Protein AF-0000000067925898 (afdb_homodimer)

Nearest PDB structures (foldseek):
  5m4y-assembly3_E  TM=3.014E-01  e=2.001E+00  Saccharomyces cerevisiae S288C

Radius of gyration: 37.64 Å; Cα contacts (8 Å, |Δi|>4): 1330; chains: 2; bounding box: 64×159×106 Å

Sequence (832 aa):
MLRAILAATLFAVLPASFAWAEMPDAAKSMFEAKSVAERNTALSTLEAAAAKDPASAYAAGAGEFFTALELLAGGLHRHGFESPKSFMLPLMQLPVPDNPNPQPLTYEEFRAILVAFRDRLEKSAATLGSVPKDADIGMVVDLTRAGIDLNEDGTIAPDESFAAITASLSRGGIDTGNAAPSLAFRFDRADGFWLQGYAEFLMAQADFWLAHDFRNAFDGSFHMLFPRAKLPLQDALVPLDGGMSGNMFASEWRFADFISLVHLVNWPVIEPERRQAARRHLLEMIRLSREDWKSILAETDNDREWLPGPQQKGINPLTGLEVGEEQVQAWLATLTLAEDLLEGRALLPHFRIAGKGINMKRFFDEPKPFDLVLSITGPGIAPYLESGRILSSDDFDQIQREFGGAGFLTFALWFNMLRAILAATLFAVLPASFAWAEMPDAAKSMFEAKSVAERNTALSTLEAAAAKDPASAYAAGAGEFFTALELLAGGLHRHGFESPKSFMLPLMQLPVPDNPNPQPLTYEEFRAILVAFRDRLEKSAATLGSVPKDADIGMVVDLTRAGIDLNEDGTIAPDESFAAITASLSRGGIDTGNAAPSLAFRFDRADGFWLQGYAEFLMAQADFWLAHDFRNAFDGSFHMLFPRAKLPLQDALVPLDGGMSGNMFASEWRFADFISLVHLVNWPVIEPERRQAARRHLLEMIRLSREDWKSILAETDNDREWLPGPQQKGINPLTGLEVGEEQVQAWLATLTLAEDLLEGRALLPHFRIAGKGINMKRFFDEPKPFDLVLSITGPGIAPYLESGRILSSDDFDQIQREFGGAGFLTFALWFN

Foldseek 3Di:
DPPPDPPPPPPPPPPPPPPQPDQDPLLVQLQQPFFPVSNVVSLVVLVVCLLPDLNSLLSNLVSLLQVLLQLLLQLLLQLFFDQDPPDPPVNSLFPADGDPDHAADAPVSNLVSLVSSLVSLVVSLVSLVSRDLPDRYKDKHFQQRGFHDRNPPGTCDSCRGNLNRLCSSVPVDDPCPDPQPGSIAIDTNLVSLQSSLVSLQSSLVSLVVSQWDLNVLQLQACCLGRLPNPRNCNVPQQDPVRLPPDDCCSVVSSVVSVVSNLQSLFTFGDHLVSLLSSLVSNLSSLVSLVSSLVVQVPDDDQGRHPDHEQVRDDANSSQRDDYHPLLSVLVNLVSVVSNCQLVQVEFEDAPVDPQKGFRNVCCSNVPGGDRNVCVNVPNRRVVRIDGDHYDDPVSVVVSQVSRPPVTDVSVVVSSD/DPPDDPPPPVPPPPPPPVPQDDQDPLLVQLQQPFFPVSNVVSLVVLVVCLLPDLNSLLSNLVSLLQVLVQLLLQLLLQLFFDQDPPDPPVNSLFPADGDPDHAADDPVSNLVSLVSSLVSLVVSLVSLVVRDLPDRYKDKHFQQRGFHDRNPPGTCDSCRGNLNRLCSSVPVDDPCPDPQPGSIAIDTNLVSLQSSLVSLQSSLVSLVVSQWDLNVLQLQACCLGRLPNPRNCNVPQQDPVRLPPPDPCSVVSSVVSVVSNLQSLFTFGDHLVSLLSSLVSNLSSLVSLVSSVVVQVPDDDQGRHPDHEQVRDDANSSQRDDYHPLLVVLVNLVSVVVNCQLVQVEFEDAPVDPQKGFRNVCCSNVPGGDRNVCVNVPNRRVVRIDGDHYDDPVSVVVSQVSRPPVTDVSVVVSSD

Solvent-accessible surface area (backbone atoms only — not comparable to full-atom values): 43325 Å² total; per-residue (Å²): 124,93,75,76,77,80,78,74,77,75,77,77,77,69,76,77,70,75,76,64,45,75,63,48,68,43,48,55,45,32,44,59,27,55,30,49,66,55,21,49,53,22,38,51,54,20,54,72,39,23,89,82,29,53,63,32,14,42,45,25,12,53,49,32,38,49,50,18,53,23,48,40,29,24,51,38,14,49,25,18,32,45,59,59,90,81,57,83,51,73,87,55,53,61,85,42,48,81,39,96,77,29,39,72,56,50,71,67,54,52,51,46,38,48,49,52,24,36,52,32,24,52,52,10,31,54,36,37,66,67,34,59,88,82,48,69,43,45,36,78,45,45,29,65,50,19,56,40,35,38,68,68,78,52,46,31,47,67,77,32,4,47,46,42,47,50,45,67,68,48,51,87,71,69,77,77,72,74,86,73,71,79,61,49,30,36,46,34,51,37,53,46,31,39,51,33,18,41,32,25,44,52,37,18,52,44,26,48,54,64,13,31,51,54,56,68,26,46,51,58,23,39,35,70,37,21,60,62,9,77,35,84,46,23,84,66,61,46,56,86,78,65,45,61,59,85,53,76,60,41,51,44,55,53,46,32,33,48,51,39,34,54,68,40,37,58,23,46,64,75,34,60,66,32,28,37,47,18,50,53,24,46,50,48,17,46,56,26,34,51,52,17,50,56,44,40,68,67,53,85,72,78,65,46,53,75,74,52,33,59,86,29,83,65,62,30,85,85,76,64,49,72,50,46,65,61,38,51,53,35,47,55,49,48,45,53,51,51,49,30,26,55,67,47,69,26,18,45,64,46,95,75,36,80,86,37,12,35,28,45,30,50,53,30,67,59,64,58,62,45,31,55,61,33,44,74,52,38,69,55,40,54,88,34,52,40,77,72,52,52,58,49,70,64,64,51,49,59,41,41,62,49,37,54,90,76,28,48,68,54,48,43,66,70,61,80,128,88,75,75,79,81,77,75,76,77,79,77,76,69,76,77,72,77,77,65,44,76,65,49,69,42,48,54,45,32,44,59,27,54,29,48,67,54,21,49,52,20,39,52,54,20,54,72,39,24,88,83,31,53,63,31,15,43,45,26,14,53,49,33,40,52,48,16,52,23,47,39,29,25,52,38,15,49,24,19,33,45,58,59,90,81,58,84,53,72,89,54,52,60,85,42,48,82,39,96,77,30,40,72,55,49,71,68,54,53,51,48,37,48,49,53,23,36,52,31,23,50,50,10,32,52,36,35,65,67,35,60,88,82,49,68,43,45,37,80,45,44,31,64,50,20,57,38,36,38,66,68,77,51,45,32,49,67,75,32,5,47,48,41,47,50,45,65,66,48,53,86,70,72,77,76,69,76,88,73,72,80,61,49,28,35,44,34,50,36,52,46,32,38,52,32,19,42,33,25,44,53,37,18,52,44,25,46,55,65,13,30,51,54,57,68,27,47,52,59,23,40,34,70,38,21,62,60,8,74,35,83,47,20,83,66,62,47,55,87,77,67,43,59,60,86,52,79,59,37,56,43,52,52,47,31,32,46,51,39,35,54,67,40,38,59,24,45,65,74,32,60,66,32,27,37,46,18,51,51,24,46,52,48,18,46,54,26,36,52,53,17,51,56,44,38,68,66,53,85,72,78,63,46,52,74,76,51,34,58,86,29,83,64,61,30,85,86,77,64,51,71,48,45,63,61,38,53,53,34,48,55,50,47,45,52,51,51,48,29,26,55,67,47,70,25,18,45,65,46,96,77,37,79,86,38,12,35,29,45,29,49,52,30,66,58,65,60,60,45,32,56,60,34,43,74,51,38,68,56,41,54,89,33,52,38,75,70,53,52,57,50,70,64,64,50,49,58,42,41,62,49,37,52,89,76,28,47,68,53,48,44,67,69,62,83

pLDDT: mean 85.49, std 18.61, range [20.47, 98.69]

Secondary structure (DSSP, 8-state):
---------------------PPPHHHHHHHT-SBHHHHHHHHHHHHHHTTT-HHHHHHHHHHHHHHHHHHHHHHHHHTT----SS---GGGGS-PPP-SSPPP--HHHHHHHHHHHHHHHHHHHHHHHTS-TT---EEEEETTT-B--SSSSSB--GGGBHHHHHHHHHTTS----SS----EEEEEHHHHHHHHHHHHHHHHHHHHHHTB--HHHHHHHGGGT-TTS--TTHHHHS-TTTT--SSTTHHHHHHHHHHHHHHT-EE-BS-HHHHHHHHHHHHHHHHHHHHHHHHHHH----SS-SS--TTS-S--TTT-----HHHHHHHHHHHHHHHHHHTTSSBEEETTEEEEEE-HHHHHHS---EEHHHHHHSTTTGGGEE-S-BPPHHHHHHHHHTTTTT-HHHHHHHH-/---------------------PPPHHHHHHHT-SBHHHHHHHHHHHHHHTTT-HHHHHHHHHHHHHHHHHHHHHHHHHTT----SS---GGGGS-PPP-SSPPP--HHHHHHHHHHHHHHHHHHHHHHHTS-TT---EEEEETTT-B--SSSSSB--GGGBHHHHHHHHHTTS----SS----EEEEEHHHHHHHHHHHHHHHHHHHHHHTB--HHHHHHHGGGT-TTS--TTHHHHS-TTTT-SSSTTHHHHHHHHHHHHHHT-EE-BS-HHHHHHHHHHHHHHHHHHHHHHHHHHH----SSBSS--TTS-S--TTT-----HHHHHHHHHHHHHHHHHHTTSSBEEETTEEEEEE-HHHHHHS---EEHHHHHHSTTTGGGEE-S-BPPHHHHHHHHHTTTTT-HHHHHHHH-

Organism: Mesorhizobium plurifarium (NCBI:txid69974)

Structure (mmCIF, N/CA/C/O backbone):
data_AF-0000000067925898-model_v1
#
loop_
_entity.id
_entity.type
_entity.pdbx_description
1 polymer 'EF-hand domain-containing protein'
#
loop_
_atom_site.group_PDB
_atom_site.id
_atom_site.type_symbol
_atom_site.label_atom_id
_atom_site.label_alt_id
_atom_site.label_comp_id
_atom_site.label_asym_id
_atom_site.label_entity_id
_atom_site.label_seq_id
_atom_site.pdbx_PDB_ins_code
_atom_site.Cartn_x
_atom_site.Cartn_y
_atom_site.Cartn_z
_atom_site.occupancy
_atom_site.B_iso_or_equiv
_atom_site.auth_seq_id
_atom_site.auth_comp_id
_atom_site.auth_asym_id
_atom_site.auth_atom_id
_atom_site.pdbx_PDB_model_num
ATOM 1 N N . MET A 1 1 ? -31.375 95.75 4.656 1 21.33 1 MET A N 1
ATOM 2 C CA . MET A 1 1 ? -30.438 95.875 5.77 1 21.33 1 MET A CA 1
ATOM 3 C C . MET A 1 1 ? -30.172 94.5 6.387 1 21.33 1 MET A C 1
ATOM 5 O O . MET A 1 1 ? -29.031 94.188 6.75 1 21.33 1 MET A O 1
ATOM 9 N N . LEU A 1 2 ? -31.141 93.875 7.023 1 20.47 2 LEU A N 1
ATOM 10 C CA . LEU A 1 2 ? -30.656 93 8.086 1 20.47 2 LEU A CA 1
ATOM 11 C C . LEU A 1 2 ? -29.844 91.812 7.508 1 20.47 2 LEU A C 1
ATOM 13 O O . LEU A 1 2 ? -30.359 91.062 6.715 1 20.47 2 LEU A O 1
ATOM 17 N N . ARG A 1 3 ? -28.469 92 7.629 1 26.25 3 ARG A N 1
ATOM 18 C CA . ARG A 1 3 ? -27.172 91.375 7.824 1 26.25 3 ARG A CA 1
ATOM 19 C C . ARG A 1 3 ? -27.281 90.125 8.758 1 26.25 3 ARG A C 1
ATOM 21 O O . ARG A 1 3 ? -27.047 90.25 9.961 1 26.25 3 ARG A O 1
ATOM 28 N N . ALA A 1 4 ? -28.547 89.5 8.82 1 24.59 4 ALA A N 1
ATOM 29 C CA . ALA A 1 4 ? -28.578 88.438 9.797 1 24.59 4 ALA A CA 1
ATOM 30 C C . ALA A 1 4 ? -27.391 87.5 9.602 1 24.59 4 ALA A C 1
ATOM 32 O O . ALA A 1 4 ? -27.016 87.188 8.469 1 24.59 4 ALA A O 1
ATOM 33 N N . ILE A 1 5 ? -26.484 87.438 10.586 1 27.58 5 ILE A N 1
ATOM 34 C CA . ILE A 1 5 ? -25.312 86.688 11.102 1 27.58 5 ILE A CA 1
ATOM 35 C C . ILE A 1 5 ? -25.562 85.188 11.055 1 27.58 5 ILE A C 1
ATOM 37 O O . ILE A 1 5 ? -26.453 84.688 11.727 1 27.58 5 ILE A O 1
ATOM 41 N N . LEU A 1 6 ? -25.359 84.5 9.914 1 28.39 6 LEU A N 1
ATOM 42 C CA . LEU A 1 6 ? -25.312 83.062 9.711 1 28.39 6 LEU A CA 1
ATOM 43 C C . LEU A 1 6 ? -24.312 82.438 10.672 1 28.39 6 LEU A C 1
ATOM 45 O O . LEU A 1 6 ? -23.094 82.625 10.539 1 28.39 6 LEU A O 1
ATOM 49 N N . ALA A 1 7 ? -24.562 82.5 12.055 1 30.2 7 ALA A N 1
ATOM 50 C CA . ALA A 1 7 ? -23.688 81.812 12.992 1 30.2 7 ALA A CA 1
ATOM 51 C C . ALA A 1 7 ? -23.484 80.375 12.586 1 30.2 7 ALA A C 1
ATOM 53 O O . ALA A 1 7 ? -24.438 79.625 12.5 1 30.2 7 ALA A O 1
ATOM 54 N N . ALA A 1 8 ? -22.391 80.062 11.922 1 30.92 8 ALA A N 1
ATOM 55 C CA . ALA A 1 8 ? -21.688 78.812 11.602 1 30.92 8 ALA A CA 1
ATOM 56 C C . ALA A 1 8 ? -21.422 78 12.867 1 30.92 8 ALA A C 1
ATOM 58 O O . ALA A 1 8 ? -20.594 78.375 13.695 1 30.92 8 ALA A O 1
ATOM 59 N N . THR A 1 9 ? -22.406 77.625 13.641 1 28.72 9 THR A N 1
ATOM 60 C CA . THR A 1 9 ? -22.016 76.688 14.711 1 28.72 9 THR A CA 1
ATOM 61 C C . THR A 1 9 ? -21.109 75.562 14.18 1 28.72 9 THR A C 1
ATOM 63 O O . THR A 1 9 ? -21.484 74.875 13.266 1 28.72 9 THR A O 1
ATOM 66 N N . LEU A 1 10 ? -19.797 75.75 14.148 1 27.92 10 LEU A N 1
ATOM 67 C CA . LEU A 1 10 ? -18.734 74.812 13.906 1 27.92 10 LEU A CA 1
ATOM 68 C C . LEU A 1 10 ? -18.875 73.562 14.797 1 27.92 10 LEU A C 1
ATOM 70 O O . LEU A 1 10 ? -18.75 73.688 16.016 1 27.92 10 LEU A O 1
ATOM 74 N N . PHE A 1 11 ? -19.891 72.75 14.609 1 30.53 11 PHE A N 1
ATOM 75 C CA . PHE A 1 11 ? -19.875 71.438 15.297 1 30.53 11 PHE A CA 1
ATOM 76 C C . PHE A 1 11 ? -18.5 70.812 15.164 1 30.53 11 PHE A C 1
ATOM 78 O O . PHE A 1 11 ? -18.078 70.438 14.055 1 30.53 11 PHE A O 1
ATOM 85 N N . ALA A 1 12 ? -17.469 71.125 15.977 1 33.28 12 ALA A N 1
ATOM 86 C CA . ALA A 1 12 ? -16.219 70.375 16.188 1 33.28 12 ALA A CA 1
ATOM 87 C C . ALA A 1 12 ? -16.484 68.875 16.391 1 33.28 12 ALA A C 1
ATOM 89 O O . ALA A 1 12 ? -17.016 68.5 17.438 1 33.28 12 ALA A O 1
ATOM 90 N N . VAL A 1 13 ? -16.859 68.125 15.398 1 35.19 13 VAL A N 1
ATOM 91 C CA . VAL A 1 13 ? -16.766 66.688 15.492 1 35.19 13 VAL A CA 1
ATOM 92 C C . VAL A 1 13 ? -15.391 66.312 16.047 1 35.19 13 VAL A C 1
ATOM 94 O O . VAL A 1 13 ? -14.359 66.562 15.43 1 35.19 13 VAL A O 1
ATOM 97 N N . LEU A 1 14 ? -15.211 66.438 17.359 1 32.81 14 LEU A N 1
ATOM 98 C CA . LEU A 1 14 ? -14.023 65.812 17.969 1 32.81 14 LEU A CA 1
ATOM 99 C C . LEU A 1 14 ? -13.766 64.438 17.391 1 32.81 14 LEU A C 1
ATOM 101 O O . LEU A 1 14 ? -14.672 63.594 17.344 1 32.81 14 LEU A O 1
ATOM 105 N N . PRO A 1 15 ? -12.797 64.25 16.531 1 35.62 15 PRO A N 1
ATOM 106 C CA . PRO A 1 15 ? -12.414 62.875 16.156 1 35.62 15 PRO A CA 1
ATOM 107 C C . PRO A 1 15 ? -12.234 61.969 17.375 1 35.62 15 PRO A C 1
ATOM 109 O O . PRO A 1 15 ? -11.562 62.375 18.344 1 35.62 15 PRO A O 1
ATOM 112 N N . ALA A 1 16 ? -13.219 61.281 17.844 1 39.19 16 ALA A N 1
ATOM 113 C CA . ALA A 1 16 ? -12.984 60.188 18.797 1 39.19 16 ALA A CA 1
ATOM 114 C C . ALA A 1 16 ? -11.68 59.469 18.484 1 39.19 16 ALA A C 1
ATOM 116 O O . ALA A 1 16 ? -11.594 58.75 17.484 1 39.19 16 ALA A O 1
ATOM 117 N N . SER A 1 17 ? -10.625 60.062 18.672 1 35.34 17 SER A N 1
ATOM 118 C CA . SER A 1 17 ? -9.391 59.281 18.641 1 35.34 17 SER A CA 1
ATOM 119 C C . SER A 1 17 ? -9.516 58.031 19.469 1 35.34 17 SER A C 1
ATOM 121 O O . SER A 1 17 ? -9.609 58.062 20.703 1 35.34 17 SER A O 1
ATOM 123 N N . PHE A 1 18 ? -10.273 57.031 19.062 1 38.72 18 PHE A N 1
ATOM 124 C CA . PHE A 1 18 ? -10.195 55.719 19.688 1 38.72 18 PHE A CA 1
ATOM 125 C C . PHE A 1 18 ? -8.742 55.344 20 1 38.72 18 PHE A C 1
ATOM 127 O O . PHE A 1 18 ? -7.906 55.281 19.094 1 38.72 18 PHE A O 1
ATOM 134 N N . ALA A 1 19 ? -8.203 55.781 21.078 1 42.94 19 ALA A N 1
ATOM 135 C CA . ALA A 1 19 ? -6.898 55.406 21.625 1 42.94 19 ALA A CA 1
ATOM 136 C C . ALA A 1 19 ? -6.738 53.906 21.688 1 42.94 19 ALA A C 1
ATOM 138 O O . ALA A 1 19 ? -7.438 53.219 22.453 1 42.94 19 ALA A O 1
ATOM 139 N N . TRP A 1 20 ? -6.355 53.188 20.578 1 52.53 20 TRP A N 1
ATOM 140 C CA . TRP A 1 20 ? -5.98 51.781 20.609 1 52.53 20 TRP A CA 1
ATOM 141 C C . TRP A 1 20 ? -4.891 51.531 21.641 1 52.53 20 TRP A C 1
ATOM 143 O O . TRP A 1 20 ? -4.074 52.406 21.922 1 52.53 20 TRP A O 1
ATOM 153 N N . ALA A 1 21 ? -5.16 50.594 22.562 1 61.66 21 ALA A N 1
ATOM 154 C CA . ALA A 1 21 ? -4.168 50.25 23.578 1 61.66 21 ALA A CA 1
ATOM 155 C C . ALA A 1 21 ? -2.779 50.094 22.953 1 61.66 21 ALA A C 1
ATOM 157 O O . ALA A 1 21 ? -2.621 49.469 21.891 1 61.66 21 ALA A O 1
ATOM 158 N N . GLU A 1 22 ? -1.874 50.844 23.406 1 76.19 22 GLU A N 1
ATOM 159 C CA . GLU A 1 22 ? -0.483 50.875 22.953 1 76.19 22 GLU A CA 1
ATOM 160 C C . GLU A 1 22 ? 0.188 49.5 23.125 1 76.19 22 GLU A C 1
ATOM 162 O O . GLU A 1 22 ? -0.083 48.781 24.078 1 76.19 22 GLU A O 1
ATOM 167 N N . MET A 1 23 ? 0.903 49 22.125 1 89.25 23 MET A N 1
ATOM 168 C CA . MET A 1 23 ? 1.71 47.781 22.156 1 89.25 23 MET A CA 1
ATOM 169 C C . MET A 1 23 ? 2.734 47.844 23.297 1 89.25 23 MET A C 1
ATOM 171 O O . MET A 1 23 ? 3.506 48.781 23.391 1 89.25 23 MET A O 1
ATOM 175 N N . PRO A 1 24 ? 2.666 46.844 24.156 1 92.25 24 PRO A N 1
ATOM 176 C CA . PRO A 1 24 ? 3.682 46.844 25.203 1 92.25 24 PRO A CA 1
ATOM 177 C C . PRO A 1 24 ? 5.105 46.844 24.656 1 92.25 24 PRO A C 1
ATOM 179 O O . PRO A 1 24 ? 5.371 46.219 23.625 1 92.25 24 PRO A O 1
ATOM 182 N N . ASP A 1 25 ? 5.988 47.5 25.391 1 93.94 25 ASP A N 1
ATOM 183 C CA . ASP A 1 25 ? 7.387 47.562 24.969 1 93.94 25 ASP A CA 1
ATOM 184 C C . ASP A 1 25 ? 7.984 46.156 24.812 1 93.94 25 ASP A C 1
ATOM 186 O O . ASP A 1 25 ? 8.766 45.906 23.891 1 93.94 25 ASP A O 1
ATOM 190 N N . ALA A 1 26 ? 7.641 45.281 25.688 1 95.75 26 ALA A N 1
ATOM 191 C CA . ALA A 1 26 ? 8.156 43.906 25.625 1 95.75 26 ALA A CA 1
ATOM 192 C C . ALA A 1 26 ? 7.684 43.219 24.359 1 95.75 26 ALA A C 1
ATOM 194 O O . ALA A 1 26 ? 8.391 42.375 23.812 1 95.75 26 ALA A O 1
ATOM 195 N N . ALA A 1 27 ? 6.492 43.531 23.906 1 97 27 ALA A N 1
ATOM 196 C CA . ALA A 1 27 ? 5.988 42.938 22.656 1 97 27 ALA A CA 1
ATOM 197 C C . ALA A 1 27 ? 6.809 43.406 21.453 1 97 27 ALA A C 1
ATOM 199 O O . ALA A 1 27 ? 7.148 42.625 20.578 1 97 27 ALA A O 1
ATOM 200 N N . LYS A 1 28 ? 7.02 44.688 21.453 1 95.44 28 LYS A N 1
ATOM 201 C CA . LYS A 1 28 ? 7.863 45.25 20.391 1 95.44 28 LYS A CA 1
ATOM 202 C C . LYS A 1 28 ? 9.234 44.562 20.391 1 95.44 28 LYS A C 1
ATOM 204 O O . LYS A 1 28 ? 9.742 44.188 19.328 1 95.44 28 LYS A O 1
ATOM 209 N N . SER A 1 29 ? 9.828 44.438 21.578 1 96.31 29 SER A N 1
ATOM 210 C CA . SER A 1 29 ? 11.125 43.781 21.703 1 96.31 29 SER A CA 1
ATOM 211 C C . SER A 1 29 ? 11.078 42.344 21.219 1 96.31 29 SER A C 1
ATOM 213 O O . SER A 1 29 ? 12.031 41.844 20.609 1 96.31 29 SER A O 1
ATOM 215 N N . MET A 1 30 ? 10.062 41.625 21.484 1 97.25 30 MET A N 1
ATOM 216 C CA . MET A 1 30 ? 9.93 40.25 21.109 1 97.25 30 MET A CA 1
ATOM 217 C C . MET A 1 30 ? 9.852 40.094 19.594 1 97.25 30 MET A C 1
ATOM 219 O O . MET A 1 30 ? 10.578 39.281 19 1 97.25 30 MET A O 1
ATOM 223 N N . PHE A 1 31 ? 9.031 40.906 18.922 1 95.81 31 PHE A N 1
ATOM 224 C CA . PHE A 1 31 ? 8.781 40.781 17.484 1 95.81 31 PHE A CA 1
ATOM 225 C C . PHE A 1 31 ? 9.938 41.312 16.672 1 95.81 31 PHE A C 1
ATOM 227 O O . PHE A 1 31 ? 10.102 41 15.5 1 95.81 31 PHE A O 1
ATOM 234 N N . GLU A 1 32 ? 10.75 42.156 17.281 1 94.25 32 GLU A N 1
ATOM 235 C CA . GLU A 1 32 ? 11.883 42.719 16.562 1 94.25 32 GLU A CA 1
ATOM 236 C C . GLU A 1 32 ? 13.203 42.125 17.047 1 94.25 32 GLU A C 1
ATOM 238 O O . GLU A 1 32 ? 14.281 42.625 16.703 1 94.25 32 GLU A O 1
ATOM 243 N N . ALA A 1 33 ? 13.062 41.094 17.828 1 96.38 33 ALA A N 1
ATOM 244 C CA . ALA A 1 33 ? 14.266 40.469 18.391 1 96.38 33 ALA A CA 1
ATOM 245 C C . ALA A 1 33 ? 15.156 39.906 17.281 1 96.38 33 ALA A C 1
ATOM 247 O O . ALA A 1 33 ? 14.664 39.344 16.297 1 96.38 33 ALA A O 1
ATOM 248 N N . LYS A 1 34 ? 16.438 39.969 17.5 1 96 34 LYS A N 1
ATOM 249 C CA . LYS A 1 34 ? 17.406 39.438 16.516 1 96 34 LYS A CA 1
ATOM 250 C C . LYS A 1 34 ? 18.078 38.188 17.047 1 96 34 LYS A C 1
ATOM 252 O O . LYS A 1 34 ? 18.797 37.5 16.297 1 96 34 LYS A O 1
ATOM 257 N N . SER A 1 35 ? 17.828 37.906 18.281 1 97.25 35 SER A N 1
ATOM 258 C CA . SER A 1 35 ? 18.328 36.688 18.859 1 97.25 35 SER A CA 1
ATOM 259 C C . SER A 1 35 ? 17.25 35.969 19.656 1 97.25 35 SER A C 1
ATOM 261 O O . SER A 1 35 ? 16.297 36.594 20.141 1 97.25 35 SER A O 1
ATOM 263 N N . VAL A 1 36 ? 17.469 34.656 19.781 1 97.56 36 VAL A N 1
ATOM 264 C CA . VAL A 1 36 ? 16.516 33.844 20.516 1 97.56 36 VAL A CA 1
ATOM 265 C C . VAL A 1 36 ? 16.531 34.219 22 1 97.56 36 VAL A C 1
ATOM 267 O O . VAL A 1 36 ? 15.484 34.281 22.641 1 97.56 36 VAL A O 1
ATOM 270 N N . ALA A 1 37 ? 17.688 34.562 22.516 1 97.25 37 ALA A N 1
ATOM 271 C CA . ALA A 1 37 ? 17.812 34.969 23.906 1 97.25 37 ALA A CA 1
ATOM 272 C C . ALA A 1 37 ? 17.016 36.25 24.188 1 97.25 37 ALA A C 1
ATOM 274 O O . ALA A 1 37 ? 16.297 36.344 25.188 1 97.25 37 ALA A O 1
ATOM 275 N N . GLU A 1 38 ? 17.188 37.25 23.297 1 97.25 38 GLU A N 1
ATOM 276 C CA . GLU A 1 38 ? 16.438 38.5 23.422 1 97.25 38 GLU A CA 1
ATOM 277 C C . GLU A 1 38 ? 14.93 38.25 23.328 1 97.25 38 GLU A C 1
ATOM 279 O O . GLU A 1 38 ? 14.164 38.812 24.125 1 97.25 38 GLU A O 1
ATOM 284 N N . ARG A 1 39 ? 14.523 37.5 22.344 1 97.62 39 ARG A N 1
ATOM 285 C CA . ARG A 1 39 ? 13.117 37.188 22.172 1 97.62 39 ARG A CA 1
ATOM 286 C C . ARG A 1 39 ? 12.562 36.469 23.406 1 97.62 39 ARG A C 1
ATOM 288 O O . ARG A 1 39 ? 11.484 36.812 23.891 1 97.62 39 ARG A O 1
ATOM 295 N N . ASN A 1 40 ? 13.297 35.531 23.938 1 97.5 40 ASN A N 1
ATOM 296 C CA . ASN A 1 40 ? 12.844 34.781 25.094 1 97.5 40 ASN A CA 1
ATOM 297 C C . ASN A 1 40 ? 12.711 35.625 26.344 1 97.5 40 ASN A C 1
ATOM 299 O O . ASN A 1 40 ? 11.805 35.438 27.141 1 97.5 40 ASN A O 1
ATOM 303 N N . THR A 1 41 ? 13.625 36.531 26.5 1 97.81 41 THR A N 1
ATOM 304 C CA . THR A 1 41 ? 13.547 37.438 27.625 1 97.81 41 THR A CA 1
ATOM 305 C C . THR A 1 41 ? 12.297 38.312 27.516 1 97.81 41 THR A C 1
ATOM 307 O O . THR A 1 41 ? 11.578 38.5 28.516 1 97.81 41 THR A O 1
ATOM 310 N N . ALA A 1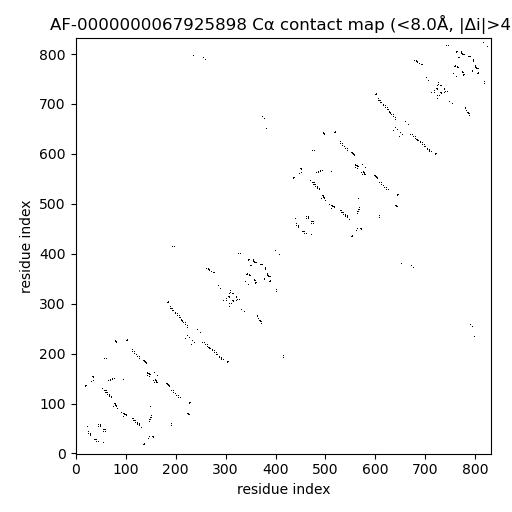 42 ? 12.094 38.844 26.344 1 98.19 42 ALA A N 1
ATOM 311 C CA . ALA A 1 42 ? 10.898 39.625 26.109 1 98.19 42 ALA A CA 1
ATOM 312 C C . ALA A 1 42 ? 9.633 38.812 26.344 1 98.19 42 ALA A C 1
ATOM 314 O O . ALA A 1 42 ? 8.672 39.312 26.938 1 98.19 42 ALA A O 1
ATOM 315 N N . LEU A 1 43 ? 9.617 37.625 25.875 1 98.12 43 LEU A N 1
ATOM 316 C CA . LEU A 1 43 ? 8.469 36.719 26.031 1 98.12 43 LEU A CA 1
ATOM 317 C C . LEU A 1 43 ? 8.203 36.438 27.516 1 98.12 43 LEU A C 1
ATOM 319 O O . LEU A 1 43 ? 7.055 36.438 27.953 1 98.12 43 LEU A O 1
ATOM 323 N N . SER A 1 44 ? 9.234 36.188 28.234 1 97.94 44 SER A N 1
ATOM 324 C CA . SER A 1 44 ? 9.094 35.938 29.672 1 97.94 44 SER A CA 1
ATOM 325 C C . SER A 1 44 ? 8.469 37.156 30.375 1 97.94 44 SER A C 1
ATOM 327 O O . SER A 1 44 ? 7.656 37 31.281 1 97.94 44 SER A O 1
ATOM 329 N N . THR A 1 45 ? 8.891 38.312 29.984 1 98 45 THR A N 1
ATOM 330 C CA . THR A 1 45 ? 8.336 39.531 30.547 1 98 45 THR A CA 1
ATOM 331 C C . THR A 1 45 ? 6.844 39.656 30.234 1 98 45 THR A C 1
ATOM 333 O O . THR A 1 45 ? 6.051 40 31.109 1 98 45 THR A O 1
ATOM 336 N N . LEU A 1 46 ? 6.527 39.312 29.016 1 98.19 46 LEU A N 1
ATOM 337 C CA . LEU A 1 46 ? 5.129 39.344 28.609 1 98.19 46 LEU A CA 1
ATOM 338 C C . LEU A 1 46 ? 4.309 38.312 29.359 1 98.19 46 LEU A C 1
ATOM 340 O O . LEU A 1 46 ? 3.189 38.594 29.797 1 98.19 46 LEU A O 1
ATOM 344 N N . GLU A 1 47 ? 4.844 37.125 29.531 1 97.62 47 GLU A N 1
ATOM 345 C CA . GLU A 1 47 ? 4.156 36.062 30.266 1 97.62 47 GLU A CA 1
ATOM 346 C C . GLU A 1 47 ? 3.889 36.469 31.703 1 97.62 47 GLU A C 1
ATOM 348 O O . GLU A 1 47 ? 2.822 36.188 32.25 1 97.62 47 GLU A O 1
ATOM 353 N N . ALA A 1 48 ? 4.797 37.188 32.281 1 97 48 ALA A N 1
ATOM 354 C CA . ALA A 1 48 ? 4.66 37.625 33.656 1 97 48 ALA A CA 1
ATOM 355 C C . ALA A 1 48 ? 3.566 38.688 33.781 1 97 48 ALA A C 1
ATOM 357 O O . ALA A 1 48 ? 2.891 38.75 34.812 1 97 48 ALA A O 1
ATOM 358 N N . ALA A 1 49 ? 3.342 39.469 32.75 1 96.94 49 ALA A N 1
ATOM 359 C CA . ALA A 1 49 ? 2.389 40.562 32.781 1 96.94 49 ALA A CA 1
ATOM 360 C C . ALA A 1 49 ? 1.021 40.125 32.25 1 96.94 49 ALA A C 1
ATOM 362 O O . ALA A 1 49 ? 0.04 40.875 32.375 1 96.94 49 ALA A O 1
ATOM 363 N N . ALA A 1 50 ? 0.958 38.938 31.75 1 95.5 50 ALA A N 1
ATOM 364 C CA . ALA A 1 50 ? -0.195 38.469 30.984 1 95.5 50 ALA A CA 1
ATOM 365 C C . ALA A 1 50 ? -1.462 38.5 31.828 1 95.5 50 ALA A C 1
ATOM 367 O O . ALA A 1 50 ? -2.539 38.844 31.344 1 95.5 50 ALA A O 1
ATOM 368 N N . ALA A 1 51 ? -1.362 38.188 33.125 1 93.56 51 ALA A N 1
ATOM 369 C CA . ALA A 1 51 ? -2.533 38.062 33.969 1 93.56 51 ALA A CA 1
ATOM 370 C C . ALA A 1 51 ? -3.188 39.438 34.188 1 93.56 51 ALA A C 1
ATOM 372 O O . ALA A 1 51 ? -4.402 39.5 34.375 1 93.56 51 ALA A O 1
ATOM 373 N N . LYS A 1 52 ? -2.471 40.531 34.062 1 94.06 52 LYS A N 1
ATOM 374 C CA . LYS A 1 52 ? -2.988 41.844 34.438 1 94.06 52 LYS A CA 1
ATOM 375 C C . LYS A 1 52 ? -3.178 42.719 33.188 1 94.06 52 LYS A C 1
ATOM 377 O O . LYS A 1 52 ? -3.812 43.781 33.25 1 94.06 52 LYS A O 1
ATOM 382 N N . ASP A 1 53 ? -2.619 42.312 32.125 1 95.62 53 ASP A N 1
ATOM 383 C CA . ASP A 1 53 ? -2.633 43.125 30.938 1 95.62 53 ASP A CA 1
ATOM 384 C C . ASP A 1 53 ? -3.027 42.312 29.703 1 95.62 53 ASP A C 1
ATOM 386 O O . ASP A 1 53 ? -2.225 41.531 29.188 1 95.62 53 ASP A O 1
ATOM 390 N N . PRO A 1 54 ? -4.168 42.531 29.172 1 96.56 54 PRO A N 1
ATOM 391 C CA . PRO A 1 54 ? -4.629 41.781 28.016 1 96.56 54 PRO A CA 1
ATOM 392 C C . PRO A 1 54 ? -3.688 41.875 26.812 1 96.56 54 PRO A C 1
ATOM 394 O O . PRO A 1 54 ? -3.52 40.906 26.062 1 96.56 54 PRO A O 1
ATOM 397 N N . ALA A 1 55 ? -3.133 43 26.562 1 96.62 55 ALA A N 1
ATOM 398 C CA . ALA A 1 55 ? -2.199 43.188 25.453 1 96.62 55 ALA A CA 1
ATOM 399 C C . ALA A 1 55 ? -0.962 42.312 25.641 1 96.62 55 ALA A C 1
ATOM 401 O O . ALA A 1 55 ? -0.455 41.719 24.672 1 96.62 55 ALA A O 1
ATOM 402 N N . SER A 1 56 ? -0.483 42.25 26.875 1 97.25 56 SER A N 1
ATOM 403 C CA . SER A 1 56 ? 0.65 41.375 27.172 1 97.25 56 SER A CA 1
ATOM 404 C C . SER A 1 56 ? 0.278 39.906 27 1 97.25 56 SER A C 1
ATOM 406 O O . SER A 1 56 ? 1.069 39.125 26.484 1 97.25 56 SER A O 1
ATOM 408 N N . ALA A 1 57 ? -0.9 39.562 27.438 1 97.94 57 ALA A N 1
ATOM 409 C CA . ALA A 1 57 ? -1.375 38.188 27.234 1 97.94 57 ALA A CA 1
ATOM 410 C C . ALA A 1 57 ? -1.46 37.844 25.766 1 97.94 57 ALA A C 1
ATOM 412 O O . ALA A 1 57 ? -1.047 36.75 25.344 1 97.94 57 ALA A O 1
ATOM 413 N N . TYR A 1 58 ? -1.999 38.75 25.016 1 98.12 58 TYR A N 1
ATOM 414 C CA . TYR A 1 58 ? -2.127 38.594 23.562 1 98.12 58 TYR A CA 1
ATOM 415 C C . TYR A 1 58 ? -0.764 38.375 22.922 1 98.12 58 TYR A C 1
ATOM 417 O O . TYR A 1 58 ? -0.574 37.406 22.172 1 98.12 58 TYR A O 1
ATOM 425 N N . ALA A 1 59 ? 0.167 39.188 23.203 1 98.06 59 ALA A N 1
ATOM 426 C CA . ALA A 1 59 ? 1.511 39.094 22.641 1 98.06 59 ALA A CA 1
ATOM 427 C C . ALA A 1 59 ? 2.215 37.812 23.125 1 98.06 59 ALA A C 1
ATOM 429 O O . ALA A 1 59 ? 2.926 37.188 22.344 1 98.06 59 ALA A O 1
ATOM 430 N N . ALA A 1 60 ? 2.053 37.5 24.375 1 98.38 60 ALA A N 1
ATOM 431 C CA . ALA A 1 60 ? 2.654 36.281 24.922 1 98.38 60 ALA A CA 1
ATOM 432 C C . ALA A 1 60 ? 2.131 35.031 24.203 1 98.38 60 ALA A C 1
ATOM 434 O O . ALA A 1 60 ? 2.904 34.156 23.844 1 98.38 60 ALA A O 1
ATOM 435 N N . GLY A 1 61 ? 0.805 35 24.047 1 98.5 61 GLY A N 1
ATOM 436 C CA . GLY A 1 61 ? 0.221 33.875 23.328 1 98.5 61 GLY A CA 1
ATOM 437 C C . GLY A 1 61 ? 0.759 33.719 21.922 1 98.5 61 GLY A C 1
ATOM 438 O O . GLY A 1 61 ? 1.053 32.594 21.484 1 98.5 61 GLY A O 1
ATOM 439 N N . ALA A 1 62 ? 0.857 34.812 21.203 1 98 62 ALA A N 1
ATOM 440 C CA . ALA A 1 62 ? 1.438 34.781 19.859 1 98 62 ALA A CA 1
ATOM 441 C C . ALA A 1 62 ? 2.887 34.312 19.891 1 98 62 ALA A C 1
ATOM 443 O O . ALA A 1 62 ? 3.299 33.469 19.078 1 98 62 ALA A O 1
ATOM 444 N N . GLY A 1 63 ? 3.623 34.844 20.812 1 97.69 63 GLY A N 1
ATOM 445 C CA . GLY A 1 63 ? 5.004 34.438 20.969 1 97.69 63 GLY A CA 1
ATOM 446 C C . GLY A 1 63 ? 5.141 32.938 21.234 1 97.69 63 GLY A C 1
ATOM 447 O O . GLY A 1 63 ? 6.023 32.281 20.688 1 97.69 63 GLY A O 1
ATOM 448 N N . GLU A 1 64 ? 4.309 32.469 22.109 1 98.44 64 GLU A N 1
ATOM 449 C CA . GLU A 1 64 ? 4.309 31.047 22.422 1 98.44 64 GLU A CA 1
ATOM 450 C C . GLU A 1 64 ? 4.012 30.203 21.188 1 98.44 64 GLU A C 1
ATOM 452 O O . GLU A 1 64 ? 4.594 29.125 21 1 98.44 64 GLU A O 1
ATOM 457 N N . PHE A 1 65 ? 3.102 30.641 20.344 1 97.81 65 PHE A N 1
ATOM 458 C CA . PHE A 1 65 ? 2.803 29.953 19.094 1 97.81 65 PHE A CA 1
ATOM 459 C C . PHE A 1 65 ? 4.043 29.859 18.203 1 97.81 65 PHE A C 1
ATOM 461 O O . PHE A 1 65 ? 4.383 28.781 17.703 1 97.81 65 PHE A O 1
ATOM 468 N N . PHE A 1 66 ? 4.684 30.922 18.016 1 96.25 66 PHE A N 1
ATOM 469 C CA . PHE A 1 66 ? 5.836 30.969 17.125 1 96.25 66 PHE A CA 1
ATOM 470 C C . PHE A 1 66 ? 7.012 30.188 17.703 1 96.25 66 PHE A C 1
ATOM 472 O O . PHE A 1 66 ? 7.797 29.594 16.969 1 96.25 66 PHE A O 1
ATOM 479 N N . THR A 1 67 ? 7.129 30.203 19.031 1 96.88 67 THR A N 1
ATOM 480 C CA . THR A 1 67 ? 8.164 29.375 19.656 1 96.88 67 THR A CA 1
ATOM 481 C C . THR A 1 67 ? 7.879 27.891 19.453 1 96.88 67 THR A C 1
ATOM 483 O O . THR A 1 67 ? 8.805 27.078 19.375 1 96.88 67 THR A O 1
ATOM 486 N N . ALA A 1 68 ? 6.613 27.547 19.406 1 97.19 68 ALA A N 1
ATOM 487 C CA . ALA A 1 68 ? 6.27 26.172 19.094 1 97.19 68 ALA A CA 1
ATOM 488 C C . ALA A 1 68 ? 6.793 25.781 17.719 1 97.19 68 ALA A C 1
ATOM 490 O O . ALA A 1 68 ? 7.387 24.703 17.547 1 97.19 68 ALA A O 1
ATOM 491 N N . LEU A 1 69 ? 6.578 26.641 16.734 1 94.56 69 LEU A N 1
ATOM 492 C CA . LEU A 1 69 ? 7.082 26.406 15.391 1 94.56 69 LEU A CA 1
ATOM 493 C C . LEU A 1 69 ? 8.602 26.312 15.391 1 94.56 69 LEU A C 1
ATOM 495 O O . LEU A 1 69 ? 9.188 25.5 14.672 1 94.56 69 LEU A O 1
ATOM 499 N N . GLU A 1 70 ? 9.172 27.125 16.141 1 96 70 GLU A N 1
ATOM 500 C CA . GLU A 1 70 ? 10.625 27.141 16.266 1 96 70 GLU A CA 1
ATOM 501 C C . GLU A 1 70 ? 11.141 25.828 16.844 1 96 70 GLU A C 1
ATOM 503 O O . GLU A 1 70 ? 12.156 25.297 16.391 1 96 70 GLU A O 1
ATOM 508 N N . LEU A 1 71 ? 10.484 25.344 17.875 1 95.94 71 LEU A N 1
ATOM 509 C CA . LEU A 1 71 ? 10.852 24.062 18.469 1 95.94 71 LEU A CA 1
ATOM 510 C C . LEU A 1 71 ? 10.781 22.953 17.438 1 95.94 71 LEU A C 1
ATOM 512 O O . LEU A 1 71 ? 11.68 22.109 17.359 1 95.94 71 LEU A O 1
ATOM 516 N N . LEU A 1 72 ? 9.766 22.969 16.672 1 94.88 72 LEU A N 1
ATOM 517 C CA . LEU A 1 72 ? 9.625 21.969 15.633 1 94.88 72 LEU A CA 1
ATOM 518 C C . LEU A 1 72 ? 10.75 22.094 14.609 1 94.88 72 LEU A C 1
ATOM 520 O O . LEU A 1 72 ? 11.422 21.094 14.297 1 94.88 72 LEU A O 1
ATOM 524 N N . ALA A 1 73 ? 10.938 23.281 14.102 1 93.38 73 ALA A N 1
ATOM 525 C CA . ALA A 1 73 ? 11.969 23.531 13.102 1 93.38 73 ALA A CA 1
ATOM 526 C C . ALA A 1 73 ? 13.344 23.156 13.625 1 93.38 73 ALA A C 1
ATOM 528 O O . ALA A 1 73 ? 14.141 22.531 12.914 1 93.38 73 ALA A O 1
ATOM 529 N N . GLY A 1 74 ? 13.602 23.578 14.805 1 94.62 74 GLY A N 1
ATOM 530 C CA . GLY A 1 74 ? 14.867 23.234 15.422 1 94.62 74 GLY A CA 1
ATOM 531 C C . GLY A 1 74 ? 15.086 21.734 15.539 1 94.62 74 GLY A C 1
ATOM 532 O O . GLY A 1 74 ? 16.172 21.234 15.234 1 94.62 74 GLY A O 1
ATOM 533 N N . GLY A 1 75 ? 14.078 21.062 16.047 1 95.5 75 GLY A N 1
ATOM 534 C CA . GLY A 1 75 ? 14.164 19.609 16.125 1 95.5 75 GLY A CA 1
ATOM 535 C C . GLY A 1 75 ? 14.406 18.938 14.789 1 95.5 75 GLY A C 1
ATOM 536 O O . GLY A 1 75 ? 15.195 18 14.695 1 95.5 75 GLY A O 1
ATOM 537 N N . LEU A 1 76 ? 13.75 19.422 13.766 1 94.06 76 LEU A N 1
ATOM 538 C CA . LEU A 1 76 ? 13.922 18.891 12.422 1 94.06 76 LEU A CA 1
ATOM 539 C C . LEU A 1 76 ? 15.312 19.188 11.875 1 94.06 76 LEU A C 1
ATOM 541 O O . LEU A 1 76 ? 15.977 18.312 11.336 1 94.06 76 LEU A O 1
ATOM 545 N N . HIS A 1 77 ? 15.727 20.391 12.055 1 94.94 77 HIS A N 1
ATOM 546 C CA . HIS A 1 77 ? 17.031 20.812 11.57 1 94.94 77 HIS A CA 1
ATOM 547 C C . HIS A 1 77 ? 18.156 20.031 12.234 1 94.94 77 HIS A C 1
ATOM 549 O O . HIS A 1 77 ? 19.094 19.594 11.562 1 94.94 77 HIS A O 1
ATOM 555 N N . ARG A 1 78 ? 18.047 19.844 13.469 1 96.81 78 ARG A N 1
ATOM 556 C CA . ARG A 1 78 ? 19.062 19.156 14.258 1 96.81 78 ARG A CA 1
ATOM 557 C C . ARG A 1 78 ? 19.375 17.781 13.688 1 96.81 78 ARG A C 1
ATOM 559 O O . ARG A 1 78 ? 20.531 17.359 13.688 1 96.81 78 ARG A O 1
ATOM 566 N N . HIS A 1 79 ? 18.359 17.203 13.125 1 96.44 79 HIS A N 1
ATOM 567 C CA . HIS A 1 79 ? 18.516 15.836 12.664 1 96.44 79 HIS A CA 1
ATOM 568 C C . HIS A 1 79 ? 18.547 15.758 11.141 1 96.44 79 HIS A C 1
ATOM 570 O O . HIS A 1 79 ? 18.484 14.672 10.57 1 96.44 79 HIS A O 1
ATOM 576 N N . GLY A 1 80 ? 18.625 16.875 10.594 1 93.44 80 GLY A N 1
ATOM 577 C CA . GLY A 1 80 ? 18.906 16.922 9.164 1 93.44 80 GLY A CA 1
ATOM 578 C C . GLY A 1 80 ? 17.672 16.672 8.312 1 93.44 80 GLY A C 1
ATOM 579 O O . GLY A 1 80 ? 17.734 15.922 7.336 1 93.44 80 GLY A O 1
ATOM 580 N N . PHE A 1 81 ? 16.641 17.266 8.672 1 90.62 81 PHE A N 1
ATOM 581 C CA . PHE A 1 81 ? 15.422 17.156 7.891 1 90.62 81 PHE A CA 1
ATOM 582 C C . PHE A 1 81 ? 15.609 17.75 6.5 1 90.62 81 PHE A C 1
ATOM 584 O O . PHE A 1 81 ? 16.125 18.859 6.355 1 90.62 81 PHE A O 1
ATOM 591 N N . GLU A 1 82 ? 15.211 16.953 5.492 1 81.25 82 GLU A N 1
ATOM 592 C CA . GLU A 1 82 ? 15.18 17.438 4.117 1 81.25 82 GLU A CA 1
ATOM 593 C C . GLU A 1 82 ? 13.75 17.5 3.586 1 81.25 82 GLU A C 1
ATOM 595 O O . GLU A 1 82 ? 13.078 16.484 3.475 1 81.25 82 GLU A O 1
ATOM 600 N N . SER A 1 83 ? 13.305 18.734 3.521 1 66.75 83 SER A N 1
ATOM 601 C CA . SER A 1 83 ? 11.922 18.922 3.082 1 66.75 83 SER A CA 1
ATOM 602 C C . SER A 1 83 ? 11.711 18.375 1.676 1 66.75 83 SER A C 1
ATOM 604 O O . SER A 1 83 ? 12.516 18.625 0.777 1 66.75 83 SER A O 1
ATOM 606 N N . PRO A 1 84 ? 10.727 17.359 1.598 1 59.75 84 PRO A N 1
ATOM 607 C CA . PRO A 1 84 ? 10.508 16.875 0.229 1 59.75 84 PRO A CA 1
ATOM 608 C C . PRO A 1 84 ? 9.93 17.953 -0.684 1 59.75 84 PRO A C 1
ATOM 610 O O . PRO A 1 84 ? 9.016 18.688 -0.289 1 59.75 84 PRO A O 1
ATOM 613 N N . LYS A 1 85 ? 10.617 18.594 -1.567 1 53.41 85 LYS A N 1
ATOM 614 C CA . LYS A 1 85 ? 10.125 19.609 -2.496 1 53.41 85 LYS A CA 1
ATOM 615 C C . LYS A 1 85 ? 8.789 19.203 -3.104 1 53.41 85 LYS A C 1
ATOM 617 O O . LYS A 1 85 ? 7.977 20.062 -3.467 1 53.41 85 LYS A O 1
ATOM 622 N N . SER A 1 86 ? 8.602 17.859 -3.146 1 46.31 86 SER A N 1
ATOM 623 C CA . SER A 1 86 ? 7.461 17.406 -3.924 1 46.31 86 SER A CA 1
ATOM 624 C C . SER A 1 86 ? 6.293 17.016 -3.02 1 46.31 86 SER A C 1
ATOM 626 O O . SER A 1 86 ? 5.191 16.734 -3.498 1 46.31 86 SER A O 1
ATOM 628 N N . PHE A 1 87 ? 6.602 16.828 -1.671 1 49.88 87 PHE A N 1
ATOM 629 C CA . PHE A 1 87 ? 5.539 16.109 -0.969 1 49.88 87 PHE A CA 1
ATOM 630 C C . PHE A 1 87 ? 4.664 17.078 -0.183 1 49.88 87 PHE A C 1
ATOM 632 O O . PHE A 1 87 ? 5.152 18.094 0.32 1 49.88 87 PHE A O 1
ATOM 639 N N . MET A 1 88 ? 3.322 17.016 -0.387 1 43.16 88 MET A N 1
ATOM 640 C CA . MET A 1 88 ? 2.17 17.781 0.088 1 43.16 88 MET A CA 1
ATOM 641 C C . MET A 1 88 ? 2.014 17.641 1.599 1 43.16 88 MET A C 1
ATOM 643 O O . MET A 1 88 ? 0.899 17.719 2.121 1 43.16 88 MET A O 1
ATOM 647 N N . LEU A 1 89 ? 2.92 17.188 2.395 1 48.34 89 LEU A N 1
ATOM 648 C CA . LEU A 1 89 ? 2.531 17.203 3.801 1 48.34 89 LEU A CA 1
ATOM 649 C C . LEU A 1 89 ? 2.664 18.609 4.387 1 48.34 89 LEU A C 1
ATOM 651 O O . LEU A 1 89 ? 3.768 19.156 4.461 1 48.34 89 LEU A O 1
ATOM 655 N N . PRO A 1 90 ? 1.567 19.234 4.516 1 48.09 90 PRO A N 1
ATOM 656 C CA . PRO A 1 90 ? 1.553 20.641 4.945 1 48.09 90 PRO A CA 1
ATOM 657 C C . PRO A 1 90 ? 2.52 20.906 6.094 1 48.09 90 PRO A C 1
ATOM 659 O O . PRO A 1 90 ? 3.217 21.922 6.094 1 48.09 90 PRO A O 1
ATOM 662 N N . LEU A 1 91 ? 2.551 20.016 7.176 1 49.5 91 LEU A N 1
ATOM 663 C CA . LEU A 1 91 ? 3.332 20.328 8.367 1 49.5 91 LEU A CA 1
ATOM 664 C C . LEU A 1 91 ? 4.824 20.328 8.055 1 49.5 91 LEU A C 1
ATOM 666 O O . LEU A 1 91 ? 5.609 20.969 8.758 1 49.5 91 LEU A O 1
ATOM 670 N N . MET A 1 92 ? 5.152 19.688 6.93 1 57.22 92 MET A N 1
ATOM 671 C CA . MET A 1 92 ? 6.578 19.531 6.66 1 57.22 92 MET A CA 1
ATOM 672 C C . MET A 1 92 ? 7.051 20.531 5.617 1 57.22 92 MET A C 1
ATOM 674 O O . MET A 1 92 ? 8.148 20.406 5.074 1 57.22 92 MET A O 1
ATOM 678 N N . GLN A 1 93 ? 6.238 21.625 5.605 1 64.06 93 GLN A N 1
ATOM 679 C CA . GLN A 1 93 ? 6.586 22.562 4.543 1 64.06 93 GLN A CA 1
ATOM 680 C C . GLN A 1 93 ? 7.484 23.688 5.062 1 64.06 93 GLN A C 1
ATOM 682 O O . GLN A 1 93 ? 7.91 24.547 4.297 1 64.06 93 GLN A O 1
ATOM 687 N N . LEU A 1 94 ? 7.816 23.609 6.402 1 73.31 94 LEU A N 1
ATOM 688 C CA . LEU A 1 94 ? 8.734 24.609 6.906 1 73.31 94 LEU A CA 1
ATOM 689 C C . LEU A 1 94 ? 10.07 24.547 6.164 1 73.31 94 LEU A C 1
ATOM 691 O O . LEU A 1 94 ? 10.617 23.469 5.953 1 73.31 94 LEU A O 1
ATOM 695 N N . PRO A 1 95 ? 10.477 25.672 5.719 1 80.56 95 PRO A N 1
ATOM 696 C CA . PRO A 1 95 ? 11.758 25.688 5.008 1 80.56 95 PRO A CA 1
ATOM 697 C C . PRO A 1 95 ? 12.961 25.578 5.945 1 80.56 95 PRO A C 1
ATOM 699 O O . PRO A 1 95 ? 13.75 26.516 6.059 1 80.56 95 PRO A O 1
ATOM 702 N N . VAL A 1 96 ? 13.102 24.438 6.484 1 85.69 96 VAL A N 1
ATOM 703 C CA . VAL A 1 96 ? 14.203 24.156 7.398 1 85.69 96 VAL A CA 1
ATOM 704 C C . VAL A 1 96 ? 15.508 24.062 6.617 1 85.69 96 VAL A C 1
ATOM 706 O O . VAL A 1 96 ? 15.609 23.328 5.633 1 85.69 96 VAL A O 1
ATOM 709 N N . PRO A 1 97 ? 16.469 24.875 7.051 1 88 97 PRO A N 1
ATOM 710 C CA . PRO A 1 97 ? 17.75 24.828 6.352 1 88 97 PRO A CA 1
ATOM 711 C C . PRO A 1 97 ? 18.453 23.484 6.508 1 88 97 PRO A C 1
ATOM 713 O O . PRO A 1 97 ? 18.266 22.797 7.512 1 88 97 PRO A O 1
ATOM 716 N N . ASP A 1 98 ? 19.359 23.219 5.57 1 87.44 98 ASP A N 1
ATOM 717 C CA . ASP A 1 98 ? 20.109 21.969 5.582 1 87.44 98 ASP A CA 1
ATOM 718 C C . ASP A 1 98 ? 21.109 21.938 6.734 1 87.44 98 ASP A C 1
ATOM 720 O O . ASP A 1 98 ? 21.656 22.984 7.117 1 87.44 98 ASP A O 1
ATOM 724 N N . ASN A 1 99 ? 21.203 20.781 7.273 1 93.12 99 ASN A N 1
ATOM 725 C CA . ASN A 1 99 ? 22.234 20.531 8.273 1 93.12 99 ASN A CA 1
ATOM 726 C C . ASN A 1 99 ? 23.266 19.547 7.762 1 93.12 99 ASN A C 1
ATOM 728 O O . ASN A 1 99 ? 22.984 18.344 7.617 1 93.12 99 ASN A O 1
ATOM 732 N N . PRO A 1 100 ? 24.453 20 7.555 1 90.19 100 PRO A N 1
ATOM 733 C CA . PRO A 1 100 ? 25.484 19.141 7 1 90.19 100 PRO A CA 1
ATOM 734 C C . PRO A 1 100 ? 25.969 18.078 7.992 1 90.19 100 PRO A C 1
ATOM 736 O O . PRO A 1 100 ? 26.562 17.078 7.594 1 90.19 100 PRO A O 1
ATOM 739 N N . ASN A 1 101 ? 25.766 18.344 9.25 1 93.62 101 ASN A N 1
ATOM 740 C CA . ASN A 1 101 ? 26.188 17.391 10.281 1 93.62 101 ASN A CA 1
ATOM 741 C C . ASN A 1 101 ? 25.047 17.062 11.234 1 93.62 101 ASN A C 1
ATOM 743 O O . ASN A 1 101 ? 25.125 17.359 12.422 1 93.62 101 ASN A O 1
ATOM 747 N N . PRO A 1 102 ? 24.109 16.344 10.758 1 96.06 102 PRO A N 1
ATOM 748 C CA . PRO A 1 102 ? 22.953 16.062 11.594 1 96.06 102 PRO A CA 1
ATOM 749 C C . PRO A 1 102 ? 23.234 15.039 12.695 1 96.06 102 PRO A C 1
ATOM 751 O O . PRO A 1 102 ? 24.109 14.188 12.523 1 96.06 102 PRO A O 1
ATOM 754 N N . GLN A 1 103 ? 22.578 15.211 13.773 1 97.75 103 GLN A N 1
ATOM 755 C CA . GLN A 1 103 ? 22.625 14.219 14.844 1 97.75 103 GLN A CA 1
ATOM 756 C C . GLN A 1 103 ? 21.734 13.023 14.516 1 97.75 103 GLN A C 1
ATOM 758 O O . GLN A 1 103 ? 20.719 13.156 13.82 1 97.75 103 GLN A O 1
ATOM 763 N N . PRO A 1 104 ? 22.156 11.836 15.008 1 98.06 104 PRO A N 1
ATOM 764 C CA . PRO A 1 104 ? 21.266 10.688 14.828 1 98.06 104 PRO A CA 1
ATOM 765 C C . PRO A 1 104 ? 19.875 10.914 15.43 1 98.06 104 PRO A C 1
ATOM 767 O O . PRO A 1 104 ? 19.734 11.695 16.375 1 98.06 104 PRO A O 1
ATOM 770 N N . LEU A 1 105 ? 18.891 10.32 14.898 1 98.38 105 LEU A N 1
ATOM 771 C CA . LEU A 1 105 ? 17.5 10.469 15.32 1 98.38 105 LEU A CA 1
ATOM 772 C C . LEU A 1 105 ? 16.891 9.109 15.672 1 98.38 105 LEU A C 1
ATOM 774 O O . LEU A 1 105 ? 16.922 8.188 14.859 1 98.38 105 LEU A O 1
ATOM 778 N N . THR A 1 106 ? 16.391 8.961 16.812 1 98.25 106 THR A N 1
ATOM 779 C CA . THR A 1 106 ? 15.641 7.77 17.188 1 98.25 106 THR A CA 1
ATOM 780 C C . THR A 1 106 ? 14.141 8.031 17.141 1 98.25 106 THR A C 1
ATOM 782 O O . THR A 1 106 ? 13.703 9.18 17.047 1 98.25 106 THR A O 1
ATOM 785 N N . TYR A 1 107 ? 13.383 6.98 17.141 1 98.19 107 TYR A N 1
ATOM 786 C CA . TYR A 1 107 ? 11.93 7.094 17.141 1 98.19 107 TYR A CA 1
ATOM 787 C C . TYR A 1 107 ? 11.445 7.898 18.344 1 98.19 107 TYR A C 1
ATOM 789 O O . TYR A 1 107 ? 10.594 8.781 18.203 1 98.19 107 TYR A O 1
ATOM 797 N N . GLU A 1 108 ? 12.008 7.664 19.5 1 98.19 108 GLU A N 1
ATOM 798 C CA . GLU A 1 108 ? 11.609 8.344 20.734 1 98.19 108 GLU A CA 1
ATOM 799 C C . GLU A 1 108 ? 11.938 9.836 20.656 1 98.19 108 GLU A C 1
ATOM 801 O O . GLU A 1 108 ? 11.164 10.664 21.156 1 98.19 108 GLU A O 1
ATOM 806 N N . GLU A 1 109 ? 13.039 10.102 20.094 1 98.31 109 GLU A N 1
ATOM 807 C CA . GLU A 1 109 ? 13.422 11.508 19.953 1 98.31 109 GLU A CA 1
ATOM 808 C C . GLU A 1 109 ? 12.477 12.25 19.016 1 98.31 109 GLU A C 1
ATOM 810 O O . GLU A 1 109 ? 12.133 13.406 19.266 1 98.31 109 GLU A O 1
ATOM 815 N N . PHE A 1 110 ? 12.125 11.602 17.969 1 97.81 110 PHE A N 1
ATOM 816 C CA . PHE A 1 110 ? 11.18 12.242 17.062 1 97.81 110 PHE A CA 1
ATOM 817 C C . PHE A 1 110 ? 9.844 12.492 17.75 1 97.81 110 PHE A C 1
ATOM 819 O O . PHE A 1 110 ? 9.258 13.57 17.609 1 97.81 110 PHE A O 1
ATOM 826 N N . ARG A 1 111 ? 9.344 11.523 18.422 1 98.12 111 ARG A N 1
ATOM 827 C CA . ARG A 1 111 ? 8.102 11.688 19.172 1 98.12 111 ARG A CA 1
ATOM 828 C C . ARG A 1 111 ? 8.219 12.836 20.172 1 98.12 111 ARG A C 1
ATOM 830 O O . ARG A 1 111 ? 7.273 13.602 20.375 1 98.12 111 ARG A O 1
ATOM 837 N N . ALA A 1 112 ? 9.383 12.961 20.797 1 98.38 112 ALA A N 1
ATOM 838 C CA . ALA A 1 112 ? 9.617 14.023 21.766 1 98.38 112 ALA A CA 1
ATOM 839 C C . ALA A 1 112 ? 9.539 15.398 21.109 1 98.38 112 ALA A C 1
ATOM 841 O O . ALA A 1 112 ? 9.07 16.359 21.734 1 98.38 112 ALA A O 1
ATOM 842 N N . ILE A 1 113 ? 10.039 15.469 19.938 1 97.5 113 ILE A N 1
ATOM 843 C CA . ILE A 1 113 ? 9.938 16.719 19.188 1 97.5 113 ILE A CA 1
ATOM 844 C C . ILE A 1 113 ? 8.469 17.094 19 1 97.5 113 ILE A C 1
ATOM 846 O O . ILE A 1 113 ? 8.07 18.234 19.219 1 97.5 113 ILE A O 1
ATOM 850 N N . LEU A 1 114 ? 7.633 16.141 18.672 1 97.31 114 LEU A N 1
ATOM 851 C CA . LEU A 1 114 ? 6.211 16.375 18.469 1 97.31 114 LEU A CA 1
ATOM 852 C C . LEU A 1 114 ? 5.52 16.75 19.766 1 97.31 114 LEU A C 1
ATOM 854 O O . LEU A 1 114 ? 4.648 17.625 19.781 1 97.31 114 LEU A O 1
ATOM 858 N N . VAL A 1 115 ? 5.898 16.109 20.797 1 98.44 115 VAL A N 1
ATOM 859 C CA . VAL A 1 115 ? 5.305 16.406 22.109 1 98.44 115 VAL A CA 1
ATOM 860 C C . VAL A 1 115 ? 5.633 17.828 22.516 1 98.44 115 VAL A C 1
ATOM 862 O O . VAL A 1 115 ? 4.758 18.562 22.969 1 98.44 115 VAL A O 1
ATOM 865 N N . ALA A 1 116 ? 6.867 18.234 22.359 1 98.44 116 ALA A N 1
ATOM 866 C CA . ALA A 1 116 ? 7.281 19.578 22.703 1 98.44 116 ALA A CA 1
ATOM 867 C C . ALA A 1 116 ? 6.523 20.625 21.891 1 98.44 116 ALA A C 1
ATOM 869 O O . ALA A 1 116 ? 6.078 21.641 22.422 1 98.44 116 ALA A O 1
ATOM 870 N N . PHE A 1 117 ? 6.426 20.344 20.672 1 97.44 117 PHE A N 1
ATOM 871 C CA . PHE A 1 117 ? 5.66 21.188 19.766 1 97.44 117 PHE A CA 1
ATOM 872 C C . PHE A 1 117 ? 4.215 21.312 20.219 1 97.44 117 PHE A C 1
ATOM 874 O O . PHE A 1 117 ? 3.701 22.422 20.391 1 97.44 117 PHE A O 1
ATOM 881 N N . ARG A 1 118 ? 3.629 20.203 20.438 1 98.31 118 ARG A N 1
ATOM 882 C CA . ARG A 1 118 ? 2.238 20.141 20.875 1 98.31 118 ARG A CA 1
ATOM 883 C C . ARG A 1 118 ? 2.039 20.875 22.203 1 98.31 118 ARG A C 1
ATOM 885 O O . ARG A 1 118 ? 1.087 21.641 22.344 1 98.31 118 ARG A O 1
ATOM 892 N N . ASP A 1 119 ? 2.865 20.703 23.172 1 98.56 119 ASP A N 1
ATOM 893 C CA . ASP A 1 119 ? 2.74 21.297 24.5 1 98.56 119 ASP A CA 1
ATOM 894 C C . ASP A 1 119 ? 2.848 22.828 24.422 1 98.56 119 ASP A C 1
ATOM 896 O O . ASP A 1 119 ? 2.123 23.531 25.109 1 98.56 119 ASP A O 1
ATOM 900 N N . ARG A 1 120 ? 3.75 23.234 23.609 1 98.5 120 ARG A N 1
ATOM 901 C CA . ARG A 1 120 ? 3.916 24.672 23.469 1 98.5 120 ARG A CA 1
ATOM 902 C C . ARG A 1 120 ? 2.709 25.312 22.781 1 98.5 120 ARG A C 1
ATOM 904 O O . ARG A 1 120 ? 2.307 26.422 23.125 1 98.5 120 ARG A O 1
ATOM 911 N N . LEU A 1 121 ? 2.146 24.641 21.828 1 98.5 121 LEU A N 1
ATOM 912 C CA . LEU A 1 121 ? 0.913 25.109 21.203 1 98.5 121 LEU A CA 1
ATOM 913 C C . LEU A 1 121 ? -0.212 25.203 22.234 1 98.5 121 LEU A C 1
ATOM 915 O O . LEU A 1 121 ? -1.007 26.141 22.203 1 98.5 121 LEU A O 1
ATOM 919 N N . GLU A 1 122 ? -0.275 24.203 23.062 1 98.69 122 GLU A N 1
ATOM 920 C CA . GLU A 1 122 ? -1.3 24.219 24.094 1 98.69 122 GLU A CA 1
ATOM 921 C C . GLU A 1 122 ? -1.156 25.438 25 1 98.69 122 GLU A C 1
ATOM 923 O O . GLU A 1 122 ? -2.152 26.062 25.375 1 98.69 122 GLU A O 1
ATOM 928 N N . LYS A 1 123 ? 0.048 25.719 25.375 1 98.5 123 LYS A N 1
ATOM 929 C CA . LYS A 1 123 ? 0.309 26.906 26.172 1 98.5 123 LYS A CA 1
ATOM 930 C C . LYS A 1 123 ? -0.144 28.172 25.453 1 98.5 123 LYS A C 1
ATOM 932 O O . LYS A 1 123 ? -0.762 29.062 26.062 1 98.5 123 LYS A O 1
ATOM 937 N N . SER A 1 124 ? 0.183 28.25 24.219 1 98.69 124 SER A N 1
ATOM 938 C CA . SER A 1 124 ? -0.218 29.391 23.391 1 98.69 124 SER A CA 1
ATOM 939 C C . SER A 1 124 ? -1.734 29.547 23.359 1 98.69 124 SER A C 1
ATOM 941 O O . SER A 1 124 ? -2.26 30.641 23.609 1 98.69 124 SER A O 1
ATOM 943 N N . ALA A 1 125 ? -2.391 28.469 23.047 1 98.62 125 ALA A N 1
ATOM 944 C CA . ALA A 1 125 ? -3.848 28.484 22.953 1 98.62 125 ALA A CA 1
ATOM 945 C C . ALA A 1 125 ? -4.477 28.938 24.266 1 98.62 125 ALA A C 1
ATOM 947 O O . ALA A 1 125 ? -5.426 29.719 24.266 1 98.62 125 ALA A O 1
ATOM 948 N N . ALA A 1 126 ? -3.977 28.422 25.344 1 98.12 126 ALA A N 1
ATOM 949 C CA . ALA A 1 126 ? -4.492 28.797 26.672 1 98.12 126 ALA A CA 1
ATOM 950 C C . ALA A 1 126 ? -4.281 30.281 26.938 1 98.12 126 ALA A C 1
ATOM 952 O O . ALA A 1 126 ? -5.18 30.953 27.453 1 98.12 126 ALA A O 1
ATOM 953 N N . THR A 1 127 ? -3.086 30.781 26.656 1 98.56 127 THR A N 1
ATOM 954 C CA . THR A 1 127 ? -2.764 32.188 26.875 1 98.56 127 THR A CA 1
ATOM 955 C C . THR A 1 127 ? -3.639 33.094 26.016 1 98.56 127 THR A C 1
ATOM 957 O O . THR A 1 127 ? -4.215 34.062 26.516 1 98.56 127 THR A O 1
ATOM 960 N N . LEU A 1 128 ? -3.762 32.75 24.781 1 98.25 128 LEU A N 1
ATOM 961 C CA . LEU A 1 128 ? -4.621 33.531 23.891 1 98.25 128 LEU A CA 1
ATOM 962 C C . LEU A 1 128 ? -6.078 33.469 24.344 1 98.25 128 LEU A C 1
ATOM 964 O O . LEU A 1 128 ? -6.816 34.438 24.25 1 98.25 128 LEU A O 1
ATOM 968 N N . GLY A 1 129 ? -6.441 32.312 24.828 1 97.31 129 GLY A N 1
ATOM 969 C CA . GLY A 1 129 ? -7.801 32.125 25.297 1 97.31 129 GLY A CA 1
ATOM 970 C C . GLY A 1 129 ? -8.117 32.938 26.547 1 97.31 129 GLY A C 1
ATOM 971 O O . GLY A 1 129 ? -9.289 33.188 26.844 1 97.31 129 GLY A O 1
ATOM 972 N N . SER A 1 130 ? -7.156 33.375 27.25 1 97.12 130 SER A N 1
ATOM 973 C CA . SER A 1 130 ? -7.352 34.125 28.484 1 97.12 130 SER A CA 1
ATOM 974 C C . SER A 1 130 ? -7.59 35.594 28.188 1 97.12 130 SER A C 1
ATOM 976 O O . SER A 1 130 ? -8.016 36.344 29.062 1 97.12 130 SER A O 1
ATOM 978 N N . VAL A 1 131 ? -7.348 36.094 26.984 1 97.44 131 VAL A N 1
ATOM 979 C CA . VAL A 1 131 ? -7.574 37.469 26.594 1 97.44 131 VAL A CA 1
ATOM 980 C C . VAL A 1 131 ? -9.07 37.75 26.5 1 97.44 131 VAL A C 1
ATOM 982 O O . VAL A 1 131 ? -9.797 37.031 25.812 1 97.44 131 VAL A O 1
ATOM 985 N N . PRO A 1 132 ? -9.523 38.75 27.156 1 96.38 132 PRO A N 1
ATOM 986 C CA . PRO A 1 132 ? -10.953 39.062 27.078 1 96.38 132 PRO A CA 1
ATOM 987 C C . PRO A 1 132 ? -11.422 39.312 25.656 1 96.38 132 PRO A C 1
ATOM 989 O O . PRO A 1 132 ? -10.695 39.906 24.859 1 96.38 132 PRO A O 1
ATOM 992 N N . LYS A 1 133 ? -12.664 38.938 25.344 1 93.38 133 LYS A N 1
ATOM 993 C CA . LYS A 1 133 ? -13.211 39.031 24 1 93.38 133 LYS A CA 1
ATOM 994 C C . LYS A 1 133 ? -13.281 40.469 23.516 1 93.38 133 LYS A C 1
ATOM 996 O O . LYS A 1 133 ? -13.086 40.75 22.328 1 93.38 133 LYS A O 1
ATOM 1001 N N . ASP A 1 134 ? -13.516 41.375 24.422 1 89.94 134 ASP A N 1
ATOM 1002 C CA . ASP A 1 134 ? -13.742 42.75 24.047 1 89.94 134 ASP A CA 1
ATOM 1003 C C . ASP A 1 134 ? -12.508 43.594 24.312 1 89.94 134 ASP A C 1
ATOM 1005 O O . ASP A 1 134 ? -12.586 44.844 24.344 1 89.94 134 ASP A O 1
ATOM 1009 N N . ALA A 1 135 ? -11.414 42.906 24.531 1 92.75 135 ALA A N 1
ATOM 1010 C CA . ALA A 1 135 ? -10.188 43.656 24.766 1 92.75 135 ALA A CA 1
ATOM 1011 C C . ALA A 1 135 ? -9.805 44.469 23.547 1 92.75 135 ALA A C 1
ATOM 1013 O O . ALA A 1 135 ? -9.938 44.031 22.406 1 92.75 135 ALA A O 1
ATOM 1014 N N . ASP A 1 136 ? -9.422 45.719 23.812 1 90.25 136 ASP A N 1
ATOM 1015 C CA . ASP A 1 136 ? -8.938 46.562 22.734 1 90.25 136 ASP A CA 1
ATOM 1016 C C . ASP A 1 136 ? -7.477 46.281 22.422 1 90.25 136 ASP A C 1
ATOM 1018 O O . ASP A 1 136 ? -6.574 46.812 23.062 1 90.25 136 ASP A O 1
ATOM 1022 N N . ILE A 1 137 ? -7.336 45.406 21.469 1 93.38 137 ILE A N 1
ATOM 1023 C CA . ILE A 1 137 ? -6.004 44.969 21.078 1 93.38 137 ILE A CA 1
ATOM 1024 C C . ILE A 1 137 ? -5.648 45.562 19.703 1 93.38 137 ILE A C 1
ATOM 1026 O O . ILE A 1 137 ? -6.488 45.594 18.812 1 93.38 137 ILE A O 1
ATOM 1030 N N . GLY A 1 138 ? -4.516 46.062 19.531 1 91.62 138 GLY A N 1
ATOM 1031 C CA . GLY A 1 138 ? -3.928 46.5 18.281 1 91.62 138 GLY A CA 1
ATOM 1032 C C . GLY A 1 138 ? -2.412 46.531 18.297 1 91.62 138 GLY A C 1
ATOM 1033 O O . GLY A 1 138 ? -1.812 47.344 18.984 1 91.62 138 GLY A O 1
ATOM 1034 N N . MET A 1 139 ? -1.848 45.594 17.578 1 93.62 139 MET A N 1
ATOM 1035 C CA . MET A 1 139 ? -0.391 45.5 17.562 1 93.62 139 MET A CA 1
ATOM 1036 C C . MET A 1 139 ? 0.13 45.5 16.125 1 93.62 139 MET A C 1
ATOM 1038 O O . MET A 1 139 ? -0.214 44.625 15.336 1 93.62 139 MET A O 1
ATOM 1042 N N . VAL A 1 140 ? 1 46.406 15.891 1 93.06 140 VAL A N 1
ATOM 1043 C CA . VAL A 1 140 ? 1.58 46.469 14.555 1 93.06 140 VAL A CA 1
ATOM 1044 C C . VAL A 1 140 ? 2.867 45.656 14.508 1 93.06 140 VAL A C 1
ATOM 1046 O O . VAL A 1 140 ? 3.791 45.906 15.289 1 93.06 140 VAL A O 1
ATOM 1049 N N . VAL A 1 141 ? 2.877 44.688 13.695 1 93.75 141 VAL A N 1
ATOM 1050 C CA . VAL A 1 141 ? 4.023 43.781 13.562 1 93.75 141 VAL A CA 1
ATOM 1051 C C . VAL A 1 141 ? 4.512 43.812 12.117 1 93.75 141 VAL A C 1
ATOM 1053 O O . VAL A 1 141 ? 3.719 43.656 11.18 1 93.75 141 VAL A O 1
ATOM 1056 N N . ASP A 1 142 ? 5.793 44.031 11.953 1 93 142 ASP A N 1
ATOM 1057 C CA . ASP A 1 142 ? 6.453 43.938 10.656 1 93 142 ASP A CA 1
ATOM 1058 C C . ASP A 1 142 ? 6.973 42.531 10.406 1 93 142 ASP A C 1
ATOM 1060 O O . ASP A 1 142 ? 7.938 42.094 11.039 1 93 142 ASP A O 1
ATOM 1064 N N . LEU A 1 143 ? 6.426 41.875 9.438 1 92.75 143 LEU A N 1
ATOM 1065 C CA . LEU A 1 143 ? 6.73 40.469 9.188 1 92.75 143 LEU A CA 1
ATOM 1066 C C . LEU A 1 143 ? 8.133 40.312 8.625 1 92.75 143 LEU A C 1
ATOM 1068 O O . LEU A 1 143 ? 8.68 39.219 8.602 1 92.75 143 LEU A O 1
ATOM 1072 N N . THR A 1 144 ? 8.75 41.312 8.156 1 91.5 144 THR A N 1
ATOM 1073 C CA . THR A 1 144 ? 10.125 41.281 7.672 1 91.5 144 THR A CA 1
ATOM 1074 C C . THR A 1 144 ? 11.109 41.281 8.836 1 91.5 144 THR A C 1
ATOM 1076 O O . THR A 1 144 ? 12.289 40.938 8.656 1 91.5 144 THR A O 1
ATOM 1079 N N . ARG A 1 145 ? 10.578 41.688 9.945 1 91.44 145 ARG A N 1
ATOM 1080 C CA . ARG A 1 145 ? 11.438 41.781 11.117 1 91.44 145 ARG A CA 1
ATOM 1081 C C . ARG A 1 145 ? 11.148 40.625 12.086 1 91.44 145 ARG A C 1
ATOM 1083 O O . ARG A 1 145 ? 12.078 40.062 12.68 1 91.44 145 ARG A O 1
ATOM 1090 N N . ALA A 1 146 ? 9.945 40.281 12.203 1 93.75 146 ALA A N 1
ATOM 1091 C CA . ALA A 1 146 ? 9.57 39.188 13.062 1 93.75 146 ALA A CA 1
ATOM 1092 C C . ALA A 1 146 ? 9.961 37.844 12.438 1 93.75 146 ALA A C 1
ATOM 1094 O O . ALA A 1 146 ? 9.836 37.656 11.219 1 93.75 146 ALA A O 1
ATOM 1095 N N . GLY A 1 147 ? 10.469 36.938 13.289 1 94.38 147 GLY A N 1
ATOM 1096 C CA . GLY A 1 147 ? 10.891 35.656 12.75 1 94.38 147 GLY A CA 1
ATOM 1097 C C . GLY A 1 147 ? 11.148 34.625 13.828 1 94.38 147 GLY A C 1
ATOM 1098 O O . GLY A 1 147 ? 10.859 34.844 15.008 1 94.38 147 GLY A O 1
ATOM 1099 N N . ILE A 1 148 ? 11.562 33.469 13.383 1 95 148 ILE A N 1
ATOM 1100 C CA . ILE A 1 148 ? 11.914 32.375 14.281 1 95 148 ILE A CA 1
ATOM 1101 C C . ILE A 1 148 ? 13.234 31.75 13.844 1 95 148 ILE A C 1
ATOM 1103 O O . ILE A 1 148 ? 13.594 31.812 12.664 1 95 148 ILE A O 1
ATOM 1107 N N . ASP A 1 149 ? 13.914 31.219 14.789 1 96.62 149 ASP A N 1
ATOM 1108 C CA . ASP A 1 149 ? 15.148 30.5 14.5 1 96.62 149 ASP A CA 1
ATOM 1109 C C . ASP A 1 149 ? 14.859 29.109 13.922 1 96.62 149 ASP A C 1
ATOM 1111 O O . ASP A 1 149 ? 14.312 28.25 14.609 1 96.62 149 ASP A O 1
ATOM 1115 N N . LEU A 1 150 ? 15.328 28.875 12.656 1 93.56 150 LEU A N 1
ATOM 1116 C CA . LEU A 1 150 ? 14.984 27.641 11.969 1 93.56 150 LEU A CA 1
ATOM 1117 C C . LEU A 1 150 ? 16.125 26.641 12.055 1 93.56 150 LEU A C 1
ATOM 1119 O O . LEU A 1 150 ? 15.945 25.453 11.75 1 93.56 150 LEU A O 1
ATOM 1123 N N . ASN A 1 151 ? 17.328 27.062 12.523 1 94.06 151 ASN A N 1
ATOM 1124 C CA . ASN A 1 151 ? 18.484 26.172 12.43 1 94.06 151 ASN A CA 1
ATOM 1125 C C . ASN A 1 151 ? 19.188 26.031 13.773 1 94.06 151 ASN A C 1
ATOM 1127 O O . ASN A 1 151 ? 20.328 25.562 13.828 1 94.06 151 ASN A O 1
ATOM 1131 N N . GLU A 1 152 ? 18.703 26.609 14.812 1 94.12 152 GLU A N 1
ATOM 1132 C CA . GLU A 1 152 ? 19.141 26.453 16.203 1 94.12 152 GLU A CA 1
ATOM 1133 C C . GLU A 1 152 ? 20.484 27.125 16.422 1 94.12 152 GLU A C 1
ATOM 1135 O O . GLU A 1 152 ? 21.297 26.672 17.234 1 94.12 152 GLU A O 1
ATOM 1140 N N . ASP A 1 153 ? 20.75 28.156 15.742 1 95.19 153 ASP A N 1
ATOM 1141 C CA . ASP A 1 153 ? 22.031 28.828 15.961 1 95.19 153 ASP A CA 1
ATOM 1142 C C . ASP A 1 153 ? 21.891 30 16.922 1 95.19 153 ASP A C 1
ATOM 1144 O O . ASP A 1 153 ? 22.875 30.703 17.203 1 95.19 153 ASP A O 1
ATOM 1148 N N . GLY A 1 154 ? 20.656 30.312 17.312 1 96.31 154 GLY A N 1
ATOM 1149 C CA . GLY A 1 154 ? 20.406 31.312 18.328 1 96.31 154 GLY A CA 1
ATOM 1150 C C . GLY A 1 154 ? 20.156 32.688 17.75 1 96.31 154 GLY A C 1
ATOM 1151 O O . GLY A 1 154 ? 19.828 33.625 18.484 1 96.31 154 GLY A O 1
ATOM 1152 N N . THR A 1 155 ? 20.234 32.781 16.5 1 96.69 155 THR A N 1
ATOM 1153 C CA . THR A 1 155 ? 19.984 34.031 15.82 1 96.69 155 THR A CA 1
ATOM 1154 C C . THR A 1 155 ? 18.703 33.969 15.008 1 96.69 155 THR A C 1
ATOM 1156 O O . THR A 1 155 ? 18.328 32.906 14.492 1 96.69 155 THR A O 1
ATOM 1159 N N . ILE A 1 156 ? 18.062 35.062 14.93 1 96.75 156 ILE A N 1
ATOM 1160 C CA . ILE A 1 156 ? 16.922 35.219 14.031 1 96.75 156 ILE A CA 1
ATOM 1161 C C . ILE A 1 156 ? 17.328 36.094 12.836 1 96.75 156 ILE A C 1
ATOM 1163 O O . ILE A 1 156 ? 17.25 37.312 12.898 1 96.75 156 ILE A O 1
ATOM 1167 N N . ALA A 1 157 ? 17.719 35.438 11.836 1 94.31 157 ALA A N 1
ATOM 1168 C CA . ALA A 1 157 ? 18.266 36.094 10.656 1 94.31 157 ALA A CA 1
ATOM 1169 C C . ALA A 1 157 ? 17.156 36.625 9.75 1 94.31 157 ALA A C 1
ATOM 1171 O O . ALA A 1 157 ? 16 36.219 9.867 1 94.31 157 ALA A O 1
ATOM 1172 N N . PRO A 1 158 ? 17.5 37.5 8.883 1 91.44 158 PRO A N 1
ATOM 1173 C CA . PRO A 1 158 ? 16.484 38.062 7.973 1 91.44 158 PRO A CA 1
ATOM 1174 C C . PRO A 1 158 ? 15.82 36.969 7.109 1 91.44 158 PRO A C 1
ATOM 1176 O O . PRO A 1 158 ? 14.641 37.094 6.781 1 91.44 158 PRO A O 1
ATOM 1179 N N . ASP A 1 159 ? 16.531 36 6.762 1 90.38 159 ASP A N 1
ATOM 1180 C CA . ASP A 1 159 ? 15.969 34.938 5.938 1 90.38 159 ASP A CA 1
ATOM 1181 C C . ASP A 1 159 ? 15.094 34 6.77 1 90.38 159 ASP A C 1
ATOM 1183 O O . ASP A 1 159 ? 14.461 33.062 6.23 1 90.38 159 ASP A O 1
ATOM 1187 N N . GLU A 1 160 ? 15.07 34.25 8.031 1 94 160 GLU A N 1
ATOM 1188 C CA . GLU A 1 160 ? 14.219 33.5 8.938 1 94 160 GLU A CA 1
ATOM 1189 C C . GLU A 1 160 ? 13.016 34.312 9.391 1 94 160 GLU A C 1
ATOM 1191 O O . GLU A 1 160 ? 12.305 33.906 10.32 1 94 160 GLU A O 1
ATOM 1196 N N . SER A 1 161 ? 12.844 35.438 8.75 1 92.44 161 SER A N 1
ATOM 1197 C CA . SER A 1 161 ? 11.664 36.25 9.023 1 92.44 161 SER A CA 1
ATOM 1198 C C . SER A 1 161 ? 10.398 35.594 8.5 1 92.44 161 SER A C 1
ATOM 1200 O O . SER A 1 161 ? 10.461 34.719 7.625 1 92.44 161 SER A O 1
ATOM 1202 N N . PHE A 1 162 ? 9.297 36 9.031 1 90.06 162 PHE A N 1
ATOM 1203 C CA . PHE A 1 162 ? 8.031 35.406 8.586 1 90.06 162 PHE A CA 1
ATOM 1204 C C . PHE A 1 162 ? 7.781 35.75 7.117 1 90.06 162 PHE A C 1
ATOM 1206 O O . PHE A 1 162 ? 7.199 34.938 6.387 1 90.06 162 PHE A O 1
ATOM 1213 N N . ALA A 1 163 ? 8.156 36.875 6.691 1 87.06 163 ALA A N 1
ATOM 1214 C CA . ALA A 1 163 ? 8.039 37.25 5.281 1 87.06 163 ALA A CA 1
ATOM 1215 C C . ALA A 1 163 ? 8.844 36.312 4.402 1 87.06 163 ALA A C 1
ATOM 1217 O O . ALA A 1 163 ? 8.367 35.844 3.359 1 87.06 163 ALA A O 1
ATOM 1218 N N . ALA A 1 164 ? 10.016 36 4.836 1 86.5 164 ALA A N 1
ATOM 1219 C CA . ALA A 1 164 ? 10.883 35.094 4.078 1 86.5 164 ALA A CA 1
ATOM 1220 C C . ALA A 1 164 ? 10.336 33.688 4.082 1 86.5 164 ALA A C 1
ATOM 1222 O O . ALA A 1 164 ? 10.375 32.969 3.061 1 86.5 164 ALA A O 1
ATOM 1223 N N . ILE A 1 165 ? 9.891 33.281 5.176 1 84.69 165 ILE A N 1
ATOM 1224 C CA . ILE A 1 165 ? 9.336 31.922 5.324 1 84.69 165 ILE A CA 1
ATOM 1225 C C . ILE A 1 165 ? 8.117 31.766 4.422 1 84.69 165 ILE A C 1
ATOM 1227 O O . ILE A 1 165 ? 8 30.781 3.693 1 84.69 165 ILE A O 1
ATOM 1231 N N . THR A 1 166 ? 7.273 32.719 4.5 1 79.94 166 THR A N 1
ATOM 1232 C CA . THR A 1 166 ? 6.066 32.656 3.682 1 79.94 166 THR A CA 1
ATOM 1233 C C . THR A 1 166 ? 6.418 32.688 2.195 1 79.94 166 THR A C 1
ATOM 1235 O O . THR A 1 166 ? 5.785 31.984 1.396 1 79.94 166 THR A O 1
ATOM 1238 N N . ALA A 1 167 ? 7.336 33.5 1.84 1 75.94 167 ALA A N 1
ATOM 1239 C CA . ALA A 1 167 ? 7.781 33.562 0.45 1 75.94 167 ALA A CA 1
ATOM 1240 C C . ALA A 1 167 ? 8.305 32.219 -0.026 1 75.94 167 ALA A C 1
ATOM 1242 O O . ALA A 1 167 ? 8.07 31.812 -1.171 1 75.94 167 ALA A O 1
ATOM 1243 N N . SER A 1 168 ? 8.914 31.562 0.819 1 74.88 168 SER A N 1
ATOM 1244 C CA . SER A 1 168 ? 9.477 30.25 0.485 1 74.88 168 SER A CA 1
ATOM 1245 C C . SER A 1 168 ? 8.375 29.203 0.326 1 74.88 168 SER A C 1
ATOM 1247 O O . SER A 1 168 ? 8.5 28.281 -0.481 1 74.88 168 SER A O 1
ATOM 1249 N N . LEU A 1 169 ? 7.434 29.375 1.069 1 70.81 169 LEU A N 1
ATOM 1250 C CA . LEU A 1 169 ? 6.336 28.406 1.016 1 70.81 169 LEU A CA 1
ATOM 1251 C C . LEU A 1 169 ? 5.453 28.656 -0.202 1 70.81 169 LEU A C 1
ATOM 1253 O O . LEU A 1 169 ? 4.84 27.734 -0.734 1 70.81 169 LEU A O 1
ATOM 1257 N N . SER A 1 170 ? 5.352 30.062 -0.629 1 60.66 170 SER A N 1
ATOM 1258 C CA . SER A 1 170 ? 4.508 30.453 -1.755 1 60.66 170 SER A CA 1
ATOM 1259 C C . SER A 1 170 ? 5.207 30.188 -3.086 1 60.66 170 SER A C 1
ATOM 1261 O O . SER A 1 170 ? 4.57 30.219 -4.141 1 60.66 170 SER A O 1
ATOM 1263 N N . ARG A 1 171 ? 6.703 30.734 -3.215 1 54.16 171 ARG A N 1
ATOM 1264 C CA . ARG A 1 171 ? 7.477 30.781 -4.449 1 54.16 171 ARG A CA 1
ATOM 1265 C C . ARG A 1 171 ? 6.883 29.859 -5.504 1 54.16 171 ARG A C 1
ATOM 1267 O O . ARG A 1 171 ? 7.379 29.781 -6.633 1 54.16 171 ARG A O 1
ATOM 1274 N N . GLY A 1 172 ? 6.238 29.094 -5.84 1 43.12 172 GLY A N 1
ATOM 1275 C CA . GLY A 1 172 ? 5.996 29.297 -7.258 1 43.12 172 GLY A CA 1
ATOM 1276 C C . GLY A 1 172 ? 5.504 30.703 -7.59 1 43.12 172 GLY A C 1
ATOM 1277 O O . GLY A 1 172 ? 5.676 31.172 -8.711 1 43.12 172 GLY A O 1
ATOM 1278 N N . GLY A 1 173 ? 4.414 31.438 -7.043 1 39.72 173 GLY A N 1
ATOM 1279 C CA . GLY A 1 173 ? 3.715 32.5 -7.719 1 39.72 173 GLY A CA 1
ATOM 1280 C C . GLY A 1 173 ? 4.078 33.875 -7.184 1 39.72 173 GLY A C 1
ATOM 1281 O O . GLY A 1 173 ? 3.508 34.906 -7.602 1 39.72 173 GLY A O 1
ATOM 1282 N N . ILE A 1 174 ? 4.586 34.062 -5.949 1 41.31 174 ILE A N 1
ATOM 1283 C CA . ILE A 1 174 ? 4.539 35.469 -5.562 1 41.31 174 ILE A CA 1
ATOM 1284 C C . ILE A 1 174 ? 5.754 36.219 -6.125 1 41.31 174 ILE A C 1
ATOM 1286 O O . ILE A 1 174 ? 6.898 35.844 -5.828 1 41.31 174 ILE A O 1
ATOM 1290 N N . ASP A 1 175 ? 5.707 36.781 -7.246 1 40.97 175 ASP A N 1
ATOM 1291 C CA . ASP A 1 175 ? 6.633 37.719 -7.879 1 40.97 175 ASP A CA 1
ATOM 1292 C C . ASP A 1 175 ? 7.043 38.812 -6.91 1 40.97 175 ASP A C 1
ATOM 1294 O O . ASP A 1 175 ? 6.215 39.656 -6.516 1 40.97 175 ASP A O 1
ATOM 1298 N N . THR A 1 176 ? 7.992 38.75 -6.094 1 41.94 176 THR A N 1
ATOM 1299 C CA . THR A 1 176 ? 8.562 39.812 -5.254 1 41.94 176 THR A CA 1
ATOM 1300 C C . THR A 1 176 ? 9.062 40.969 -6.109 1 41.94 176 THR A C 1
ATOM 1302 O O . THR A 1 176 ? 9.984 41.688 -5.715 1 41.94 176 THR A O 1
ATOM 1305 N N . GLY A 1 177 ? 8.898 41.031 -7.355 1 38.5 177 GLY A N 1
ATOM 1306 C CA . GLY A 1 177 ? 9.531 42.156 -8.055 1 38.5 177 GLY A CA 1
ATOM 1307 C C . GLY A 1 177 ? 9.359 43.469 -7.348 1 38.5 177 GLY A C 1
ATOM 1308 O O . GLY A 1 177 ? 10.336 44.094 -6.91 1 38.5 177 GLY A O 1
ATOM 1309 N N . ASN A 1 178 ? 8.422 44.375 -7.973 1 41.03 178 ASN A N 1
ATOM 1310 C CA . ASN A 1 178 ? 8.43 45.844 -7.781 1 41.03 178 ASN A CA 1
ATOM 1311 C C . ASN A 1 178 ? 8.328 46.219 -6.305 1 41.03 178 ASN A C 1
ATOM 1313 O O . ASN A 1 178 ? 8.07 45.344 -5.461 1 41.03 178 ASN A O 1
ATOM 1317 N N . ALA A 1 179 ? 7.512 47.438 -5.883 1 42.72 179 ALA A N 1
ATOM 1318 C CA . ALA A 1 179 ? 7.352 48.188 -4.641 1 42.72 179 ALA A CA 1
ATOM 1319 C C . ALA A 1 179 ? 6.871 47.281 -3.512 1 42.72 179 ALA A C 1
ATOM 1321 O O . ALA A 1 179 ? 5.746 46.781 -3.549 1 42.72 179 ALA A O 1
ATOM 1322 N N . ALA A 1 180 ? 7.582 46.531 -2.908 1 48.84 180 ALA A N 1
ATOM 1323 C CA . ALA A 1 180 ? 7.195 45.562 -1.876 1 48.84 180 ALA A CA 1
ATOM 1324 C C . ALA A 1 180 ? 6.258 46.219 -0.856 1 48.84 180 ALA A C 1
ATOM 1326 O O . ALA A 1 180 ? 6.637 47.156 -0.17 1 48.84 180 ALA A O 1
ATOM 1327 N N . PRO A 1 181 ? 4.984 46.219 -1 1 55.12 181 PRO A N 1
ATOM 1328 C CA . PRO A 1 181 ? 4.105 46.781 0.034 1 55.12 181 PRO A CA 1
ATOM 1329 C C . PRO A 1 181 ? 4.57 46.438 1.447 1 55.12 181 PRO A C 1
ATOM 1331 O O . PRO A 1 181 ? 5.312 45.469 1.639 1 55.12 181 PRO A O 1
ATOM 1334 N N . SER A 1 182 ? 4.59 47.406 2.342 1 71.94 182 SER A N 1
ATOM 1335 C CA . SER A 1 182 ? 4.871 47.25 3.766 1 71.94 182 SER A CA 1
ATOM 1336 C C . SER A 1 182 ? 4.215 46 4.32 1 71.94 182 SER A C 1
ATOM 1338 O O . SER A 1 182 ? 3.029 45.75 4.094 1 71.94 182 SER A O 1
ATOM 1340 N N . LEU A 1 183 ? 4.922 44.938 4.684 1 86.81 183 LEU A N 1
ATOM 1341 C CA . LEU A 1 183 ? 4.41 43.719 5.305 1 86.81 183 LEU A CA 1
ATOM 1342 C C . LEU A 1 183 ? 4.211 43.906 6.805 1 86.81 183 LEU A C 1
ATOM 1344 O O . LEU A 1 183 ? 4.574 43.031 7.598 1 86.81 183 LEU A O 1
ATOM 1348 N N . ALA A 1 184 ? 3.748 45.125 7.031 1 90.12 184 ALA A N 1
ATOM 1349 C CA . ALA A 1 184 ? 3.344 45.469 8.398 1 90.12 184 ALA A CA 1
ATOM 1350 C C . ALA A 1 184 ? 1.833 45.312 8.57 1 90.12 184 ALA A C 1
ATOM 1352 O O . ALA A 1 184 ? 1.062 45.906 7.809 1 90.12 184 ALA A O 1
ATOM 1353 N N . PHE A 1 185 ? 1.448 44.562 9.492 1 91.81 185 PHE A N 1
ATOM 1354 C CA . PHE A 1 185 ? 0.036 44.312 9.766 1 91.81 185 PHE A CA 1
ATOM 1355 C C . PHE A 1 185 ? -0.313 44.719 11.195 1 91.81 185 PHE A C 1
ATOM 1357 O O . PHE A 1 185 ? 0.533 44.656 12.086 1 91.81 185 PHE A O 1
ATOM 1364 N N . ARG A 1 186 ? -1.497 45.188 11.297 1 93 186 ARG A N 1
ATOM 1365 C CA . ARG A 1 186 ? -2.02 45.5 12.633 1 93 186 ARG A CA 1
ATOM 1366 C C . ARG A 1 186 ? -2.895 44.344 13.133 1 93 186 ARG A C 1
ATOM 1368 O O . ARG A 1 186 ? -4.008 44.156 12.641 1 93 186 ARG A O 1
ATOM 1375 N N . PHE A 1 187 ? -2.412 43.656 14.125 1 94.19 187 PHE A N 1
ATOM 1376 C CA . PHE A 1 187 ? -3.131 42.5 14.672 1 94.19 187 PHE A CA 1
ATOM 1377 C C . PHE A 1 187 ? -4.078 42.938 15.781 1 94.19 187 PHE A C 1
ATOM 1379 O O . PHE A 1 187 ? -3.648 43.531 16.766 1 94.19 187 PHE A O 1
ATOM 1386 N N . ASP A 1 188 ? -5.301 42.688 15.617 1 93.94 188 ASP A N 1
ATOM 1387 C CA . ASP A 1 188 ? -6.309 43.031 16.625 1 93.94 188 ASP A CA 1
ATOM 1388 C C . ASP A 1 188 ? -6.887 41.75 17.266 1 93.94 188 ASP A C 1
ATOM 1390 O O . ASP A 1 188 ? -6.324 40.688 17.125 1 93.94 188 ASP A O 1
ATOM 1394 N N . ARG A 1 189 ? -7.906 41.938 18.031 1 94.38 189 ARG A N 1
ATOM 1395 C CA . ARG A 1 189 ? -8.414 40.812 18.812 1 94.38 189 ARG A CA 1
ATOM 1396 C C . ARG A 1 189 ? -8.914 39.688 17.906 1 94.38 189 ARG A C 1
ATOM 1398 O O . ARG A 1 189 ? -8.789 38.5 18.234 1 94.38 189 ARG A O 1
ATOM 1405 N N . ALA A 1 190 ? -9.547 40 16.734 1 94.94 190 ALA A N 1
ATOM 1406 C CA . ALA A 1 190 ? -10.031 39 15.789 1 94.94 190 ALA A CA 1
ATOM 1407 C C . ALA A 1 190 ? -8.906 38.062 15.352 1 94.94 190 ALA A C 1
ATOM 1409 O O . ALA A 1 190 ? -9.086 36.844 15.297 1 94.94 190 ALA A O 1
ATOM 1410 N N . ASP A 1 191 ? -7.809 38.594 15.125 1 95.69 191 ASP A N 1
ATOM 1411 C CA . ASP A 1 191 ? -6.66 37.812 14.672 1 95.69 191 ASP A CA 1
ATOM 1412 C C . ASP A 1 191 ? -6.164 36.875 15.781 1 95.69 191 ASP A C 1
ATOM 1414 O O . ASP A 1 191 ? -5.496 35.875 15.508 1 95.69 191 ASP A O 1
ATOM 1418 N N . GLY A 1 192 ? -6.41 37.312 17.016 1 96.62 192 GLY A N 1
ATOM 1419 C CA . GLY A 1 192 ? -6.098 36.406 18.125 1 96.62 192 GLY A CA 1
ATOM 1420 C C . GLY A 1 192 ? -6.906 35.125 18.094 1 96.62 192 GLY A C 1
ATOM 1421 O O . GLY A 1 192 ? -6.375 34.062 18.375 1 96.62 192 GLY A O 1
ATOM 1422 N N . PHE A 1 193 ? -8.195 35.25 17.812 1 97.62 193 PHE A N 1
ATOM 1423 C CA . PHE A 1 193 ? -9.023 34.062 17.656 1 97.62 193 PHE A CA 1
ATOM 1424 C C . PHE A 1 193 ? -8.5 33.188 16.516 1 97.62 193 PHE A C 1
ATOM 1426 O O . PHE A 1 193 ? -8.469 31.969 16.641 1 97.62 193 PHE A O 1
ATOM 1433 N N . TRP A 1 194 ? -8.133 33.844 15.461 1 96.81 194 TRP A N 1
ATOM 1434 C CA . TRP A 1 194 ? -7.59 33.125 14.297 1 96.81 194 TRP A CA 1
ATOM 1435 C C . TRP A 1 194 ? -6.352 32.312 14.672 1 96.81 194 TRP A C 1
ATOM 1437 O O . TRP A 1 194 ? -6.258 31.141 14.367 1 96.81 194 TRP A O 1
ATOM 1447 N N . LEU A 1 195 ? -5.426 32.938 15.32 1 97.25 195 LEU A N 1
ATOM 1448 C CA . LEU A 1 195 ? -4.184 32.281 15.711 1 97.25 195 LEU A CA 1
ATOM 1449 C C . LEU A 1 195 ? -4.449 31.141 16.703 1 97.25 195 LEU A C 1
ATOM 1451 O O . LEU A 1 195 ? -3.842 30.078 16.609 1 97.25 195 LEU A O 1
ATOM 1455 N N . GLN A 1 196 ? -5.293 31.453 17.656 1 98.25 196 GLN A N 1
ATOM 1456 C CA . GLN A 1 196 ? -5.699 30.406 18.594 1 98.25 196 GLN A CA 1
ATOM 1457 C C . GLN A 1 196 ? -6.297 29.203 17.859 1 98.25 196 GLN A C 1
ATOM 1459 O O . GLN A 1 196 ? -6.02 28.062 18.203 1 98.25 196 GLN A O 1
ATOM 1464 N N . GLY A 1 197 ? -7.145 29.469 16.922 1 97.62 197 GLY A N 1
ATOM 1465 C CA . GLY A 1 197 ? -7.707 28.406 16.094 1 97.62 197 GLY A CA 1
ATOM 1466 C C . GLY A 1 197 ? -6.652 27.594 15.367 1 97.62 197 GLY A C 1
ATOM 1467 O O . GLY A 1 197 ? -6.754 26.359 15.289 1 97.62 197 GLY A O 1
ATOM 1468 N N . TYR A 1 198 ? -5.695 28.266 14.844 1 95.69 198 TYR A N 1
ATOM 1469 C CA . TYR A 1 198 ? -4.613 27.578 14.156 1 95.69 198 TYR A CA 1
ATOM 1470 C C . TYR A 1 198 ? -3.836 26.688 15.117 1 95.69 198 TYR A C 1
ATOM 1472 O O . TYR A 1 198 ? -3.391 25.594 14.75 1 95.69 198 TYR A O 1
ATOM 1480 N N . ALA A 1 199 ? -3.617 27.219 16.266 1 97.38 199 ALA A N 1
ATOM 1481 C CA . ALA A 1 199 ? -2.971 26.391 17.281 1 97.38 199 ALA A CA 1
ATOM 1482 C C . ALA A 1 199 ? -3.77 25.125 17.547 1 97.38 199 ALA A C 1
ATOM 1484 O O . ALA A 1 199 ? -3.199 24.031 17.641 1 97.38 199 ALA A O 1
ATOM 1485 N N . GLU A 1 200 ? -5.062 25.297 17.656 1 97.75 200 GLU A N 1
ATOM 1486 C CA . GLU A 1 200 ? -5.934 24.141 17.875 1 97.75 200 GLU A CA 1
ATOM 1487 C C . GLU A 1 200 ? -5.828 23.141 16.719 1 97.75 200 GLU A C 1
ATOM 1489 O O . GLU A 1 200 ? -5.77 21.938 16.953 1 97.75 200 GLU A O 1
ATOM 1494 N N . PHE A 1 201 ? -5.805 23.656 15.578 1 95.94 201 PHE A N 1
ATOM 1495 C CA . PHE A 1 201 ? -5.688 22.812 14.398 1 95.94 201 PHE A CA 1
ATOM 1496 C C . PHE A 1 201 ? -4.391 22 14.438 1 95.94 201 PHE A C 1
ATOM 1498 O O . PHE A 1 201 ? -4.395 20.797 14.203 1 95.94 201 PHE A O 1
ATOM 1505 N N . LEU A 1 202 ? -3.314 22.641 14.656 1 94.88 202 LEU A N 1
ATOM 1506 C CA . LEU A 1 202 ? -2.012 21.984 14.68 1 94.88 202 LEU A CA 1
ATOM 1507 C C . LEU A 1 202 ? -1.928 20.984 15.836 1 94.88 202 LEU A C 1
ATOM 1509 O O . LEU A 1 202 ? -1.307 19.922 15.703 1 94.88 202 LEU A O 1
ATOM 1513 N N . MET A 1 203 ? -2.537 21.359 16.938 1 97.44 203 MET A N 1
ATOM 1514 C CA . MET A 1 203 ? -2.588 20.406 18.047 1 97.44 203 MET A CA 1
ATOM 1515 C C . MET A 1 203 ? -3.354 19.141 17.656 1 97.44 203 MET A C 1
ATOM 1517 O O . MET A 1 203 ? -2.971 18.047 18.047 1 97.44 203 MET A O 1
ATOM 1521 N N . ALA A 1 204 ? -4.414 19.344 16.906 1 97.06 204 ALA A N 1
ATOM 1522 C CA . ALA A 1 204 ? -5.176 18.188 16.438 1 97.06 204 ALA A CA 1
ATOM 1523 C C . ALA A 1 204 ? -4.301 17.266 15.602 1 97.06 204 ALA A C 1
ATOM 1525 O O . ALA A 1 204 ? -4.344 16.047 15.766 1 97.06 204 ALA A O 1
ATOM 1526 N N . GLN A 1 205 ? -3.523 17.828 14.773 1 94.69 205 GLN A N 1
ATOM 1527 C CA . GLN A 1 205 ? -2.633 17.031 13.93 1 94.69 205 GLN A CA 1
ATOM 1528 C C . GLN A 1 205 ? -1.583 16.312 14.766 1 94.69 205 GLN A C 1
ATOM 1530 O O . GLN A 1 205 ? -1.35 15.109 14.578 1 94.69 205 GLN A O 1
ATOM 1535 N N . ALA A 1 206 ? -0.966 17.031 15.617 1 96.56 206 ALA A N 1
ATOM 1536 C CA . ALA A 1 206 ? 0.059 16.438 16.484 1 96.56 206 ALA A CA 1
ATOM 1537 C C . ALA A 1 206 ? -0.517 15.305 17.328 1 96.56 206 ALA A C 1
ATOM 1539 O O . ALA A 1 206 ? 0.094 14.242 17.453 1 96.56 206 ALA A O 1
ATOM 1540 N N . ASP A 1 207 ? -1.645 15.578 17.859 1 98.12 207 ASP A N 1
ATOM 1541 C CA . ASP A 1 207 ? -2.281 14.562 18.703 1 98.12 207 ASP A CA 1
ATOM 1542 C C . ASP A 1 207 ? -2.654 13.328 17.875 1 98.12 207 ASP A C 1
ATOM 1544 O O . ASP A 1 207 ? -2.611 12.203 18.391 1 98.12 207 ASP A O 1
ATOM 1548 N N . PHE A 1 208 ? -3.037 13.523 16.672 1 97.19 208 PHE A N 1
ATOM 1549 C CA . PHE A 1 208 ? -3.328 12.367 15.828 1 97.19 208 PHE A CA 1
ATOM 1550 C C . PHE A 1 208 ? -2.09 11.5 15.656 1 97.19 208 PHE A C 1
ATOM 1552 O O . PHE A 1 208 ? -2.16 10.273 15.789 1 97.19 208 PHE A O 1
ATOM 1559 N N . TRP A 1 209 ? -0.988 12.125 15.391 1 96.38 209 TRP A N 1
ATOM 1560 C CA . TRP A 1 209 ? 0.256 11.375 15.273 1 96.38 209 TRP A CA 1
ATOM 1561 C C . TRP A 1 209 ? 0.601 10.68 16.594 1 96.38 209 TRP A C 1
ATOM 1563 O O . TRP A 1 209 ? 0.861 9.469 16.609 1 96.38 209 TRP A O 1
ATOM 1573 N N . LEU A 1 210 ? 0.504 11.422 17.625 1 98.19 210 LEU A N 1
ATOM 1574 C CA . LEU A 1 210 ? 0.958 10.938 18.922 1 98.19 210 LEU A CA 1
ATOM 1575 C C . LEU A 1 210 ? 0.006 9.883 19.469 1 98.19 210 LEU A C 1
ATOM 1577 O O . LEU A 1 210 ? 0.378 9.102 20.344 1 98.19 210 LEU A O 1
ATOM 1581 N N . ALA A 1 211 ? -1.185 9.836 19 1 98.5 211 ALA A N 1
ATOM 1582 C CA . ALA A 1 211 ? -2.146 8.82 19.422 1 98.5 211 ALA A CA 1
ATOM 1583 C C . ALA A 1 211 ? -1.723 7.438 18.938 1 98.5 211 ALA A C 1
ATOM 1585 O O . ALA A 1 211 ? -2.195 6.422 19.453 1 98.5 211 ALA A O 1
ATOM 1586 N N . HIS A 1 212 ? -0.8 7.395 17.969 1 98.44 212 HIS A N 1
ATOM 1587 C CA . HIS A 1 212 ? -0.495 6.133 17.297 1 98.44 212 HIS A CA 1
ATOM 1588 C C . HIS A 1 212 ? 0.983 5.785 17.422 1 98.44 212 HIS A C 1
ATOM 1590 O O . HIS A 1 212 ? 1.81 6.656 17.703 1 98.44 212 HIS A O 1
ATOM 1596 N N . ASP A 1 213 ? 1.262 4.516 17.312 1 98.44 213 ASP A N 1
ATOM 1597 C CA . ASP A 1 213 ? 2.627 4.023 17.172 1 98.44 213 ASP A CA 1
ATOM 1598 C C . ASP A 1 213 ? 3.021 3.926 15.695 1 98.44 213 ASP A C 1
ATOM 1600 O O . ASP A 1 213 ? 2.488 3.096 14.961 1 98.44 213 ASP A O 1
ATOM 1604 N N . PHE A 1 214 ? 3.904 4.789 15.281 1 98 214 PHE A N 1
ATOM 1605 C CA . PHE A 1 214 ? 4.312 4.762 13.875 1 98 214 PHE A CA 1
ATOM 1606 C C . PHE A 1 214 ? 5.789 4.402 13.75 1 98 214 PHE A C 1
ATOM 1608 O O . PHE A 1 214 ? 6.473 4.883 12.844 1 98 214 PHE A O 1
ATOM 1615 N N . ARG A 1 215 ? 6.281 3.598 14.617 1 98.12 215 ARG A N 1
ATOM 1616 C CA . ARG A 1 215 ? 7.668 3.154 14.641 1 98.12 215 ARG A CA 1
ATOM 1617 C C . ARG A 1 215 ? 8.039 2.445 13.344 1 98.12 215 ARG A C 1
ATOM 1619 O O . ARG A 1 215 ? 9.109 2.689 12.781 1 98.12 215 ARG A O 1
ATOM 1626 N N . ASN A 1 216 ? 7.172 1.518 12.883 1 96.69 216 ASN A N 1
ATOM 1627 C CA . ASN A 1 216 ? 7.461 0.789 11.656 1 96.69 216 ASN A CA 1
ATOM 1628 C C . ASN A 1 216 ? 7.652 1.736 10.469 1 96.69 216 ASN A C 1
ATOM 1630 O O . ASN A 1 216 ? 8.547 1.533 9.648 1 96.69 216 ASN A O 1
ATOM 1634 N N . ALA A 1 217 ? 6.75 2.75 10.406 1 96.69 217 ALA A N 1
ATOM 1635 C CA . ALA A 1 217 ? 6.887 3.744 9.344 1 96.69 217 ALA A CA 1
ATOM 1636 C C . ALA A 1 217 ? 8.18 4.535 9.5 1 96.69 217 ALA A C 1
ATOM 1638 O O . ALA A 1 217 ? 8.859 4.828 8.508 1 96.69 217 ALA A O 1
ATOM 1639 N N . PHE A 1 218 ? 8.508 4.848 10.719 1 96.5 218 PHE A N 1
ATOM 1640 C CA . PHE A 1 218 ? 9.742 5.559 11.023 1 96.5 218 PHE A CA 1
ATOM 1641 C C . PHE A 1 218 ? 10.953 4.758 10.562 1 96.5 218 PHE A C 1
ATOM 1643 O O . PHE A 1 218 ? 11.781 5.254 9.797 1 96.5 218 PHE A O 1
ATOM 1650 N N . ASP A 1 219 ? 11.031 3.527 10.906 1 96.69 219 ASP A N 1
ATOM 1651 C CA . ASP A 1 219 ? 12.164 2.662 10.602 1 96.69 219 ASP A CA 1
ATOM 1652 C C . ASP A 1 219 ? 12.227 2.34 9.109 1 96.69 219 ASP A C 1
ATOM 1654 O O . ASP A 1 219 ? 13.305 2.176 8.547 1 96.69 219 ASP A O 1
ATOM 1658 N N . GLY A 1 220 ? 11.078 2.35 8.562 1 94.5 220 GLY A N 1
ATOM 1659 C CA . GLY A 1 220 ? 11.016 1.817 7.207 1 94.5 220 GLY A CA 1
ATOM 1660 C C . GLY A 1 220 ? 11.062 2.893 6.141 1 94.5 220 GLY A C 1
ATOM 1661 O O . GLY A 1 220 ? 11.32 2.604 4.969 1 94.5 220 GLY A O 1
ATOM 1662 N N . SER A 1 221 ? 10.859 4.156 6.551 1 92.81 221 SER A N 1
ATOM 1663 C CA . SER A 1 221 ? 10.68 5.098 5.453 1 92.81 221 SER A CA 1
ATOM 1664 C C . SER A 1 221 ? 11.203 6.48 5.824 1 92.81 221 SER A C 1
ATOM 1666 O O . SER A 1 221 ? 11.391 7.336 4.953 1 92.81 221 SER A O 1
ATOM 1668 N N . PHE A 1 222 ? 11.508 6.848 7.012 1 92.62 222 PHE A N 1
ATOM 1669 C CA . PHE A 1 222 ? 11.797 8.219 7.414 1 92.62 222 PHE A CA 1
ATOM 1670 C C . PHE A 1 222 ? 13.188 8.641 6.945 1 92.62 222 PHE A C 1
ATOM 1672 O O . PHE A 1 222 ? 13.523 9.82 6.961 1 92.62 222 PHE A O 1
ATOM 1679 N N . HIS A 1 223 ? 14.016 7.688 6.508 1 91.81 223 HIS A N 1
ATOM 1680 C CA . HIS A 1 223 ? 15.273 8.078 5.891 1 91.81 223 HIS A CA 1
ATOM 1681 C C . HIS A 1 223 ? 15.039 8.961 4.672 1 91.81 223 HIS A C 1
ATOM 1683 O O . HIS A 1 223 ? 15.953 9.672 4.23 1 91.81 223 HIS A O 1
ATOM 1689 N N . MET A 1 224 ? 13.82 8.914 4.145 1 87.38 224 MET A N 1
ATOM 1690 C CA . MET A 1 224 ? 13.469 9.812 3.053 1 87.38 224 MET A CA 1
ATOM 1691 C C . MET A 1 224 ? 13.5 11.266 3.516 1 87.38 224 MET A C 1
ATOM 1693 O O . MET A 1 224 ? 13.875 12.156 2.752 1 87.38 224 MET A O 1
ATOM 1697 N N . LEU A 1 225 ? 13.094 11.461 4.742 1 88.06 225 LEU A N 1
ATOM 1698 C CA . LEU A 1 225 ? 13.008 12.797 5.312 1 88.06 225 LEU A CA 1
ATOM 1699 C C . LEU A 1 225 ? 14.312 13.172 6.02 1 88.06 225 LEU A C 1
ATOM 1701 O O . LEU A 1 225 ? 14.664 14.352 6.086 1 88.06 225 LEU A O 1
ATOM 1705 N N . PHE A 1 226 ? 14.961 12.188 6.555 1 90.94 226 PHE A N 1
ATOM 1706 C CA . PHE A 1 226 ? 16.219 12.359 7.285 1 90.94 226 PHE A CA 1
ATOM 1707 C C . PHE A 1 226 ? 17.281 11.422 6.738 1 90.94 226 PHE A C 1
ATOM 1709 O O . PHE A 1 226 ? 17.688 10.469 7.41 1 90.94 226 PHE A O 1
ATOM 1716 N N . PRO A 1 227 ? 17.859 11.742 5.621 1 89.5 227 PRO A N 1
ATOM 1717 C CA . PRO A 1 227 ? 18.75 10.797 4.934 1 89.5 227 PRO A CA 1
ATOM 1718 C C . PRO A 1 227 ? 20.094 10.633 5.629 1 89.5 227 PRO A C 1
ATOM 1720 O O . PRO A 1 227 ? 20.844 9.703 5.312 1 89.5 227 PRO A O 1
ATOM 1723 N N . ARG A 1 228 ? 20.453 11.477 6.625 1 92.56 228 ARG A N 1
ATOM 1724 C CA . ARG A 1 228 ? 21.766 11.414 7.246 1 92.56 228 ARG A CA 1
ATOM 1725 C C . ARG A 1 228 ? 21.656 11.367 8.766 1 92.56 228 ARG A C 1
ATOM 1727 O O . ARG A 1 228 ? 22.578 11.781 9.477 1 92.56 228 ARG A O 1
ATOM 1734 N N . ALA A 1 229 ? 20.578 10.852 9.234 1 95.69 229 ALA A N 1
ATOM 1735 C CA . ALA A 1 229 ? 20.359 10.82 10.672 1 95.69 229 ALA A CA 1
ATOM 1736 C C . ALA A 1 229 ? 20.594 9.422 11.234 1 95.69 229 ALA A C 1
ATOM 1738 O O . ALA A 1 229 ? 20.094 9.086 12.312 1 95.69 229 ALA A O 1
ATOM 1739 N N . LYS A 1 230 ? 21.219 8.531 10.438 1 96.06 230 LYS A N 1
ATOM 1740 C CA . LYS A 1 230 ? 21.609 7.184 10.844 1 96.06 230 LYS A CA 1
ATOM 1741 C C . LYS A 1 230 ? 20.375 6.336 11.148 1 96.06 230 LYS A C 1
ATOM 1743 O O . LYS A 1 230 ? 20.344 5.613 12.148 1 96.06 230 LYS A O 1
ATOM 1748 N N . LEU A 1 231 ? 19.406 6.465 10.359 1 95.62 231 LEU A N 1
ATOM 1749 C CA . LEU A 1 231 ? 18.203 5.652 10.5 1 95.62 231 LEU A CA 1
ATOM 1750 C C . LEU A 1 231 ? 18.453 4.234 10 1 95.62 231 LEU A C 1
ATOM 1752 O O . LEU A 1 231 ? 19.406 3.986 9.258 1 95.62 231 LEU A O 1
ATOM 1756 N N . PRO A 1 232 ? 17.719 3.24 10.398 1 93.31 232 PRO A N 1
ATOM 1757 C CA . PRO A 1 232 ? 17.984 1.815 10.18 1 93.31 232 PRO A CA 1
ATOM 1758 C C . PRO A 1 232 ? 18.203 1.473 8.711 1 93.31 232 PRO A C 1
ATOM 1760 O O . PRO A 1 232 ? 19.062 0.648 8.383 1 93.31 232 PRO A O 1
ATOM 1763 N N . LEU A 1 233 ? 17.547 2.016 7.715 1 93 233 LEU A N 1
ATOM 1764 C CA . LEU A 1 233 ? 17.625 1.604 6.32 1 93 233 LEU A CA 1
ATOM 1765 C C . LEU A 1 233 ? 18.359 2.646 5.488 1 93 233 LEU A C 1
ATOM 1767 O O . LEU A 1 233 ? 18.391 2.564 4.258 1 93 233 LEU A O 1
ATOM 1771 N N . GLN A 1 234 ? 19 3.523 6.203 1 90.5 234 GLN A N 1
ATOM 1772 C CA . GLN A 1 234 ? 19.719 4.605 5.547 1 90.5 234 GLN A CA 1
ATOM 1773 C C . GLN A 1 234 ? 20.844 4.059 4.664 1 90.5 234 GLN A C 1
ATOM 1775 O O . GLN A 1 234 ? 20.922 4.402 3.482 1 90.5 234 GLN A O 1
ATOM 1780 N N . ASP A 1 235 ? 21.641 3.143 5.113 1 89.31 235 ASP A N 1
ATOM 1781 C CA . ASP A 1 235 ? 22.797 2.627 4.398 1 89.31 235 ASP A CA 1
ATOM 1782 C C . ASP A 1 235 ? 22.375 1.8 3.188 1 89.31 235 ASP A C 1
ATOM 1784 O O . ASP A 1 235 ? 23.078 1.78 2.172 1 89.31 235 ASP A O 1
ATOM 1788 N N . ALA A 1 236 ? 21.281 1.263 3.301 1 88.38 236 ALA A N 1
ATOM 1789 C CA . ALA A 1 236 ? 20.844 0.358 2.242 1 88.38 236 ALA A CA 1
ATOM 1790 C C . ALA A 1 236 ? 20.094 1.117 1.149 1 88.38 236 ALA A C 1
ATOM 1792 O O . ALA A 1 236 ? 20.172 0.766 -0.03 1 88.38 236 ALA A O 1
ATOM 1793 N N . LEU A 1 237 ? 19.375 2.174 1.542 1 88.38 237 LEU A N 1
ATOM 1794 C CA . LEU A 1 237 ? 18.391 2.67 0.589 1 88.38 237 LEU A CA 1
ATOM 1795 C C . LEU A 1 237 ? 18.688 4.113 0.197 1 88.38 237 LEU A C 1
ATOM 1797 O O . LEU A 1 237 ? 18.141 4.625 -0.78 1 88.38 237 LEU A O 1
ATOM 1801 N N . VAL A 1 238 ? 19.438 4.789 0.962 1 84.44 238 VAL A N 1
ATOM 1802 C CA . VAL A 1 238 ? 19.797 6.16 0.61 1 84.44 238 VAL A CA 1
ATOM 1803 C C . VAL A 1 238 ? 21.062 6.172 -0.232 1 84.44 238 VAL A C 1
ATOM 1805 O O . VAL A 1 238 ? 22.109 5.684 0.205 1 84.44 238 VAL A O 1
ATOM 1808 N N . PRO A 1 239 ? 20.891 6.637 -1.406 1 77.44 239 PRO A N 1
ATOM 1809 C CA . PRO A 1 239 ? 22.094 6.676 -2.24 1 77.44 239 PRO A CA 1
ATOM 1810 C C . PRO A 1 239 ? 23.188 7.57 -1.66 1 77.44 239 PRO A C 1
ATOM 1812 O O . PRO A 1 239 ? 22.891 8.555 -0.983 1 77.44 239 PRO A O 1
ATOM 1815 N N . LEU A 1 240 ? 24.422 7.195 -1.875 1 66.12 240 LEU A N 1
ATOM 1816 C CA . LEU A 1 240 ? 25.578 7.914 -1.351 1 66.12 240 LEU A CA 1
ATOM 1817 C C . LEU A 1 240 ? 25.656 9.312 -1.94 1 66.12 240 LEU A C 1
ATOM 1819 O O . LEU A 1 240 ? 26.094 10.25 -1.264 1 66.12 240 LEU A O 1
ATOM 1823 N N . ASP A 1 241 ? 25.453 9.398 -3.279 1 59.88 241 ASP A N 1
ATOM 1824 C CA . ASP A 1 241 ? 25.594 10.711 -3.904 1 59.88 241 ASP A CA 1
ATOM 1825 C C . ASP A 1 241 ? 24.391 11.602 -3.613 1 59.88 241 ASP A C 1
ATOM 1827 O O . ASP A 1 241 ? 24.297 12.719 -4.121 1 59.88 241 ASP A O 1
ATOM 1831 N N . GLY A 1 242 ? 23.75 11.477 -2.469 1 55.75 242 GLY A N 1
ATOM 1832 C CA . GLY A 1 242 ? 22.641 12.281 -1.999 1 55.75 242 GLY A CA 1
ATOM 1833 C C . GLY A 1 242 ? 21.453 12.281 -2.953 1 55.75 242 GLY A C 1
ATOM 1834 O O . GLY A 1 242 ? 20.516 13.055 -2.783 1 55.75 242 GLY A O 1
ATOM 1835 N N . GLY A 1 243 ? 21.469 11.273 -3.832 1 52.03 243 GLY A N 1
ATOM 1836 C CA . GLY A 1 243 ? 20.344 11.141 -4.738 1 52.03 243 GLY A CA 1
ATOM 1837 C C . GLY A 1 243 ? 20.109 12.375 -5.586 1 52.03 243 GLY A C 1
ATOM 1838 O O . GLY A 1 243 ? 19 12.578 -6.109 1 52.03 243 GLY A O 1
ATOM 1839 N N . MET A 1 244 ? 20.875 13.5 -5.273 1 43.75 244 MET A N 1
ATOM 1840 C CA . MET A 1 244 ? 20.719 14.805 -5.914 1 43.75 244 MET A CA 1
ATOM 1841 C C . MET A 1 244 ? 20.906 14.695 -7.422 1 43.75 244 MET A C 1
ATOM 1843 O O . MET A 1 244 ? 20.938 15.703 -8.125 1 43.75 244 MET A O 1
ATOM 1847 N N . SER A 1 245 ? 21.484 13.672 -7.879 1 40.25 245 SER A N 1
ATOM 1848 C CA . SER A 1 245 ? 21.625 13.867 -9.32 1 40.25 245 SER A CA 1
ATOM 1849 C C . SER A 1 245 ? 20.281 14.125 -9.984 1 40.25 245 SER A C 1
ATOM 1851 O O . SER A 1 245 ? 19.25 13.688 -9.484 1 40.25 245 SER A O 1
ATOM 1853 N N . GLY A 1 246 ? 20.125 15.18 -10.727 1 39.97 246 GLY A N 1
ATOM 1854 C CA . GLY A 1 246 ? 19.094 15.875 -11.477 1 39.97 246 GLY A CA 1
ATOM 1855 C C . GLY A 1 246 ? 17.938 14.969 -11.898 1 39.97 246 GLY A C 1
ATOM 1856 O O . GLY A 1 246 ? 16.969 15.43 -12.508 1 39.97 246 GLY A O 1
ATOM 1857 N N . ASN A 1 247 ? 18.312 13.719 -12.523 1 37 247 ASN A N 1
ATOM 1858 C CA . ASN A 1 247 ? 17.375 13.078 -13.445 1 37 247 ASN A CA 1
ATOM 1859 C C . ASN A 1 247 ? 16.172 12.492 -12.703 1 37 247 ASN A C 1
ATOM 1861 O O . ASN A 1 247 ? 16.25 12.242 -11.492 1 37 247 ASN A O 1
ATOM 1865 N N . MET A 1 248 ? 15.141 12.352 -13.359 1 40.16 248 MET A N 1
ATOM 1866 C CA . MET A 1 248 ? 13.82 11.805 -13.07 1 40.16 248 MET A CA 1
ATOM 1867 C C . MET A 1 248 ? 13.922 10.602 -12.133 1 40.16 248 MET A C 1
ATOM 1869 O O . MET A 1 248 ? 12.945 10.242 -11.477 1 40.16 248 MET A O 1
ATOM 1873 N N . PHE A 1 249 ? 15.078 9.906 -12.188 1 39.97 249 PHE A N 1
ATOM 1874 C CA . PHE A 1 249 ? 15.32 8.625 -11.531 1 39.97 249 PHE A CA 1
ATOM 1875 C C . PHE A 1 249 ? 15.773 8.836 -10.094 1 39.97 249 PHE A C 1
ATOM 1877 O O . PHE A 1 249 ? 15.742 7.902 -9.289 1 39.97 249 PHE A O 1
ATOM 1884 N N . ALA A 1 250 ? 16.719 9.75 -9.703 1 47.69 250 ALA A N 1
ATOM 1885 C CA . ALA A 1 250 ? 16.906 10.258 -8.344 1 47.69 250 ALA A CA 1
ATOM 1886 C C . ALA A 1 250 ? 15.562 10.469 -7.652 1 47.69 250 ALA A C 1
ATOM 1888 O O . ALA A 1 250 ? 15.438 10.234 -6.449 1 47.69 250 ALA A O 1
ATOM 1889 N N . SER A 1 251 ? 14.508 10.938 -8.516 1 54.88 251 SER A N 1
ATOM 1890 C CA . SER A 1 251 ? 13.078 11.094 -8.289 1 54.88 251 SER A CA 1
ATOM 1891 C C . SER A 1 251 ? 12.414 9.742 -8 1 54.88 251 SER A C 1
ATOM 1893 O O . SER A 1 251 ? 11.492 9.664 -7.195 1 54.88 251 SER A O 1
ATOM 1895 N N . GLU A 1 252 ? 13.148 8.609 -8.508 1 59.53 252 GLU A N 1
ATOM 1896 C CA . GLU A 1 252 ? 12.5 7.309 -8.383 1 59.53 252 GLU A CA 1
ATOM 1897 C C . GLU A 1 252 ? 12.625 6.762 -6.961 1 59.53 252 GLU A C 1
ATOM 1899 O O . GLU A 1 252 ? 11.68 6.188 -6.422 1 59.53 252 GLU A O 1
ATOM 1904 N N . TRP A 1 253 ? 13.812 7.086 -6.352 1 65.81 253 TRP A N 1
ATOM 1905 C CA . TRP A 1 253 ? 13.992 6.523 -5.016 1 65.81 253 TRP A CA 1
ATOM 1906 C C . TRP A 1 253 ? 13.07 7.203 -4.012 1 65.81 253 TRP A C 1
ATOM 1908 O O . TRP A 1 253 ? 12.492 6.539 -3.143 1 65.81 253 TRP A O 1
ATOM 1918 N N . ARG A 1 254 ? 12.945 8.453 -4.316 1 73.69 254 ARG A N 1
ATOM 1919 C CA . ARG A 1 254 ? 12.07 9.164 -3.391 1 73.69 254 ARG A CA 1
ATOM 1920 C C . ARG A 1 254 ? 10.617 8.75 -3.578 1 73.69 254 ARG A C 1
ATOM 1922 O O . ARG A 1 254 ? 9.852 8.703 -2.613 1 73.69 254 ARG A O 1
ATOM 1929 N N . PHE A 1 255 ? 10.477 8.383 -4.77 1 82.44 255 PHE A N 1
ATOM 1930 C CA . PHE A 1 255 ? 9.117 7.922 -5.031 1 82.44 255 PHE A CA 1
ATOM 1931 C C . PHE A 1 255 ? 8.867 6.578 -4.359 1 82.44 255 PHE A C 1
ATOM 1933 O O . PHE A 1 255 ? 7.805 6.363 -3.771 1 82.44 255 PHE A O 1
ATOM 1940 N N . ALA A 1 256 ? 9.852 5.688 -4.391 1 87.56 256 ALA A N 1
ATOM 1941 C CA . ALA A 1 256 ? 9.727 4.391 -3.729 1 87.56 256 ALA A CA 1
ATOM 1942 C C . ALA A 1 256 ? 9.602 4.555 -2.217 1 87.56 256 ALA A C 1
ATOM 1944 O O . ALA A 1 256 ? 8.836 3.838 -1.571 1 87.56 256 ALA A O 1
ATOM 1945 N N . ASP A 1 257 ? 10.359 5.441 -1.711 1 87.75 257 ASP A N 1
ATOM 1946 C CA . ASP A 1 257 ? 10.266 5.707 -0.279 1 87.75 257 ASP A CA 1
ATOM 1947 C C . ASP A 1 257 ? 8.883 6.238 0.088 1 87.75 257 ASP A C 1
ATOM 1949 O O . ASP A 1 257 ? 8.336 5.895 1.14 1 87.75 257 ASP A O 1
ATOM 1953 N N . PHE A 1 258 ? 8.422 7.074 -0.813 1 87.94 258 PHE A N 1
ATOM 1954 C CA . PHE A 1 258 ? 7.078 7.602 -0.578 1 87.94 258 PHE A CA 1
ATOM 1955 C C . PHE A 1 258 ? 6.047 6.48 -0.581 1 87.94 258 PHE A C 1
ATOM 1957 O O . PHE A 1 258 ? 5.152 6.453 0.266 1 87.94 258 PHE A O 1
ATOM 1964 N N . ILE A 1 259 ? 6.125 5.621 -1.464 1 91.44 259 ILE A N 1
ATOM 1965 C CA . ILE A 1 259 ? 5.223 4.477 -1.516 1 91.44 259 ILE A CA 1
ATOM 1966 C C . ILE A 1 259 ? 5.34 3.67 -0.225 1 91.44 259 ILE A C 1
ATOM 1968 O O . ILE A 1 259 ? 4.332 3.254 0.349 1 91.44 259 ILE A O 1
ATOM 1972 N N . SER A 1 260 ? 6.551 3.453 0.214 1 93.88 260 SER A N 1
ATOM 1973 C CA . SER A 1 260 ? 6.758 2.742 1.471 1 93.88 260 SER A CA 1
ATOM 1974 C C . SER A 1 260 ? 6.07 3.457 2.631 1 93.88 260 SER A C 1
ATOM 1976 O O . SER A 1 260 ? 5.43 2.818 3.467 1 93.88 260 SER A O 1
ATOM 1978 N N . LEU A 1 261 ? 6.242 4.773 2.609 1 92.31 261 LEU A N 1
ATOM 1979 C CA . LEU A 1 261 ? 5.637 5.547 3.688 1 92.31 261 LEU A CA 1
ATOM 1980 C C . LEU A 1 261 ? 4.121 5.363 3.705 1 92.31 261 LEU A C 1
ATOM 1982 O O . LEU A 1 261 ? 3.547 5.035 4.746 1 92.31 261 LEU A O 1
ATOM 1986 N N . VAL A 1 262 ? 3.492 5.566 2.607 1 92.81 262 VAL A N 1
ATOM 1987 C CA . VAL A 1 262 ? 2.043 5.434 2.504 1 92.81 262 VAL A CA 1
ATOM 1988 C C . VAL A 1 262 ? 1.623 4.023 2.918 1 92.81 262 VAL A C 1
ATOM 1990 O O . VAL A 1 262 ? 0.666 3.854 3.676 1 92.81 262 VAL A O 1
ATOM 1993 N N . HIS A 1 263 ? 2.352 3.064 2.496 1 96 263 HIS A N 1
ATOM 1994 C CA . HIS A 1 263 ? 2.082 1.659 2.779 1 96 263 HIS A CA 1
ATOM 1995 C C . HIS A 1 263 ? 2.223 1.362 4.27 1 96 263 HIS A C 1
ATOM 1997 O O . HIS A 1 263 ? 1.506 0.515 4.809 1 96 263 HIS A O 1
ATOM 2003 N N . LEU A 1 264 ? 3.088 2.012 4.898 1 96.81 264 LEU A N 1
ATOM 2004 C CA . LEU A 1 264 ? 3.426 1.707 6.285 1 96.81 264 LEU A CA 1
ATOM 2005 C C . LEU A 1 264 ? 2.559 2.514 7.246 1 96.81 264 LEU A C 1
ATOM 2007 O O . LEU A 1 264 ? 2.699 2.395 8.469 1 96.81 264 LEU A O 1
ATOM 2011 N N . VAL A 1 265 ? 1.64 3.328 6.641 1 95.75 265 VAL A N 1
ATOM 2012 C CA . VAL A 1 265 ? 0.665 3.971 7.516 1 95.75 265 VAL A CA 1
ATOM 2013 C C . VAL A 1 265 ? -0.372 2.947 7.973 1 95.75 265 VAL A C 1
ATOM 2015 O O . VAL A 1 265 ? -1.48 2.893 7.434 1 95.75 265 VAL A O 1
ATOM 2018 N N . ASN A 1 266 ? -0.125 2.164 8.703 1 96.56 266 ASN A N 1
ATOM 2019 C CA . ASN A 1 266 ? -0.887 1.18 9.461 1 96.56 266 ASN A CA 1
ATOM 2020 C C . ASN A 1 266 ? -0.514 1.202 10.938 1 96.56 266 ASN A C 1
ATOM 2022 O O . ASN A 1 266 ? 0.23 0.339 11.414 1 96.56 266 ASN A O 1
ATOM 2026 N N . TRP A 1 267 ? -1.096 2.139 11.602 1 97.81 267 TRP A N 1
ATOM 2027 C CA . TRP A 1 267 ? -0.6 2.543 12.914 1 97.81 267 TRP A CA 1
ATOM 2028 C C . TRP A 1 267 ? -1.538 2.074 14.023 1 97.81 267 TRP A C 1
ATOM 2030 O O . TRP A 1 267 ? -2.705 2.473 14.062 1 97.81 267 TRP A O 1
ATOM 2040 N N . PRO A 1 268 ? -1.042 1.248 14.914 1 98 268 PRO A N 1
ATOM 2041 C CA . PRO A 1 268 ? -1.844 0.895 16.094 1 98 268 PRO A CA 1
ATOM 2042 C C . PRO A 1 268 ? -2.082 2.08 17.016 1 98 268 PRO A C 1
ATOM 2044 O O . PRO A 1 268 ? -1.246 2.986 17.094 1 98 268 PRO A O 1
ATOM 2047 N N . VAL A 1 269 ? -3.18 2.072 17.719 1 98.31 269 VAL A N 1
ATOM 2048 C CA . VAL A 1 269 ? -3.51 3.117 18.688 1 98.31 269 VAL A CA 1
ATOM 2049 C C . VAL A 1 269 ? -2.814 2.832 20.016 1 98.31 269 VAL A C 1
ATOM 2051 O O . VAL A 1 269 ? -2.934 1.733 20.562 1 98.31 269 VAL A O 1
ATOM 2054 N N . ILE A 1 270 ? -2.088 3.775 20.516 1 98.25 270 ILE A N 1
ATOM 2055 C CA . ILE A 1 270 ? -1.393 3.553 21.781 1 98.25 270 ILE A CA 1
ATOM 2056 C C . ILE A 1 270 ? -1.88 4.555 22.828 1 98.25 270 ILE A C 1
ATOM 2058 O O . ILE A 1 270 ? -1.821 4.289 24.031 1 98.25 270 ILE A O 1
ATOM 2062 N N . GLU A 1 271 ? -2.393 5.727 22.406 1 98.31 271 GLU A N 1
ATOM 2063 C CA . GLU A 1 271 ? -2.99 6.734 23.266 1 98.31 271 GLU A CA 1
ATOM 2064 C C . GLU A 1 271 ? -4.344 7.199 22.734 1 98.31 271 GLU A C 1
ATOM 2066 O O . GLU A 1 271 ? -4.461 8.312 22.219 1 98.31 271 GLU A O 1
ATOM 2071 N N . PRO A 1 272 ? -5.375 6.398 22.969 1 98.06 272 PRO A N 1
ATOM 2072 C CA . PRO A 1 272 ? -6.688 6.688 22.391 1 98.06 272 PRO A CA 1
ATOM 2073 C C . PRO A 1 272 ? -7.242 8.039 22.828 1 98.06 272 PRO A C 1
ATOM 2075 O O . PRO A 1 272 ? -7.984 8.68 22.062 1 98.06 272 PRO A O 1
ATOM 2078 N N . GLU A 1 273 ? -6.906 8.531 23.984 1 98.31 273 GLU A N 1
ATOM 2079 C CA . GLU A 1 273 ? -7.406 9.812 24.469 1 98.31 273 GLU A CA 1
ATOM 2080 C C . GLU A 1 273 ? -6.961 10.961 23.578 1 98.31 273 GLU A C 1
ATOM 2082 O O . GLU A 1 273 ? -7.676 11.961 23.422 1 98.31 273 GLU A O 1
ATOM 2087 N N . ARG A 1 274 ? -5.816 10.797 22.984 1 98.44 274 ARG A N 1
ATOM 2088 C CA . ARG A 1 274 ? -5.312 11.836 22.094 1 98.44 274 ARG A CA 1
ATOM 2089 C C . ARG A 1 274 ? -6.156 11.93 20.828 1 98.44 274 ARG A C 1
ATOM 2091 O O . ARG A 1 274 ? -6.305 13.008 20.25 1 98.44 274 ARG A O 1
ATOM 2098 N N . ARG A 1 275 ? -6.656 10.805 20.406 1 97.75 275 ARG A N 1
ATOM 2099 C CA . ARG A 1 275 ? -7.559 10.836 19.25 1 97.75 275 ARG A CA 1
ATOM 2100 C C . ARG A 1 275 ? -8.828 11.609 19.578 1 97.75 275 ARG A C 1
ATOM 2102 O O . ARG A 1 275 ? -9.312 12.398 18.766 1 97.75 275 ARG A O 1
ATOM 2109 N N . GLN A 1 276 ? -9.352 11.406 20.719 1 98.25 276 GLN A N 1
ATOM 2110 C CA . GLN A 1 276 ? -10.523 12.148 21.172 1 98.25 276 GLN A CA 1
ATOM 2111 C C . GLN A 1 276 ? -10.219 13.641 21.297 1 98.25 276 GLN A C 1
ATOM 2113 O O . GLN A 1 276 ? -11.031 14.477 20.906 1 98.25 276 GLN A O 1
ATOM 2118 N N . ALA A 1 277 ? -9.039 13.891 21.844 1 98.56 277 ALA A N 1
ATOM 2119 C CA . ALA A 1 277 ? -8.617 15.281 21.984 1 98.56 277 ALA A CA 1
ATOM 2120 C C . ALA A 1 277 ? -8.5 15.969 20.625 1 98.56 277 ALA A C 1
ATOM 2122 O O . ALA A 1 277 ? -8.82 17.156 20.5 1 98.56 277 ALA A O 1
ATOM 2123 N N . ALA A 1 278 ? -8 15.211 19.656 1 98.44 278 ALA A N 1
ATOM 2124 C CA . ALA A 1 278 ? -7.879 15.773 18.312 1 98.44 278 ALA A CA 1
ATOM 2125 C C . ALA A 1 278 ? -9.227 16.266 17.812 1 98.44 278 ALA A C 1
ATOM 2127 O O . ALA A 1 278 ? -9.328 17.375 17.266 1 98.44 278 ALA A O 1
ATOM 2128 N N . ARG A 1 279 ? -10.258 15.484 18 1 98.5 279 ARG A N 1
ATOM 2129 C CA . ARG A 1 279 ? -11.594 15.906 17.594 1 98.5 279 ARG A CA 1
ATOM 2130 C C . ARG A 1 279 ? -12.016 17.172 18.328 1 98.5 279 ARG A C 1
ATOM 2132 O O . ARG A 1 279 ? -12.539 18.109 17.719 1 98.5 279 ARG A O 1
ATOM 2139 N N . ARG A 1 280 ? -11.789 17.219 19.609 1 98.56 280 ARG A N 1
ATOM 2140 C CA . ARG A 1 280 ? -12.164 18.391 20.422 1 98.56 280 ARG A CA 1
ATOM 2141 C C . ARG A 1 280 ? -11.414 19.625 19.953 1 98.56 280 ARG A C 1
ATOM 2143 O O . ARG A 1 280 ? -11.984 20.719 19.922 1 98.56 280 ARG A O 1
ATOM 2150 N N . HIS A 1 281 ? -10.164 19.406 19.609 1 98.5 281 HIS A N 1
ATOM 2151 C CA . HIS A 1 281 ? -9.383 20.531 19.094 1 98.5 281 HIS A CA 1
ATOM 2152 C C . HIS A 1 281 ? -9.977 21.047 17.797 1 98.5 281 HIS A C 1
ATOM 2154 O O . HIS A 1 281 ? -10.055 22.266 17.578 1 98.5 281 HIS A O 1
ATOM 2160 N N . LEU A 1 282 ? -10.375 20.156 16.969 1 98.31 282 LEU A N 1
ATOM 2161 C CA . LEU A 1 282 ? -10.969 20.578 15.703 1 98.31 282 LEU A CA 1
ATOM 2162 C C . LEU A 1 282 ? -12.281 21.328 15.938 1 98.31 282 LEU A C 1
ATOM 2164 O O . LEU A 1 282 ? -12.562 22.328 15.266 1 98.31 282 LEU A O 1
ATOM 2168 N N . LEU A 1 283 ? -13.07 20.875 16.875 1 98.62 283 LEU A N 1
ATOM 2169 C CA . LEU A 1 283 ? -14.312 21.547 17.219 1 98.62 283 LEU A CA 1
ATOM 2170 C C . LEU A 1 283 ? -14.047 22.938 17.797 1 98.62 283 LEU A C 1
ATOM 2172 O O . LEU A 1 283 ? -14.758 23.891 17.484 1 98.62 283 LEU A O 1
ATOM 2176 N N . GLU A 1 284 ? -13.031 22.953 18.609 1 98.44 284 GLU A N 1
ATOM 2177 C CA . GLU A 1 284 ? -12.656 24.25 19.172 1 98.44 284 GLU A CA 1
ATOM 2178 C C . GLU A 1 284 ? -12.18 25.219 18.078 1 98.44 284 GLU A C 1
ATOM 2180 O O . GLU A 1 284 ? -12.477 26.406 18.125 1 98.44 284 GLU A O 1
ATOM 2185 N N . MET A 1 285 ? -11.43 24.703 17.141 1 98 285 MET A N 1
ATOM 2186 C CA . MET A 1 285 ? -11.008 25.516 16 1 98 285 MET A CA 1
ATOM 2187 C C . MET A 1 285 ? -12.211 26.094 15.273 1 98 285 MET A C 1
ATOM 2189 O O . MET A 1 285 ? -12.211 27.266 14.898 1 98 285 MET A O 1
ATOM 2193 N N . ILE A 1 286 ? -13.219 25.312 15.078 1 97.88 286 ILE A N 1
ATOM 2194 C CA . ILE A 1 286 ? -14.43 25.734 14.398 1 97.88 286 ILE A CA 1
ATOM 2195 C C . ILE A 1 286 ? -15.094 26.875 15.188 1 97.88 286 ILE A C 1
ATOM 2197 O O . ILE A 1 286 ? -15.469 27.891 14.617 1 97.88 286 ILE A O 1
ATOM 2201 N N . ARG A 1 287 ? -15.281 26.672 16.484 1 98.12 287 ARG A N 1
ATOM 2202 C CA . ARG A 1 287 ? -15.867 27.703 17.344 1 98.12 287 ARG A CA 1
ATOM 2203 C C . ARG A 1 287 ? -15.086 29.016 17.234 1 98.12 287 ARG A C 1
ATOM 2205 O O . ARG A 1 287 ? -15.672 30.078 17.094 1 98.12 287 ARG A O 1
ATOM 2212 N N . LEU A 1 288 ? -13.797 28.891 17.281 1 98 288 LEU A N 1
ATOM 2213 C CA . LEU A 1 288 ? -12.922 30.062 17.25 1 98 288 LEU A CA 1
ATOM 2214 C C . LEU A 1 288 ? -12.984 30.734 15.883 1 98 288 LEU A C 1
ATOM 2216 O O . LEU A 1 288 ? -12.922 31.969 15.797 1 98 288 LEU A O 1
ATOM 2220 N N . SER A 1 289 ? -13.055 29.953 14.859 1 97.12 289 SER A N 1
ATOM 2221 C CA . SER A 1 289 ? -13.195 30.531 13.523 1 97.12 289 SER A CA 1
ATOM 2222 C C . SER A 1 289 ? -14.469 31.359 13.406 1 97.12 289 SER A C 1
ATOM 2224 O O . SER A 1 289 ? -14.461 32.438 12.797 1 97.12 289 SER A O 1
ATOM 2226 N N . ARG A 1 290 ? -15.539 30.906 13.984 1 97.06 290 ARG A N 1
ATOM 2227 C CA . ARG A 1 290 ? -16.781 31.656 13.984 1 97.06 290 ARG A CA 1
ATOM 2228 C C . ARG A 1 290 ? -16.641 32.969 14.766 1 97.06 290 ARG A C 1
ATOM 2230 O O . ARG A 1 290 ? -17.109 34 14.32 1 97.06 290 ARG A O 1
ATOM 2237 N N . GLU A 1 291 ? -16.016 32.844 15.891 1 96.38 291 GLU A N 1
ATOM 2238 C CA . GLU A 1 291 ? -15.797 34.031 16.703 1 96.38 291 GLU A CA 1
ATOM 2239 C C . GLU A 1 291 ? -14.922 35.062 15.953 1 96.38 291 GLU A C 1
ATOM 2241 O O . GLU A 1 291 ? -15.141 36.25 16.047 1 96.38 291 GLU A O 1
ATOM 2246 N N . ASP A 1 292 ? -13.961 34.531 15.297 1 96.06 292 ASP A N 1
ATOM 2247 C CA . ASP A 1 292 ? -13.07 35.375 14.5 1 96.06 292 ASP A CA 1
ATOM 2248 C C . ASP A 1 292 ? -13.844 36.156 13.445 1 96.06 292 ASP A C 1
ATOM 2250 O O . ASP A 1 292 ? -13.727 37.375 13.367 1 96.06 292 ASP A O 1
ATOM 2254 N N . TRP A 1 293 ? -14.617 35.531 12.727 1 94.94 293 TRP A N 1
ATOM 2255 C CA . TRP A 1 293 ? -15.336 36.156 11.633 1 94.94 293 TRP A CA 1
ATOM 2256 C C . TRP A 1 293 ? -16.422 37.094 12.172 1 94.94 293 TRP A C 1
ATOM 2258 O O . TRP A 1 293 ? -16.703 38.125 11.578 1 94.94 293 TRP A O 1
ATOM 2268 N N . LYS A 1 294 ? -17.094 36.719 13.289 1 94.81 294 LYS A N 1
ATOM 2269 C CA . LYS A 1 294 ? -18 37.656 13.945 1 94.81 294 LYS A CA 1
ATOM 2270 C C . LYS A 1 294 ? -17.297 38.938 14.297 1 94.81 294 LYS A C 1
ATOM 2272 O O . LYS A 1 294 ? -17.844 40.031 14.078 1 94.81 294 LYS A O 1
ATOM 2277 N N . SER A 1 295 ? -16.109 38.844 14.781 1 94.31 295 SER A N 1
ATOM 2278 C CA . SER A 1 295 ? -15.32 40 15.172 1 94.31 295 SER A CA 1
ATOM 2279 C C . SER A 1 295 ? -14.898 40.812 13.953 1 94.31 295 SER A C 1
ATOM 2281 O O . SER A 1 295 ? -14.953 42.031 13.969 1 94.31 295 SER A O 1
ATOM 2283 N N . ILE A 1 296 ? -14.461 40.125 12.891 1 93.25 296 ILE A N 1
ATOM 2284 C CA . ILE A 1 296 ? -14.023 40.812 11.672 1 93.25 296 ILE A CA 1
ATOM 2285 C C . ILE A 1 296 ? -15.18 41.594 11.07 1 93.25 296 ILE A C 1
ATOM 2287 O O . ILE A 1 296 ? -15.016 42.75 10.672 1 93.25 296 ILE A O 1
ATOM 2291 N N . LEU A 1 297 ? -16.297 41 11.078 1 92.75 297 LEU A N 1
ATOM 2292 C CA . LEU A 1 297 ? -17.469 41.625 10.453 1 92.75 297 LEU A CA 1
ATOM 2293 C C . LEU A 1 297 ? -17.938 42.812 11.266 1 92.75 297 LEU A C 1
ATOM 2295 O O . LEU A 1 297 ? -18.625 43.719 10.734 1 92.75 297 LEU A O 1
ATOM 2299 N N . ALA A 1 298 ? -17.578 42.844 12.516 1 90.94 298 ALA A N 1
ATOM 2300 C CA . ALA A 1 298 ? -18 43.938 13.391 1 90.94 298 ALA A CA 1
ATOM 2301 C C . ALA A 1 298 ? -17.031 45.125 13.297 1 90.94 298 ALA A C 1
ATOM 2303 O O . ALA A 1 298 ? -17.328 46.219 13.781 1 90.94 298 ALA A O 1
ATOM 2304 N N . GLU A 1 299 ? -15.867 44.812 12.68 1 88.62 299 GLU A N 1
ATOM 2305 C CA . GLU A 1 299 ? -14.867 45.875 12.602 1 88.62 299 GLU A CA 1
ATOM 2306 C C . GLU A 1 299 ? -15.32 47 11.68 1 88.62 299 GLU A C 1
ATOM 2308 O O . GLU A 1 299 ? -15.953 46.75 10.648 1 88.62 299 GLU A O 1
ATOM 2313 N N . THR A 1 300 ? -14.914 48.219 12.047 1 85 300 THR A N 1
ATOM 2314 C CA . THR A 1 300 ? -15.312 49.375 11.266 1 85 300 THR A CA 1
ATOM 2315 C C . THR A 1 300 ? -14.094 50.062 10.672 1 85 300 THR A C 1
ATOM 2317 O O . THR A 1 300 ? -14.227 51 9.883 1 85 300 THR A O 1
ATOM 2320 N N . ASP A 1 301 ? -12.992 49.688 11 1 82.94 301 ASP A N 1
ATOM 2321 C CA . ASP A 1 301 ? -11.766 50.281 10.492 1 82.94 301 ASP A CA 1
ATOM 2322 C C . ASP A 1 301 ? -11.156 49.438 9.383 1 82.94 301 ASP A C 1
ATOM 2324 O O . ASP A 1 301 ? -11.641 48.344 9.07 1 82.94 301 ASP A O 1
ATOM 2328 N N . ASN A 1 302 ? -10.203 49.969 8.625 1 86.5 302 ASN A N 1
ATOM 2329 C CA . ASN A 1 302 ? -9.414 49.312 7.594 1 86.5 302 ASN A CA 1
ATOM 2330 C C . ASN A 1 302 ? -7.934 49.656 7.715 1 86.5 302 ASN A C 1
ATOM 2332 O O . ASN A 1 302 ? -7.352 50.25 6.816 1 86.5 302 ASN A O 1
ATOM 2336 N N . ASP A 1 303 ? -7.359 49.188 8.797 1 86.88 303 ASP A N 1
ATOM 2337 C CA . ASP A 1 303 ? -5.973 49.531 9.094 1 86.88 303 ASP A CA 1
ATOM 2338 C C . ASP A 1 303 ? -5.074 48.281 9.016 1 86.88 303 ASP A C 1
ATOM 2340 O O . ASP A 1 303 ? -4.98 47.531 9.977 1 86.88 303 ASP A O 1
ATOM 2344 N N . ARG A 1 304 ? -4.332 48 7.938 1 89 304 ARG A N 1
ATOM 2345 C CA . ARG A 1 304 ? -3.348 46.938 7.738 1 89 304 ARG A CA 1
ATOM 2346 C C . ARG A 1 304 ? -3.887 45.594 8.219 1 89 304 ARG A C 1
ATOM 2348 O O . ARG A 1 304 ? -3.246 44.938 9.023 1 89 304 ARG A O 1
ATOM 2355 N N . GLU A 1 305 ? -4.984 45.281 7.715 1 89.81 305 GLU A N 1
ATOM 2356 C CA . GLU A 1 305 ? -5.695 44.062 8.164 1 89.81 305 GLU A CA 1
ATOM 2357 C C . GLU A 1 305 ? -4.93 42.812 7.797 1 89.81 305 GLU A C 1
ATOM 2359 O O . GLU A 1 305 ? -4.441 42.688 6.672 1 89.81 305 GLU A O 1
ATOM 2364 N N . TRP A 1 306 ? -4.789 41.969 8.789 1 89.38 306 TRP A N 1
ATOM 2365 C CA . TRP A 1 306 ? -4.266 40.625 8.531 1 89.38 306 TRP A CA 1
ATOM 2366 C C . TRP A 1 306 ? -5.273 39.781 7.75 1 89.38 306 TRP A C 1
ATOM 2368 O O . TRP A 1 306 ? -4.945 39.219 6.699 1 89.38 306 TRP A O 1
ATOM 2378 N N . LEU A 1 307 ? -6.445 39.625 8.289 1 89.25 307 LEU A N 1
ATOM 2379 C CA . LEU A 1 307 ? -7.582 39.031 7.605 1 89.25 307 LEU A CA 1
ATOM 2380 C C . LEU A 1 307 ? -8.672 40.062 7.336 1 89.25 307 LEU A C 1
ATOM 2382 O O . LEU A 1 307 ? -9.547 40.281 8.172 1 89.25 307 LEU A O 1
ATOM 2386 N N . PRO A 1 308 ? -8.617 40.562 6.121 1 88.62 308 PRO A N 1
ATOM 2387 C CA . PRO A 1 308 ? -9.602 41.594 5.832 1 88.62 308 PRO A CA 1
ATOM 2388 C C . PRO A 1 308 ? -11.008 41.062 5.641 1 88.62 308 PRO A C 1
ATOM 2390 O O . PRO A 1 308 ? -11.188 39.969 5.059 1 88.62 308 PRO A O 1
ATOM 2393 N N . GLY A 1 309 ? -11.969 41.781 6.16 1 87.38 309 GLY A N 1
ATOM 2394 C CA . GLY A 1 309 ? -13.359 41.469 5.898 1 87.38 309 GLY A CA 1
ATOM 2395 C C . GLY A 1 309 ? -13.859 42 4.578 1 87.38 309 GLY A C 1
ATOM 2396 O O . GLY A 1 309 ? -13.125 42.688 3.865 1 87.38 309 GLY A O 1
ATOM 2397 N N . PRO A 1 310 ? -15.109 41.656 4.324 1 88.56 310 PRO A N 1
ATOM 2398 C CA . PRO A 1 310 ? -15.703 42.125 3.062 1 88.56 310 PRO A CA 1
ATOM 2399 C C . PRO A 1 310 ? -15.766 43.656 2.951 1 88.56 310 PRO A C 1
ATOM 2401 O O . PRO A 1 310 ? -15.719 44.188 1.845 1 88.56 310 PRO A O 1
ATOM 2404 N N . GLN A 1 311 ? -15.828 44.344 3.975 1 86.56 311 GLN A N 1
ATOM 2405 C CA . GLN A 1 311 ? -15.977 45.781 3.949 1 86.56 311 GLN A CA 1
ATOM 2406 C C . GLN A 1 311 ? -14.617 46.469 3.949 1 86.56 311 GLN A C 1
ATOM 2408 O O . GLN A 1 311 ? -14.539 47.688 3.814 1 86.56 311 GLN A O 1
ATOM 2413 N N . GLN A 1 312 ? -13.672 45.688 4.207 1 85.56 312 GLN A N 1
ATOM 2414 C CA . GLN A 1 312 ? -12.312 46.219 4.227 1 85.56 312 GLN A CA 1
ATOM 2415 C C . GLN A 1 312 ? -11.617 46 2.889 1 85.56 312 GLN A C 1
ATOM 2417 O O . GLN A 1 312 ? -11.102 44.906 2.623 1 85.56 312 GLN A O 1
ATOM 2422 N N . LYS A 1 313 ? -11.719 46.969 2.076 1 74.56 313 LYS A N 1
ATOM 2423 C CA . LYS A 1 313 ? -11.242 46.844 0.704 1 74.56 313 LYS A CA 1
ATOM 2424 C C . LYS A 1 313 ? -9.719 46.75 0.659 1 74.56 313 LYS A C 1
ATOM 2426 O O . LYS A 1 313 ? -9.023 47.375 1.459 1 74.56 313 LYS A O 1
ATOM 2431 N N . GLY A 1 314 ? -9.211 45.812 -0.077 1 72.81 314 GLY A N 1
ATOM 2432 C CA . GLY A 1 314 ? -7.785 45.656 -0.294 1 72.81 314 GLY A CA 1
ATOM 2433 C C . GLY A 1 314 ? -7.344 44.188 -0.305 1 72.81 314 GLY A C 1
ATOM 2434 O O . GLY A 1 314 ? -7.93 43.375 0.387 1 72.81 314 GLY A O 1
ATOM 2435 N N . ILE A 1 315 ? -6.426 43.906 -1.161 1 72.06 315 ILE A N 1
ATOM 2436 C CA . ILE A 1 315 ? -5.852 42.562 -1.282 1 72.06 315 ILE A CA 1
ATOM 2437 C C . ILE A 1 315 ? -4.793 42.375 -0.201 1 72.06 315 ILE A C 1
ATOM 2439 O O . ILE A 1 315 ? -4.035 43.281 0.116 1 72.06 315 ILE A O 1
ATOM 2443 N N . ASN A 1 316 ? -4.965 41.281 0.461 1 76.56 316 ASN A N 1
ATOM 2444 C CA . ASN A 1 316 ? -3.895 40.969 1.397 1 76.56 316 ASN A CA 1
ATOM 2445 C C . ASN A 1 316 ? -2.547 40.875 0.69 1 76.56 316 ASN A C 1
ATOM 2447 O O . ASN A 1 316 ? -2.393 40.062 -0.234 1 76.56 316 ASN A O 1
ATOM 2451 N N . PRO A 1 317 ? -1.701 41.594 1.05 1 75.25 317 PRO A N 1
ATOM 2452 C CA . PRO A 1 317 ? -0.433 41.656 0.319 1 75.25 317 PRO A CA 1
ATOM 2453 C C . PRO A 1 317 ? 0.337 40.344 0.397 1 75.25 317 PRO A C 1
ATOM 2455 O O . PRO A 1 317 ? 1.196 40.062 -0.447 1 75.25 317 PRO A O 1
ATOM 2458 N N . LEU A 1 318 ? 0.055 39.594 1.354 1 73.81 318 LEU A N 1
ATOM 2459 C CA . LEU A 1 318 ? 0.779 38.344 1.533 1 73.81 318 LEU A CA 1
ATOM 2460 C C . LEU A 1 318 ? 0.147 37.219 0.708 1 73.81 318 LEU A C 1
ATOM 2462 O O . LEU A 1 318 ? 0.854 36.438 0.079 1 73.81 318 LEU A O 1
ATOM 2466 N N . THR A 1 319 ? -1.135 37.156 0.678 1 72.62 319 THR A N 1
ATOM 2467 C CA . THR A 1 319 ? -1.813 36.031 0.04 1 72.62 319 THR A CA 1
ATOM 2468 C C . THR A 1 319 ? -2.367 36.438 -1.323 1 72.62 319 THR A C 1
ATOM 2470 O O . THR A 1 319 ? -2.607 35.594 -2.18 1 72.62 319 THR A O 1
ATOM 2473 N N . GLY A 1 320 ? -2.623 37.688 -1.49 1 73.5 320 GLY A N 1
ATOM 2474 C CA . GLY A 1 320 ? -3.254 38.188 -2.705 1 73.5 320 GLY A CA 1
ATOM 2475 C C . GLY A 1 320 ? -4.73 37.844 -2.787 1 73.5 320 GLY A C 1
ATOM 2476 O O . GLY A 1 320 ? -5.324 37.906 -3.865 1 73.5 320 GLY A O 1
ATOM 2477 N N . LEU A 1 321 ? -5.281 37.531 -1.67 1 77 321 LEU A N 1
ATOM 2478 C CA . LEU A 1 321 ? -6.672 37.094 -1.667 1 77 321 LEU A CA 1
ATOM 2479 C C . LEU A 1 321 ? -7.602 38.219 -1.241 1 77 321 LEU A C 1
ATOM 2481 O O . LEU A 1 321 ? -7.246 39.031 -0.378 1 77 321 LEU A O 1
ATOM 2485 N N . GLU A 1 322 ? -8.672 38.25 -1.97 1 79.81 322 GLU A N 1
ATOM 2486 C CA . GLU A 1 322 ? -9.758 39.125 -1.571 1 79.81 322 GLU A CA 1
ATOM 2487 C C . GLU A 1 322 ? -10.93 38.344 -0.987 1 79.81 322 GLU A C 1
ATOM 2489 O O . GLU A 1 322 ? -11.281 37.281 -1.487 1 79.81 322 GLU A O 1
ATOM 2494 N N . VAL A 1 323 ? -11.484 38.938 0.061 1 85.38 323 VAL A N 1
ATOM 2495 C CA . VAL A 1 323 ? -12.562 38.219 0.741 1 85.38 323 VAL A CA 1
ATOM 2496 C C . VAL A 1 323 ? -13.875 39 0.565 1 85.38 323 VAL A C 1
ATOM 2498 O O . VAL A 1 323 ? -13.984 40.156 0.983 1 85.38 323 VAL A O 1
ATOM 2501 N N . GLY A 1 324 ? -14.766 38.375 -0.123 1 86.88 324 GLY A N 1
ATOM 2502 C CA . GLY A 1 324 ? -16.094 38.938 -0.266 1 86.88 324 GLY A CA 1
ATOM 2503 C C . GLY A 1 324 ? -17.125 38.312 0.669 1 86.88 324 GLY A C 1
ATOM 2504 O O . GLY A 1 324 ? -16.781 37.406 1.448 1 86.88 324 GLY A O 1
ATOM 2505 N N . GLU A 1 325 ? -18.297 38.906 0.633 1 89.25 325 GLU A N 1
ATOM 2506 C CA . GLU A 1 325 ? -19.375 38.438 1.488 1 89.25 325 GLU A CA 1
ATOM 2507 C C . GLU A 1 325 ? -19.719 36.969 1.168 1 89.25 325 GLU A C 1
ATOM 2509 O O . GLU A 1 325 ? -20.016 36.188 2.068 1 89.25 325 GLU A O 1
ATOM 2514 N N . GLU A 1 326 ? -19.641 36.656 -0.048 1 88 326 GLU A N 1
ATOM 2515 C CA . GLU A 1 326 ? -19.984 35.281 -0.479 1 88 326 GLU A CA 1
ATOM 2516 C C . GLU A 1 326 ? -18.984 34.281 0.077 1 88 326 GLU A C 1
ATOM 2518 O O . GLU A 1 326 ? -19.375 33.156 0.464 1 88 326 GLU A O 1
ATOM 2523 N N . GLN A 1 327 ? -17.75 34.594 0.076 1 88.56 327 GLN A N 1
ATOM 2524 C CA . GLN A 1 327 ? -16.719 33.719 0.612 1 88.56 327 GLN A CA 1
ATOM 2525 C C . GLN A 1 327 ? -16.906 33.5 2.113 1 88.56 327 GLN A C 1
ATOM 2527 O O . GLN A 1 327 ? -16.719 32.406 2.619 1 88.56 327 GLN A O 1
ATOM 2532 N N . VAL A 1 328 ? -17.25 34.594 2.789 1 91 328 VAL A N 1
ATOM 2533 C CA . VAL A 1 328 ? -17.438 34.5 4.234 1 91 328 VAL A CA 1
ATOM 2534 C C . VAL A 1 328 ? -18.625 33.625 4.543 1 91 328 VAL A C 1
ATOM 2536 O O . VAL A 1 328 ? -18.562 32.75 5.43 1 91 328 VAL A O 1
ATOM 2539 N N . GLN A 1 329 ? -19.703 33.812 3.799 1 91 329 GLN A N 1
ATOM 2540 C CA . GLN A 1 329 ? -20.891 32.969 4.008 1 91 329 GLN A CA 1
ATOM 2541 C C . GLN A 1 329 ? -20.609 31.516 3.707 1 91 329 GLN A C 1
ATOM 2543 O O . GLN A 1 329 ? -21.047 30.625 4.438 1 91 329 GLN A O 1
ATOM 2548 N N . ALA A 1 330 ? -19.938 31.312 2.641 1 89.62 330 ALA A N 1
ATOM 2549 C CA . ALA A 1 330 ? -19.562 29.953 2.271 1 89.62 330 ALA A CA 1
ATOM 2550 C C . ALA A 1 330 ? -18.672 29.312 3.332 1 89.62 330 ALA A C 1
ATOM 2552 O O . ALA A 1 330 ? -18.797 28.125 3.631 1 89.62 330 ALA A O 1
ATOM 2553 N N . TRP A 1 331 ? -17.781 30.109 3.84 1 92.12 331 TRP A N 1
ATOM 2554 C CA . TRP A 1 331 ? -16.891 29.609 4.883 1 92.12 331 TRP A CA 1
ATOM 2555 C C . TRP A 1 331 ? -17.688 29.234 6.133 1 92.12 331 TRP A C 1
ATOM 2557 O O . TRP A 1 331 ? -17.469 28.156 6.703 1 92.12 331 TRP A O 1
ATOM 2567 N N . LEU A 1 332 ? -18.578 30.094 6.547 1 94.06 332 LEU A N 1
ATOM 2568 C CA . LEU A 1 332 ? -19.391 29.812 7.727 1 94.06 332 LEU A CA 1
ATOM 2569 C C . LEU A 1 332 ? -20.234 28.562 7.516 1 94.06 332 LEU A C 1
ATOM 2571 O O . LEU A 1 332 ? -20.422 27.781 8.445 1 94.06 332 LEU A O 1
ATOM 2575 N N . ALA A 1 333 ? -20.688 28.359 6.285 1 92.25 333 ALA A N 1
ATOM 2576 C CA . ALA A 1 333 ? -21.438 27.156 5.961 1 92.25 333 ALA A CA 1
ATOM 2577 C C . ALA A 1 333 ? -20.547 25.922 6.062 1 92.25 333 ALA A C 1
ATOM 2579 O O . ALA A 1 333 ? -20.984 24.859 6.539 1 92.25 333 ALA A O 1
ATOM 2580 N N . THR A 1 334 ? -19.375 26.047 5.594 1 92.25 334 THR A N 1
ATOM 2581 C CA . THR A 1 334 ? -18.406 24.969 5.684 1 92.25 334 THR A CA 1
ATOM 2582 C C . THR A 1 334 ? -18.156 24.578 7.141 1 92.25 334 THR A C 1
ATOM 2584 O O . THR A 1 334 ? -18.047 23.406 7.469 1 92.25 334 THR A O 1
ATOM 2587 N N . LEU A 1 335 ? -18 25.578 7.965 1 95.25 335 LEU A N 1
ATOM 2588 C CA . LEU A 1 335 ? -17.781 25.328 9.383 1 95.25 335 LEU A CA 1
ATOM 2589 C C . LEU A 1 335 ? -18.938 24.547 9.984 1 95.25 335 LEU A C 1
ATOM 2591 O O . LEU A 1 335 ? -18.734 23.656 10.805 1 95.25 335 LEU A O 1
ATOM 2595 N N . THR A 1 336 ? -20.109 24.922 9.594 1 95.19 336 THR A N 1
ATOM 2596 C CA . THR A 1 336 ? -21.297 24.234 10.102 1 95.19 336 THR A CA 1
ATOM 2597 C C . THR A 1 336 ? -21.297 22.766 9.656 1 95.19 336 THR A C 1
ATOM 2599 O O . THR A 1 336 ? -21.578 21.875 10.453 1 95.19 336 THR A O 1
ATOM 2602 N N . LEU A 1 337 ? -20.969 22.547 8.445 1 93.06 337 LEU A N 1
ATOM 2603 C CA . LEU A 1 337 ? -20.891 21.188 7.926 1 93.06 337 LEU A CA 1
ATOM 2604 C C . LEU A 1 337 ? -19.812 20.391 8.641 1 93.06 337 LEU A C 1
ATOM 2606 O O . LEU A 1 337 ? -20.031 19.234 8.992 1 93.06 337 LEU A O 1
ATOM 2610 N N . ALA A 1 338 ? -18.672 20.984 8.797 1 94.75 338 ALA A N 1
ATOM 2611 C CA . ALA A 1 338 ? -17.562 20.328 9.492 1 94.75 338 ALA A CA 1
ATOM 2612 C C . ALA A 1 338 ? -17.953 19.969 10.914 1 94.75 338 ALA A C 1
ATOM 2614 O O . ALA A 1 338 ? -17.625 18.875 11.398 1 94.75 338 ALA A O 1
ATOM 2615 N N . GLU A 1 339 ? -18.625 20.859 11.562 1 97.62 339 GLU A N 1
ATOM 2616 C CA . GLU A 1 339 ? -19.094 20.594 12.914 1 97.62 339 GLU A CA 1
ATOM 2617 C C . GLU A 1 339 ? -20.078 19.422 12.93 1 97.62 339 GLU A C 1
ATOM 2619 O O . GLU A 1 339 ? -20.016 18.562 13.797 1 97.62 339 GLU A O 1
ATOM 2624 N N . ASP A 1 340 ? -21 19.438 11.984 1 97.19 340 ASP A N 1
ATOM 2625 C CA . ASP A 1 340 ? -21.969 18.344 11.891 1 97.19 340 ASP A CA 1
ATOM 2626 C C . ASP A 1 340 ? -21.266 17 11.688 1 97.19 340 ASP A C 1
ATOM 2628 O O . ASP A 1 340 ? -21.672 15.992 12.266 1 97.19 340 ASP A O 1
ATOM 2632 N N . LEU A 1 341 ? -20.266 17 10.914 1 96.75 341 LEU A N 1
ATOM 2633 C CA . LEU A 1 341 ? -19.5 15.789 10.672 1 96.75 341 LEU A CA 1
ATOM 2634 C C . LEU A 1 341 ? -18.797 15.32 11.945 1 96.75 341 LEU A C 1
ATOM 2636 O O . LEU A 1 341 ? -18.906 14.156 12.328 1 96.75 341 LEU A O 1
ATOM 2640 N N . LEU A 1 342 ? -18.141 16.25 12.609 1 98.38 342 LEU A N 1
ATOM 2641 C CA . LEU A 1 342 ? -17.312 15.914 13.773 1 98.38 342 LEU A CA 1
ATOM 2642 C C . LEU A 1 342 ? -18.188 15.531 14.961 1 98.38 342 LEU A C 1
ATOM 2644 O O . LEU A 1 342 ? -17.719 14.891 15.898 1 98.38 342 LEU A O 1
ATOM 2648 N N . GLU A 1 343 ? -19.453 15.977 14.922 1 98.25 343 GLU A N 1
ATOM 2649 C CA . GLU A 1 343 ? -20.375 15.648 16 1 98.25 343 GLU A CA 1
ATOM 2650 C C . GLU A 1 343 ? -21.25 14.453 15.648 1 98.25 343 GLU A C 1
ATOM 2652 O O . GLU A 1 343 ? -22.094 14.023 16.438 1 98.25 343 GLU A O 1
ATOM 2657 N N . GLY A 1 344 ? -21.094 13.922 14.438 1 97.56 344 GLY A N 1
ATOM 2658 C CA . GLY A 1 344 ? -21.812 12.727 14.031 1 97.56 344 GLY A CA 1
ATOM 2659 C C . GLY A 1 344 ? -23.234 13.008 13.57 1 97.56 344 GLY A C 1
ATOM 2660 O O . GLY A 1 344 ? -24.031 12.086 13.414 1 97.56 344 GLY A O 1
ATOM 2661 N N . ARG A 1 345 ? -23.609 14.32 13.414 1 98 345 ARG A N 1
ATOM 2662 C CA . ARG A 1 345 ? -24.938 14.688 12.938 1 98 345 ARG A CA 1
ATOM 2663 C C . ARG A 1 345 ? -25.062 14.453 11.438 1 98 345 ARG A C 1
ATOM 2665 O O . ARG A 1 345 ? -26.172 14.305 10.922 1 98 345 ARG A O 1
ATOM 2672 N N . ALA A 1 346 ? -24.016 14.484 10.727 1 96.88 346 ALA A N 1
ATOM 2673 C CA . ALA A 1 346 ? -23.922 14.125 9.312 1 96.88 346 ALA A CA 1
ATOM 2674 C C . ALA A 1 346 ? -22.797 13.133 9.078 1 96.88 346 ALA A C 1
ATOM 2676 O O . ALA A 1 346 ? -21.875 13.031 9.891 1 96.88 346 ALA A O 1
ATOM 2677 N N . LEU A 1 347 ? -22.938 12.367 8.008 1 97.5 347 LEU A N 1
ATOM 2678 C CA . LEU A 1 347 ? -21.969 11.328 7.699 1 97.5 347 LEU A CA 1
ATOM 2679 C C . LEU A 1 347 ? -21.172 11.68 6.445 1 97.5 347 LEU A C 1
ATOM 2681 O O . LEU A 1 347 ? -21.703 12.305 5.523 1 97.5 347 LEU A O 1
ATOM 2685 N N . LEU A 1 348 ? -19.922 11.344 6.484 1 95.69 348 LEU A N 1
ATOM 2686 C CA . LEU A 1 348 ? -19.062 11.555 5.328 1 95.69 348 LEU A CA 1
ATOM 2687 C C . LEU A 1 348 ? -19.281 10.477 4.277 1 95.69 348 LEU A C 1
ATOM 2689 O O . LEU A 1 348 ? -19.25 9.281 4.586 1 95.69 348 LEU A O 1
ATOM 2693 N N . PRO A 1 349 ? -19.453 10.883 3.047 1 93.62 349 PRO A N 1
ATOM 2694 C CA . PRO A 1 349 ? -19.656 9.875 2.002 1 93.62 349 PRO A CA 1
ATOM 2695 C C . PRO A 1 349 ? -18.359 9.156 1.621 1 93.62 349 PRO A C 1
ATOM 2697 O O . PRO A 1 349 ? -17.281 9.695 1.821 1 93.62 349 PRO A O 1
ATOM 2700 N N . HIS A 1 350 ? -18.484 7.949 1.191 1 90.19 350 HIS A N 1
ATOM 2701 C CA . HIS A 1 350 ? -17.406 7.164 0.601 1 90.19 350 HIS A CA 1
ATOM 2702 C C . HIS A 1 350 ? -17.734 6.754 -0.83 1 90.19 350 HIS A C 1
ATOM 2704 O O . HIS A 1 350 ? -18.875 6.387 -1.123 1 90.19 350 HIS A O 1
ATOM 2710 N N . PHE A 1 351 ? -16.828 6.738 -1.718 1 84.94 351 PHE A N 1
ATOM 2711 C CA . PHE A 1 351 ? -17.094 6.562 -3.139 1 84.94 351 PHE A CA 1
ATOM 2712 C C . PHE A 1 351 ? -17.562 5.141 -3.43 1 84.94 351 PHE A C 1
ATOM 2714 O O . PHE A 1 351 ? -18.281 4.898 -4.402 1 84.94 351 PHE A O 1
ATOM 2721 N N . ARG A 1 352 ? -17.188 4.211 -2.574 1 85.19 352 ARG A N 1
ATOM 2722 C CA . ARG A 1 352 ? -17.5 2.809 -2.84 1 85.19 352 ARG A CA 1
ATOM 2723 C C . ARG A 1 352 ? -18.797 2.393 -2.156 1 85.19 352 ARG A C 1
ATOM 2725 O O . ARG A 1 352 ? -19.328 1.312 -2.422 1 85.19 352 ARG A O 1
ATOM 2732 N N . ILE A 1 353 ? -19.188 3.143 -1.214 1 86.12 353 ILE A N 1
ATOM 2733 C CA . ILE A 1 353 ? -20.266 2.707 -0.341 1 86.12 353 ILE A CA 1
ATOM 2734 C C . ILE A 1 353 ? -21.5 3.559 -0.595 1 86.12 353 ILE A C 1
ATOM 2736 O O . ILE A 1 353 ? -21.469 4.785 -0.459 1 86.12 353 ILE A O 1
ATOM 2740 N N . ALA A 1 354 ? -22.484 2.867 -0.954 1 82.69 354 ALA A N 1
ATOM 2741 C CA . ALA A 1 354 ? -23.766 3.539 -1.167 1 82.69 354 ALA A CA 1
ATOM 2742 C C . ALA A 1 354 ? -24.703 3.32 0.015 1 82.69 354 ALA A C 1
ATOM 2744 O O . ALA A 1 354 ? -24.75 2.227 0.582 1 82.69 354 ALA A O 1
ATOM 2745 N N . GLY A 1 355 ? -25.391 4.34 0.4 1 87.62 355 GLY A N 1
ATOM 2746 C CA . GLY A 1 355 ? -26.453 4.219 1.39 1 87.62 355 GLY A CA 1
ATOM 2747 C C . GLY A 1 355 ? -25.953 4.383 2.814 1 87.62 355 GLY A C 1
ATOM 2748 O O . GLY A 1 355 ? -26.766 4.52 3.742 1 87.62 355 GLY A O 1
ATOM 2749 N N . LYS A 1 356 ? -24.688 4.297 2.957 1 93.62 356 LYS A N 1
ATOM 2750 C CA . LYS A 1 356 ? -24.094 4.531 4.27 1 93.62 356 LYS A CA 1
ATOM 2751 C C . LYS A 1 356 ? -22.953 5.539 4.188 1 93.62 356 LYS A C 1
ATOM 2753 O O . LYS A 1 356 ? -22.391 5.758 3.111 1 93.62 356 LYS A O 1
ATOM 2758 N N . GLY A 1 357 ? -22.703 6.211 5.328 1 95.94 357 GLY A N 1
ATOM 2759 C CA . GLY A 1 357 ? -21.594 7.145 5.406 1 95.94 357 GLY A CA 1
ATOM 2760 C C . GLY A 1 357 ? -20.734 6.934 6.633 1 95.94 357 GLY A C 1
ATOM 2761 O O . GLY A 1 357 ? -21.062 6.137 7.512 1 95.94 357 GLY A O 1
ATOM 2762 N N . ILE A 1 358 ? -19.594 7.523 6.695 1 97.62 358 ILE A N 1
ATOM 2763 C CA . ILE A 1 358 ? -18.609 7.379 7.77 1 97.62 358 ILE A CA 1
ATOM 2764 C C . ILE A 1 358 ? -18.969 8.32 8.922 1 97.62 358 ILE A C 1
ATOM 2766 O O . ILE A 1 358 ? -19.078 9.531 8.727 1 97.62 358 ILE A O 1
ATOM 2770 N N . ASN A 1 359 ? -19.141 7.816 10.039 1 98.44 359 ASN A N 1
ATOM 2771 C CA . ASN A 1 359 ? -19.312 8.617 11.242 1 98.44 359 ASN A CA 1
ATOM 2772 C C . ASN A 1 359 ? -17.984 9.102 11.797 1 98.44 359 ASN A C 1
ATOM 2774 O O . ASN A 1 359 ? -17.281 8.352 12.469 1 98.44 359 ASN A O 1
ATOM 2778 N N . MET A 1 360 ? -17.719 10.367 11.594 1 97.94 360 MET A N 1
ATOM 2779 C CA . MET A 1 360 ? -16.422 10.922 11.953 1 97.94 360 MET A CA 1
ATOM 2780 C C . MET A 1 360 ? -16.281 11.039 13.469 1 97.94 360 MET A C 1
ATOM 2782 O O . MET A 1 360 ? -15.164 10.984 14 1 97.94 360 MET A O 1
ATOM 2786 N N . LYS A 1 361 ? -17.312 11.289 14.164 1 98.5 361 LYS A N 1
ATOM 2787 C CA . LYS A 1 361 ? -17.234 11.305 15.617 1 98.5 361 LYS A CA 1
ATOM 2788 C C . LYS A 1 361 ? -16.734 9.977 16.172 1 98.5 361 LYS A C 1
ATOM 2790 O O . LYS A 1 361 ? -15.82 9.945 17 1 98.5 361 LYS A O 1
ATOM 2795 N N . ARG A 1 362 ? -17.312 8.875 15.641 1 98.25 362 ARG A N 1
ATOM 2796 C CA . ARG A 1 362 ? -16.891 7.543 16.078 1 98.25 362 ARG A CA 1
ATOM 2797 C C . ARG A 1 362 ? -15.453 7.254 15.641 1 98.25 362 ARG A C 1
ATOM 2799 O O . ARG A 1 362 ? -14.695 6.625 16.391 1 98.25 362 ARG A O 1
ATOM 2806 N N . PHE A 1 363 ? -15.156 7.715 14.484 1 98.06 363 PHE A N 1
ATOM 2807 C CA . PHE A 1 363 ? -13.797 7.543 13.977 1 98.06 363 PHE A CA 1
ATOM 2808 C C . PHE A 1 363 ? -12.781 8.094 14.969 1 98.06 363 PHE A C 1
ATOM 2810 O O . PHE A 1 363 ? -11.719 7.492 15.18 1 98.06 363 PHE A O 1
ATOM 2817 N N . PHE A 1 364 ? -13.039 9.211 15.602 1 98.5 364 PHE A N 1
ATOM 2818 C CA . PHE A 1 364 ? -12.117 9.82 16.547 1 98.5 364 PHE A CA 1
ATOM 2819 C C . PHE A 1 364 ? -12.305 9.234 17.938 1 98.5 364 PHE A C 1
ATOM 2821 O O . PHE A 1 364 ? -11.328 8.984 18.656 1 98.5 364 PHE A O 1
ATOM 2828 N N . ASP A 1 365 ? -13.5 8.883 18.328 1 98.19 365 ASP A N 1
ATOM 2829 C CA . ASP A 1 365 ? -13.812 8.547 19.719 1 98.19 365 ASP A CA 1
ATOM 2830 C C . ASP A 1 365 ? -13.648 7.047 19.969 1 98.19 365 ASP A C 1
ATOM 2832 O O . ASP A 1 365 ? -13.508 6.617 21.109 1 98.19 365 ASP A O 1
ATOM 2836 N N . GLU A 1 366 ? -13.773 6.242 18.891 1 97.88 366 GLU A N 1
ATOM 2837 C CA . GLU A 1 366 ? -13.547 4.801 18.953 1 97.88 366 GLU A CA 1
ATOM 2838 C C . GLU A 1 366 ? -12.375 4.383 18.078 1 97.88 366 GLU A C 1
ATOM 2840 O O . GLU A 1 366 ? -12.555 3.629 17.109 1 97.88 366 GLU A O 1
ATOM 2845 N N . PRO A 1 367 ? -11.234 4.84 18.562 1 96.44 367 PRO A N 1
ATOM 2846 C CA . PRO A 1 367 ? -10.102 4.68 17.641 1 96.44 367 PRO A CA 1
ATOM 2847 C C . PRO A 1 367 ? -9.711 3.217 17.438 1 96.44 367 PRO A C 1
ATOM 2849 O O . PRO A 1 367 ? -9.68 2.441 18.391 1 96.44 367 PRO A O 1
ATOM 2852 N N . LYS A 1 368 ? -9.562 2.824 16.234 1 96.25 368 LYS A N 1
ATOM 2853 C CA . LYS A 1 368 ? -8.953 1.585 15.766 1 96.25 368 LYS A CA 1
ATOM 2854 C C . LYS A 1 368 ? -7.637 1.86 15.047 1 96.25 368 LYS A C 1
ATOM 2856 O O . LYS A 1 368 ? -7.309 3.014 14.758 1 96.25 368 LYS A O 1
ATOM 2861 N N . PRO A 1 369 ? -6.887 0.764 14.859 1 96.75 369 PRO A N 1
ATOM 2862 C CA . PRO A 1 369 ? -5.672 1.025 14.086 1 96.75 369 PRO A CA 1
ATOM 2863 C C . PRO A 1 369 ? -5.941 1.801 12.805 1 96.75 369 PRO A C 1
ATOM 2865 O O . PRO A 1 369 ? -6.949 1.557 12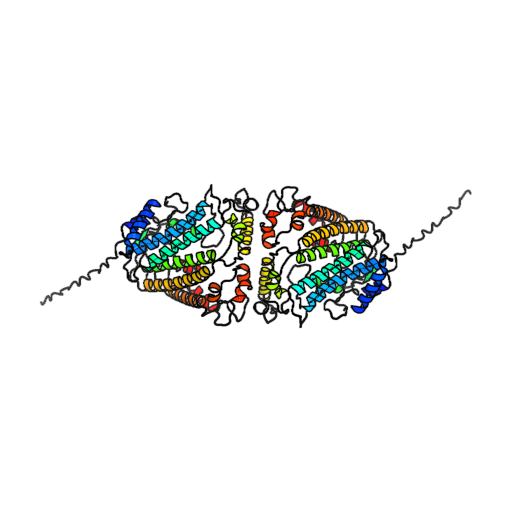.133 1 96.75 369 PRO A O 1
ATOM 2868 N N . PHE A 1 370 ? -5.156 2.768 12.594 1 97.44 370 PHE A N 1
ATOM 2869 C CA . PHE A 1 370 ? -5.355 3.619 11.43 1 97.44 370 PHE A CA 1
ATOM 2870 C C . PHE A 1 370 ? -4.52 3.129 10.25 1 97.44 370 PHE A C 1
ATOM 2872 O O . PHE A 1 370 ? -3.291 3.117 10.312 1 97.44 370 PHE A O 1
ATOM 2879 N N . ASP A 1 371 ? -5.145 2.768 9.211 1 97.5 371 ASP A N 1
ATOM 2880 C CA . ASP A 1 371 ? -4.527 2.379 7.945 1 97.5 371 ASP A CA 1
ATOM 2881 C C . ASP A 1 371 ? -4.988 3.289 6.809 1 97.5 371 ASP A C 1
ATOM 2883 O O . ASP A 1 371 ? -6.16 3.26 6.418 1 97.5 371 ASP A O 1
ATOM 2887 N N . LEU A 1 372 ? -4.051 4.059 6.32 1 96.44 372 LEU A N 1
ATOM 2888 C CA . LEU A 1 372 ? -4.418 5.066 5.332 1 96.44 372 LEU A CA 1
ATOM 2889 C C . LEU A 1 372 ? -4.961 4.414 4.066 1 96.44 372 LEU A C 1
ATOM 2891 O O . LEU A 1 372 ? -6.016 4.805 3.564 1 96.44 372 LEU A O 1
ATOM 2895 N N . VAL A 1 373 ? -4.281 3.449 3.533 1 95.88 373 VAL A N 1
ATOM 2896 C CA . VAL A 1 373 ? -4.664 2.789 2.289 1 95.88 373 VAL A CA 1
ATOM 2897 C C . VAL A 1 373 ? -6.02 2.109 2.461 1 95.88 373 VAL A C 1
ATOM 2899 O O . VAL A 1 373 ? -6.914 2.279 1.633 1 95.88 373 VAL A O 1
ATOM 2902 N N . LEU A 1 374 ? -6.191 1.397 3.516 1 96.94 374 LEU A N 1
ATOM 2903 C CA . LEU A 1 374 ? -7.438 0.675 3.738 1 96.94 374 LEU A CA 1
ATOM 2904 C C . LEU A 1 374 ? -8.578 1.64 4.051 1 96.94 374 LEU A C 1
ATOM 2906 O O . LEU A 1 374 ? -9.75 1.318 3.83 1 96.94 374 LEU A O 1
ATOM 2910 N N . SER A 1 375 ? -8.242 2.826 4.629 1 95.88 375 SER A N 1
ATOM 2911 C CA . SER A 1 375 ? -9.273 3.84 4.828 1 95.88 375 SER A CA 1
ATOM 2912 C C . SER A 1 375 ? -9.789 4.375 3.498 1 95.88 375 SER A C 1
ATOM 2914 O O . SER A 1 375 ? -10.977 4.664 3.355 1 95.88 375 SER A O 1
ATOM 2916 N N . ILE A 1 376 ? -8.922 4.492 2.582 1 93.81 376 ILE A N 1
ATOM 2917 C CA . ILE A 1 376 ? -9.273 5.016 1.268 1 93.81 376 ILE A CA 1
ATOM 2918 C C . ILE A 1 376 ? -10.039 3.953 0.478 1 93.81 376 ILE A C 1
ATOM 2920 O O . ILE A 1 376 ? -11.039 4.258 -0.176 1 93.81 376 ILE A O 1
ATOM 2924 N N . THR A 1 377 ? -9.625 2.699 0.671 1 93.44 377 THR A N 1
ATOM 2925 C CA . THR A 1 377 ? -10.188 1.651 -0.178 1 93.44 377 THR A CA 1
ATOM 2926 C C . THR A 1 377 ? -11.422 1.034 0.467 1 93.44 377 THR A C 1
ATOM 2928 O O . THR A 1 377 ? -12.148 0.273 -0.176 1 93.44 377 THR A O 1
ATOM 2931 N N . GLY A 1 378 ? -11.633 1.289 1.782 1 92.88 378 GLY A N 1
ATOM 2932 C CA . GLY A 1 378 ? -12.914 0.887 2.332 1 92.88 378 GLY A CA 1
ATOM 2933 C C . GLY A 1 378 ? -12.789 0.076 3.607 1 92.88 378 GLY A C 1
ATOM 2934 O O . GLY A 1 378 ? -13.406 0.406 4.621 1 92.88 378 GLY A O 1
ATOM 2935 N N . PRO A 1 379 ? -11.961 -0.957 3.664 1 94.62 379 PRO A N 1
ATOM 2936 C CA . PRO A 1 379 ? -11.883 -1.85 4.824 1 94.62 379 PRO A CA 1
ATOM 2937 C C . PRO A 1 379 ? -11.602 -1.104 6.125 1 94.62 379 PRO A C 1
ATOM 2939 O O . PRO A 1 379 ? -12.156 -1.454 7.172 1 94.62 379 PRO A O 1
ATOM 2942 N N . GLY A 1 380 ? -10.828 -0.068 6.086 1 95.62 380 GLY A N 1
ATOM 2943 C CA . GLY A 1 380 ? -10.414 0.637 7.285 1 95.62 380 GLY A CA 1
ATOM 2944 C C . GLY A 1 380 ? -11.508 1.509 7.875 1 95.62 380 GLY A C 1
ATOM 2945 O O . GLY A 1 380 ? -11.43 1.917 9.039 1 95.62 380 GLY A O 1
ATOM 2946 N N . ILE A 1 381 ? -12.547 1.818 7.098 1 95.88 381 ILE A N 1
ATOM 2947 C CA . ILE A 1 381 ? -13.594 2.709 7.586 1 95.88 381 ILE A CA 1
ATOM 2948 C C . ILE A 1 381 ? -14.875 1.917 7.816 1 95.88 381 ILE A C 1
ATOM 2950 O O . ILE A 1 381 ? -15.859 2.453 8.328 1 95.88 381 ILE A O 1
ATOM 2954 N N . ALA A 1 382 ? -14.875 0.658 7.484 1 94.38 382 ALA A N 1
ATOM 2955 C CA . ALA A 1 382 ? -16.047 -0.199 7.566 1 94.38 382 ALA A CA 1
ATOM 2956 C C . ALA A 1 382 ? -16.672 -0.149 8.961 1 94.38 382 ALA A C 1
ATOM 2958 O O . ALA A 1 382 ? -17.891 -0.074 9.102 1 94.38 382 ALA A O 1
ATOM 2959 N N . PRO A 1 383 ? -15.867 -0.128 10.016 1 95.19 383 PRO A N 1
ATOM 2960 C CA . PRO A 1 383 ? -16.453 -0.139 11.352 1 95.19 383 PRO A CA 1
ATOM 2961 C C . PRO A 1 383 ? -17.234 1.138 11.672 1 95.19 383 PRO A C 1
ATOM 2963 O O . PRO A 1 383 ? -18.016 1.168 12.625 1 95.19 383 PRO A O 1
ATOM 2966 N N . TYR A 1 384 ? -17.062 2.176 10.922 1 97.5 384 TYR A N 1
ATOM 2967 C CA . TYR A 1 384 ? -17.641 3.473 11.258 1 97.5 384 TYR A CA 1
ATOM 2968 C C . TYR A 1 384 ? -18.797 3.809 10.32 1 97.5 384 TYR A C 1
ATOM 2970 O O . TYR A 1 384 ? -19.344 4.91 10.375 1 97.5 384 TYR A O 1
ATOM 2978 N N . LEU A 1 385 ? -19.141 2.902 9.461 1 96.69 385 LEU A N 1
ATOM 2979 C CA . LEU A 1 385 ? -20.234 3.131 8.516 1 96.69 385 LEU A CA 1
ATOM 2980 C C . LEU A 1 385 ? -21.578 3.064 9.219 1 96.69 385 LEU A C 1
ATOM 2982 O O . LEU A 1 385 ? -21.844 2.139 9.992 1 96.69 385 LEU A O 1
ATOM 2986 N N . GLU A 1 386 ? -22.391 4.023 8.953 1 96.94 386 GLU A N 1
ATOM 2987 C CA . GLU A 1 386 ? -23.719 4.109 9.531 1 96.94 386 GLU A CA 1
ATOM 2988 C C . GLU A 1 386 ? -24.719 4.688 8.531 1 96.94 386 GLU A C 1
ATOM 2990 O O . GLU A 1 386 ? -24.328 5.312 7.543 1 96.94 386 GLU A O 1
ATOM 2995 N N . SER A 1 387 ? -25.984 4.383 8.828 1 95.75 387 SER A N 1
ATOM 2996 C CA . SER A 1 387 ? -27.047 5.039 8.086 1 95.75 387 SER A CA 1
ATOM 2997 C C . SER A 1 387 ? -27.406 6.387 8.703 1 95.75 387 SER A C 1
ATOM 2999 O O . SER A 1 387 ? -27.312 6.559 9.922 1 95.75 387 SER A O 1
ATOM 3001 N N . GLY A 1 388 ? -27.734 7.301 7.844 1 96 388 GLY A N 1
ATOM 3002 C CA . GLY A 1 388 ? -28.094 8.641 8.281 1 96 388 GLY A CA 1
ATOM 3003 C C . GLY A 1 388 ? -27.969 9.68 7.18 1 96 388 GLY A C 1
ATOM 3004 O O . GLY A 1 388 ? -28.047 9.344 5.996 1 96 388 GLY A O 1
ATOM 3005 N N . ARG A 1 389 ? -27.891 10.922 7.672 1 95.69 389 ARG A N 1
ATOM 3006 C CA . ARG A 1 389 ? -27.703 12 6.707 1 95.69 389 ARG A CA 1
ATOM 3007 C C . ARG A 1 389 ? -26.297 11.984 6.133 1 95.69 389 ARG A C 1
ATOM 3009 O O . ARG A 1 389 ? -25.328 12.305 6.828 1 95.69 389 ARG A O 1
ATOM 3016 N N . ILE A 1 390 ? -26.219 11.648 4.898 1 95 390 ILE A N 1
ATOM 3017 C CA . ILE A 1 390 ? -24.922 11.609 4.219 1 95 390 ILE A CA 1
ATOM 3018 C C . ILE A 1 390 ? -24.719 12.898 3.428 1 95 390 ILE A C 1
ATOM 3020 O O . ILE A 1 390 ? -25.594 13.312 2.662 1 95 390 ILE A O 1
ATOM 3024 N N . LEU A 1 391 ? -23.609 13.477 3.629 1 91.88 391 LEU A N 1
ATOM 3025 C CA . LEU A 1 391 ? -23.328 14.688 2.869 1 91.88 391 LEU A CA 1
ATOM 3026 C C . LEU A 1 391 ? -23.234 14.383 1.377 1 91.88 391 LEU A C 1
ATOM 3028 O O . LEU A 1 391 ? -22.703 13.344 0.984 1 91.88 391 LEU A O 1
ATOM 3032 N N . SER A 1 392 ? -23.719 15.211 0.607 1 84.12 392 SER A N 1
ATOM 3033 C CA . SER A 1 392 ? -23.719 15.008 -0.838 1 84.12 392 SER A CA 1
ATOM 3034 C C . SER A 1 392 ? -22.625 15.828 -1.512 1 84.12 392 SER A C 1
ATOM 3036 O O . SER A 1 392 ? -22.062 16.734 -0.905 1 84.12 392 SER A O 1
ATOM 3038 N N . SER A 1 393 ? -22.297 15.359 -2.721 1 77.25 393 SER A N 1
ATOM 3039 C CA . SER A 1 393 ? -21.344 16.125 -3.523 1 77.25 393 SER A CA 1
ATOM 3040 C C . SER A 1 393 ? -21.859 17.547 -3.768 1 77.25 393 SER A C 1
ATOM 3042 O O . SER A 1 393 ? -21.062 18.484 -3.869 1 77.25 393 SER A O 1
ATOM 3044 N N . ASP A 1 394 ? -23.078 17.625 -3.816 1 76.69 394 ASP A N 1
ATOM 3045 C CA . ASP A 1 394 ? -23.688 18.922 -4.062 1 76.69 394 ASP A CA 1
ATOM 3046 C C . ASP A 1 394 ? -23.422 19.891 -2.908 1 76.69 394 ASP A C 1
ATOM 3048 O O . ASP A 1 394 ? -23.188 21.078 -3.125 1 76.69 394 ASP A O 1
ATOM 3052 N N . ASP A 1 395 ? -23.438 19.375 -1.771 1 76.75 395 ASP A N 1
ATOM 3053 C CA . ASP A 1 395 ? -23.125 20.203 -0.601 1 76.75 395 ASP A CA 1
ATOM 3054 C C . ASP A 1 395 ? -21.719 20.797 -0.699 1 76.75 395 ASP A C 1
ATOM 3056 O O . ASP A 1 395 ? -21.531 21.984 -0.403 1 76.75 395 ASP A O 1
ATOM 3060 N N . PHE A 1 396 ? -20.859 20.016 -1.181 1 76.12 396 PHE A N 1
ATOM 3061 C CA . PHE A 1 396 ? -19.453 20.438 -1.258 1 76.12 396 PHE A CA 1
ATOM 3062 C C . PHE A 1 396 ? -19.219 21.312 -2.482 1 76.12 396 PHE A C 1
ATOM 3064 O O . PHE A 1 396 ? -18.453 22.266 -2.426 1 76.12 396 PHE A O 1
ATOM 3071 N N . ASP A 1 397 ? -19.859 20.953 -3.494 1 77 397 ASP A N 1
ATOM 3072 C CA . ASP A 1 397 ? -19.703 21.703 -4.738 1 77 397 ASP A CA 1
ATOM 3073 C C . ASP A 1 397 ? -20.172 23.141 -4.578 1 77 397 ASP A C 1
ATOM 3075 O O . ASP A 1 397 ? -19.547 24.078 -5.09 1 77 397 ASP A O 1
ATOM 3079 N N . GLN A 1 398 ? -21.172 23.312 -3.924 1 74 398 GLN A N 1
ATOM 3080 C CA . GLN A 1 398 ? -21.719 24.656 -3.709 1 74 398 GLN A CA 1
ATOM 3081 C C . GLN A 1 398 ? -20.75 25.516 -2.922 1 74 398 GLN A C 1
ATOM 3083 O O . GLN A 1 398 ? -20.531 26.688 -3.264 1 74 398 GLN A O 1
ATOM 3088 N N . ILE A 1 399 ? -20.125 24.891 -2.014 1 75.31 399 ILE A N 1
ATOM 3089 C CA . ILE A 1 399 ? -19.188 25.609 -1.171 1 75.31 399 ILE A CA 1
ATOM 3090 C C . ILE A 1 399 ? -17.922 25.938 -1.97 1 75.31 399 ILE A C 1
ATOM 3092 O O . ILE A 1 399 ? -17.438 27.062 -1.937 1 75.31 399 ILE A O 1
ATOM 3096 N N . GLN A 1 400 ? -17.516 25.062 -2.734 1 78 400 GLN A N 1
ATOM 3097 C CA . GLN A 1 400 ? -16.266 25.219 -3.482 1 78 400 GLN A CA 1
ATOM 3098 C C . GLN A 1 400 ? -16.406 26.297 -4.562 1 78 400 GLN A C 1
ATOM 3100 O O . GLN A 1 400 ? -15.453 27.016 -4.844 1 78 400 GLN A O 1
ATOM 3105 N N . ARG A 1 401 ? -17.531 26.422 -5.113 1 76.94 401 ARG A N 1
ATOM 3106 C CA . ARG A 1 401 ? -17.766 27.375 -6.195 1 76.94 401 ARG A CA 1
ATOM 3107 C C . ARG A 1 401 ? -17.625 28.812 -5.703 1 76.94 401 ARG A C 1
ATOM 3109 O O . ARG A 1 401 ? -17.219 29.688 -6.465 1 76.94 401 ARG A O 1
ATOM 3116 N N . GLU A 1 402 ? -17.875 28.891 -4.402 1 76.62 402 GLU A N 1
ATOM 3117 C CA . GLU A 1 402 ? -17.859 30.25 -3.854 1 76.62 402 GLU A CA 1
ATOM 3118 C C . GLU A 1 402 ? -16.422 30.734 -3.641 1 76.62 402 GLU A C 1
ATOM 3120 O O . GLU A 1 402 ? -16.203 31.938 -3.432 1 76.62 402 GLU A O 1
ATOM 3125 N N . PHE A 1 403 ? -15.461 29.906 -3.691 1 77.75 403 PHE A N 1
ATOM 3126 C CA . PHE A 1 403 ? -14.086 30.297 -3.387 1 77.75 403 PHE A CA 1
ATOM 3127 C C . PHE A 1 403 ? -13.32 30.625 -4.664 1 77.75 403 PHE A C 1
ATOM 3129 O O . PHE A 1 403 ? -12.148 31.016 -4.609 1 77.75 403 PHE A O 1
ATOM 3136 N N . GLY A 1 404 ? -13.977 30.672 -5.684 1 67.44 404 GLY A N 1
ATOM 3137 C CA . GLY A 1 404 ? -13.43 31.141 -6.949 1 67.44 404 GLY A CA 1
ATOM 3138 C C . GLY A 1 404 ? -12.148 30.438 -7.352 1 67.44 404 GLY A C 1
ATOM 3139 O O . GLY A 1 404 ? -11.992 29.234 -7.109 1 67.44 404 GLY A O 1
ATOM 3140 N N . GLY A 1 405 ? -11.258 31.25 -7.93 1 61.31 405 GLY A N 1
ATOM 3141 C CA . GLY A 1 405 ? -10.055 30.766 -8.594 1 61.31 405 GLY A CA 1
ATOM 3142 C C . GLY A 1 405 ? -9 30.266 -7.625 1 61.31 405 GLY A C 1
ATOM 3143 O O . GLY A 1 405 ? -8.258 29.328 -7.934 1 61.31 405 GLY A O 1
ATOM 3144 N N . ALA A 1 406 ? -8.922 30.891 -6.422 1 67.94 406 ALA A N 1
ATOM 3145 C CA . ALA A 1 406 ? -7.895 30.469 -5.473 1 67.94 406 ALA A CA 1
ATOM 3146 C C . ALA A 1 406 ? -8.219 29.094 -4.898 1 67.94 406 ALA A C 1
ATOM 3148 O O . ALA A 1 406 ? -7.32 28.359 -4.465 1 67.94 406 ALA A O 1
ATOM 3149 N N . GLY A 1 407 ? -9.453 28.906 -4.887 1 72.06 407 GLY A N 1
ATOM 3150 C CA . GLY A 1 407 ? -9.891 27.578 -4.488 1 72.06 407 GLY A CA 1
ATOM 3151 C C . GLY A 1 407 ? -10.141 27.453 -2.996 1 72.06 407 GLY A C 1
ATOM 3152 O O . GLY A 1 407 ? -9.602 28.234 -2.205 1 72.06 407 GLY A O 1
ATOM 3153 N N . PHE A 1 408 ? -10.812 26.531 -2.604 1 75.12 408 PHE A N 1
ATOM 3154 C CA . PHE A 1 408 ? -11.281 26.297 -1.244 1 75.12 408 PHE A CA 1
ATOM 3155 C C . PHE A 1 408 ? -10.117 26 -0.311 1 75.12 408 PHE A C 1
ATOM 3157 O O . PHE A 1 408 ? -10.062 26.516 0.806 1 75.12 408 PHE A O 1
ATOM 3164 N N . LEU A 1 409 ? -9.211 25.188 -0.721 1 72 409 LEU A N 1
ATOM 3165 C CA . LEU A 1 409 ? -8.125 24.734 0.141 1 72 409 LEU A CA 1
ATOM 3166 C C . LEU A 1 409 ? -7.238 25.906 0.564 1 72 409 LEU A C 1
ATOM 3168 O O . LEU A 1 409 ? -6.785 25.953 1.709 1 72 409 LEU A O 1
ATOM 3172 N N . THR A 1 410 ? -7.066 26.75 -0.3 1 72.75 410 THR A N 1
ATOM 3173 C CA . THR A 1 410 ? -6.258 27.922 0.012 1 72.75 410 THR A CA 1
ATOM 3174 C C . THR A 1 410 ? -6.93 28.781 1.086 1 72.75 410 THR A C 1
ATOM 3176 O O . THR A 1 410 ? -6.285 29.188 2.049 1 72.75 410 THR A O 1
ATOM 3179 N N . PHE A 1 411 ? -8.148 28.938 0.915 1 74.31 411 PHE A N 1
ATOM 3180 C CA . PHE A 1 411 ? -8.898 29.719 1.887 1 74.31 411 PHE A CA 1
ATOM 3181 C C . PHE A 1 411 ? -8.977 29 3.225 1 74.31 411 PHE A C 1
ATOM 3183 O O . PHE A 1 411 ? -8.898 29.625 4.281 1 74.31 411 PHE A O 1
ATOM 3190 N N . ALA A 1 412 ? -9.094 27.734 3.107 1 77.25 412 ALA A N 1
ATOM 3191 C CA . ALA A 1 412 ? -9.18 26.938 4.336 1 77.25 412 ALA A CA 1
ATOM 3192 C C . ALA A 1 412 ? -7.895 27.047 5.148 1 77.25 412 ALA A C 1
ATOM 3194 O O . ALA A 1 412 ? -7.938 27.188 6.371 1 77.25 412 ALA A O 1
ATOM 3195 N N . LEU A 1 413 ? -6.867 27.078 4.5 1 75.44 413 LEU A N 1
ATOM 3196 C CA . LEU A 1 413 ? -5.582 27.203 5.172 1 75.44 413 LEU A CA 1
ATOM 3197 C C . LEU A 1 413 ? -5.402 28.594 5.742 1 75.44 413 LEU A C 1
ATOM 3199 O O . LEU A 1 413 ? -4.828 28.766 6.824 1 75.44 413 LEU A O 1
ATOM 3203 N N . TRP A 1 414 ? -5.961 29.5 5.004 1 77.31 414 TRP A N 1
ATOM 3204 C CA . TRP A 1 414 ? -5.816 30.875 5.434 1 77.31 414 TRP A CA 1
ATOM 3205 C C . TRP A 1 414 ? -6.789 31.203 6.566 1 77.31 414 TRP A C 1
ATOM 3207 O O . TRP A 1 414 ? -6.418 31.859 7.543 1 77.31 414 TRP A O 1
ATOM 3217 N N . PHE A 1 415 ? -8.008 30.75 6.473 1 78.5 415 PHE A N 1
ATOM 3218 C CA . PHE A 1 415 ? -9.062 31.094 7.422 1 78.5 415 PHE A CA 1
ATOM 3219 C C . PHE A 1 415 ? -8.992 30.203 8.656 1 78.5 415 PHE A C 1
ATOM 3221 O O . PHE A 1 415 ? -9.492 30.562 9.719 1 78.5 415 PHE A O 1
ATOM 3228 N N . ASN A 1 416 ? -8.266 29.219 8.508 1 74.5 416 ASN A N 1
ATOM 3229 C CA . ASN A 1 416 ? -8.156 28.172 9.516 1 74.5 416 ASN A CA 1
ATOM 3230 C C . ASN A 1 416 ? -9.32 27.188 9.406 1 74.5 416 ASN A C 1
ATOM 3232 O O . ASN A 1 416 ? -10.398 27.422 9.953 1 74.5 416 ASN A O 1
ATOM 3236 N N . MET B 1 1 ? 33.406 -62.438 -71.75 1 22.38 1 MET B N 1
ATOM 3237 C CA . MET B 1 1 ? 32.375 -63.375 -71.25 1 22.38 1 MET B CA 1
ATOM 3238 C C . MET B 1 1 ? 32.25 -63.219 -69.688 1 22.38 1 MET B C 1
ATOM 3240 O O . MET B 1 1 ? 31.375 -63.812 -69.125 1 22.38 1 MET B O 1
ATOM 3244 N N . LEU B 1 2 ? 33.312 -62.812 -69 1 21.22 2 LEU B N 1
ATOM 3245 C CA . LEU B 1 2 ? 33.281 -62.844 -67.562 1 21.22 2 LEU B CA 1
ATOM 3246 C C . LEU B 1 2 ? 32.25 -61.844 -67 1 21.22 2 LEU B C 1
ATOM 3248 O O . LEU B 1 2 ? 32.562 -60.688 -66.812 1 21.22 2 LEU B O 1
ATOM 3252 N N . ARG B 1 3 ? 31.109 -61.594 -67.875 1 29.89 3 ARG B N 1
ATOM 3253 C CA . ARG B 1 3 ? 29.938 -60.75 -67.688 1 29.89 3 ARG B CA 1
ATOM 3254 C C . ARG B 1 3 ? 29.281 -61.062 -66.312 1 29.89 3 ARG B C 1
ATOM 3256 O O . ARG B 1 3 ? 28.531 -62.031 -66.25 1 29.89 3 ARG B O 1
ATOM 3263 N N . ALA B 1 4 ? 30.188 -61 -65.125 1 26.03 4 ALA B N 1
ATOM 3264 C CA . ALA B 1 4 ? 29.781 -61.312 -63.781 1 26.03 4 ALA B CA 1
ATOM 3265 C C . ALA B 1 4 ? 28.469 -60.656 -63.406 1 26.03 4 ALA B C 1
ATOM 3267 O O . ALA B 1 4 ? 28.172 -59.562 -63.906 1 26.03 4 ALA B O 1
ATOM 3268 N N . ILE B 1 5 ? 27.469 -61.406 -62.906 1 27.39 5 ILE B N 1
ATOM 3269 C CA . ILE B 1 5 ? 26.156 -61.469 -62.25 1 27.39 5 ILE B CA 1
ATOM 3270 C C . ILE B 1 5 ? 26.125 -60.562 -61.031 1 27.39 5 ILE B C 1
ATOM 3272 O O . ILE B 1 5 ? 26.859 -60.781 -60.062 1 27.39 5 ILE B O 1
ATOM 3276 N N . LEU B 1 6 ? 26 -59.219 -61.188 1 28.56 6 LEU B N 1
ATOM 3277 C CA . LEU B 1 6 ? 25.766 -58.25 -60.125 1 28.56 6 LEU B CA 1
ATOM 3278 C C . LEU B 1 6 ? 24.594 -58.656 -59.25 1 28.56 6 LEU B C 1
ATOM 3280 O O . LEU B 1 6 ? 23.453 -58.688 -59.688 1 28.56 6 LEU B O 1
ATOM 3284 N N . ALA B 1 7 ? 24.719 -59.75 -58.406 1 29.92 7 ALA B N 1
ATOM 3285 C CA . ALA B 1 7 ? 23.719 -60.188 -57.438 1 29.92 7 ALA B CA 1
ATOM 3286 C C . ALA B 1 7 ? 23.266 -59 -56.562 1 29.92 7 ALA B C 1
ATOM 3288 O O . ALA B 1 7 ? 24.094 -58.312 -55.938 1 29.92 7 ALA B O 1
ATOM 3289 N N . ALA B 1 8 ? 22.062 -58.469 -56.75 1 31.44 8 ALA B N 1
ATOM 3290 C CA . ALA B 1 8 ? 21.125 -57.562 -56.094 1 31.44 8 ALA B CA 1
ATOM 3291 C C . ALA B 1 8 ? 20.875 -58 -54.656 1 31.44 8 ALA B C 1
ATOM 3293 O O . ALA B 1 8 ? 20.156 -58.969 -54.406 1 31.44 8 ALA B O 1
ATOM 3294 N N . THR B 1 9 ? 21.859 -58.25 -53.812 1 29.39 9 THR B N 1
ATOM 3295 C CA . THR B 1 9 ? 21.422 -58.531 -52.438 1 29.39 9 THR B CA 1
ATOM 3296 C C . THR B 1 9 ? 20.438 -57.469 -51.938 1 29.39 9 THR B C 1
ATOM 3298 O O . THR B 1 9 ? 20.766 -56.281 -51.938 1 29.39 9 THR B O 1
ATOM 3301 N N . LEU B 1 10 ? 19.141 -57.562 -52.219 1 28.42 10 LEU B N 1
ATOM 3302 C CA . LEU B 1 10 ? 18.031 -56.812 -51.656 1 28.42 10 LEU B CA 1
ATOM 3303 C C . LEU B 1 10 ? 18.109 -56.781 -50.125 1 28.42 10 LEU B C 1
ATOM 3305 O O . LEU B 1 10 ? 17.984 -57.812 -49.469 1 28.42 10 LEU B O 1
ATOM 3309 N N . PHE B 1 11 ? 19.047 -56.062 -49.531 1 31.06 11 PHE B N 1
ATOM 3310 C CA . PHE B 1 11 ? 19 -55.781 -48.094 1 31.06 11 PHE B CA 1
ATOM 3311 C C . PHE B 1 11 ? 17.609 -55.344 -47.688 1 31.06 11 PHE B C 1
ATOM 3313 O O . PHE B 1 11 ? 17.141 -54.25 -48.094 1 31.06 11 PHE B O 1
ATOM 3320 N N . ALA B 1 12 ? 16.594 -56.188 -47.438 1 34.69 12 ALA B N 1
ATOM 3321 C CA . ALA B 1 12 ? 15.336 -55.969 -46.719 1 34.69 12 ALA B CA 1
ATOM 3322 C C . ALA B 1 12 ? 15.578 -55.219 -45.438 1 34.69 12 ALA B C 1
ATOM 3324 O O . ALA B 1 12 ? 16.109 -55.781 -44.469 1 34.69 12 ALA B O 1
ATOM 3325 N N . VAL B 1 13 ? 15.844 -53.938 -45.438 1 36.12 13 VAL B N 1
ATOM 3326 C CA . VAL B 1 13 ? 15.75 -53.125 -44.25 1 36.12 13 VAL B CA 1
ATOM 3327 C C . VAL B 1 13 ? 14.414 -53.375 -43.531 1 36.12 13 VAL B C 1
ATOM 3329 O O . VAL B 1 13 ? 13.352 -53.094 -44.094 1 36.12 13 VAL B O 1
ATOM 3332 N N . LEU B 1 14 ? 14.281 -54.469 -42.812 1 33.47 14 LEU B N 1
ATOM 3333 C CA . LEU B 1 14 ? 13.133 -54.625 -41.938 1 33.47 14 LEU B CA 1
ATOM 3334 C C . LEU B 1 14 ? 12.867 -53.344 -41.156 1 33.47 14 LEU B C 1
ATOM 3336 O O . LEU B 1 14 ? 13.789 -52.781 -40.562 1 33.47 14 LEU B O 1
ATOM 3340 N N . PRO B 1 15 ? 11.844 -52.594 -41.5 1 35.97 15 PRO B N 1
ATOM 3341 C CA . PRO B 1 15 ? 11.477 -51.469 -40.625 1 35.97 15 PRO B CA 1
ATOM 3342 C C . PRO B 1 15 ? 11.398 -51.875 -39.156 1 35.97 15 PRO B C 1
ATOM 3344 O O . PRO B 1 15 ? 10.781 -52.906 -38.812 1 35.97 15 PRO B O 1
ATOM 3347 N N . ALA B 1 16 ? 12.422 -51.75 -38.344 1 39.34 16 ALA B N 1
ATOM 3348 C CA . ALA B 1 16 ? 12.281 -51.844 -36.906 1 39.34 16 ALA B CA 1
ATOM 3349 C C . ALA B 1 16 ? 10.984 -51.188 -36.438 1 39.34 16 ALA B C 1
ATOM 3351 O O . ALA B 1 16 ? 10.836 -49.969 -36.469 1 39.34 16 ALA B O 1
ATOM 3352 N N . SER B 1 17 ? 9.906 -51.75 -36.719 1 35.59 17 SER B N 1
ATOM 3353 C CA . SER B 1 17 ? 8.703 -51.312 -36.031 1 35.59 17 SER B CA 1
ATOM 3354 C C . SER B 1 17 ? 8.945 -51.156 -34.531 1 35.59 17 SER B C 1
ATOM 3356 O O . SER B 1 17 ? 9.148 -52.156 -33.812 1 35.59 17 SER B O 1
ATOM 3358 N N . PHE B 1 18 ? 9.688 -50.188 -34.062 1 39.31 18 PHE B N 1
ATOM 3359 C CA . PHE B 1 18 ? 9.727 -49.844 -32.656 1 39.31 18 PHE B CA 1
ATOM 3360 C C . PHE B 1 18 ? 8.328 -49.938 -32.031 1 39.31 18 PHE B C 1
ATOM 3362 O O . PHE B 1 18 ? 7.414 -49.219 -32.438 1 39.31 18 PHE B O 1
ATOM 3369 N N . ALA B 1 19 ? 7.867 -51.062 -31.656 1 43.78 19 ALA B N 1
ATOM 3370 C CA . ALA B 1 19 ? 6.637 -51.344 -30.906 1 43.78 19 ALA B CA 1
ATOM 3371 C C . ALA B 1 19 ? 6.566 -50.469 -29.656 1 43.78 19 ALA B C 1
ATOM 3373 O O . ALA B 1 19 ? 7.367 -50.625 -28.734 1 43.78 19 ALA B O 1
ATOM 3374 N N . TRP B 1 20 ? 6.094 -49.156 -29.734 1 52.75 20 TRP B N 1
ATOM 3375 C CA . TRP B 1 20 ? 5.801 -48.344 -28.578 1 52.75 20 TRP B CA 1
ATOM 3376 C C . TRP B 1 20 ? 4.84 -49.031 -27.625 1 52.75 20 TRP B C 1
ATOM 3378 O O . TRP B 1 20 ? 4.016 -49.844 -28.047 1 52.75 20 TRP B O 1
ATOM 3388 N N . ALA B 1 21 ? 5.25 -49.125 -26.344 1 62 21 ALA B N 1
ATOM 3389 C CA . ALA B 1 21 ? 4.391 -49.75 -25.344 1 62 21 ALA B CA 1
ATOM 3390 C C . ALA B 1 21 ? 2.953 -49.281 -25.469 1 62 21 ALA B C 1
ATOM 3392 O O . ALA B 1 21 ? 2.715 -48.062 -25.609 1 62 21 ALA B O 1
ATOM 3393 N N . GLU B 1 22 ? 2.061 -50.125 -25.656 1 76.38 22 GLU B N 1
ATOM 3394 C CA . GLU B 1 22 ? 0.629 -49.875 -25.812 1 76.38 22 GLU B CA 1
ATOM 3395 C C . GLU B 1 22 ? 0.055 -49.188 -24.578 1 76.38 22 GLU B C 1
ATOM 3397 O O . GLU B 1 22 ? 0.468 -49.469 -23.453 1 76.38 22 GLU B O 1
ATOM 3402 N N . MET B 1 23 ? -0.739 -48.125 -24.703 1 89.44 23 MET B N 1
ATOM 3403 C CA . MET B 1 23 ? -1.471 -47.406 -23.641 1 89.44 23 MET B CA 1
ATOM 3404 C C . MET B 1 23 ? -2.371 -48.406 -22.891 1 89.44 23 MET B C 1
ATOM 3406 O O . MET B 1 23 ? -3.184 -49.094 -23.484 1 89.44 23 MET B O 1
ATOM 3410 N N . PRO B 1 24 ? -2.168 -48.469 -21.594 1 92.31 24 PRO B N 1
ATOM 3411 C CA . PRO B 1 24 ? -3.061 -49.312 -20.828 1 92.31 24 PRO B CA 1
ATOM 3412 C C . PRO B 1 24 ? -4.535 -48.969 -21.016 1 92.31 24 PRO B C 1
ATOM 3414 O O . PRO B 1 24 ? -4.875 -47.781 -21.141 1 92.31 24 PRO B O 1
ATOM 3417 N N . ASP B 1 25 ? -5.371 -50 -20.984 1 93.88 25 ASP B N 1
ATOM 3418 C CA . ASP B 1 25 ? -6.809 -49.781 -21.141 1 93.88 25 ASP B CA 1
ATOM 3419 C C . ASP B 1 25 ? -7.344 -48.812 -20.094 1 93.88 25 ASP B C 1
ATOM 3421 O O . ASP B 1 25 ? -8.203 -47.969 -20.391 1 93.88 25 ASP B O 1
ATOM 3425 N N . ALA B 1 26 ? -6.855 -48.938 -18.891 1 95.75 26 ALA B N 1
ATOM 3426 C CA . ALA B 1 26 ? -7.301 -48.062 -17.812 1 95.75 26 ALA B CA 1
ATOM 3427 C C . ALA B 1 26 ? -6.93 -46.594 -18.094 1 95.75 26 ALA B C 1
ATOM 3429 O O . ALA B 1 26 ? -7.648 -45.688 -17.703 1 95.75 26 ALA B O 1
ATOM 3430 N N . ALA B 1 27 ? -5.812 -46.375 -18.75 1 97 27 ALA B N 1
ATOM 3431 C CA . ALA B 1 27 ? -5.414 -45.031 -19.109 1 97 27 ALA B CA 1
ATOM 3432 C C . ALA B 1 27 ? -6.375 -44.406 -20.141 1 97 27 ALA B C 1
ATOM 3434 O O . ALA B 1 27 ? -6.777 -43.25 -20.016 1 97 27 ALA B O 1
ATOM 3435 N N . LYS B 1 28 ? -6.656 -45.219 -21.109 1 95.44 28 LYS B N 1
ATOM 3436 C CA . LYS B 1 28 ? -7.637 -44.781 -22.094 1 95.44 28 LYS B CA 1
ATOM 3437 C C . LYS B 1 28 ? -8.961 -44.438 -21.438 1 95.44 28 LYS B C 1
ATOM 3439 O O . LYS B 1 28 ? -9.555 -43.375 -21.734 1 95.44 28 LYS B O 1
ATOM 3444 N N . SER B 1 29 ? -9.422 -45.281 -20.531 1 96.25 29 SER B N 1
ATOM 3445 C CA . SER B 1 29 ? -10.664 -45.062 -19.797 1 96.25 29 SER B CA 1
ATOM 3446 C C . SER B 1 29 ? -10.586 -43.781 -18.969 1 96.25 29 SER B C 1
ATOM 3448 O O . SER B 1 29 ? -11.57 -43.031 -18.875 1 96.25 29 SER B O 1
ATOM 3450 N N . MET B 1 30 ? -9.523 -43.5 -18.375 1 97.19 30 MET B N 1
ATOM 3451 C CA . MET B 1 30 ? -9.352 -42.312 -17.531 1 97.19 30 MET B CA 1
ATOM 3452 C C . MET B 1 30 ? -9.43 -41.031 -18.359 1 97.19 30 MET B C 1
ATOM 3454 O O . MET B 1 30 ? -10.188 -40.125 -18.016 1 97.19 30 MET B O 1
ATOM 3458 N N . PHE B 1 31 ? -8.719 -41 -19.516 1 95.81 31 PHE B N 1
ATOM 3459 C CA . PHE B 1 31 ? -8.617 -39.75 -20.297 1 95.81 31 PHE B CA 1
ATOM 3460 C C . PHE B 1 31 ? -9.883 -39.531 -21.109 1 95.81 31 PHE B C 1
ATOM 3462 O O . PHE B 1 31 ? -10.148 -38.406 -21.547 1 95.81 31 PHE B O 1
ATOM 3469 N N . GLU B 1 32 ? -10.664 -40.562 -21.281 1 94.19 32 GLU B N 1
ATOM 3470 C CA . GLU B 1 32 ? -11.898 -40.438 -22.062 1 94.19 32 GLU B CA 1
ATOM 3471 C C . GLU B 1 32 ? -13.125 -40.5 -21.156 1 94.19 32 GLU B C 1
ATOM 3473 O O . GLU B 1 32 ? -14.258 -40.594 -21.625 1 94.19 32 GLU B O 1
ATOM 3478 N N . ALA B 1 33 ? -12.859 -40.438 -19.875 1 96.31 33 ALA B N 1
ATOM 3479 C CA . ALA B 1 33 ? -13.961 -40.562 -18.922 1 96.31 33 ALA B CA 1
ATOM 3480 C C . ALA B 1 33 ? -14.93 -39.406 -19.062 1 96.31 33 ALA B C 1
ATOM 3482 O O . ALA B 1 33 ? -14.516 -38.25 -19.281 1 96.31 33 ALA B O 1
ATOM 3483 N N . LYS B 1 34 ? -16.172 -39.656 -18.859 1 95.94 34 LYS B N 1
ATOM 3484 C CA . LYS B 1 34 ? -17.203 -38.625 -18.938 1 95.94 34 LYS B CA 1
ATOM 3485 C C . LYS B 1 34 ? -17.75 -38.281 -17.562 1 95.94 34 LYS B C 1
ATOM 3487 O O . LYS B 1 34 ? -18.5 -37.312 -17.406 1 95.94 34 LYS B O 1
ATOM 3492 N N . SER B 1 35 ? -17.359 -39.062 -16.609 1 97.19 35 SER B N 1
ATOM 3493 C CA . SER B 1 35 ? -17.75 -38.781 -15.227 1 97.19 35 SER B CA 1
ATOM 3494 C C . SER B 1 35 ? -16.547 -38.906 -14.289 1 97.19 35 SER B C 1
ATOM 3496 O O . SER B 1 35 ? -15.586 -39.594 -14.586 1 97.19 35 SER B O 1
ATOM 3498 N N . VAL B 1 36 ? -16.672 -38.188 -13.188 1 97.5 36 VAL B N 1
ATOM 3499 C CA . VAL B 1 36 ? -15.617 -38.219 -12.18 1 97.5 36 VAL B CA 1
ATOM 3500 C C . VAL B 1 36 ? -15.5 -39.625 -11.586 1 97.5 36 VAL B C 1
ATOM 3502 O O . VAL B 1 36 ? -14.391 -40.094 -11.352 1 97.5 36 VAL B O 1
ATOM 3505 N N . ALA B 1 37 ? -16.609 -40.281 -11.398 1 97.12 37 ALA B N 1
ATOM 3506 C CA . ALA B 1 37 ? -16.609 -41.656 -10.844 1 97.12 37 ALA B CA 1
ATOM 3507 C C . ALA B 1 37 ? -15.852 -42.625 -11.758 1 97.12 37 ALA B C 1
ATOM 3509 O O . ALA B 1 37 ? -15.031 -43.406 -11.289 1 97.12 37 ALA B O 1
ATOM 3510 N N . GLU B 1 38 ? -16.172 -42.531 -13.078 1 97.12 38 GLU B N 1
ATOM 3511 C CA . GLU B 1 38 ? -15.477 -43.375 -14.062 1 97.12 38 GLU B CA 1
ATOM 3512 C C . GLU B 1 38 ? -13.984 -43.094 -14.086 1 97.12 38 GLU B C 1
ATOM 3514 O O . GLU B 1 38 ? -13.164 -44 -14.086 1 97.12 38 GLU B O 1
ATOM 3519 N N . ARG B 1 39 ? -13.641 -41.844 -14.156 1 97.56 39 ARG B N 1
ATOM 3520 C CA . ARG B 1 39 ? -12.25 -41.406 -14.148 1 97.56 39 ARG B CA 1
ATOM 3521 C C . ARG B 1 39 ? -11.531 -41.906 -12.898 1 97.56 39 ARG B C 1
ATOM 3523 O O . ARG B 1 39 ? -10.422 -42.438 -12.984 1 97.56 39 ARG B O 1
ATOM 3530 N N . ASN B 1 40 ? -12.148 -41.781 -11.758 1 97.38 40 ASN B N 1
ATOM 3531 C CA . ASN B 1 40 ? -11.539 -42.188 -10.492 1 97.38 40 ASN B CA 1
ATOM 3532 C C . ASN B 1 40 ? -11.32 -43.688 -10.422 1 97.38 40 ASN B C 1
ATOM 3534 O O . ASN B 1 40 ? -10.32 -44.156 -9.875 1 97.38 40 ASN B O 1
ATOM 3538 N N . THR B 1 41 ? -12.258 -44.406 -10.914 1 97.75 41 THR B N 1
ATOM 3539 C CA . THR B 1 41 ? -12.102 -45.875 -10.953 1 97.75 41 THR B CA 1
ATOM 3540 C C . THR B 1 41 ? -10.914 -46.25 -11.828 1 97.75 41 THR B C 1
ATOM 3542 O O . THR B 1 41 ? -10.109 -47.094 -11.438 1 97.75 41 THR B O 1
ATOM 3545 N N . ALA B 1 42 ? -10.875 -45.656 -12.984 1 98.12 42 ALA B N 1
ATOM 3546 C CA . ALA B 1 42 ? -9.758 -45.906 -13.883 1 98.12 42 ALA B CA 1
ATOM 3547 C C . ALA B 1 42 ? -8.43 -45.5 -13.234 1 98.12 42 ALA B C 1
ATOM 3549 O O . ALA B 1 42 ? -7.438 -46.25 -13.344 1 98.12 42 ALA B O 1
ATOM 3550 N N . LEU B 1 43 ? -8.398 -44.406 -12.578 1 98.12 43 LEU B N 1
ATOM 3551 C CA . LEU B 1 43 ? -7.191 -43.906 -11.914 1 98.12 43 LEU B CA 1
ATOM 3552 C C . LEU B 1 43 ? -6.758 -44.875 -10.805 1 98.12 43 LEU B C 1
ATOM 3554 O O . LEU B 1 43 ? -5.57 -45.188 -10.68 1 98.12 43 LEU B O 1
ATOM 3558 N N . SER B 1 44 ? -7.695 -45.344 -10.055 1 97.88 44 SER B N 1
ATOM 3559 C CA . SER B 1 44 ? -7.391 -46.312 -9 1 97.88 44 SER B CA 1
ATOM 3560 C C . SER B 1 44 ? -6.762 -47.562 -9.57 1 97.88 44 SER B C 1
ATOM 3562 O O . SER B 1 44 ? -5.844 -48.125 -8.977 1 97.88 44 SER B O 1
ATOM 3564 N N . THR B 1 45 ? -7.277 -48 -10.68 1 98 45 THR B N 1
ATOM 3565 C CA . THR B 1 45 ? -6.73 -49.188 -11.352 1 98 45 THR B CA 1
ATOM 3566 C C . THR B 1 45 ? -5.285 -48.938 -11.781 1 98 45 THR B C 1
ATOM 3568 O O . THR B 1 45 ? -4.422 -49.781 -11.602 1 98 45 THR B O 1
ATOM 3571 N N . LEU B 1 46 ? -5.078 -47.75 -12.312 1 98.19 46 LEU B N 1
ATOM 3572 C CA . LEU B 1 46 ? -3.736 -47.375 -12.742 1 98.19 46 LEU B CA 1
ATOM 3573 C C . LEU B 1 46 ? -2.787 -47.281 -11.555 1 98.19 46 LEU B C 1
ATOM 3575 O O . LEU B 1 46 ? -1.645 -47.75 -11.625 1 98.19 46 LEU B O 1
ATOM 3579 N N . GLU B 1 47 ? -3.23 -46.719 -10.469 1 97.56 47 GLU B N 1
ATOM 3580 C CA . GLU B 1 47 ? -2.418 -46.594 -9.266 1 97.56 47 GLU B CA 1
ATOM 3581 C C . GLU B 1 47 ? -2.02 -47.969 -8.719 1 97.56 47 GLU B C 1
ATOM 3583 O O . GLU B 1 47 ? -0.885 -48.156 -8.273 1 97.56 47 GLU B O 1
ATOM 3588 N N . ALA B 1 48 ? -2.91 -48.875 -8.82 1 96.94 48 ALA B N 1
ATOM 3589 C CA . ALA B 1 48 ? -2.65 -50.219 -8.336 1 96.94 48 ALA B CA 1
ATOM 3590 C C . ALA B 1 48 ? -1.606 -50.938 -9.195 1 96.94 48 ALA B C 1
ATOM 3592 O O . ALA B 1 48 ? -0.834 -51.75 -8.695 1 96.94 48 ALA B O 1
ATOM 3593 N N . ALA B 1 49 ? -1.535 -50.594 -10.469 1 96.88 49 ALA B N 1
ATOM 3594 C CA . ALA B 1 49 ? -0.644 -51.25 -11.414 1 96.88 49 ALA B CA 1
ATOM 3595 C C . ALA B 1 49 ? 0.683 -50.5 -11.539 1 96.88 49 ALA B C 1
ATOM 3597 O O . ALA B 1 49 ? 1.627 -51 -12.156 1 96.88 49 ALA B O 1
ATOM 3598 N N . ALA B 1 50 ? 0.754 -49.375 -10.93 1 95.5 50 ALA B N 1
ATOM 3599 C CA . ALA B 1 50 ? 1.841 -48.438 -11.164 1 95.5 50 ALA B CA 1
ATOM 3600 C C . ALA B 1 50 ? 3.189 -49.031 -10.789 1 95.5 50 ALA B C 1
ATOM 3602 O O . ALA B 1 50 ? 4.188 -48.812 -11.484 1 95.5 50 ALA B O 1
ATOM 3603 N N . ALA B 1 51 ? 3.242 -49.844 -9.75 1 93.5 51 ALA B N 1
ATOM 3604 C CA . ALA B 1 51 ? 4.504 -50.406 -9.25 1 93.5 51 ALA B CA 1
ATOM 3605 C C . ALA B 1 51 ? 5.102 -51.375 -10.258 1 93.5 51 ALA B C 1
ATOM 3607 O O . ALA B 1 51 ? 6.324 -51.531 -10.328 1 93.5 51 ALA B O 1
ATOM 3608 N N . LYS B 1 52 ? 4.328 -52 -11.125 1 94 52 LYS B N 1
ATOM 3609 C CA . LYS B 1 52 ? 4.809 -53.062 -11.984 1 94 52 LYS B CA 1
ATOM 3610 C C . LYS B 1 52 ? 4.82 -52.625 -13.453 1 94 52 LYS B C 1
ATOM 3612 O O . LYS B 1 52 ? 5.395 -53.312 -14.297 1 94 52 LYS B O 1
ATOM 3617 N N . ASP B 1 53 ? 4.164 -51.594 -13.727 1 95.69 53 ASP B N 1
ATOM 3618 C CA . ASP B 1 53 ? 4.004 -51.156 -15.117 1 95.69 53 ASP B CA 1
ATOM 3619 C C . ASP B 1 53 ? 4.305 -49.688 -15.281 1 95.69 53 ASP B C 1
ATOM 3621 O O . ASP B 1 53 ? 3.494 -48.844 -14.906 1 95.69 53 ASP B O 1
ATOM 3625 N N . PRO B 1 54 ? 5.383 -49.344 -15.898 1 96.62 54 PRO B N 1
ATOM 3626 C CA . PRO B 1 54 ? 5.758 -47.938 -16.062 1 96.62 54 PRO B CA 1
ATOM 3627 C C . PRO B 1 54 ? 4.688 -47.125 -16.781 1 96.62 54 PRO B C 1
ATOM 3629 O O . PRO B 1 54 ? 4.492 -45.938 -16.469 1 96.62 54 PRO B O 1
ATOM 3632 N N . ALA B 1 55 ? 4.051 -47.656 -17.75 1 96.62 55 ALA B N 1
ATOM 3633 C CA . ALA B 1 55 ? 2.994 -46.938 -18.469 1 96.62 55 ALA B CA 1
ATOM 3634 C C . ALA B 1 55 ? 1.831 -46.594 -17.547 1 96.62 55 ALA B C 1
ATOM 3636 O O . ALA B 1 55 ? 1.266 -45.5 -17.625 1 96.62 55 ALA B O 1
ATOM 3637 N N . SER B 1 56 ? 1.497 -47.562 -16.672 1 97.31 56 SER B N 1
ATOM 3638 C CA . SER B 1 56 ? 0.449 -47.312 -15.695 1 97.31 56 SER B CA 1
ATOM 3639 C C . SER B 1 56 ? 0.878 -46.25 -14.695 1 97.31 56 SER B C 1
ATOM 3641 O O . SER B 1 56 ? 0.081 -45.375 -14.32 1 97.31 56 SER B O 1
ATOM 3643 N N . ALA B 1 57 ? 2.111 -46.281 -14.281 1 97.94 57 ALA B N 1
ATOM 3644 C CA . ALA B 1 57 ? 2.635 -45.281 -13.375 1 97.94 57 ALA B CA 1
ATOM 3645 C C . ALA B 1 57 ? 2.578 -43.875 -14.023 1 97.94 57 ALA B C 1
ATOM 3647 O O . ALA B 1 57 ? 2.176 -42.906 -13.383 1 97.94 57 ALA B O 1
ATOM 3648 N N . TYR B 1 58 ? 2.982 -43.844 -15.266 1 98.12 58 TYR B N 1
ATOM 3649 C CA . TYR B 1 58 ? 2.963 -42.594 -16.031 1 98.12 58 TYR B CA 1
ATOM 3650 C C . TYR B 1 58 ? 1.552 -42.031 -16.109 1 98.12 58 TYR B C 1
ATOM 3652 O O . TYR B 1 58 ? 1.332 -40.844 -15.789 1 98.12 58 TYR B O 1
ATOM 3660 N N . ALA B 1 59 ? 0.615 -42.812 -16.469 1 98.06 59 ALA B N 1
ATOM 3661 C CA . ALA B 1 59 ? -0.776 -42.375 -16.594 1 98.06 59 ALA B CA 1
ATOM 3662 C C . ALA B 1 59 ? -1.356 -42 -15.234 1 98.06 59 ALA B C 1
ATOM 3664 O O . ALA B 1 59 ? -2.105 -41.031 -15.125 1 98.06 59 ALA B O 1
ATOM 3665 N N . ALA B 1 60 ? -1.042 -42.781 -14.219 1 98.38 60 ALA B N 1
ATOM 3666 C CA . ALA B 1 60 ? -1.516 -42.469 -12.875 1 98.38 60 ALA B CA 1
ATOM 3667 C C . ALA B 1 60 ? -1.008 -41.125 -12.406 1 98.38 60 ALA B C 1
ATOM 3669 O O . ALA B 1 60 ? -1.77 -40.312 -11.859 1 98.38 60 ALA B O 1
ATOM 3670 N N . GLY B 1 61 ? 0.298 -40.906 -12.594 1 98.44 61 GLY B N 1
ATOM 3671 C CA . GLY B 1 61 ? 0.862 -39.594 -12.227 1 98.44 61 GLY B CA 1
ATOM 3672 C C . GLY B 1 61 ? 0.182 -38.438 -12.922 1 98.44 61 GLY B C 1
ATOM 3673 O O . GLY B 1 61 ? -0.099 -37.406 -12.289 1 98.44 61 GLY B O 1
ATOM 3674 N N . ALA B 1 62 ? -0.053 -38.562 -14.211 1 98 62 ALA B N 1
ATOM 3675 C CA . ALA B 1 62 ? -0.771 -37.5 -14.953 1 98 62 ALA B CA 1
ATOM 3676 C C . ALA B 1 62 ? -2.182 -37.312 -14.406 1 98 62 ALA B C 1
ATOM 3678 O O . ALA B 1 62 ? -2.635 -36.188 -14.219 1 98 62 ALA B O 1
ATOM 3679 N N . GLY B 1 63 ? -2.852 -38.438 -14.188 1 97.69 63 GLY B N 1
ATOM 3680 C CA . GLY B 1 63 ? -4.184 -38.344 -13.609 1 97.69 63 GLY B CA 1
ATOM 3681 C C . GLY B 1 63 ? -4.215 -37.656 -12.266 1 97.69 63 GLY B C 1
ATOM 3682 O O . GLY B 1 63 ? -5.117 -36.875 -11.992 1 97.69 63 GLY B O 1
ATOM 3683 N N . GLU B 1 64 ? -3.266 -38 -11.461 1 98.44 64 GLU B N 1
ATOM 3684 C CA . GLU B 1 64 ? -3.156 -37.344 -10.148 1 98.44 64 GLU B CA 1
ATOM 3685 C C . GLU B 1 64 ? -2.947 -35.844 -10.281 1 98.44 64 GLU B C 1
ATOM 3687 O O . GLU B 1 64 ? -3.494 -35.062 -9.5 1 98.44 64 GLU B O 1
ATOM 3692 N N . PHE B 1 65 ? -2.162 -35.406 -11.234 1 97.75 65 PHE B N 1
ATOM 3693 C CA . PHE B 1 65 ? -1.961 -33.969 -11.5 1 97.75 65 PHE B CA 1
ATOM 3694 C C . PHE B 1 65 ? -3.283 -33.312 -11.836 1 97.75 65 PHE B C 1
ATOM 3696 O O . PHE B 1 65 ? -3.619 -32.281 -11.258 1 97.75 65 PHE B O 1
ATOM 3703 N N . PHE B 1 66 ? -3.988 -33.844 -12.711 1 96.19 66 PHE B N 1
ATOM 3704 C CA . PHE B 1 66 ? -5.23 -33.219 -13.172 1 96.19 66 PHE B CA 1
ATOM 3705 C C . PHE B 1 66 ? -6.293 -33.281 -12.086 1 96.19 66 PHE B C 1
ATOM 3707 O O . PHE B 1 66 ? -7.121 -32.375 -11.977 1 96.19 66 PHE B O 1
ATOM 3714 N N . THR B 1 67 ? -6.258 -34.312 -11.258 1 96.81 67 THR B N 1
ATOM 3715 C CA . THR B 1 67 ? -7.176 -34.344 -10.125 1 96.81 67 THR B CA 1
ATOM 3716 C C . THR B 1 67 ? -6.836 -33.25 -9.117 1 96.81 67 THR B C 1
ATOM 3718 O O . THR B 1 67 ? -7.719 -32.719 -8.438 1 96.81 67 THR B O 1
ATOM 3721 N N . ALA B 1 68 ? -5.566 -32.938 -9.023 1 97.19 68 ALA B N 1
ATOM 3722 C CA . ALA B 1 68 ? -5.184 -31.797 -8.18 1 97.19 68 ALA B CA 1
ATOM 3723 C C . ALA B 1 68 ? -5.832 -30.5 -8.672 1 97.19 68 ALA B C 1
ATOM 3725 O O . ALA B 1 68 ? -6.379 -29.734 -7.875 1 97.19 68 ALA B O 1
ATOM 3726 N N . LEU B 1 69 ? -5.773 -30.281 -9.969 1 94.5 69 LEU B N 1
ATOM 3727 C CA . LEU B 1 69 ? -6.406 -29.109 -10.547 1 94.5 69 LEU B CA 1
ATOM 3728 C C . LEU B 1 69 ? -7.914 -29.125 -10.32 1 94.5 69 LEU B C 1
ATOM 3730 O O . LEU B 1 69 ? -8.523 -28.094 -10.062 1 94.5 69 LEU B O 1
ATOM 3734 N N . GLU B 1 70 ? -8.438 -30.25 -10.422 1 95.94 70 GLU B N 1
ATOM 3735 C CA . GLU B 1 70 ? -9.867 -30.422 -10.203 1 95.94 70 GLU B CA 1
ATOM 3736 C C . GLU B 1 70 ? -10.25 -30.094 -8.766 1 95.94 70 GLU B C 1
ATOM 3738 O O . GLU B 1 70 ? -11.273 -29.453 -8.523 1 95.94 70 GLU B O 1
ATOM 3743 N N . LEU B 1 71 ? -9.461 -30.562 -7.836 1 95.94 71 LEU B N 1
ATOM 3744 C CA . LEU B 1 71 ? -9.688 -30.25 -6.43 1 95.94 71 LEU B CA 1
ATOM 3745 C C . LEU B 1 71 ? -9.672 -28.734 -6.203 1 95.94 71 LEU B C 1
ATOM 3747 O O . LEU B 1 71 ? -10.523 -28.203 -5.492 1 95.94 71 LEU B O 1
ATOM 3751 N N . LEU B 1 72 ? -8.742 -28.109 -6.793 1 94.88 72 LEU B N 1
ATOM 3752 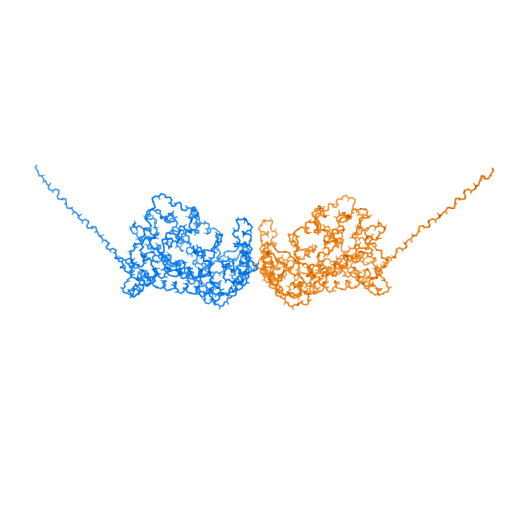C CA . LEU B 1 72 ? -8.656 -26.656 -6.672 1 94.88 72 LEU B CA 1
ATOM 3753 C C . LEU B 1 72 ? -9.891 -25.984 -7.277 1 94.88 72 LEU B C 1
ATOM 3755 O O . LEU B 1 72 ? -10.539 -25.172 -6.625 1 94.88 72 LEU B O 1
ATOM 3759 N N . ALA B 1 73 ? -10.188 -26.344 -8.5 1 93.31 73 ALA B N 1
ATOM 3760 C CA . ALA B 1 73 ? -11.336 -25.781 -9.203 1 93.31 73 ALA B CA 1
ATOM 3761 C C . ALA B 1 73 ? -12.625 -26.016 -8.43 1 93.31 73 ALA B C 1
ATOM 3763 O O . ALA B 1 73 ? -13.461 -25.125 -8.297 1 93.31 73 ALA B O 1
ATOM 3764 N N . GLY B 1 74 ? -12.773 -27.219 -8.008 1 94.56 74 GLY B N 1
ATOM 3765 C CA . GLY B 1 74 ? -13.953 -27.547 -7.223 1 94.56 74 GLY B CA 1
ATOM 3766 C C . GLY B 1 74 ? -14.078 -26.719 -5.957 1 94.56 74 GLY B C 1
ATOM 3767 O O . GLY B 1 74 ? -15.156 -26.219 -5.641 1 94.56 74 GLY B O 1
ATOM 3768 N N . GLY B 1 75 ? -12.984 -26.641 -5.23 1 95.5 75 GLY B N 1
ATOM 3769 C CA . GLY B 1 75 ? -12.977 -25.797 -4.039 1 95.5 75 GLY B CA 1
ATOM 3770 C C . GLY B 1 75 ? -13.328 -24.359 -4.32 1 95.5 75 GLY B C 1
ATOM 3771 O O . GLY B 1 75 ? -14.078 -23.734 -3.562 1 95.5 75 GLY B O 1
ATOM 3772 N N . LEU B 1 76 ? -12.812 -23.828 -5.402 1 94.06 76 LEU B N 1
ATOM 3773 C CA . LEU B 1 76 ? -13.094 -22.453 -5.789 1 94.06 76 LEU B CA 1
ATOM 3774 C C . LEU B 1 76 ? -14.547 -22.297 -6.215 1 94.06 76 LEU B C 1
ATOM 3776 O O . LEU B 1 76 ? -15.227 -21.344 -5.793 1 94.06 76 LEU B O 1
ATOM 3780 N N . HIS B 1 77 ? -15.008 -23.188 -6.992 1 94.94 77 HIS B N 1
ATOM 3781 C CA . HIS B 1 77 ? -16.375 -23.141 -7.484 1 94.94 77 HIS B CA 1
ATOM 3782 C C . HIS B 1 77 ? -17.375 -23.234 -6.336 1 94.94 77 HIS B C 1
ATOM 3784 O O . HIS B 1 77 ? -18.359 -22.484 -6.312 1 94.94 77 HIS B O 1
ATOM 3790 N N . ARG B 1 78 ? -17.141 -24.078 -5.441 1 96.81 78 ARG B N 1
ATOM 3791 C CA . ARG B 1 78 ? -18.031 -24.328 -4.312 1 96.81 78 ARG B CA 1
ATOM 3792 C C . ARG B 1 78 ? -18.328 -23.031 -3.564 1 96.81 78 ARG B C 1
ATOM 3794 O O . ARG B 1 78 ? -19.453 -22.812 -3.105 1 96.81 78 ARG B O 1
ATOM 3801 N N . HIS B 1 79 ? -17.344 -22.172 -3.568 1 96.44 79 HIS B N 1
ATOM 3802 C CA . HIS B 1 79 ? -17.5 -20.969 -2.76 1 96.44 79 HIS B CA 1
ATOM 3803 C C . HIS B 1 79 ? -17.672 -19.734 -3.637 1 96.44 79 HIS B C 1
ATOM 3805 O O . HIS B 1 79 ? -17.609 -18.609 -3.146 1 96.44 79 HIS B O 1
ATOM 3811 N N . GLY B 1 80 ? -17.875 -20 -4.84 1 93.5 80 GLY B N 1
ATOM 3812 C CA . GLY B 1 80 ? -18.297 -18.938 -5.734 1 93.5 80 GLY B CA 1
ATOM 3813 C C . GLY B 1 80 ? -17.156 -18.062 -6.191 1 93.5 80 GLY B C 1
ATOM 3814 O O . GLY B 1 80 ? -17.281 -16.828 -6.195 1 93.5 80 GLY B O 1
ATOM 3815 N N . PHE B 1 81 ? -16.125 -18.656 -6.547 1 90.56 81 PHE B N 1
ATOM 3816 C CA . PHE B 1 81 ? -14.984 -17.922 -7.07 1 90.56 81 PHE B CA 1
ATOM 3817 C C . PHE B 1 81 ? -15.344 -17.203 -8.367 1 90.56 81 PHE B C 1
ATOM 3819 O O . PHE B 1 81 ? -15.938 -17.812 -9.266 1 90.56 81 PHE B O 1
ATOM 3826 N N . GLU B 1 82 ? -15.023 -15.898 -8.398 1 81.25 82 GLU B N 1
ATOM 3827 C CA . GLU B 1 82 ? -15.156 -15.125 -9.625 1 81.25 82 GLU B CA 1
ATOM 3828 C C . GLU B 1 82 ? -13.797 -14.672 -10.156 1 81.25 82 GLU B C 1
ATOM 3830 O O . GLU B 1 82 ? -13.094 -13.914 -9.5 1 81.25 82 GLU B O 1
ATOM 3835 N N . SER B 1 83 ? -13.406 -15.383 -11.203 1 66.31 83 SER B N 1
ATOM 3836 C CA . SER B 1 83 ? -12.102 -15.078 -11.766 1 66.31 83 SER B CA 1
ATOM 3837 C C . SER B 1 83 ? -12.016 -13.625 -12.219 1 66.31 83 SER B C 1
ATOM 3839 O O . SER B 1 83 ? -12.938 -13.117 -12.867 1 66.31 83 SER B O 1
ATOM 3841 N N . PRO B 1 84 ? -11.008 -12.875 -11.586 1 59.44 84 PRO B N 1
ATOM 3842 C CA . PRO B 1 84 ? -10.922 -11.492 -12.062 1 59.44 84 PRO B CA 1
ATOM 3843 C C . PRO B 1 84 ? -10.555 -11.398 -13.547 1 59.44 84 PRO B C 1
ATOM 3845 O O . PRO B 1 84 ? -9.664 -12.109 -14.008 1 59.44 84 PRO B O 1
ATOM 3848 N N . LYS B 1 85 ? -11.414 -11.141 -14.5 1 53.84 85 LYS B N 1
ATOM 3849 C CA . LYS B 1 85 ? -11.125 -10.984 -15.922 1 53.84 85 LYS B CA 1
ATOM 3850 C C . LYS B 1 85 ? -9.867 -10.148 -16.141 1 53.84 85 LYS B C 1
ATOM 3852 O O . LYS B 1 85 ? -9.18 -10.297 -17.141 1 53.84 85 LYS B O 1
ATOM 3857 N N . SER B 1 86 ? -9.586 -9.312 -15.102 1 46.38 86 SER B N 1
ATOM 3858 C CA . SER B 1 86 ? -8.531 -8.336 -15.344 1 46.38 86 SER B CA 1
ATOM 3859 C C . SER B 1 86 ? -7.238 -8.734 -14.633 1 46.38 86 SER B C 1
ATOM 3861 O O . SER B 1 86 ? -6.199 -8.102 -14.828 1 46.38 86 SER B O 1
ATOM 3863 N N . PHE B 1 87 ? -7.371 -9.711 -13.656 1 49.81 87 PHE B N 1
ATOM 3864 C CA . PHE B 1 87 ? -6.211 -9.742 -12.781 1 49.81 87 PHE B CA 1
ATOM 3865 C C . PHE B 1 87 ? -5.254 -10.859 -13.18 1 49.81 87 PHE B C 1
ATOM 3867 O O . PHE B 1 87 ? -5.684 -11.906 -13.672 1 49.81 87 PHE B O 1
ATOM 3874 N N . MET B 1 88 ? -3.924 -10.547 -13.328 1 43.47 88 MET B N 1
ATOM 3875 C CA . MET B 1 88 ? -2.713 -11.234 -13.758 1 43.47 88 MET B CA 1
ATOM 3876 C C . MET B 1 88 ? -2.377 -12.383 -12.805 1 43.47 88 MET B C 1
ATOM 3878 O O . MET B 1 88 ? -1.221 -12.805 -12.719 1 43.47 88 MET B O 1
ATOM 3882 N N . LEU B 1 89 ? -3.172 -12.828 -11.867 1 48.78 89 LEU B N 1
ATOM 3883 C CA . LEU B 1 89 ? -2.627 -13.93 -11.086 1 48.78 89 LEU B CA 1
ATOM 3884 C C . LEU B 1 89 ? -2.801 -15.258 -11.812 1 48.78 89 LEU B C 1
ATOM 3886 O O . LEU B 1 89 ? -3.926 -15.711 -12.023 1 48.78 89 LEU B O 1
ATOM 3890 N N . PRO B 1 90 ? -1.762 -15.695 -12.367 1 48.16 90 PRO B N 1
ATOM 3891 C CA . PRO B 1 90 ? -1.8 -16.891 -13.211 1 48.16 90 PRO B CA 1
ATOM 3892 C C . PRO B 1 90 ? -2.615 -18.016 -12.594 1 48.16 90 PRO B C 1
ATOM 3894 O O . PRO B 1 90 ? -3.387 -18.688 -13.297 1 48.16 90 PRO B O 1
ATOM 3897 N N . LEU B 1 91 ? -2.428 -18.328 -11.242 1 50.16 91 LEU B N 1
ATOM 3898 C CA . LEU B 1 91 ? -3.07 -19.5 -10.656 1 50.16 91 LEU B CA 1
ATOM 3899 C C . LEU B 1 91 ? -4.586 -19.344 -10.648 1 50.16 91 LEU B C 1
ATOM 3901 O O . LEU B 1 91 ? -5.316 -20.328 -10.609 1 50.16 91 LEU B O 1
ATOM 3905 N N . MET B 1 92 ? -5.012 -18.094 -10.789 1 57.53 92 MET B N 1
ATOM 3906 C CA . MET B 1 92 ? -6.445 -17.859 -10.641 1 57.53 92 MET B CA 1
ATOM 3907 C C . MET B 1 92 ? -7.117 -17.703 -12 1 57.53 92 MET B C 1
ATOM 3909 O O . MET B 1 92 ? -8.266 -17.266 -12.078 1 57.53 92 MET B O 1
ATOM 3913 N N . GLN B 1 93 ? -6.395 -18.328 -12.977 1 64.19 93 GLN B N 1
ATOM 3914 C CA . GLN B 1 93 ? -6.938 -18.094 -14.312 1 64.19 93 GLN B CA 1
ATOM 3915 C C . GLN B 1 93 ? -7.809 -19.266 -14.758 1 64.19 93 GLN B C 1
ATOM 3917 O O . GLN B 1 93 ? -8.367 -19.25 -15.859 1 64.19 93 GLN B O 1
ATOM 3922 N N . LEU B 1 94 ? -7.965 -20.281 -13.828 1 72.81 94 LEU B N 1
ATOM 3923 C CA . LEU B 1 94 ? -8.867 -21.359 -14.195 1 72.81 94 LEU B CA 1
ATOM 3924 C C . LEU B 1 94 ? -10.273 -20.844 -14.469 1 72.81 94 LEU B C 1
ATOM 3926 O O . LEU B 1 94 ? -10.797 -20.031 -13.703 1 72.81 94 LEU B O 1
ATOM 3930 N N . PRO B 1 95 ? -10.773 -21.234 -15.578 1 80.75 95 PRO B N 1
ATOM 3931 C CA . PRO B 1 95 ? -12.125 -20.766 -15.906 1 80.75 95 PRO B CA 1
ATOM 3932 C C . PRO B 1 95 ? -13.203 -21.5 -15.102 1 80.75 95 PRO B C 1
ATOM 3934 O O . PRO B 1 95 ? -14.016 -22.219 -15.68 1 80.75 95 PRO B O 1
ATOM 3937 N N . VAL B 1 96 ? -13.219 -21.219 -13.867 1 86 96 VAL B N 1
ATOM 3938 C CA . VAL B 1 96 ? -14.203 -21.812 -12.961 1 86 96 VAL B CA 1
ATOM 3939 C C . VAL B 1 96 ? -15.578 -21.219 -13.234 1 86 96 VAL B C 1
ATOM 3941 O O . VAL B 1 96 ? -15.742 -20 -13.25 1 86 96 VAL B O 1
ATOM 3944 N N . PRO B 1 97 ? -16.531 -22.109 -13.5 1 88.06 97 PRO B N 1
ATOM 3945 C CA . PRO B 1 97 ? -17.875 -21.594 -13.75 1 88.06 97 PRO B CA 1
ATOM 3946 C C . PRO B 1 97 ? -18.484 -20.922 -12.523 1 88.06 97 PRO B C 1
ATOM 3948 O O . PRO B 1 97 ? -18.141 -21.266 -11.391 1 88.06 97 PRO B O 1
ATOM 3951 N N . ASP B 1 98 ? -19.469 -20.078 -12.797 1 87.5 98 ASP B N 1
ATOM 3952 C CA . ASP B 1 98 ? -20.156 -19.344 -11.734 1 87.5 98 ASP B CA 1
ATOM 3953 C C . ASP B 1 98 ? -21.016 -20.281 -10.891 1 87.5 98 ASP B C 1
ATOM 3955 O O . ASP B 1 98 ? -21.578 -21.25 -11.406 1 87.5 98 ASP B O 1
ATOM 3959 N N . ASN B 1 99 ? -20.984 -19.984 -9.656 1 93.12 99 ASN B N 1
ATOM 3960 C CA . ASN B 1 99 ? -21.891 -20.656 -8.727 1 93.12 99 ASN B CA 1
ATOM 3961 C C . ASN B 1 99 ? -22.922 -19.688 -8.156 1 93.12 99 ASN B C 1
ATOM 3963 O O . ASN B 1 99 ? -22.594 -18.812 -7.348 1 93.12 99 ASN B O 1
ATOM 3967 N N . PRO B 1 100 ? -24.141 -19.859 -8.523 1 90.25 100 PRO B N 1
ATOM 3968 C CA . PRO B 1 100 ? -25.188 -18.938 -8.078 1 90.25 100 PRO B CA 1
ATOM 3969 C C . PRO B 1 100 ? -25.5 -19.078 -6.59 1 90.25 100 PRO B C 1
ATOM 3971 O O . PRO B 1 100 ? -26.094 -18.188 -5.984 1 90.25 100 PRO B O 1
ATOM 3974 N N . ASN B 1 101 ? -25.172 -20.234 -6.035 1 93.69 101 ASN B N 1
ATOM 3975 C CA . ASN B 1 101 ? -25.438 -20.469 -4.617 1 93.69 101 ASN B CA 1
ATOM 3976 C C . ASN B 1 101 ? -24.188 -20.953 -3.893 1 93.69 101 ASN B C 1
ATOM 3978 O O . ASN B 1 101 ? -24.141 -22.078 -3.393 1 93.69 101 ASN B O 1
ATOM 3982 N N . PRO B 1 102 ? -23.266 -20.094 -3.736 1 96.06 102 PRO B N 1
ATOM 3983 C CA . PRO B 1 102 ? -22 -20.5 -3.125 1 96.06 102 PRO B CA 1
ATOM 3984 C C . PRO B 1 102 ? -22.125 -20.75 -1.622 1 96.06 102 PRO B C 1
ATOM 3986 O O . PRO B 1 102 ? -22.953 -20.125 -0.959 1 96.06 102 PRO B O 1
ATOM 3989 N N . GLN B 1 103 ? -21.359 -21.672 -1.158 1 97.75 103 GLN B N 1
ATOM 3990 C CA . GLN B 1 103 ? -21.234 -21.891 0.279 1 97.75 103 GLN B CA 1
ATOM 3991 C C . GLN B 1 103 ? -20.344 -20.844 0.917 1 97.75 103 GLN B C 1
ATOM 3993 O O . GLN B 1 103 ? -19.422 -20.328 0.275 1 97.75 103 GLN B O 1
ATOM 3998 N N . PRO B 1 104 ? -20.641 -20.516 2.191 1 98.12 104 PRO B N 1
ATOM 3999 C CA . PRO B 1 104 ? -19.703 -19.609 2.881 1 98.12 104 PRO B CA 1
ATOM 4000 C C . PRO B 1 104 ? -18.281 -20.141 2.926 1 98.12 104 PRO B C 1
ATOM 4002 O O . PRO B 1 104 ? -18.078 -21.359 2.883 1 98.12 104 PRO B O 1
ATOM 4005 N N . LEU B 1 105 ? -17.312 -19.312 2.945 1 98.38 105 LEU B N 1
ATOM 4006 C CA . LEU B 1 105 ? -15.898 -19.656 2.947 1 98.38 105 LEU B CA 1
ATOM 4007 C C . LEU B 1 105 ? -15.188 -19.047 4.152 1 98.38 105 LEU B C 1
ATOM 4009 O O . LEU B 1 105 ? -15.266 -17.844 4.383 1 98.38 105 LEU B O 1
ATOM 4013 N N . THR B 1 106 ? -14.57 -19.828 4.93 1 98.25 106 THR B N 1
ATOM 4014 C CA . THR B 1 106 ? -13.727 -19.359 6.016 1 98.25 106 THR B CA 1
ATOM 4015 C C . THR B 1 106 ? -12.258 -19.391 5.621 1 98.25 106 THR B C 1
ATOM 4017 O O . THR B 1 106 ? -11.898 -20.016 4.621 1 98.25 106 THR B O 1
ATOM 4020 N N . TYR B 1 107 ? -11.453 -18.703 6.363 1 98.19 107 TYR B N 1
ATOM 4021 C CA . TYR B 1 107 ? -10.008 -18.703 6.121 1 98.19 107 TYR B CA 1
ATOM 4022 C C . TYR B 1 107 ? -9.445 -20.109 6.18 1 98.19 107 TYR B C 1
ATOM 4024 O O . TYR B 1 107 ? -8.656 -20.516 5.316 1 98.19 107 TYR B O 1
ATOM 4032 N N . GLU B 1 108 ? -9.867 -20.906 7.137 1 98.25 108 GLU B N 1
ATOM 4033 C CA . GLU B 1 108 ? -9.383 -22.266 7.32 1 98.25 108 GLU B CA 1
ATOM 4034 C C . GLU B 1 108 ? -9.781 -23.156 6.152 1 98.25 108 GLU B C 1
ATOM 4036 O O . GLU B 1 108 ? -9.008 -24.016 5.719 1 98.25 108 GLU B O 1
ATOM 4041 N N . GLU B 1 109 ? -10.953 -22.938 5.715 1 98.31 109 GLU B N 1
ATOM 4042 C CA . GLU B 1 109 ? -11.43 -23.719 4.574 1 98.31 109 GLU B CA 1
ATOM 4043 C C . GLU B 1 109 ? -10.617 -23.406 3.318 1 98.31 109 GLU B C 1
ATOM 4045 O O . GLU B 1 109 ? -10.305 -24.297 2.533 1 98.31 109 GLU B O 1
ATOM 4050 N N . PHE B 1 110 ? -10.344 -22.156 3.129 1 97.81 110 PHE B N 1
ATOM 4051 C CA . PHE B 1 110 ? -9.539 -21.797 1.968 1 97.81 110 PHE B CA 1
ATOM 4052 C C . PHE B 1 110 ? -8.156 -22.438 2.055 1 97.81 110 PHE B C 1
ATOM 4054 O O . PHE B 1 110 ? -7.648 -22.969 1.068 1 97.81 110 PHE B O 1
ATOM 4061 N N . ARG B 1 111 ? -7.535 -22.328 3.178 1 98.12 111 ARG B N 1
ATOM 4062 C CA . ARG B 1 111 ? -6.238 -22.953 3.385 1 98.12 111 ARG B CA 1
ATOM 4063 C C . ARG B 1 111 ? -6.309 -24.453 3.119 1 98.12 111 ARG B C 1
ATOM 4065 O O . ARG B 1 111 ? -5.391 -25.031 2.539 1 98.12 111 ARG B O 1
ATOM 4072 N N . ALA B 1 112 ? -7.402 -25.078 3.516 1 98.44 112 ALA B N 1
ATOM 4073 C CA . ALA B 1 112 ? -7.582 -26.516 3.311 1 98.44 112 ALA B CA 1
ATOM 4074 C C . ALA B 1 112 ? -7.645 -26.859 1.823 1 98.44 112 ALA B C 1
ATOM 4076 O O . ALA B 1 112 ? -7.164 -27.906 1.4 1 98.44 112 ALA B O 1
ATOM 4077 N N . ILE B 1 113 ? -8.273 -26 1.091 1 97.56 113 ILE B N 1
ATOM 4078 C CA . ILE B 1 113 ? -8.312 -26.188 -0.355 1 97.56 113 ILE B CA 1
ATOM 4079 C C . ILE B 1 113 ? -6.891 -26.188 -0.911 1 97.56 113 ILE B C 1
ATOM 4081 O O . ILE B 1 113 ? -6.535 -27.062 -1.712 1 97.56 113 ILE B O 1
ATOM 4085 N N . LEU B 1 114 ? -6.055 -25.312 -0.456 1 97.31 114 LEU B N 1
ATOM 4086 C CA . LEU B 1 114 ? -4.676 -25.219 -0.924 1 97.31 114 LEU B CA 1
ATOM 4087 C C . LEU B 1 114 ? -3.873 -26.438 -0.493 1 97.31 114 LEU B C 1
ATOM 4089 O O . LEU B 1 114 ? -3.051 -26.953 -1.259 1 97.31 114 LEU B O 1
ATOM 4093 N N . VAL B 1 115 ? -4.102 -26.875 0.692 1 98.44 115 VAL B N 1
ATOM 4094 C CA . VAL B 1 115 ? -3.393 -28.031 1.203 1 98.44 115 VAL B CA 1
ATOM 4095 C C . VAL B 1 115 ? -3.754 -29.266 0.371 1 98.44 115 VAL B C 1
ATOM 4097 O O . VAL B 1 115 ? -2.875 -30.047 -0.018 1 98.44 115 VAL B O 1
ATOM 4100 N N . ALA B 1 116 ? -5.012 -29.453 0.096 1 98.44 116 ALA B N 1
ATOM 4101 C CA . ALA B 1 116 ? -5.457 -30.594 -0.702 1 98.44 116 ALA B CA 1
ATOM 4102 C C . ALA B 1 116 ? -4.848 -30.547 -2.1 1 98.44 116 ALA B C 1
ATOM 4104 O O . ALA B 1 116 ? -4.402 -31.578 -2.619 1 98.44 116 ALA B O 1
ATOM 4105 N N . PHE B 1 117 ? -4.871 -29.422 -2.643 1 97.38 117 PHE B N 1
ATOM 4106 C CA . PHE B 1 117 ? -4.254 -29.203 -3.945 1 97.38 117 PHE B CA 1
ATOM 4107 C C . PHE B 1 117 ? -2.773 -29.562 -3.908 1 97.38 117 PHE B C 1
ATOM 4109 O O . PHE B 1 117 ? -2.303 -30.359 -4.727 1 97.38 117 PHE B O 1
ATOM 4116 N N . ARG B 1 118 ? -2.109 -29.016 -2.973 1 98.31 118 ARG B N 1
ATOM 4117 C CA . ARG B 1 118 ? -0.679 -29.25 -2.791 1 98.31 118 ARG B CA 1
ATOM 4118 C C . ARG B 1 118 ? -0.379 -30.719 -2.576 1 98.31 118 ARG B C 1
ATOM 4120 O O . ARG B 1 118 ? 0.542 -31.266 -3.186 1 98.31 118 ARG B O 1
ATOM 4127 N N . ASP B 1 119 ? -1.097 -31.422 -1.751 1 98.56 119 ASP B N 1
ATOM 4128 C CA . ASP B 1 119 ? -0.861 -32.812 -1.422 1 98.56 119 ASP B CA 1
ATOM 4129 C C . ASP B 1 119 ? -1.057 -33.719 -2.645 1 98.56 119 ASP B C 1
ATOM 4131 O O . ASP B 1 119 ? -0.298 -34.656 -2.855 1 98.56 119 ASP B O 1
ATOM 4135 N N . ARG B 1 120 ? -2.051 -33.375 -3.371 1 98.56 120 ARG B N 1
ATOM 4136 C CA . ARG B 1 120 ? -2.305 -34.188 -4.562 1 98.56 120 ARG B CA 1
ATOM 4137 C C . ARG B 1 120 ? -1.212 -33.969 -5.605 1 98.56 120 ARG B C 1
ATOM 4139 O O . ARG B 1 120 ? -0.836 -34.906 -6.312 1 98.56 120 ARG B O 1
ATOM 4146 N N . LEU B 1 121 ? -0.718 -32.781 -5.738 1 98.5 121 LEU B N 1
ATOM 4147 C CA . LEU B 1 121 ? 0.416 -32.531 -6.617 1 98.5 121 LEU B CA 1
ATOM 4148 C C . LEU B 1 121 ? 1.636 -33.344 -6.18 1 98.5 121 LEU B C 1
ATOM 4150 O O . LEU B 1 121 ? 2.371 -33.844 -7.023 1 98.5 121 LEU B O 1
ATOM 4154 N N . GLU B 1 122 ? 1.836 -33.344 -4.902 1 98.69 122 GLU B N 1
ATOM 4155 C CA . GLU B 1 122 ? 2.963 -34.125 -4.375 1 98.69 122 GLU B CA 1
ATOM 4156 C C . GLU B 1 122 ? 2.854 -35.594 -4.754 1 98.69 122 GLU B C 1
ATOM 4158 O O . GLU B 1 122 ? 3.844 -36.219 -5.137 1 98.69 122 GLU B O 1
ATOM 4163 N N . LYS B 1 123 ? 1.679 -36.125 -4.629 1 98.5 123 LYS B N 1
ATOM 4164 C CA . LYS B 1 123 ? 1.444 -37.5 -5.035 1 98.5 123 LYS B CA 1
ATOM 4165 C C . LYS B 1 123 ? 1.747 -37.719 -6.52 1 98.5 123 LYS B C 1
ATOM 4167 O O . LYS B 1 123 ? 2.391 -38.688 -6.902 1 98.5 123 LYS B O 1
ATOM 4172 N N . SER B 1 124 ? 1.286 -36.812 -7.305 1 98.69 124 SER B N 1
ATOM 4173 C CA . SER B 1 124 ? 1.535 -36.844 -8.742 1 98.69 124 SER B CA 1
ATOM 4174 C C . SER B 1 124 ? 3.029 -36.844 -9.047 1 98.69 124 SER B C 1
ATOM 4176 O O . SER B 1 124 ? 3.521 -37.688 -9.797 1 98.69 124 SER B O 1
ATOM 4178 N N . ALA B 1 125 ? 3.709 -35.875 -8.477 1 98.62 125 ALA B N 1
ATOM 4179 C CA . ALA B 1 125 ? 5.145 -35.75 -8.703 1 98.62 125 ALA B CA 1
ATOM 4180 C C . ALA B 1 125 ? 5.887 -37.031 -8.312 1 98.62 125 ALA B C 1
ATOM 4182 O O . ALA B 1 125 ? 6.785 -37.469 -9.023 1 98.62 125 ALA B O 1
ATOM 4183 N N . ALA B 1 126 ? 5.527 -37.594 -7.191 1 98.12 126 ALA B N 1
ATOM 4184 C CA . ALA B 1 126 ? 6.16 -38.812 -6.719 1 98.12 126 ALA B CA 1
ATOM 4185 C C . ALA B 1 126 ? 5.902 -39.969 -7.688 1 98.12 126 ALA B C 1
ATOM 4187 O O . ALA B 1 126 ? 6.812 -40.719 -8 1 98.12 126 ALA B O 1
ATOM 4188 N N . THR B 1 127 ? 4.66 -40.094 -8.133 1 98.56 127 THR B N 1
ATOM 4189 C CA . THR B 1 127 ? 4.289 -41.188 -9.047 1 98.56 127 THR B CA 1
ATOM 4190 C C . THR B 1 127 ? 5.016 -41.031 -10.383 1 98.56 127 THR B C 1
ATOM 4192 O O . THR B 1 127 ? 5.598 -42 -10.891 1 98.56 127 THR B O 1
ATOM 4195 N N . LEU B 1 128 ? 5.027 -39.844 -10.898 1 98.25 128 LEU B N 1
ATOM 4196 C CA . LEU B 1 128 ? 5.746 -39.594 -12.141 1 98.25 128 LEU B CA 1
ATOM 4197 C C . LEU B 1 128 ? 7.242 -39.844 -11.961 1 98.25 128 LEU B C 1
ATOM 4199 O O . LEU B 1 128 ? 7.91 -40.312 -12.875 1 98.25 128 LEU B O 1
ATOM 4203 N N . GLY B 1 129 ? 7.723 -39.469 -10.828 1 97.31 129 GLY B N 1
ATOM 4204 C CA . GLY B 1 129 ? 9.133 -39.656 -10.516 1 97.31 129 GLY B CA 1
ATOM 4205 C C . GLY B 1 129 ? 9.539 -41.125 -10.43 1 97.31 129 GLY B C 1
ATOM 4206 O O . GLY B 1 129 ? 10.719 -41.438 -10.578 1 97.31 129 GLY B O 1
ATOM 4207 N N . SER B 1 130 ? 8.641 -42 -10.219 1 97.12 130 SER B N 1
ATOM 4208 C CA . SER B 1 130 ? 8.922 -43.406 -10.078 1 97.12 130 SER B CA 1
ATOM 4209 C C . SER B 1 130 ? 9.047 -44.094 -11.438 1 97.12 130 SER B C 1
ATOM 4211 O O . SER B 1 130 ? 9.523 -45.219 -11.531 1 97.12 130 SER B O 1
ATOM 4213 N N . VAL B 1 131 ? 8.641 -43.438 -12.539 1 97.5 131 VAL B N 1
ATOM 4214 C CA . VAL B 1 131 ? 8.75 -44 -13.883 1 97.5 131 VAL B CA 1
ATOM 4215 C C . VAL B 1 131 ? 10.211 -44.031 -14.32 1 97.5 131 VAL B C 1
ATOM 4217 O O . VAL B 1 131 ? 10.898 -43 -14.258 1 97.5 131 VAL B O 1
ATOM 4220 N N . PRO B 1 132 ? 10.688 -45.156 -14.742 1 96.38 132 PRO B N 1
ATOM 4221 C CA . PRO B 1 132 ? 12.078 -45.188 -15.188 1 96.38 132 PRO B CA 1
ATOM 4222 C C . PRO B 1 132 ? 12.383 -44.219 -16.312 1 96.38 132 PRO B C 1
ATOM 4224 O O . PRO B 1 132 ? 11.531 -44 -17.188 1 96.38 132 PRO B O 1
ATOM 4227 N N . LYS B 1 133 ? 13.594 -43.688 -16.359 1 93.38 133 LYS B N 1
ATOM 4228 C CA . LYS B 1 133 ? 13.992 -42.656 -17.312 1 93.38 133 LYS B CA 1
ATOM 4229 C C . LYS B 1 133 ? 13.938 -43.188 -18.75 1 93.38 133 LYS B C 1
ATOM 4231 O O . LYS B 1 133 ? 13.594 -42.438 -19.672 1 93.38 133 LYS B O 1
ATOM 4236 N N . ASP B 1 134 ? 14.219 -44.438 -18.906 1 90 134 ASP B N 1
ATOM 4237 C CA . ASP B 1 134 ? 14.328 -45 -20.25 1 90 134 ASP B CA 1
ATOM 4238 C C . ASP B 1 134 ? 13.078 -45.781 -20.609 1 90 134 ASP B C 1
ATOM 4240 O O . ASP B 1 134 ? 13.094 -46.594 -21.562 1 90 134 ASP B O 1
ATOM 4244 N N . ALA B 1 135 ? 12.047 -45.594 -19.828 1 92.81 135 ALA B N 1
ATOM 4245 C CA . ALA B 1 135 ? 10.82 -46.312 -20.125 1 92.81 135 ALA B CA 1
ATOM 4246 C C . ALA B 1 135 ? 10.258 -45.906 -21.484 1 92.81 135 ALA B C 1
ATOM 4248 O O . ALA B 1 135 ? 10.297 -44.719 -21.844 1 92.81 135 ALA B O 1
ATOM 4249 N N . ASP B 1 136 ? 9.836 -46.875 -22.234 1 90.44 136 ASP B N 1
ATOM 4250 C CA . ASP B 1 136 ? 9.203 -46.594 -23.516 1 90.44 136 ASP B CA 1
ATOM 4251 C C . ASP B 1 136 ? 7.73 -46.25 -23.344 1 90.44 136 ASP B C 1
ATOM 4253 O O . ASP B 1 136 ? 6.875 -47.125 -23.25 1 90.44 136 ASP B O 1
ATOM 4257 N N . ILE B 1 137 ? 7.539 -44.969 -23.219 1 93.44 137 ILE B N 1
ATOM 4258 C CA . ILE B 1 137 ? 6.199 -44.438 -22.984 1 93.44 137 ILE B CA 1
ATOM 4259 C C . ILE B 1 137 ? 5.672 -43.781 -24.234 1 93.44 137 ILE B C 1
ATOM 4261 O O . ILE B 1 137 ? 6.406 -43.031 -24.922 1 93.44 137 ILE B O 1
ATOM 4265 N N . GLY B 1 138 ? 4.504 -43.969 -24.609 1 91.81 138 GLY B N 1
ATOM 4266 C CA . GLY B 1 138 ? 3.766 -43.312 -25.672 1 91.81 138 GLY B CA 1
ATOM 4267 C C . GLY B 1 138 ? 2.262 -43.438 -25.5 1 91.81 138 GLY B C 1
ATOM 4268 O O . GLY B 1 138 ? 1.691 -44.5 -25.672 1 91.81 138 GLY B O 1
ATOM 4269 N N . MET B 1 139 ? 1.674 -42.312 -25.156 1 93.69 139 MET B N 1
ATOM 4270 C CA . MET B 1 139 ? 0.23 -42.312 -24.938 1 93.69 139 MET B CA 1
ATOM 4271 C C . MET B 1 139 ? -0.44 -41.219 -25.766 1 93.69 139 MET B C 1
ATOM 4273 O O . MET B 1 139 ? -0.145 -40.031 -25.594 1 93.69 139 MET B O 1
ATOM 4277 N N . VAL B 1 140 ? -1.362 -41.656 -26.547 1 93.12 140 VAL B N 1
ATOM 4278 C CA . VAL B 1 140 ? -2.084 -40.688 -27.359 1 93.12 140 VAL B CA 1
ATOM 4279 C C . VAL B 1 140 ? -3.324 -40.188 -26.609 1 93.12 140 VAL B C 1
ATOM 4281 O O . VAL B 1 140 ? -4.172 -41 -26.219 1 93.12 140 VAL B O 1
ATOM 4284 N N . VAL B 1 141 ? -3.373 -38.938 -26.344 1 93.75 141 VAL B N 1
ATOM 4285 C CA . VAL B 1 141 ? -4.477 -38.344 -25.609 1 93.75 141 VAL B CA 1
ATOM 4286 C C . VAL B 1 141 ? -5.113 -37.25 -26.453 1 93.75 141 VAL B C 1
ATOM 4288 O O . VAL B 1 141 ? -4.414 -36.375 -27 1 93.75 141 VAL B O 1
ATOM 4291 N N . ASP B 1 142 ? -6.414 -37.344 -26.594 1 93 142 ASP B N 1
ATOM 4292 C CA . ASP B 1 142 ? -7.199 -36.281 -27.234 1 93 142 ASP B CA 1
ATOM 4293 C C . ASP B 1 142 ? -7.66 -35.25 -26.234 1 93 142 ASP B C 1
ATOM 4295 O O . ASP B 1 142 ? -8.516 -35.531 -25.391 1 93 142 ASP B O 1
ATOM 4299 N N . LEU B 1 143 ? -7.199 -34.031 -26.375 1 92.75 143 LEU B N 1
ATOM 4300 C CA . LEU B 1 143 ? -7.449 -33 -25.391 1 92.75 143 LEU B CA 1
ATOM 4301 C C . LEU B 1 143 ? -8.898 -32.531 -25.469 1 92.75 143 LEU B C 1
ATOM 4303 O O . LEU B 1 143 ? -9.375 -31.844 -24.562 1 92.75 143 LEU B O 1
ATOM 4307 N N . THR B 1 144 ? -9.609 -32.812 -26.469 1 91.44 144 THR B N 1
ATOM 4308 C CA . THR B 1 144 ? -11.023 -32.469 -26.578 1 91.44 144 THR B CA 1
ATOM 4309 C C . THR B 1 144 ? -11.883 -33.438 -25.766 1 91.44 144 THR B C 1
ATOM 4311 O O . THR B 1 144 ? -13.055 -33.156 -25.5 1 91.44 144 THR B O 1
ATOM 4314 N N . ARG B 1 145 ? -11.258 -34.531 -25.469 1 91.12 145 ARG B N 1
ATOM 4315 C CA . ARG B 1 145 ? -11.992 -35.531 -24.719 1 91.12 145 ARG B CA 1
ATOM 4316 C C . ARG B 1 145 ? -11.547 -35.562 -23.25 1 91.12 145 ARG B C 1
ATOM 4318 O O . ARG B 1 145 ? -12.375 -35.719 -22.344 1 91.12 145 ARG B O 1
ATOM 4325 N N . ALA B 1 146 ? -10.32 -35.406 -23.047 1 93.62 146 ALA B N 1
ATOM 4326 C CA . ALA B 1 146 ? -9.797 -35.375 -21.688 1 93.62 146 ALA B CA 1
ATOM 4327 C C . ALA B 1 146 ? -10.172 -34.062 -20.984 1 93.62 146 ALA B C 1
ATOM 4329 O O . ALA B 1 146 ? -10.172 -33 -21.609 1 93.62 146 ALA B O 1
ATOM 4330 N N . GLY B 1 147 ? -10.547 -34.188 -19.719 1 94.25 147 GLY B N 1
ATOM 4331 C CA . GLY B 1 147 ? -10.945 -33 -19 1 94.25 147 GLY B CA 1
ATOM 4332 C C . GLY B 1 147 ? -11.031 -33.188 -17.5 1 94.25 147 GLY B C 1
ATOM 4333 O O . GLY B 1 147 ? -10.633 -34.25 -16.984 1 94.25 147 GLY B O 1
ATOM 4334 N N . ILE B 1 148 ? -11.438 -32.156 -16.828 1 94.88 148 ILE B N 1
ATOM 4335 C CA . ILE B 1 148 ? -11.633 -32.188 -15.383 1 94.88 148 ILE B CA 1
ATOM 4336 C C . ILE B 1 148 ? -12.961 -31.516 -15.023 1 94.88 148 ILE B C 1
ATOM 4338 O O . ILE B 1 148 ? -13.445 -30.656 -15.75 1 94.88 148 ILE B O 1
ATOM 4342 N N . ASP B 1 149 ? -13.5 -31.969 -13.953 1 96.56 149 ASP B N 1
ATOM 4343 C CA . ASP B 1 149 ? -14.719 -31.359 -13.43 1 96.56 149 ASP B CA 1
ATOM 4344 C C . ASP B 1 149 ? -14.422 -30.031 -12.742 1 96.56 149 ASP B C 1
ATOM 4346 O O . ASP B 1 149 ? -13.758 -30 -11.703 1 96.56 149 ASP B O 1
ATOM 4350 N N . LEU B 1 150 ? -15.016 -28.922 -13.289 1 93.5 150 LEU B N 1
ATOM 4351 C CA . LEU B 1 150 ? -14.68 -27.594 -12.789 1 93.5 150 LEU B CA 1
ATOM 4352 C C . LEU B 1 150 ? -15.758 -27.094 -11.82 1 93.5 150 LEU B C 1
ATOM 4354 O O . LEU B 1 150 ? -15.539 -26.109 -11.109 1 93.5 150 LEU B O 1
ATOM 4358 N N . ASN B 1 151 ? -16.922 -27.781 -11.742 1 93.94 151 ASN B N 1
ATOM 4359 C CA . ASN B 1 151 ? -18.031 -27.203 -10.984 1 93.94 151 ASN B CA 1
ATOM 4360 C C . ASN B 1 151 ? -18.578 -28.203 -9.969 1 93.94 151 ASN B C 1
ATOM 4362 O O . ASN B 1 151 ? -19.672 -28.016 -9.438 1 93.94 151 ASN B O 1
ATOM 4366 N N . GLU B 1 152 ? -18.016 -29.359 -9.828 1 94 152 GLU B N 1
ATOM 4367 C CA . GLU B 1 152 ? -18.297 -30.375 -8.812 1 94 152 GLU B CA 1
ATOM 4368 C C . GLU B 1 152 ? -19.641 -31.031 -9.047 1 94 152 GLU B C 1
ATOM 4370 O O . GLU B 1 152 ? -20.328 -31.422 -8.094 1 94 152 GLU B O 1
ATOM 4375 N N . ASP B 1 153 ? -20.031 -31.156 -10.25 1 95.06 153 ASP B N 1
ATOM 4376 C CA . ASP B 1 153 ? -21.328 -31.797 -10.492 1 95.06 153 ASP B CA 1
ATOM 4377 C C . ASP B 1 153 ? -21.141 -33.281 -10.82 1 95.06 153 ASP B C 1
ATOM 4379 O O . ASP B 1 153 ? -22.125 -33.969 -11.094 1 95.06 153 ASP B O 1
ATOM 4383 N N . GLY B 1 154 ? -19.875 -33.719 -10.953 1 96.19 154 GLY B N 1
ATOM 4384 C CA . GLY B 1 154 ? -19.578 -35.125 -11.148 1 96.19 154 GLY B CA 1
ATOM 4385 C C . GLY B 1 154 ? -19.453 -35.531 -12.602 1 96.19 154 GLY B C 1
ATOM 4386 O O . GLY B 1 154 ? -19.109 -36.656 -12.922 1 96.19 154 GLY B O 1
ATOM 4387 N N . THR B 1 155 ? -19.672 -34.594 -13.422 1 96.69 155 THR B N 1
ATOM 4388 C CA . THR B 1 155 ? -19.578 -34.844 -14.859 1 96.69 155 THR B CA 1
ATOM 4389 C C . THR B 1 155 ? -18.375 -34.094 -15.453 1 96.69 155 THR B C 1
ATOM 4391 O O . THR B 1 155 ? -18.016 -33.031 -14.977 1 96.69 155 THR B O 1
ATOM 4394 N N . ILE B 1 156 ? -17.812 -34.688 -16.422 1 96.62 156 ILE B N 1
ATOM 4395 C CA . ILE B 1 156 ? -16.797 -34.031 -17.219 1 96.62 156 ILE B CA 1
ATOM 4396 C C . ILE B 1 156 ? -17.375 -33.656 -18.578 1 96.62 156 ILE B C 1
ATOM 4398 O O . ILE B 1 156 ? -17.359 -34.438 -19.516 1 96.62 156 ILE B O 1
ATOM 4402 N N . ALA B 1 157 ? -17.812 -32.469 -18.656 1 94.25 157 ALA B N 1
ATOM 4403 C CA . ALA B 1 157 ? -18.531 -32 -19.828 1 94.25 157 ALA B CA 1
ATOM 4404 C C . ALA B 1 157 ? -17.547 -31.547 -20.922 1 94.25 157 ALA B C 1
ATOM 4406 O O . ALA B 1 157 ? -16.359 -31.344 -20.656 1 94.25 157 ALA B O 1
ATOM 4407 N N . PRO B 1 158 ? -18.016 -31.438 -22.109 1 91.31 158 PRO B N 1
ATOM 4408 C CA . PRO B 1 158 ? -17.141 -31.016 -23.219 1 91.31 158 PRO B CA 1
ATOM 4409 C C . PRO B 1 158 ? -16.516 -29.641 -22.984 1 91.31 158 PRO B C 1
ATOM 4411 O O . PRO B 1 158 ? -15.383 -29.406 -23.391 1 91.31 158 PRO B O 1
ATOM 4414 N N . ASP B 1 159 ? -17.203 -28.797 -22.328 1 90.25 159 ASP B N 1
ATOM 4415 C CA . ASP B 1 159 ? -16.656 -27.453 -22.078 1 90.25 159 ASP B CA 1
ATOM 4416 C C . ASP B 1 159 ? -15.656 -27.484 -20.922 1 90.25 159 ASP B C 1
ATOM 4418 O O . ASP B 1 159 ? -15.039 -26.469 -20.609 1 90.25 159 ASP B O 1
ATOM 4422 N N . GLU B 1 160 ? -15.516 -28.641 -20.359 1 93.94 160 GLU B N 1
ATOM 4423 C CA . GLU B 1 160 ? -14.531 -28.812 -19.297 1 93.94 160 GLU B CA 1
ATOM 4424 C C . GLU B 1 160 ? -13.336 -29.625 -19.781 1 93.94 160 GLU B C 1
ATOM 4426 O O . GLU B 1 160 ? -12.508 -30.062 -18.984 1 93.94 160 GLU B O 1
ATOM 4431 N N . SER B 1 161 ? -13.297 -29.828 -21.094 1 92.25 161 SER B N 1
ATOM 4432 C CA . SER B 1 161 ? -12.141 -30.484 -21.688 1 92.25 161 SER B CA 1
ATOM 4433 C C . SER B 1 161 ? -10.898 -29.594 -21.625 1 92.25 161 SER B C 1
ATOM 4435 O O . SER B 1 161 ? -11.008 -28.375 -21.469 1 92.25 161 SER B O 1
ATOM 4437 N N . PHE B 1 162 ? -9.766 -30.203 -21.719 1 89.94 162 PHE B N 1
ATOM 4438 C CA . PHE B 1 162 ? -8.531 -29.422 -21.688 1 89.94 162 PHE B CA 1
ATOM 4439 C C . PHE B 1 162 ? -8.461 -28.469 -22.859 1 89.94 162 PHE B C 1
ATOM 4441 O O . PHE B 1 162 ? -7.914 -27.375 -22.75 1 89.94 162 PHE B O 1
ATOM 4448 N N . ALA B 1 163 ? -8.938 -28.875 -23.969 1 86.94 163 ALA B N 1
ATOM 4449 C CA . ALA B 1 163 ? -8.984 -27.984 -25.141 1 86.94 163 ALA B CA 1
ATOM 4450 C C . ALA B 1 163 ? -9.836 -26.75 -24.844 1 86.94 163 ALA B C 1
ATOM 4452 O O . ALA B 1 163 ? -9.438 -25.625 -25.172 1 86.94 163 ALA B O 1
ATOM 4453 N N . ALA B 1 164 ? -10.93 -26.953 -24.219 1 86.38 164 ALA B N 1
ATOM 4454 C CA . ALA B 1 164 ? -11.82 -25.844 -23.891 1 86.38 164 ALA B CA 1
ATOM 4455 C C . ALA B 1 164 ? -11.203 -24.938 -22.828 1 86.38 164 ALA B C 1
ATOM 4457 O O . ALA B 1 164 ? -11.312 -23.719 -22.906 1 86.38 164 ALA B O 1
ATOM 4458 N N . ILE B 1 165 ? -10.617 -25.531 -21.891 1 84.56 165 ILE B N 1
ATOM 4459 C CA . ILE B 1 165 ? -9.984 -24.781 -20.797 1 84.56 165 ILE B CA 1
ATOM 4460 C C . ILE B 1 165 ? -8.859 -23.922 -21.359 1 84.56 165 ILE B C 1
ATOM 4462 O O . ILE B 1 165 ? -8.766 -22.719 -21.047 1 84.56 165 ILE B O 1
ATOM 4466 N N . THR B 1 166 ? -8.055 -24.516 -22.141 1 79.94 166 THR B N 1
ATOM 4467 C CA . THR B 1 166 ? -6.938 -23.781 -22.734 1 79.94 166 THR B CA 1
ATOM 4468 C C . THR B 1 166 ? -7.441 -22.656 -23.625 1 79.94 166 THR B C 1
ATOM 4470 O O . THR B 1 166 ? -6.859 -21.562 -23.641 1 79.94 166 THR B O 1
ATOM 4473 N N . ALA B 1 167 ? -8.43 -22.922 -24.375 1 76 167 ALA B N 1
ATOM 4474 C CA . ALA B 1 167 ? -9.023 -21.906 -25.234 1 76 167 ALA B CA 1
ATOM 4475 C C . ALA B 1 167 ? -9.516 -20.719 -24.406 1 76 167 ALA B C 1
ATOM 4477 O O . ALA B 1 167 ? -9.375 -19.562 -24.828 1 76 167 ALA B O 1
ATOM 4478 N N . SER B 1 168 ? -10.023 -21 -23.312 1 75.19 168 SER B N 1
ATOM 4479 C CA . SER B 1 168 ? -10.539 -19.969 -22.438 1 75.19 168 SER B CA 1
ATOM 4480 C C . SER B 1 168 ? -9.406 -19.141 -21.828 1 75.19 168 SER B C 1
ATOM 4482 O O . SER B 1 168 ? -9.562 -17.938 -21.594 1 75.19 168 SER B O 1
ATOM 4484 N N . LEU B 1 169 ? -8.406 -19.781 -21.609 1 70.94 169 LEU B N 1
ATOM 4485 C CA . LEU B 1 169 ? -7.266 -19.094 -21.016 1 70.94 169 LEU B CA 1
ATOM 4486 C C . LEU B 1 169 ? -6.527 -18.266 -22.062 1 70.94 169 LEU B C 1
ATOM 4488 O O . LEU B 1 169 ? -5.918 -17.234 -21.734 1 70.94 169 LEU B O 1
ATOM 4492 N N . SER B 1 170 ? -6.598 -18.797 -23.406 1 61.41 170 SER B N 1
ATOM 4493 C CA . SER B 1 170 ? -5.891 -18.141 -24.5 1 61.41 170 SER B CA 1
ATOM 4494 C C . SER B 1 170 ? -6.707 -16.984 -25.047 1 61.41 170 SER B C 1
ATOM 4496 O O . SER B 1 170 ? -6.191 -16.172 -25.828 1 61.41 170 SER B O 1
ATOM 4498 N N . ARG B 1 171 ? -8.195 -17.125 -25.188 1 54.88 171 ARG B N 1
ATOM 4499 C CA . ARG B 1 171 ? -9.148 -16.297 -25.906 1 54.88 171 ARG B CA 1
ATOM 4500 C C . ARG B 1 171 ? -8.555 -14.914 -26.219 1 54.88 171 ARG B C 1
ATOM 4502 O O . ARG B 1 171 ? -9.219 -14.062 -26.812 1 54.88 171 ARG B O 1
ATOM 4509 N N . GLY B 1 172 ? -7.844 -14.172 -25.969 1 43.16 172 GLY B N 1
ATOM 4510 C CA . GLY B 1 172 ? -7.812 -13.227 -27.078 1 43.16 172 GLY B CA 1
ATOM 4511 C C . GLY B 1 172 ? -7.441 -13.867 -28.391 1 43.16 172 GLY B C 1
ATOM 4512 O O . GLY B 1 172 ? -7.77 -13.336 -29.469 1 43.16 172 GLY B O 1
ATOM 4513 N N . GLY B 1 173 ? -6.363 -14.68 -28.719 1 40.19 173 GLY B N 1
ATOM 4514 C CA . GLY B 1 173 ? -5.801 -14.82 -30.062 1 40.19 173 GLY B CA 1
ATOM 4515 C C . GLY B 1 173 ? -6.219 -16.109 -30.75 1 40.19 173 GLY B C 1
ATOM 4516 O O . GLY B 1 173 ? -5.766 -16.391 -31.859 1 40.19 173 GLY B O 1
ATOM 4517 N N . ILE B 1 174 ? -6.574 -17.234 -30.047 1 40.81 174 ILE B N 1
ATOM 4518 C CA . ILE B 1 174 ? -6.594 -18.422 -30.906 1 40.81 174 ILE B CA 1
ATOM 4519 C C . ILE B 1 174 ? -7.914 -18.484 -31.672 1 40.81 174 ILE B C 1
ATOM 4521 O O . ILE B 1 174 ? -8.984 -18.531 -31.062 1 40.81 174 ILE B O 1
ATOM 4525 N N . ASP B 1 175 ? -8.039 -17.906 -32.781 1 41.06 175 ASP B N 1
ATOM 4526 C CA . ASP B 1 175 ? -9.102 -18.047 -33.781 1 41.06 175 ASP B CA 1
ATOM 4527 C C . ASP B 1 175 ? -9.469 -19.5 -34 1 41.06 175 ASP B C 1
ATOM 4529 O O . ASP B 1 175 ? -8.664 -20.281 -34.5 1 41.06 175 ASP B O 1
ATOM 4533 N N . THR B 1 176 ? -10.281 -20.172 -33.312 1 42.09 176 THR B N 1
ATOM 4534 C CA . THR B 1 176 ? -10.82 -21.5 -33.562 1 42.09 176 THR B CA 1
ATOM 4535 C C . THR B 1 176 ? -11.523 -21.562 -34.906 1 42.09 176 THR B C 1
ATOM 4537 O O . THR B 1 176 ? -12.469 -22.328 -35.094 1 42.09 176 THR B O 1
ATOM 4540 N N . GLY B 1 177 ? -11.477 -20.609 -35.75 1 38.53 177 GLY B N 1
ATOM 4541 C CA . GLY B 1 177 ? -12.242 -20.781 -36.969 1 38.53 177 GLY B CA 1
ATOM 4542 C C . GLY B 1 177 ? -12.109 -22.156 -37.594 1 38.53 177 GLY B C 1
ATOM 4543 O O . GLY B 1 177 ? -13.055 -22.953 -37.562 1 38.53 177 GLY B O 1
ATOM 4544 N N . ASN B 1 178 ? -11.383 -22.203 -38.844 1 41.09 178 ASN B N 1
ATOM 4545 C CA . ASN B 1 178 ? -11.492 -23.266 -39.844 1 41.09 178 ASN B CA 1
ATOM 4546 C C . ASN B 1 178 ? -11.203 -24.641 -39.219 1 41.09 178 ASN B C 1
ATOM 4548 O O . ASN B 1 178 ? -10.867 -24.75 -38.031 1 41.09 178 ASN B O 1
ATOM 4552 N N . ALA B 1 179 ? -10.375 -25.656 -40.062 1 42.31 179 ALA B N 1
ATOM 4553 C CA . ALA B 1 179 ? -10.078 -27.078 -39.875 1 42.31 179 ALA B CA 1
ATOM 4554 C C . ALA B 1 179 ? -9.422 -27.359 -38.531 1 42.31 179 ALA B C 1
ATOM 4556 O O . ALA B 1 179 ? -8.297 -26.922 -38.281 1 42.31 179 ALA B O 1
ATOM 4557 N N . ALA B 1 180 ? -10.047 -27.391 -37.5 1 48.91 180 ALA B N 1
ATOM 4558 C CA . ALA B 1 180 ? -9.508 -27.578 -36.156 1 48.91 180 ALA B CA 1
ATOM 4559 C C . ALA B 1 180 ? -8.484 -28.719 -36.125 1 48.91 180 ALA B C 1
ATOM 4561 O O . ALA B 1 180 ? -8.82 -29.875 -36.375 1 48.91 180 ALA B O 1
ATOM 4562 N N . PRO B 1 181 ? -7.215 -28.547 -36.344 1 55.09 181 PRO B N 1
ATOM 4563 C CA . PRO B 1 181 ? -6.254 -29.641 -36.25 1 55.09 181 PRO B CA 1
ATOM 4564 C C . PRO B 1 181 ? -6.531 -30.547 -35.031 1 55.09 181 PRO B C 1
ATOM 4566 O O . PRO B 1 181 ? -7.191 -30.125 -34.094 1 55.09 181 PRO B O 1
ATOM 4569 N N . SER B 1 182 ? -6.5 -31.875 -35.25 1 71.75 182 SER B N 1
ATOM 4570 C CA . SER B 1 182 ? -6.602 -32.906 -34.219 1 71.75 182 SER B CA 1
ATOM 4571 C C . SER B 1 182 ? -5.809 -32.5 -32.969 1 71.75 182 SER B C 1
ATOM 4573 O O . SER B 1 182 ? -4.652 -32.094 -33.062 1 71.75 182 SER B O 1
ATOM 4575 N N . LEU B 1 183 ? -6.402 -32.188 -31.844 1 86.88 183 LEU B N 1
ATOM 4576 C CA . LEU B 1 183 ? -5.734 -31.875 -30.578 1 86.88 183 LEU B CA 1
ATOM 4577 C C . LEU B 1 183 ? -5.387 -33.156 -29.828 1 86.88 183 LEU B C 1
ATOM 4579 O O . LEU B 1 183 ? -5.605 -33.25 -28.609 1 86.88 183 LEU B O 1
ATOM 4583 N N . ALA B 1 184 ? -4.969 -34.062 -30.688 1 90.31 184 ALA B N 1
ATOM 4584 C CA . ALA B 1 184 ? -4.441 -35.312 -30.156 1 90.31 184 ALA B CA 1
ATOM 4585 C C . ALA B 1 184 ? -2.914 -35.281 -30.109 1 90.31 184 ALA B C 1
ATOM 4587 O O . ALA B 1 184 ? -2.26 -35.031 -31.109 1 90.31 184 ALA B O 1
ATOM 4588 N N . PHE B 1 185 ? -2.398 -35.531 -28.969 1 91.94 185 PHE B N 1
ATOM 4589 C CA . PHE B 1 185 ? -0.954 -35.5 -28.766 1 91.94 185 PHE B CA 1
ATOM 4590 C C . PHE B 1 185 ? -0.476 -36.875 -28.25 1 91.94 185 PHE B C 1
ATOM 4592 O O . PHE B 1 185 ? -1.215 -37.562 -27.547 1 91.94 185 PHE B O 1
ATOM 4599 N N . ARG B 1 186 ? 0.688 -37.188 -28.688 1 93.12 186 ARG B N 1
ATOM 4600 C CA . ARG B 1 186 ? 1.334 -38.375 -28.141 1 93.12 186 ARG B CA 1
ATOM 4601 C C . ARG B 1 186 ? 2.312 -38 -27.031 1 93.12 186 ARG B C 1
ATOM 4603 O O . ARG B 1 186 ? 3.375 -37.438 -27.297 1 93.12 186 ARG B O 1
ATOM 4610 N N . PHE B 1 187 ? 1.973 -38.375 -25.828 1 94.25 187 PHE B N 1
ATOM 4611 C CA . PHE B 1 187 ? 2.803 -38.062 -24.672 1 94.25 187 PHE B CA 1
ATOM 4612 C C . PHE B 1 187 ? 3.836 -39.156 -24.422 1 94.25 187 PHE B C 1
ATOM 4614 O O . PHE B 1 187 ? 3.482 -40.312 -24.25 1 94.25 187 PHE B O 1
ATOM 4621 N N . ASP B 1 188 ? 5.051 -38.812 -24.453 1 94 188 ASP B N 1
ATOM 4622 C CA . ASP B 1 188 ? 6.145 -39.75 -24.203 1 94 188 ASP B CA 1
ATOM 4623 C C . ASP B 1 188 ? 6.855 -39.406 -22.891 1 94 188 ASP B C 1
ATOM 4625 O O . ASP B 1 188 ? 6.348 -38.656 -22.078 1 94 188 ASP B O 1
ATOM 4629 N N . ARG B 1 189 ? 7.934 -40.062 -22.672 1 94.5 189 ARG B N 1
ATOM 4630 C CA . ARG B 1 189 ? 8.586 -39.969 -21.359 1 94.5 189 ARG B CA 1
ATOM 4631 C C . ARG B 1 189 ? 9.047 -38.531 -21.109 1 94.5 189 ARG B C 1
ATOM 4633 O O . ARG B 1 189 ? 9.023 -38.062 -19.969 1 94.5 189 ARG B O 1
ATOM 4640 N N . ALA B 1 190 ? 9.523 -37.781 -22.141 1 95.06 190 ALA B N 1
ATOM 4641 C CA . ALA B 1 190 ? 9.961 -36.375 -21.984 1 95.06 190 ALA B CA 1
ATOM 4642 C C . ALA B 1 190 ? 8.844 -35.531 -21.406 1 95.06 190 ALA B C 1
ATOM 4644 O O . ALA B 1 190 ? 9.086 -34.719 -20.5 1 95.06 190 ALA B O 1
ATOM 4645 N N . ASP B 1 191 ? 7.703 -35.75 -21.844 1 95.75 191 ASP B N 1
ATOM 4646 C CA . ASP B 1 191 ? 6.559 -34.969 -21.375 1 95.75 191 ASP B CA 1
ATOM 4647 C C . ASP B 1 191 ? 6.234 -35.281 -19.922 1 95.75 191 ASP B C 1
ATOM 4649 O O . ASP B 1 191 ? 5.598 -34.469 -19.234 1 95.75 191 ASP B O 1
ATOM 4653 N N . GLY B 1 192 ? 6.582 -36.469 -19.516 1 96.62 192 GLY B N 1
ATOM 4654 C CA . GLY B 1 192 ? 6.438 -36.812 -18.109 1 96.62 192 GLY B CA 1
ATOM 4655 C C . GLY B 1 192 ? 7.305 -35.938 -17.203 1 96.62 192 GLY B C 1
ATOM 4656 O O . GLY B 1 192 ? 6.863 -35.531 -16.141 1 96.62 192 GLY B O 1
ATOM 4657 N N . PHE B 1 193 ? 8.555 -35.719 -17.625 1 97.69 193 PHE B N 1
ATOM 4658 C CA . PHE B 1 193 ? 9.422 -34.844 -16.875 1 97.69 193 PHE B CA 1
ATOM 4659 C C . PHE B 1 193 ? 8.836 -33.438 -16.828 1 97.69 193 PHE B C 1
ATOM 4661 O O . PHE B 1 193 ? 8.875 -32.75 -15.797 1 97.69 193 PHE B O 1
ATOM 4668 N N . TRP B 1 194 ? 8.312 -33 -17.953 1 96.88 194 TRP B N 1
ATOM 4669 C CA . TRP B 1 194 ? 7.691 -31.703 -18.062 1 96.88 194 TRP B CA 1
ATOM 4670 C C . TRP B 1 194 ? 6.543 -31.547 -17.062 1 96.88 194 TRP B C 1
ATOM 4672 O O . TRP B 1 194 ? 6.484 -30.578 -16.312 1 96.88 194 TRP B O 1
ATOM 4682 N N . LEU B 1 195 ? 5.652 -32.469 -17.031 1 97.25 195 LEU B N 1
ATOM 4683 C CA . LEU B 1 195 ? 4.496 -32.438 -16.141 1 97.25 195 LEU B CA 1
ATOM 4684 C C . LEU B 1 195 ? 4.926 -32.5 -14.688 1 97.25 195 LEU B C 1
ATOM 4686 O O . LEU B 1 195 ? 4.371 -31.781 -13.836 1 97.25 195 LEU B O 1
ATOM 4690 N N . GLN B 1 196 ? 5.855 -33.375 -14.43 1 98.25 196 GLN B N 1
ATOM 4691 C CA . GLN B 1 196 ? 6.414 -33.438 -13.078 1 98.25 196 GLN B CA 1
ATOM 4692 C C . GLN B 1 196 ? 6.996 -32.094 -12.656 1 98.25 196 GLN B C 1
ATOM 4694 O O . GLN B 1 196 ? 6.812 -31.672 -11.523 1 98.25 196 GLN B O 1
ATOM 4699 N N . GLY B 1 197 ? 7.727 -31.484 -13.531 1 97.62 197 GLY B N 1
ATOM 4700 C CA . GLY B 1 197 ? 8.25 -30.156 -13.266 1 97.62 197 GLY B CA 1
ATOM 4701 C C . GLY B 1 197 ? 7.172 -29.125 -12.969 1 97.62 197 GLY B C 1
ATOM 4702 O O . GLY B 1 197 ? 7.328 -28.297 -12.07 1 97.62 197 GLY B O 1
ATOM 4703 N N . TYR B 1 198 ? 6.121 -29.188 -13.711 1 95.69 198 TYR B N 1
ATOM 4704 C CA . TYR B 1 198 ? 5.008 -28.281 -13.477 1 95.69 198 TYR B CA 1
ATOM 4705 C C . TYR B 1 198 ? 4.391 -28.516 -12.102 1 95.69 198 TYR B C 1
ATOM 4707 O O . TYR B 1 198 ? 3.977 -27.562 -11.43 1 95.69 198 TYR B O 1
ATOM 4715 N N . ALA B 1 199 ? 4.27 -29.75 -11.797 1 97.38 199 ALA B N 1
ATOM 4716 C CA . ALA B 1 199 ? 3.779 -30.078 -10.453 1 97.38 199 ALA B CA 1
ATOM 4717 C C . ALA B 1 199 ? 4.668 -29.453 -9.383 1 97.38 199 ALA B C 1
ATOM 4719 O O . ALA B 1 199 ? 4.168 -28.859 -8.422 1 97.38 199 ALA B O 1
ATOM 4720 N N . GLU B 1 200 ? 5.957 -29.562 -9.602 1 97.75 200 GLU B N 1
ATOM 4721 C CA . GLU B 1 200 ? 6.91 -28.984 -8.664 1 97.75 200 GLU B CA 1
ATOM 4722 C C . GLU B 1 200 ? 6.734 -27.469 -8.578 1 97.75 200 GLU B C 1
ATOM 4724 O O . GLU B 1 200 ? 6.754 -26.891 -7.484 1 97.75 200 GLU B O 1
ATOM 4729 N N . PHE B 1 201 ? 6.566 -26.891 -9.688 1 96 201 PHE B N 1
ATOM 4730 C CA . PHE B 1 201 ? 6.367 -25.438 -9.734 1 96 201 PHE B CA 1
ATOM 4731 C C . PHE B 1 201 ? 5.125 -25.047 -8.945 1 96 201 PHE B C 1
ATOM 4733 O O . PHE B 1 201 ? 5.172 -24.109 -8.141 1 96 201 PHE B O 1
ATOM 4740 N N . LEU B 1 202 ? 4.047 -25.656 -9.172 1 94.94 202 LEU B N 1
ATOM 4741 C CA . LEU B 1 202 ? 2.791 -25.328 -8.5 1 94.94 202 LEU B CA 1
ATOM 4742 C C . LEU B 1 202 ? 2.883 -25.625 -7.008 1 94.94 202 LEU B C 1
ATOM 4744 O O . LEU B 1 202 ? 2.305 -24.891 -6.195 1 94.94 202 LEU B O 1
ATOM 4748 N N . MET B 1 203 ? 3.584 -26.688 -6.672 1 97.44 203 MET B N 1
ATOM 4749 C CA . MET B 1 203 ? 3.803 -26.969 -5.258 1 97.44 203 MET B CA 1
ATOM 4750 C C . MET B 1 203 ? 4.586 -25.844 -4.598 1 97.44 203 MET B C 1
ATOM 4752 O O . MET B 1 203 ? 4.305 -25.469 -3.455 1 97.44 203 MET B O 1
ATOM 4756 N N . ALA B 1 204 ? 5.555 -25.312 -5.32 1 97.19 204 ALA B N 1
ATOM 4757 C CA . ALA B 1 204 ? 6.316 -24.188 -4.793 1 97.19 204 ALA B CA 1
ATOM 4758 C C . ALA B 1 204 ? 5.41 -23 -4.492 1 97.19 204 ALA B C 1
ATOM 4760 O O . ALA B 1 204 ? 5.531 -22.359 -3.445 1 97.19 204 ALA B O 1
ATOM 4761 N N . GLN B 1 205 ? 4.512 -22.75 -5.363 1 94.75 205 GLN B N 1
ATOM 4762 C CA . GLN B 1 205 ? 3.58 -21.641 -5.168 1 94.75 205 GLN B CA 1
ATOM 4763 C C . GLN B 1 205 ? 2.662 -21.906 -3.977 1 94.75 205 GLN B C 1
ATOM 4765 O O . GLN B 1 205 ? 2.471 -21.016 -3.135 1 94.75 205 GLN B O 1
ATOM 4770 N N . ALA B 1 206 ? 2.104 -23.047 -3.943 1 96.62 206 ALA B N 1
ATOM 4771 C CA . ALA B 1 206 ? 1.206 -23.406 -2.846 1 96.62 206 ALA B CA 1
ATOM 4772 C C . ALA B 1 206 ? 1.927 -23.328 -1.503 1 96.62 206 ALA B C 1
ATOM 4774 O O . ALA B 1 206 ? 1.388 -22.797 -0.53 1 96.62 206 ALA B O 1
ATOM 4775 N N . ASP B 1 207 ? 3.09 -23.859 -1.503 1 98.12 207 ASP B N 1
ATOM 4776 C CA . ASP B 1 207 ? 3.863 -23.844 -0.265 1 98.12 207 ASP B CA 1
ATOM 4777 C C . ASP B 1 207 ? 4.211 -22.422 0.156 1 98.12 207 ASP B C 1
ATOM 4779 O O . ASP B 1 207 ? 4.281 -22.125 1.351 1 98.12 207 ASP B O 1
ATOM 4783 N N . PHE B 1 208 ? 4.457 -21.578 -0.781 1 97.25 208 PHE B N 1
ATOM 4784 C CA . PHE B 1 208 ? 4.715 -20.188 -0.43 1 97.25 208 PHE B CA 1
ATOM 4785 C C . PHE B 1 208 ? 3.514 -19.578 0.277 1 97.25 208 PHE B C 1
ATOM 4787 O O . PHE B 1 208 ? 3.664 -18.906 1.307 1 97.25 208 PHE B O 1
ATOM 4794 N N . TRP B 1 209 ? 2.361 -19.812 -0.247 1 96.5 209 TRP B N 1
ATOM 4795 C CA . TRP B 1 209 ? 1.15 -19.312 0.399 1 96.5 209 TRP B CA 1
ATOM 4796 C C . TRP B 1 209 ? 0.983 -19.922 1.786 1 96.5 209 TRP B C 1
ATOM 4798 O O . TRP B 1 209 ? 0.786 -19.203 2.768 1 96.5 209 TRP B O 1
ATOM 4808 N N . LEU B 1 210 ? 1.15 -21.188 1.831 1 98.19 210 LEU B N 1
ATOM 4809 C CA . LEU B 1 210 ? 0.864 -21.922 3.057 1 98.19 210 LEU B CA 1
ATOM 4810 C C . LEU B 1 210 ? 1.922 -21.641 4.121 1 98.19 210 LEU B C 1
ATOM 4812 O O . LEU B 1 210 ? 1.686 -21.859 5.309 1 98.19 210 LEU B O 1
ATOM 4816 N N . ALA B 1 211 ? 3.064 -21.188 3.732 1 98.56 211 ALA B N 1
ATOM 4817 C CA . ALA B 1 211 ? 4.117 -20.844 4.68 1 98.56 211 ALA B CA 1
ATOM 4818 C C . ALA B 1 211 ? 3.721 -19.625 5.512 1 98.56 211 ALA B C 1
ATOM 4820 O O . ALA B 1 211 ? 4.301 -19.375 6.57 1 98.56 211 ALA B O 1
ATOM 4821 N N . HIS B 1 212 ? 2.699 -18.891 5.047 1 98.44 212 HIS B N 1
ATOM 4822 C CA . HIS B 1 212 ? 2.393 -17.594 5.656 1 98.44 212 HIS B CA 1
ATOM 4823 C C . HIS B 1 212 ? 0.956 -17.562 6.168 1 98.44 212 HIS B C 1
ATOM 4825 O O . HIS B 1 212 ? 0.121 -18.359 5.75 1 98.44 212 HIS B O 1
ATOM 4831 N N . ASP B 1 213 ? 0.733 -16.703 7.113 1 98.5 213 ASP B N 1
ATOM 4832 C CA . ASP B 1 213 ? -0.612 -16.344 7.559 1 98.5 213 ASP B CA 1
ATOM 4833 C C . ASP B 1 213 ? -1.155 -15.156 6.77 1 98.5 213 ASP B C 1
ATOM 4835 O O . ASP B 1 213 ? -0.667 -14.031 6.918 1 98.5 213 ASP B O 1
ATOM 4839 N N . PHE B 1 214 ? -2.113 -15.414 5.918 1 98 214 PHE B N 1
ATOM 4840 C CA . PHE B 1 214 ? -2.66 -14.32 5.121 1 98 214 PHE B CA 1
ATOM 4841 C C . PHE B 1 214 ? -4.121 -14.07 5.477 1 98 214 PHE B C 1
ATOM 4843 O O . PHE B 1 214 ? -4.918 -13.688 4.617 1 98 214 PHE B O 1
ATOM 4850 N N . ARG B 1 215 ? -4.477 -14.281 6.695 1 98.12 215 ARG B N 1
ATOM 4851 C CA . ARG B 1 215 ? -5.832 -14.094 7.203 1 98.12 215 ARG B CA 1
ATOM 4852 C C . ARG B 1 215 ? -6.293 -12.648 6.996 1 98.12 215 ARG B C 1
ATOM 4854 O O . ARG B 1 215 ? -7.426 -12.414 6.574 1 98.12 215 ARG B O 1
ATOM 4861 N N . ASN B 1 216 ? -5.434 -11.672 7.332 1 96.75 216 ASN B N 1
ATOM 4862 C CA . ASN B 1 216 ? -5.805 -10.273 7.176 1 96.75 216 ASN B CA 1
ATOM 4863 C C . ASN B 1 216 ? -6.176 -9.945 5.734 1 96.75 216 ASN B C 1
ATOM 4865 O O . ASN B 1 216 ? -7.141 -9.227 5.484 1 96.75 216 ASN B O 1
ATOM 4869 N N . ALA B 1 217 ? -5.34 -10.477 4.809 1 96.69 217 ALA B N 1
ATOM 4870 C CA . ALA B 1 217 ? -5.645 -10.273 3.395 1 96.69 217 ALA B CA 1
ATOM 4871 C C . ALA B 1 217 ? -6.957 -10.945 3.012 1 96.69 217 ALA B C 1
ATOM 4873 O O . ALA B 1 217 ? -7.75 -10.391 2.25 1 96.69 217 ALA B O 1
ATOM 4874 N N . PHE B 1 218 ? -7.168 -12.109 3.559 1 96.5 218 PHE B N 1
ATOM 4875 C CA . PHE B 1 218 ? -8.398 -12.852 3.324 1 96.5 218 PHE B CA 1
ATOM 4876 C C . PHE B 1 218 ? -9.609 -12.055 3.799 1 96.5 218 PHE B C 1
ATOM 4878 O O . PHE B 1 218 ? -10.539 -11.805 3.025 1 96.5 218 PHE B O 1
ATOM 4885 N N . ASP B 1 219 ? -9.586 -11.578 4.977 1 96.75 219 ASP B N 1
ATOM 4886 C CA . ASP B 1 219 ? -10.703 -10.852 5.586 1 96.75 219 ASP B CA 1
ATOM 4887 C C . ASP B 1 219 ? -10.898 -9.492 4.926 1 96.75 219 ASP B C 1
ATOM 4889 O O . ASP B 1 219 ? -12.023 -9.008 4.82 1 96.75 219 ASP B O 1
ATOM 4893 N N . GLY B 1 220 ? -9.828 -9.008 4.453 1 94.62 220 GLY B N 1
ATOM 4894 C CA . GLY B 1 220 ? -9.891 -7.621 4.027 1 94.62 220 GLY B CA 1
ATOM 4895 C C . GLY B 1 220 ? -10.102 -7.461 2.535 1 94.62 220 GLY B C 1
ATOM 4896 O O . GLY B 1 220 ? -10.461 -6.379 2.068 1 94.62 220 GLY B O 1
ATOM 4897 N N . SER B 1 221 ? -9.914 -8.555 1.779 1 92.81 221 SER B N 1
ATOM 4898 C CA . SER B 1 221 ? -9.906 -8.273 0.347 1 92.81 221 SER B CA 1
ATOM 4899 C C . SER B 1 221 ? -10.453 -9.453 -0.45 1 92.81 221 SER B C 1
ATOM 4901 O O . SER B 1 221 ? -10.781 -9.312 -1.631 1 92.81 221 SER B O 1
ATOM 4903 N N . PHE B 1 222 ? -10.656 -10.617 0.024 1 92.62 222 PHE B N 1
ATOM 4904 C CA . PHE B 1 222 ? -10.977 -11.797 -0.769 1 92.62 222 PHE B CA 1
ATOM 4905 C C . PHE B 1 222 ? -12.422 -11.766 -1.242 1 92.62 222 PHE B C 1
ATOM 4907 O O . PHE B 1 222 ? -12.812 -12.531 -2.123 1 92.62 222 PHE B O 1
ATOM 4914 N N . HIS B 1 223 ? -13.234 -10.875 -0.675 1 91.69 223 HIS B N 1
ATOM 4915 C CA . HIS B 1 223 ? -14.578 -10.703 -1.229 1 91.69 223 HIS B CA 1
ATOM 4916 C C . HIS B 1 223 ? -14.516 -10.289 -2.693 1 91.69 223 HIS B C 1
ATOM 4918 O O . HIS B 1 223 ? -15.5 -10.43 -3.424 1 91.69 223 HIS B O 1
ATOM 4924 N N . MET B 1 224 ? -13.352 -9.781 -3.111 1 87.31 224 MET B N 1
ATOM 4925 C CA . MET B 1 224 ? -13.164 -9.477 -4.527 1 87.31 224 MET B CA 1
ATOM 4926 C C . MET B 1 224 ? -13.219 -10.742 -5.371 1 87.31 224 MET B C 1
ATOM 4928 O O . MET B 1 224 ? -13.719 -10.719 -6.5 1 87.31 224 MET B O 1
ATOM 4932 N N . LEU B 1 225 ? -12.703 -11.797 -4.812 1 88 225 LEU B N 1
ATOM 4933 C CA . LEU B 1 225 ? -12.633 -13.07 -5.516 1 88 225 LEU B CA 1
ATOM 4934 C C . LEU B 1 225 ? -13.867 -13.922 -5.238 1 88 225 LEU B C 1
ATOM 4936 O O . LEU B 1 225 ? -14.289 -14.711 -6.082 1 88 225 LEU B O 1
ATOM 4940 N N . PHE B 1 226 ? -14.414 -13.758 -4.062 1 90.88 226 PHE B N 1
ATOM 4941 C CA . PHE B 1 226 ? -15.586 -14.492 -3.613 1 90.88 226 PHE B CA 1
ATOM 4942 C C . PHE B 1 226 ? -16.656 -13.539 -3.105 1 90.88 226 PHE B C 1
ATOM 4944 O O . PHE B 1 226 ? -16.938 -13.484 -1.904 1 90.88 226 PHE B O 1
ATOM 4951 N N . PRO B 1 227 ? -17.375 -12.898 -3.979 1 89.56 227 PRO B N 1
ATOM 4952 C CA . PRO B 1 227 ? -18.266 -11.82 -3.572 1 89.56 227 PRO B CA 1
ATOM 4953 C C . PRO B 1 227 ? -19.531 -12.328 -2.871 1 89.56 227 PRO B C 1
ATOM 4955 O O . PRO B 1 227 ? -20.266 -11.539 -2.268 1 89.56 227 PRO B O 1
ATOM 4958 N N . ARG B 1 228 ? -19.797 -13.656 -2.869 1 92.5 228 ARG B N 1
ATOM 4959 C CA . ARG B 1 228 ? -21.047 -14.164 -2.303 1 92.5 228 ARG B CA 1
ATOM 4960 C C . ARG B 1 228 ? -20.781 -15.312 -1.338 1 92.5 228 ARG B C 1
ATOM 4962 O O . ARG B 1 228 ? -21.641 -16.172 -1.128 1 92.5 228 ARG B O 1
ATOM 4969 N N . ALA B 1 229 ? -19.641 -15.312 -0.77 1 95.69 229 ALA B N 1
ATOM 4970 C CA . ALA B 1 229 ? -19.25 -16.406 0.117 1 95.69 229 ALA B CA 1
ATOM 4971 C C . ALA B 1 229 ? -19.359 -15.984 1.581 1 95.69 229 ALA B C 1
ATOM 4973 O O . ALA B 1 229 ? -18.719 -16.594 2.451 1 95.69 229 ALA B O 1
ATOM 4974 N N . LYS B 1 230 ? -20.016 -14.852 1.848 1 96.19 230 LYS B N 1
ATOM 4975 C CA . LYS B 1 230 ? -20.281 -14.344 3.193 1 96.19 230 LYS B CA 1
ATOM 4976 C C . LYS B 1 230 ? -18.969 -14 3.91 1 96.19 230 LYS B C 1
ATOM 4978 O O . LYS B 1 230 ? -18.797 -14.328 5.082 1 96.19 230 LYS B O 1
ATOM 4983 N N . LEU B 1 231 ? -18.109 -13.406 3.219 1 95.75 231 LEU B N 1
ATOM 4984 C CA . LEU B 1 231 ? -16.859 -12.953 3.809 1 95.75 231 LEU B CA 1
ATOM 4985 C C . LEU B 1 231 ? -17.078 -11.695 4.641 1 95.75 231 LEU B C 1
ATOM 4987 O O . LEU B 1 231 ? -18.109 -11.016 4.492 1 95.75 231 LEU B O 1
ATOM 4991 N N . PRO B 1 232 ? -16.266 -11.352 5.578 1 93.62 232 PRO B N 1
ATOM 4992 C CA . PRO B 1 232 ? -16.469 -10.32 6.598 1 93.62 232 PRO B CA 1
ATOM 4993 C C . PRO B 1 232 ? -16.828 -8.961 5.996 1 93.62 232 PRO B C 1
ATOM 4995 O O . PRO B 1 232 ? -17.672 -8.25 6.543 1 93.62 232 PRO B O 1
ATOM 4998 N N . LEU B 1 233 ? -16.312 -8.492 4.898 1 93.06 233 LEU B N 1
ATOM 4999 C CA . LEU B 1 233 ? -16.531 -7.145 4.383 1 93.06 233 LEU B CA 1
ATOM 5000 C C . LEU B 1 233 ? -17.422 -7.172 3.139 1 93.06 233 LEU B C 1
ATOM 5002 O O . LEU B 1 233 ? -17.562 -6.156 2.457 1 93.06 233 LEU B O 1
ATOM 5006 N N . GLN B 1 234 ? -18 -8.312 2.936 1 90.5 234 GLN B N 1
ATOM 5007 C CA . GLN B 1 234 ? -18.844 -8.508 1.763 1 90.5 234 GLN B CA 1
ATOM 5008 C C . GLN B 1 234 ? -20.031 -7.539 1.766 1 90.5 234 GLN B C 1
ATOM 5010 O O . GLN B 1 234 ? -20.25 -6.828 0.784 1 90.5 234 GLN B O 1
ATOM 5015 N N . ASP B 1 235 ? -20.719 -7.363 2.846 1 89.31 235 ASP B N 1
ATOM 5016 C CA . ASP B 1 235 ? -21.922 -6.547 2.938 1 89.31 235 ASP B CA 1
ATOM 5017 C C . ASP B 1 235 ? -21.594 -5.062 2.797 1 89.31 235 ASP B C 1
ATOM 5019 O O . ASP B 1 235 ? -22.406 -4.289 2.277 1 89.31 235 ASP B O 1
ATOM 5023 N N . ALA B 1 236 ? -20.453 -4.77 3.164 1 88.38 236 ALA B N 1
ATOM 5024 C CA . ALA B 1 236 ? -20.078 -3.359 3.174 1 88.38 236 ALA B CA 1
ATOM 5025 C C . ALA B 1 236 ? -19.5 -2.936 1.831 1 88.38 236 ALA B C 1
ATOM 5027 O O . ALA B 1 236 ? -19.688 -1.798 1.395 1 88.38 236 ALA B O 1
ATOM 5028 N N . LEU B 1 237 ? -18.812 -3.859 1.171 1 88.44 237 LEU B N 1
ATOM 5029 C CA . LEU B 1 237 ? -17.953 -3.371 0.094 1 88.44 237 LEU B CA 1
ATOM 5030 C C . LEU B 1 237 ? -18.375 -3.973 -1.244 1 88.44 237 LEU B C 1
ATOM 5032 O O . LEU B 1 237 ? -17.969 -3.488 -2.303 1 88.44 237 LEU B O 1
ATOM 5036 N N . VAL B 1 238 ? -19.078 -5.031 -1.229 1 84.62 238 VAL B N 1
ATOM 5037 C CA . VAL B 1 238 ? -19.531 -5.621 -2.482 1 84.62 238 VAL B CA 1
ATOM 5038 C C . VAL B 1 238 ? -20.875 -5.035 -2.873 1 84.62 238 VAL B C 1
ATOM 5040 O O . VAL B 1 238 ? -21.844 -5.129 -2.113 1 84.62 238 VAL B O 1
ATOM 5043 N N . PRO B 1 239 ? -20.844 -4.387 -3.984 1 78.06 239 PRO B N 1
ATOM 5044 C CA . PRO B 1 239 ? -22.125 -3.814 -4.398 1 78.06 239 PRO B CA 1
ATOM 5045 C C . PRO B 1 239 ? -23.203 -4.875 -4.625 1 78.06 239 PRO B C 1
ATOM 5047 O O . PRO B 1 239 ? -22.891 -6 -5.023 1 78.06 239 PRO B O 1
ATOM 5050 N N . LEU B 1 240 ? -24.406 -4.527 -4.324 1 66.38 240 LEU B N 1
ATOM 5051 C CA . LEU B 1 240 ? -25.547 -5.438 -4.43 1 66.38 240 LEU B CA 1
ATOM 5052 C C . LEU B 1 240 ? -25.766 -5.863 -5.875 1 66.38 240 LEU B C 1
ATOM 5054 O O . LEU B 1 240 ? -26.188 -6.992 -6.137 1 66.38 240 LEU B O 1
ATOM 5058 N N . ASP B 1 241 ? -25.672 -4.879 -6.82 1 60.53 241 ASP B N 1
ATOM 5059 C CA . ASP B 1 241 ? -25.938 -5.219 -8.211 1 60.53 241 ASP B CA 1
ATOM 5060 C C . ASP B 1 241 ? -24.75 -5.957 -8.836 1 60.53 241 ASP B C 1
ATOM 5062 O O . ASP B 1 241 ? -24.766 -6.266 -10.031 1 60.53 241 ASP B O 1
ATOM 5066 N N . GLY B 1 242 ? -23.953 -6.695 -8.109 1 56.44 242 GLY B N 1
ATOM 5067 C CA . GLY B 1 242 ? -22.828 -7.516 -8.547 1 56.44 242 GLY B CA 1
ATOM 5068 C C . GLY B 1 242 ? -21.75 -6.723 -9.266 1 56.44 242 GLY B C 1
ATOM 5069 O O . GLY B 1 242 ? -20.859 -7.297 -9.891 1 56.44 242 GLY B O 1
ATOM 5070 N N . GLY B 1 243 ? -21.812 -5.418 -9.023 1 53 243 GLY B N 1
ATOM 5071 C CA . GLY B 1 243 ? -20.797 -4.57 -9.625 1 53 243 GLY B CA 1
ATOM 5072 C C . GLY B 1 243 ? -20.812 -4.605 -11.141 1 53 243 GLY B C 1
ATOM 5073 O O . GLY B 1 243 ? -19.828 -4.238 -11.789 1 53 243 GLY B O 1
ATOM 5074 N N . MET B 1 244 ? -21.625 -5.555 -11.758 1 44.12 244 MET B N 1
ATOM 5075 C CA . MET B 1 244 ? -21.719 -5.773 -13.203 1 44.12 244 MET B C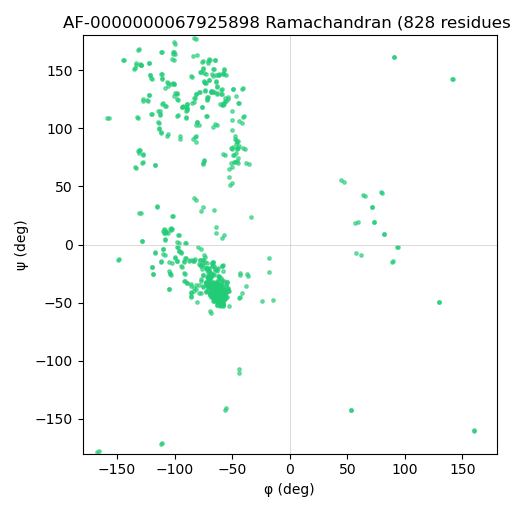A 1
ATOM 5076 C C . MET B 1 244 ? -22.141 -4.5 -13.914 1 44.12 244 MET B C 1
ATOM 5078 O O . MET B 1 244 ? -22.344 -4.504 -15.133 1 44.12 244 MET B O 1
ATOM 5082 N N . SER B 1 245 ? -22.75 -3.633 -13.258 1 40.53 245 SER B N 1
ATOM 5083 C CA . SER B 1 245 ? -23.172 -2.578 -14.172 1 40.53 245 SER B CA 1
ATOM 5084 C C . SER B 1 245 ? -21.984 -1.984 -14.914 1 40.53 245 SER B C 1
ATOM 5086 O O . SER B 1 245 ? -20.859 -1.963 -14.391 1 40.53 245 SER B O 1
ATOM 5088 N N . GLY B 1 246 ? -21.906 -2.002 -16.25 1 40.44 246 GLY B N 1
ATOM 5089 C CA . GLY B 1 246 ? -21.078 -1.636 -17.375 1 40.44 246 GLY B CA 1
ATOM 5090 C C . GLY B 1 246 ? -19.969 -0.668 -17.016 1 40.44 246 GLY B C 1
ATOM 5091 O O . GLY B 1 246 ? -19.141 -0.308 -17.859 1 40.44 246 GLY B O 1
ATOM 5092 N N . ASN B 1 247 ? -20.328 0.477 -16.234 1 37.31 247 ASN B N 1
ATOM 5093 C CA . ASN B 1 247 ? -19.516 1.693 -16.297 1 37.31 247 ASN B CA 1
ATOM 5094 C C . ASN B 1 247 ? -18.172 1.512 -15.609 1 37.31 247 ASN B C 1
ATOM 5096 O O . ASN B 1 247 ? -18 0.601 -14.797 1 37.31 247 ASN B O 1
ATOM 5100 N N . MET B 1 248 ? -17.234 2.291 -15.938 1 40.81 248 MET B N 1
ATOM 5101 C CA . MET B 1 248 ? -15.852 2.508 -15.516 1 40.81 248 MET B CA 1
ATOM 5102 C C . MET B 1 248 ? -15.703 2.324 -14.016 1 40.81 248 MET B C 1
ATOM 5104 O O . MET B 1 248 ? -14.602 2.123 -13.508 1 40.81 248 MET B O 1
ATOM 5108 N N . PHE B 1 249 ? -16.812 2.523 -13.266 1 40.78 249 PHE B N 1
ATOM 5109 C CA . PHE B 1 249 ? -16.859 2.58 -11.812 1 40.78 249 PHE B CA 1
ATOM 5110 C C . PHE B 1 249 ? -17 1.184 -11.219 1 40.78 249 PHE B C 1
ATOM 5112 O O . PHE B 1 249 ? -16.734 0.976 -10.031 1 40.78 249 PHE B O 1
ATOM 5119 N N . ALA B 1 250 ? -17.875 0.218 -11.711 1 49.59 250 ALA B N 1
ATOM 5120 C CA . ALA B 1 250 ? -17.859 -1.205 -11.375 1 49.59 250 ALA B CA 1
ATOM 5121 C C . ALA B 1 250 ? -16.422 -1.729 -11.32 1 49.59 250 ALA B C 1
ATOM 5123 O O . ALA B 1 250 ? -16.094 -2.545 -10.453 1 49.59 250 ALA B O 1
ATOM 5124 N N . SER B 1 251 ? -15.609 -1.238 -12.367 1 55.25 251 SER B N 1
ATOM 5125 C CA . SER B 1 251 ? -14.172 -1.431 -12.508 1 55.25 251 SER B CA 1
ATOM 5126 C C . SER B 1 251 ? -13.414 -0.795 -11.344 1 55.25 251 SER B C 1
ATOM 5128 O O . SER B 1 251 ? -12.398 -1.332 -10.891 1 55.25 251 SER B O 1
ATOM 5130 N N . GLU B 1 252 ? -14.156 0.22 -10.641 1 60.59 252 GLU B N 1
ATOM 5131 C CA . GLU B 1 252 ? -13.414 0.978 -9.633 1 60.59 252 GLU B CA 1
ATOM 5132 C C . GLU B 1 252 ? -13.328 0.213 -8.32 1 60.59 252 GLU B C 1
ATOM 5134 O O . GLU B 1 252 ? -12.289 0.215 -7.656 1 60.59 252 GLU B O 1
ATOM 5139 N N . TRP B 1 253 ? -14.477 -0.547 -8.047 1 65.44 253 TRP B N 1
ATOM 5140 C CA . TRP B 1 253 ? -14.422 -1.216 -6.754 1 65.44 253 TRP B CA 1
ATOM 5141 C C . TRP B 1 253 ? -13.43 -2.371 -6.777 1 65.44 253 TRP B C 1
ATOM 5143 O O . TRP B 1 253 ? -12.711 -2.598 -5.801 1 65.44 253 TRP B O 1
ATOM 5153 N N . ARG B 1 254 ? -13.398 -2.932 -7.969 1 73.88 254 ARG B N 1
ATOM 5154 C CA . ARG B 1 254 ? -12.461 -4.047 -8.055 1 73.88 254 ARG B CA 1
ATOM 5155 C C . ARG B 1 254 ? -11.016 -3.551 -8.023 1 73.88 254 ARG B C 1
ATOM 5157 O O . ARG B 1 254 ? -10.133 -4.223 -7.484 1 73.88 254 ARG B O 1
ATOM 5164 N N . PHE B 1 255 ? -10.992 -2.391 -8.516 1 82.75 255 PHE B N 1
ATOM 5165 C CA . PHE B 1 255 ? -9.648 -1.816 -8.484 1 82.75 255 PHE B CA 1
ATOM 5166 C C . PHE B 1 255 ? -9.242 -1.481 -7.051 1 82.75 255 PHE B C 1
ATOM 5168 O O . PHE B 1 255 ? -8.117 -1.75 -6.645 1 82.75 255 PHE B O 1
ATOM 5175 N N . ALA B 1 256 ? -10.18 -0.939 -6.254 1 87.56 256 ALA B N 1
ATOM 5176 C CA . ALA B 1 256 ? -9.906 -0.633 -4.852 1 87.56 256 ALA B CA 1
ATOM 5177 C C . ALA B 1 256 ? -9.617 -1.904 -4.059 1 87.56 256 ALA B C 1
ATOM 5179 O O . ALA B 1 256 ? -8.742 -1.916 -3.191 1 87.56 256 ALA B O 1
ATOM 5180 N N . ASP B 1 257 ? -10.359 -2.895 -4.348 1 87.88 257 ASP B N 1
ATOM 5181 C CA . ASP B 1 257 ? -10.125 -4.168 -3.674 1 87.88 257 ASP B CA 1
ATOM 5182 C C . ASP B 1 257 ? -8.742 -4.719 -4.02 1 87.88 257 ASP B C 1
ATOM 5184 O O . ASP B 1 257 ? -8.07 -5.305 -3.168 1 87.88 257 ASP B O 1
ATOM 5188 N N . PHE B 1 258 ? -8.438 -4.52 -5.289 1 88 258 PHE B N 1
ATOM 5189 C CA . PHE B 1 258 ? -7.109 -4.961 -5.707 1 88 258 PHE B CA 1
ATOM 5190 C C . PHE B 1 258 ? -6.023 -4.207 -4.949 1 88 258 PHE B C 1
ATOM 5192 O O . PHE B 1 258 ? -5.043 -4.809 -4.5 1 88 258 PHE B O 1
ATOM 5199 N N . ILE B 1 259 ? -6.141 -2.979 -4.812 1 91.38 259 ILE B N 1
ATOM 5200 C CA . ILE B 1 259 ? -5.191 -2.18 -4.051 1 91.38 259 ILE B CA 1
ATOM 5201 C C . ILE B 1 259 ? -5.129 -2.688 -2.611 1 91.38 259 ILE B C 1
ATOM 5203 O O . ILE B 1 259 ? -4.043 -2.826 -2.041 1 91.38 259 ILE B O 1
ATOM 5207 N N . SER B 1 260 ? -6.277 -2.959 -2.039 1 93.88 260 SER B N 1
ATOM 5208 C CA . SER B 1 260 ? -6.312 -3.508 -0.687 1 93.88 260 SER B CA 1
ATOM 5209 C C . SER B 1 260 ? -5.543 -4.824 -0.604 1 93.88 260 SER B C 1
ATOM 5211 O O . SER B 1 260 ? -4.785 -5.047 0.34 1 93.88 260 SER B O 1
ATOM 5213 N N . LEU B 1 261 ? -5.777 -5.637 -1.623 1 92.31 261 LEU B N 1
ATOM 5214 C CA . LEU B 1 261 ? -5.102 -6.93 -1.63 1 92.31 261 LEU B CA 1
ATOM 5215 C C . LEU B 1 261 ? -3.586 -6.75 -1.639 1 92.31 261 LEU B C 1
ATOM 5217 O O . LEU B 1 261 ? -2.883 -7.324 -0.804 1 92.31 261 LEU B O 1
ATOM 5221 N N . VAL B 1 262 ? -3.088 -5.988 -2.549 1 92.88 262 VAL B N 1
ATOM 5222 C CA . VAL B 1 262 ? -1.654 -5.75 -2.666 1 92.88 262 VAL B CA 1
ATOM 5223 C C . VAL B 1 262 ? -1.118 -5.172 -1.357 1 92.88 262 VAL B C 1
ATOM 5225 O O . VAL B 1 262 ? -0.075 -5.605 -0.862 1 92.88 262 VAL B O 1
ATOM 5228 N N . HIS B 1 263 ? -1.838 -4.281 -0.784 1 96 263 HIS B N 1
ATOM 5229 C CA . HIS B 1 263 ? -1.468 -3.613 0.458 1 96 263 HIS B CA 1
ATOM 5230 C C . HIS B 1 263 ? -1.435 -4.598 1.624 1 96 263 HIS B C 1
ATOM 5232 O O . HIS B 1 263 ? -0.623 -4.449 2.541 1 96 263 HIS B O 1
ATOM 5238 N N . LEU B 1 264 ? -2.266 -5.539 1.604 1 96.94 264 LEU B N 1
ATOM 5239 C CA . LEU B 1 264 ? -2.438 -6.449 2.732 1 96.94 264 LEU B CA 1
ATOM 5240 C C . LEU B 1 264 ? -1.518 -7.656 2.602 1 96.94 264 LEU B C 1
ATOM 5242 O O . LEU B 1 264 ? -1.521 -8.539 3.461 1 96.94 264 LEU B O 1
ATOM 5246 N N . VAL B 1 265 ? -0.706 -7.645 1.5 1 95.81 265 VAL B N 1
ATOM 5247 C CA . VAL B 1 265 ? 0.321 -8.68 1.432 1 95.81 265 VAL B CA 1
ATOM 5248 C C . VAL B 1 265 ? 1.453 -8.352 2.4 1 95.81 265 VAL B C 1
ATOM 5250 O O . VAL B 1 265 ? 2.502 -7.844 1.992 1 95.81 265 VAL B O 1
ATOM 5253 N N . ASN B 1 266 ? 1.321 -8.438 3.488 1 96.56 266 ASN B N 1
ATOM 5254 C CA . ASN B 1 266 ? 2.211 -8.383 4.645 1 96.56 266 ASN B CA 1
ATOM 5255 C C . ASN B 1 266 ? 1.994 -9.57 5.574 1 96.56 266 ASN B C 1
ATOM 5257 O O . ASN B 1 266 ? 1.353 -9.438 6.617 1 96.56 266 ASN B O 1
ATOM 5261 N N . TRP B 1 267 ? 2.592 -10.633 5.191 1 97.81 267 TRP B N 1
ATOM 5262 C CA . TRP B 1 267 ? 2.217 -11.93 5.738 1 97.81 267 TRP B CA 1
ATOM 5263 C C . TRP B 1 267 ? 3.291 -12.453 6.684 1 97.81 267 TRP B C 1
ATOM 5265 O O . TRP B 1 267 ? 4.434 -12.672 6.277 1 97.81 267 TRP B O 1
ATOM 5275 N N . PRO B 1 268 ? 2.939 -12.664 7.934 1 98 268 PRO B N 1
ATOM 5276 C CA . PRO B 1 268 ? 3.881 -13.328 8.844 1 98 268 PRO B CA 1
ATOM 5277 C C . PRO B 1 268 ? 4.152 -14.781 8.469 1 98 268 PRO B C 1
ATOM 5279 O O . PRO B 1 268 ? 3.283 -15.445 7.898 1 98 268 PRO B O 1
ATOM 5282 N N . VAL B 1 269 ? 5.324 -15.273 8.781 1 98.31 269 VAL B N 1
ATOM 5283 C CA . VAL B 1 269 ? 5.699 -16.656 8.523 1 98.31 269 VAL B CA 1
ATOM 5284 C C . VAL B 1 269 ? 5.168 -17.547 9.641 1 98.31 269 VAL B C 1
ATOM 5286 O O . VAL B 1 269 ? 5.398 -17.281 10.82 1 98.31 269 VAL B O 1
ATOM 5289 N N . ILE B 1 270 ? 4.449 -18.562 9.297 1 98.25 270 ILE B N 1
ATOM 5290 C CA . ILE B 1 270 ? 3.902 -19.453 10.32 1 98.25 270 ILE B CA 1
ATOM 5291 C C . ILE B 1 270 ? 4.445 -20.859 10.133 1 98.25 270 ILE B C 1
ATOM 5293 O O . ILE B 1 270 ? 4.535 -21.641 11.086 1 98.25 270 ILE B O 1
ATOM 5297 N N . GLU B 1 271 ? 4.852 -21.234 8.898 1 98.31 271 GLU B N 1
ATOM 5298 C CA . GLU B 1 271 ? 5.488 -22.516 8.586 1 98.31 271 GLU B CA 1
ATOM 5299 C C . GLU B 1 271 ? 6.746 -22.312 7.746 1 98.31 271 GLU B C 1
ATOM 5301 O O . GLU B 1 271 ? 6.754 -22.609 6.547 1 98.31 271 GLU B O 1
ATOM 5306 N N . PRO B 1 272 ? 7.844 -21.953 8.406 1 98.06 272 PRO B N 1
ATOM 5307 C CA . PRO B 1 272 ? 9.062 -21.594 7.676 1 98.06 272 PRO B CA 1
ATOM 5308 C C . PRO B 1 272 ? 9.594 -22.75 6.824 1 98.06 272 PRO B C 1
ATOM 5310 O O . PRO B 1 272 ? 10.219 -22.531 5.785 1 98.06 272 PRO B O 1
ATOM 5313 N N . GLU B 1 273 ? 9.352 -23.984 7.191 1 98.31 273 GLU B N 1
ATOM 5314 C CA . GLU B 1 273 ? 9.828 -25.141 6.441 1 98.31 273 GLU B CA 1
ATOM 5315 C C . GLU B 1 273 ? 9.234 -25.172 5.039 1 98.31 273 GLU B C 1
ATOM 5317 O O . GLU B 1 273 ? 9.867 -25.641 4.098 1 98.31 273 GLU B O 1
ATOM 5322 N N . ARG B 1 274 ? 8.039 -24.672 4.93 1 98.44 274 ARG B N 1
ATOM 5323 C CA . ARG B 1 274 ? 7.391 -24.641 3.623 1 98.44 274 ARG B CA 1
ATOM 5324 C C . ARG B 1 274 ? 8.086 -23.672 2.684 1 98.44 274 ARG B C 1
ATOM 5326 O O . ARG B 1 274 ? 8.117 -23.875 1.469 1 98.44 274 ARG B O 1
ATOM 5333 N N . ARG B 1 275 ? 8.594 -22.609 3.24 1 97.81 275 ARG B N 1
ATOM 5334 C CA . ARG B 1 275 ? 9.367 -21.688 2.408 1 97.81 275 ARG B CA 1
ATOM 5335 C C . ARG B 1 275 ? 10.625 -22.359 1.872 1 97.81 275 ARG B C 1
ATOM 5337 O O . ARG B 1 275 ? 10.977 -22.203 0.701 1 97.81 275 ARG B O 1
ATOM 5344 N N . GLN B 1 276 ? 11.273 -23.109 2.68 1 98.31 276 GLN B N 1
ATOM 5345 C CA . GLN B 1 276 ? 12.445 -23.859 2.25 1 98.31 276 GLN B CA 1
ATOM 5346 C C . GLN B 1 276 ? 12.078 -24.891 1.194 1 98.31 276 GLN B C 1
ATOM 5348 O O . GLN B 1 276 ? 12.797 -25.062 0.204 1 98.31 276 GLN B O 1
ATOM 5353 N N . ALA B 1 277 ? 10.961 -25.531 1.46 1 98.56 277 ALA B N 1
ATOM 5354 C CA . ALA B 1 277 ? 10.484 -26.531 0.514 1 98.56 277 ALA B CA 1
ATOM 5355 C C . ALA B 1 277 ? 10.188 -25.906 -0.846 1 98.56 277 ALA B C 1
ATOM 5357 O O . ALA B 1 277 ? 10.43 -26.531 -1.886 1 98.56 277 ALA B O 1
ATOM 5358 N N . ALA B 1 278 ? 9.617 -24.703 -0.795 1 98.44 278 ALA B N 1
ATOM 5359 C CA . ALA B 1 278 ? 9.328 -24.016 -2.049 1 98.44 278 ALA B CA 1
ATOM 5360 C C . ALA B 1 278 ? 10.586 -23.859 -2.896 1 98.44 278 ALA B C 1
ATOM 5362 O O . ALA B 1 278 ? 10.562 -24.109 -4.102 1 98.44 278 ALA B O 1
ATOM 5363 N N . ARG B 1 279 ? 11.68 -23.469 -2.27 1 98.56 279 ARG B N 1
ATOM 5364 C CA . ARG B 1 279 ? 12.938 -23.359 -2.994 1 98.56 279 ARG B CA 1
ATOM 5365 C C . ARG B 1 279 ? 13.367 -24.703 -3.578 1 98.56 279 ARG B C 1
ATOM 5367 O O . ARG B 1 279 ? 13.773 -24.781 -4.738 1 98.56 279 ARG B O 1
ATOM 5374 N N . ARG B 1 280 ? 13.266 -25.734 -2.799 1 98.56 280 ARG B N 1
ATOM 5375 C CA . ARG B 1 280 ? 13.664 -27.062 -3.252 1 98.56 280 ARG B CA 1
ATOM 5376 C C . ARG B 1 280 ? 12.805 -27.516 -4.43 1 98.56 280 ARG B C 1
ATOM 5378 O O . ARG B 1 280 ? 13.312 -28.141 -5.367 1 98.56 280 ARG B O 1
ATOM 5385 N N . HIS B 1 281 ? 11.531 -27.172 -4.336 1 98.5 281 HIS B N 1
ATOM 5386 C CA . HIS B 1 281 ? 10.648 -27.516 -5.445 1 98.5 281 HIS B CA 1
ATOM 5387 C C . HIS B 1 281 ? 11.07 -26.781 -6.723 1 98.5 281 HIS B C 1
ATOM 5389 O O . HIS B 1 281 ? 11.062 -27.375 -7.805 1 98.5 281 HIS B O 1
ATOM 5395 N N . LEU B 1 282 ? 11.422 -25.562 -6.578 1 98.31 282 LEU B N 1
ATOM 5396 C CA . LEU B 1 282 ? 11.859 -24.812 -7.75 1 98.31 282 LEU B CA 1
ATOM 5397 C C . LEU B 1 282 ? 13.148 -25.391 -8.328 1 98.31 282 LEU B C 1
ATOM 5399 O O . LEU B 1 282 ? 13.305 -25.469 -9.547 1 98.31 282 LEU B O 1
ATOM 5403 N N . LEU B 1 283 ? 14.055 -25.797 -7.484 1 98.69 283 LEU B N 1
ATOM 5404 C CA . LEU B 1 283 ? 15.297 -26.422 -7.934 1 98.69 283 LEU B CA 1
ATOM 5405 C C . LEU B 1 283 ? 15.016 -27.75 -8.625 1 98.69 283 LEU B C 1
ATOM 5407 O O . LEU B 1 283 ? 15.633 -28.062 -9.641 1 98.69 283 LEU B O 1
ATOM 5411 N N . GLU B 1 284 ? 14.094 -28.453 -8.031 1 98.44 284 GLU B N 1
ATOM 5412 C CA . GLU B 1 284 ? 13.711 -29.719 -8.656 1 98.44 284 GLU B CA 1
ATOM 5413 C C . GLU B 1 284 ? 13.07 -29.484 -10.023 1 98.44 284 GLU B C 1
ATOM 5415 O O . GLU B 1 284 ? 13.32 -30.25 -10.969 1 98.44 284 GLU B O 1
ATOM 5420 N N . MET B 1 285 ? 12.258 -28.484 -10.125 1 98 285 MET B N 1
ATOM 5421 C CA . MET B 1 285 ? 11.672 -28.125 -11.414 1 98 285 MET B CA 1
ATOM 5422 C C . MET B 1 285 ? 12.766 -27.844 -12.445 1 98 285 MET B C 1
ATOM 5424 O O . MET B 1 285 ? 12.656 -28.297 -13.594 1 98 285 MET B O 1
ATOM 5428 N N . ILE B 1 286 ? 13.781 -27.156 -12.062 1 97.94 286 ILE B N 1
ATOM 5429 C CA . ILE B 1 286 ? 14.891 -26.828 -12.953 1 97.94 286 ILE B CA 1
ATOM 5430 C C . ILE B 1 286 ? 15.57 -28.109 -13.414 1 97.94 286 ILE B C 1
ATOM 5432 O O . ILE B 1 286 ? 15.828 -28.281 -14.609 1 97.94 286 ILE B O 1
ATOM 5436 N N . ARG B 1 287 ? 15.914 -29 -12.492 1 98.12 287 ARG B N 1
ATOM 5437 C CA . ARG B 1 287 ? 16.531 -30.281 -12.836 1 98.12 287 ARG B CA 1
ATOM 5438 C C . ARG B 1 287 ? 15.664 -31.047 -13.836 1 98.12 287 ARG B C 1
ATOM 5440 O O . ARG B 1 287 ? 16.172 -31.578 -14.828 1 98.12 287 ARG B O 1
ATOM 5447 N N . LEU B 1 288 ? 14.391 -31.078 -13.57 1 98.06 288 LEU B N 1
ATOM 5448 C CA . LEU B 1 288 ? 13.461 -31.812 -14.414 1 98.06 288 LEU B CA 1
ATOM 5449 C C . LEU B 1 288 ? 13.344 -31.172 -15.789 1 98.06 288 LEU B C 1
ATOM 5451 O O . LEU B 1 288 ? 13.211 -31.875 -16.797 1 98.06 288 LEU B O 1
ATOM 5455 N N . SER B 1 289 ? 13.352 -29.875 -15.828 1 97.19 289 SER B N 1
ATOM 5456 C CA . SER B 1 289 ? 13.32 -29.188 -17.109 1 97.19 289 SER B CA 1
ATOM 5457 C C . SER B 1 289 ? 14.523 -29.547 -17.969 1 97.19 289 SER B C 1
ATOM 5459 O O . SER B 1 289 ? 14.398 -29.75 -19.172 1 97.19 289 SER B O 1
ATOM 5461 N N . ARG B 1 290 ? 15.672 -29.656 -17.359 1 97.12 290 ARG B N 1
ATOM 5462 C CA . ARG B 1 290 ? 16.875 -30.062 -18.078 1 97.12 290 ARG B CA 1
ATOM 5463 C C . ARG B 1 290 ? 16.734 -31.484 -18.594 1 97.12 290 ARG B C 1
ATOM 5465 O O . ARG B 1 290 ? 17.094 -31.781 -19.75 1 97.12 290 ARG B O 1
ATOM 5472 N N . GLU B 1 291 ? 16.25 -32.344 -17.75 1 96.5 291 GLU B N 1
ATOM 5473 C CA . GLU B 1 291 ? 16.047 -33.719 -18.172 1 96.5 291 GLU B CA 1
ATOM 5474 C C . GLU B 1 291 ? 15.047 -33.812 -19.312 1 96.5 291 GLU B C 1
ATOM 5476 O O . GLU B 1 291 ? 15.211 -34.625 -20.219 1 96.5 291 GLU B O 1
ATOM 5481 N N . ASP B 1 292 ? 14.055 -33.031 -19.234 1 96.12 292 ASP B N 1
ATOM 5482 C CA . ASP B 1 292 ? 13.031 -32.969 -20.281 1 96.12 292 ASP B CA 1
ATOM 5483 C C . ASP B 1 292 ? 13.656 -32.594 -21.625 1 96.12 292 ASP B C 1
ATOM 5485 O O . ASP B 1 292 ? 13.469 -33.312 -22.609 1 96.12 292 ASP B O 1
ATOM 5489 N N . TRP B 1 293 ? 14.383 -31.594 -21.641 1 95 293 TRP B N 1
ATOM 5490 C CA . TRP B 1 293 ? 14.945 -31.125 -22.906 1 95 293 TRP B CA 1
ATOM 5491 C C . TRP B 1 293 ? 16.031 -32.062 -23.406 1 95 293 TRP B C 1
ATOM 5493 O O . TRP B 1 293 ? 16.188 -32.219 -24.625 1 95 293 TRP B O 1
ATOM 5503 N N . LYS B 1 294 ? 16.828 -32.656 -22.5 1 94.81 294 LYS B N 1
ATOM 5504 C CA . LYS B 1 294 ? 17.766 -33.688 -22.922 1 94.81 294 LYS B CA 1
ATOM 5505 C C . LYS B 1 294 ? 17.031 -34.812 -23.641 1 94.81 294 LYS B C 1
ATOM 5507 O O . LYS B 1 294 ? 17.484 -35.312 -24.688 1 94.81 294 LYS B O 1
ATOM 5512 N N . SER B 1 295 ? 15.914 -35.188 -23.125 1 94.38 295 SER B N 1
ATOM 5513 C CA . SER B 1 295 ? 15.102 -36.281 -23.703 1 94.38 295 SER B CA 1
ATOM 5514 C C . SER B 1 295 ? 14.508 -35.844 -25.047 1 94.38 295 SER B C 1
ATOM 5516 O O . SER B 1 295 ? 14.508 -36.625 -26.016 1 94.38 295 SER B O 1
ATOM 5518 N N . ILE B 1 296 ? 14 -34.625 -25.125 1 93.31 296 ILE B N 1
ATOM 5519 C CA . ILE B 1 296 ? 13.398 -34.094 -26.359 1 93.31 296 ILE B CA 1
ATOM 5520 C C . ILE B 1 296 ? 14.445 -34.062 -27.469 1 93.31 296 ILE B C 1
ATOM 5522 O O . ILE B 1 296 ? 14.172 -34.469 -28.594 1 93.31 296 ILE B O 1
ATOM 5526 N N . LEU B 1 297 ? 15.594 -33.625 -27.125 1 92.88 297 LEU B N 1
ATOM 5527 C CA . LEU B 1 297 ? 16.656 -33.469 -28.125 1 92.88 297 LEU B CA 1
ATOM 5528 C C . LEU B 1 297 ? 17.156 -34.844 -28.609 1 92.88 297 LEU B C 1
ATOM 5530 O O . LEU B 1 297 ? 17.734 -34.938 -29.703 1 92.88 297 LEU B O 1
ATOM 5534 N N . ALA B 1 298 ? 16.906 -35.844 -27.828 1 91.12 298 ALA B N 1
ATOM 5535 C CA . ALA B 1 298 ? 17.359 -37.188 -28.188 1 91.12 298 ALA B CA 1
ATOM 5536 C C . ALA B 1 298 ? 16.328 -37.906 -29.062 1 91.12 298 ALA B C 1
ATOM 5538 O O . ALA B 1 298 ? 16.609 -38.938 -29.656 1 91.12 298 ALA B O 1
ATOM 5539 N N . GLU B 1 299 ? 15.117 -37.312 -29.078 1 88.75 299 GLU B N 1
ATOM 5540 C CA . GLU B 1 299 ? 14.055 -37.938 -29.844 1 88.75 299 GLU B CA 1
ATOM 5541 C C . GLU B 1 299 ? 14.352 -37.906 -31.344 1 88.75 299 GLU B C 1
ATOM 5543 O O . GLU B 1 299 ? 14.883 -36.906 -31.844 1 88.75 299 GLU B O 1
ATOM 5548 N N . THR B 1 300 ? 13.93 -38.969 -32 1 85.25 300 THR B N 1
ATOM 5549 C CA . THR B 1 300 ? 14.188 -39.062 -33.438 1 85.25 300 THR B CA 1
ATOM 5550 C C . THR B 1 300 ? 12.883 -39.094 -34.219 1 85.25 300 THR B C 1
ATOM 5552 O O . THR B 1 300 ? 12.891 -39.062 -35.469 1 85.25 300 THR B O 1
ATOM 5555 N N . ASP B 1 301 ? 11.844 -39.156 -33.594 1 83.06 301 ASP B N 1
ATOM 5556 C CA . ASP B 1 301 ? 10.547 -39.219 -34.25 1 83.06 301 ASP B CA 1
ATOM 5557 C C . ASP B 1 301 ? 9.859 -37.844 -34.219 1 83.06 301 ASP B C 1
ATOM 5559 O O . ASP B 1 301 ? 10.359 -36.906 -33.594 1 83.06 301 ASP B O 1
ATOM 5563 N N . ASN B 1 302 ? 8.812 -37.625 -35 1 87 302 ASN B N 1
ATOM 5564 C CA . ASN B 1 302 ? 7.953 -36.469 -35.031 1 87 302 ASN B CA 1
ATOM 5565 C C . ASN B 1 302 ? 6.477 -36.844 -35.062 1 87 302 ASN B C 1
ATOM 5567 O O . ASN B 1 302 ? 5.781 -36.594 -36.031 1 87 302 ASN B O 1
ATOM 5571 N N . ASP B 1 303 ? 6.035 -37.438 -33.969 1 87.12 303 ASP B N 1
ATOM 5572 C CA . ASP B 1 303 ? 4.676 -37.938 -33.906 1 87.12 303 ASP B CA 1
ATOM 5573 C C . ASP B 1 303 ? 3.838 -37.156 -32.875 1 87.12 303 ASP B C 1
ATOM 5575 O O . ASP B 1 303 ? 3.91 -37.438 -31.688 1 87.12 303 ASP B O 1
ATOM 5579 N N . ARG B 1 304 ? 3 -36.188 -33.25 1 89.19 304 ARG B N 1
ATOM 5580 C CA . ARG B 1 304 ? 2.059 -35.406 -32.438 1 89.19 304 ARG B CA 1
ATOM 5581 C C . ARG B 1 304 ? 2.717 -34.938 -31.141 1 89.19 304 ARG B C 1
ATOM 5583 O O . ARG B 1 304 ? 2.211 -35.188 -30.047 1 89.19 304 ARG B O 1
ATOM 5590 N N . GLU B 1 305 ? 3.771 -34.281 -31.328 1 90.06 305 GLU B N 1
ATOM 5591 C CA . GLU B 1 305 ? 4.59 -33.844 -30.188 1 90.06 305 GLU B CA 1
ATOM 5592 C C . GLU B 1 305 ? 3.859 -32.812 -29.344 1 90.06 305 GLU B C 1
ATOM 5594 O O . GLU B 1 305 ? 3.264 -31.875 -29.875 1 90.06 305 GLU B O 1
ATOM 5599 N N . TRP B 1 306 ? 3.863 -33.062 -28.047 1 89.5 306 TRP B N 1
ATOM 5600 C CA . TRP B 1 306 ? 3.387 -32.062 -27.094 1 89.5 306 TRP B CA 1
ATOM 5601 C C . TRP B 1 306 ? 4.344 -30.859 -27.047 1 89.5 306 TRP B C 1
ATOM 5603 O O . TRP B 1 306 ? 3.934 -29.719 -27.234 1 89.5 306 TRP B O 1
ATOM 5613 N N . LEU B 1 307 ? 5.574 -31.125 -26.719 1 89.31 307 LEU B N 1
ATOM 5614 C CA . LEU B 1 307 ? 6.656 -30.156 -26.781 1 89.31 307 LEU B CA 1
ATOM 5615 C C . LEU B 1 307 ? 7.66 -30.516 -27.875 1 89.31 307 LEU B C 1
ATOM 5617 O O . LEU B 1 307 ? 8.617 -31.266 -27.625 1 89.31 307 LEU B O 1
ATOM 5621 N N . PRO B 1 308 ? 7.453 -29.891 -29 1 88.81 308 PRO B N 1
ATOM 5622 C CA . PRO B 1 308 ? 8.344 -30.266 -30.109 1 88.81 308 PRO B CA 1
ATOM 5623 C C . PRO B 1 308 ? 9.75 -29.703 -29.953 1 88.81 308 PRO B C 1
ATOM 5625 O O . PRO B 1 308 ? 9.914 -28.578 -29.484 1 88.81 308 PRO B O 1
ATOM 5628 N N . GLY B 1 309 ? 10.719 -30.5 -30.312 1 87.62 309 GLY B N 1
ATOM 5629 C CA . GLY B 1 309 ? 12.094 -30.031 -30.375 1 87.62 309 GLY B CA 1
ATOM 5630 C C . GLY B 1 309 ? 12.422 -29.312 -31.672 1 87.62 309 GLY B C 1
ATOM 5631 O O . GLY B 1 309 ? 11.586 -29.219 -32.562 1 87.62 309 GLY B O 1
ATOM 5632 N N . PRO B 1 310 ? 13.656 -28.844 -31.688 1 88.75 310 PRO B N 1
ATOM 5633 C CA . PRO B 1 310 ? 14.086 -28.109 -32.875 1 88.75 310 PRO B CA 1
ATOM 5634 C C . PRO B 1 310 ? 14.055 -28.969 -34.125 1 88.75 310 PRO B C 1
ATOM 5636 O O . PRO B 1 310 ? 13.867 -28.438 -35.25 1 88.75 310 PRO B O 1
ATOM 5639 N N . GLN B 1 311 ? 14.195 -30.203 -34.062 1 86.75 311 GLN B N 1
ATOM 5640 C CA . GLN B 1 311 ? 14.266 -31.078 -35.219 1 86.75 311 GLN B CA 1
ATOM 5641 C C . GLN B 1 311 ? 12.875 -31.578 -35.625 1 86.75 311 GLN B C 1
ATOM 5643 O O . GLN B 1 311 ? 12.719 -32.25 -36.625 1 86.75 311 GLN B O 1
ATOM 5648 N N . GLN B 1 312 ? 12 -31.328 -34.75 1 86.25 312 GLN B N 1
ATOM 5649 C CA . GLN B 1 312 ? 10.625 -31.734 -35 1 86.25 312 GLN B CA 1
ATOM 5650 C C . GLN B 1 312 ? 9.805 -30.594 -35.594 1 86.25 312 GLN B C 1
ATOM 5652 O O . GLN B 1 312 ? 9.266 -29.781 -34.844 1 86.25 312 GLN B O 1
ATOM 5657 N N . LYS B 1 313 ? 9.781 -30.531 -36.844 1 75.81 313 LYS B N 1
ATOM 5658 C CA . LYS B 1 313 ? 9.164 -29.406 -37.531 1 75.81 313 LYS B CA 1
ATOM 5659 C C . LYS B 1 313 ? 7.652 -29.391 -37.312 1 75.81 313 LYS B C 1
ATOM 5661 O O . LYS B 1 313 ? 7.016 -30.453 -37.25 1 75.81 313 LYS B O 1
ATOM 5666 N N . GLY B 1 314 ? 7.117 -28.281 -36.969 1 73.56 314 GLY B N 1
ATOM 5667 C CA . GLY B 1 314 ? 5.688 -28.094 -36.812 1 73.56 314 GLY B CA 1
ATOM 5668 C C . GLY B 1 314 ? 5.328 -27.203 -35.656 1 73.56 314 GLY B C 1
ATOM 5669 O O . GLY B 1 314 ? 6.039 -27.172 -34.656 1 73.56 314 GLY B O 1
ATOM 5670 N N . ILE B 1 315 ? 4.324 -26.422 -35.875 1 72.38 315 ILE B N 1
ATOM 5671 C CA . ILE B 1 315 ? 3.814 -25.531 -34.812 1 72.38 315 ILE B CA 1
ATOM 5672 C C . ILE B 1 315 ? 2.891 -26.297 -33.875 1 72.38 315 ILE B C 1
ATOM 5674 O O . ILE B 1 315 ? 2.117 -27.156 -34.344 1 72.38 315 ILE B O 1
ATOM 5678 N N . ASN B 1 316 ? 3.184 -26.141 -32.656 1 76.88 316 ASN B N 1
ATOM 5679 C CA . ASN B 1 316 ? 2.234 -26.734 -31.719 1 76.88 316 ASN B CA 1
ATOM 5680 C C . ASN B 1 316 ? 0.829 -26.172 -31.906 1 76.88 316 ASN B C 1
ATOM 5682 O O . ASN B 1 316 ? 0.622 -24.969 -31.844 1 76.88 316 ASN B O 1
ATOM 5686 N N . PRO B 1 317 ? -0.019 -26.953 -32.188 1 75.81 317 PRO B N 1
ATOM 5687 C CA . PRO B 1 317 ? -1.356 -26.469 -32.531 1 75.81 317 PRO B CA 1
ATOM 5688 C C . PRO B 1 317 ? -2.043 -25.75 -31.359 1 75.81 317 PRO B C 1
ATOM 5690 O O . PRO B 1 317 ? -2.977 -24.969 -31.578 1 75.81 317 PRO B O 1
ATOM 5693 N N . LEU B 1 318 ? -1.614 -26.016 -30.234 1 74 318 LEU B N 1
ATOM 5694 C CA . LEU B 1 318 ? -2.246 -25.422 -29.062 1 74 318 LEU B CA 1
ATOM 5695 C C . LEU B 1 318 ? -1.648 -24.047 -28.766 1 74 318 LEU B C 1
ATOM 5697 O O . LEU B 1 318 ? -2.377 -23.094 -28.453 1 74 318 LEU B O 1
ATOM 5701 N N . THR B 1 319 ? -0.377 -23.922 -28.875 1 72.69 319 THR B N 1
ATOM 5702 C CA . THR B 1 319 ? 0.287 -22.688 -28.453 1 72.69 319 THR B CA 1
ATOM 5703 C C . THR B 1 319 ? 0.669 -21.844 -29.672 1 72.69 319 THR B C 1
ATOM 5705 O O . THR B 1 319 ? 0.854 -20.625 -29.562 1 72.69 319 THR B O 1
ATOM 5708 N N . GLY B 1 320 ? 0.834 -22.469 -30.781 1 73.75 320 GLY B N 1
ATOM 5709 C CA . GLY B 1 320 ? 1.302 -21.797 -31.984 1 73.75 320 GLY B CA 1
ATOM 5710 C C . GLY B 1 320 ? 2.777 -21.438 -31.938 1 73.75 320 GLY B C 1
ATOM 5711 O O . GLY B 1 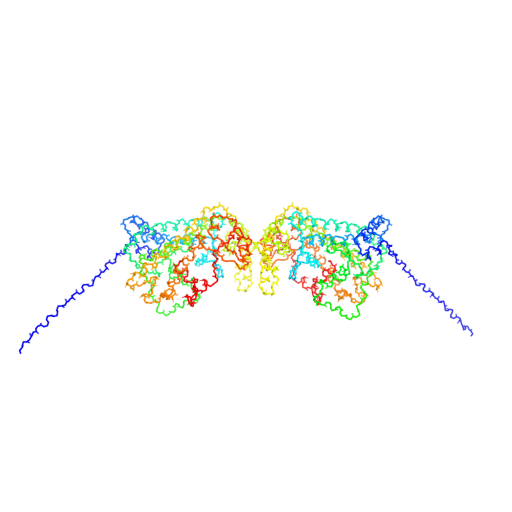320 ? 3.246 -20.594 -32.688 1 73.75 320 GLY B O 1
ATOM 5712 N N . LEU B 1 321 ? 3.465 -22.094 -31.062 1 77 321 LEU B N 1
ATOM 5713 C CA . LEU B 1 321 ? 4.867 -21.75 -30.875 1 77 321 LEU B CA 1
ATOM 5714 C C . LEU B 1 321 ? 5.777 -22.734 -31.594 1 77 321 LEU B C 1
ATOM 5716 O O . LEU B 1 321 ? 5.48 -23.938 -31.656 1 77 321 LEU B O 1
ATOM 5720 N N . GLU B 1 322 ? 6.758 -22.125 -32.188 1 79.81 322 GLU B N 1
ATOM 5721 C CA . GLU B 1 322 ? 7.832 -22.922 -32.75 1 79.81 322 GLU B CA 1
ATOM 5722 C C . GLU B 1 322 ? 9.102 -22.828 -31.891 1 79.81 322 GLU B C 1
ATOM 5724 O O . GLU B 1 322 ? 9.445 -21.75 -31.406 1 79.81 322 GLU B O 1
ATOM 5729 N N . VAL B 1 323 ? 9.727 -23.984 -31.75 1 85.38 323 VAL B N 1
ATOM 5730 C CA . VAL B 1 323 ? 10.914 -24.016 -30.90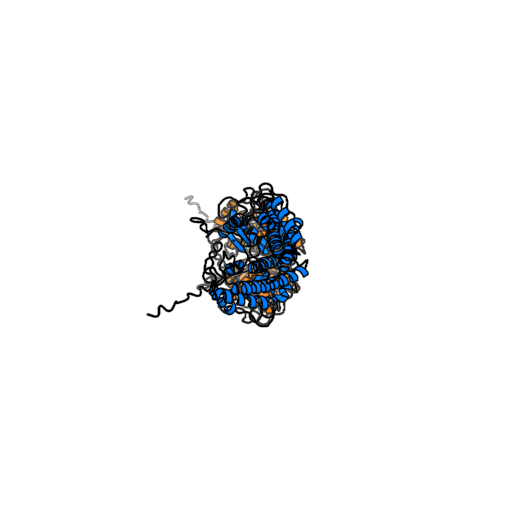6 1 85.38 323 VAL B CA 1
ATOM 5731 C C . VAL B 1 323 ? 12.156 -24.297 -31.75 1 85.38 323 VAL B C 1
ATOM 5733 O O . VAL B 1 323 ? 12.242 -25.328 -32.406 1 85.38 323 VAL B O 1
ATOM 5736 N N . GLY B 1 324 ? 13.008 -23.328 -31.797 1 87 324 GLY B N 1
ATOM 5737 C CA . GLY B 1 324 ? 14.289 -23.5 -32.469 1 87 324 GLY B CA 1
ATOM 5738 C C . GLY B 1 324 ? 15.43 -23.781 -31.516 1 87 324 GLY B C 1
ATOM 5739 O O . GLY B 1 324 ? 15.234 -23.844 -30.297 1 87 324 GLY B O 1
ATOM 5740 N N . GLU B 1 325 ? 16.578 -24.094 -32.125 1 89.25 325 GLU B N 1
ATOM 5741 C CA . GLU B 1 325 ? 17.75 -24.391 -31.344 1 89.25 325 GLU B CA 1
ATOM 5742 C C . GLU B 1 325 ? 18.141 -23.234 -30.438 1 89.25 325 GLU B C 1
ATOM 5744 O O . GLU B 1 325 ? 18.562 -23.422 -29.312 1 89.25 325 GLU B O 1
ATOM 5749 N N . GLU B 1 326 ? 17.953 -22.078 -30.922 1 88.12 326 GLU B N 1
ATOM 5750 C CA . GLU B 1 326 ? 18.312 -20.875 -30.172 1 88.12 326 GLU B CA 1
ATOM 5751 C C . GLU B 1 326 ? 17.438 -20.734 -28.922 1 88.12 326 GLU B C 1
ATOM 5753 O O . GLU B 1 326 ? 17.922 -20.328 -27.859 1 88.12 326 GLU B O 1
ATOM 5758 N N . GLN B 1 327 ? 16.188 -21 -29.047 1 88.5 327 GLN B N 1
ATOM 5759 C CA . GLN B 1 327 ? 15.273 -20.922 -27.922 1 88.5 327 GLN B CA 1
ATOM 5760 C C . GLN B 1 327 ? 15.625 -21.953 -26.844 1 88.5 327 GLN B C 1
ATOM 5762 O O . GLN B 1 327 ? 15.555 -21.656 -25.656 1 88.5 327 GLN B O 1
ATOM 5767 N N . VAL B 1 328 ? 15.977 -23.141 -27.328 1 91.06 328 VAL B N 1
ATOM 5768 C CA . VAL B 1 328 ? 16.328 -24.203 -26.391 1 91.06 328 VAL B CA 1
ATOM 5769 C C . VAL B 1 328 ? 17.594 -23.812 -25.625 1 91.06 328 VAL B C 1
ATOM 5771 O O . VAL B 1 328 ? 17.656 -23.969 -24.406 1 91.06 328 VAL B O 1
ATOM 5774 N N . GLN B 1 329 ? 18.578 -23.297 -26.344 1 91.06 329 GLN B N 1
ATOM 5775 C CA . GLN B 1 329 ? 19.828 -22.891 -25.703 1 91.06 329 GLN B CA 1
ATOM 5776 C C . GLN B 1 329 ? 19.594 -21.766 -24.719 1 91.06 329 GLN B C 1
ATOM 5778 O O . GLN B 1 329 ? 20.156 -21.766 -23.609 1 91.06 329 GLN B O 1
ATOM 5783 N N . ALA B 1 330 ? 18.797 -20.828 -25.125 1 89.75 330 ALA B N 1
ATOM 5784 C CA . ALA B 1 330 ? 18.469 -19.719 -24.25 1 89.75 330 ALA B CA 1
ATOM 5785 C C . ALA B 1 330 ? 17.734 -20.203 -23 1 89.75 330 ALA B C 1
ATOM 5787 O O . ALA B 1 330 ? 17.953 -19.688 -21.906 1 89.75 330 ALA B O 1
ATOM 5788 N N . TRP B 1 331 ? 16.859 -21.141 -23.219 1 92.19 331 TRP B N 1
ATOM 5789 C CA . TRP B 1 331 ? 16.125 -21.688 -22.094 1 92.19 331 TRP B CA 1
ATOM 5790 C C . TRP B 1 331 ? 17.062 -22.375 -21.109 1 92.19 331 TRP B C 1
ATOM 5792 O O . TRP B 1 331 ? 16.969 -22.156 -19.906 1 92.19 331 TRP B O 1
ATOM 5802 N N . LEU B 1 332 ? 17.938 -23.203 -21.625 1 94.06 332 LEU B N 1
ATOM 5803 C CA . LEU B 1 332 ? 18.891 -23.906 -20.766 1 94.06 332 LEU B CA 1
ATOM 5804 C C . LEU B 1 332 ? 19.781 -22.922 -20.016 1 94.06 332 LEU B C 1
ATOM 5806 O O . LEU B 1 332 ? 20.094 -23.141 -18.844 1 94.06 332 LEU B O 1
ATOM 5810 N N . ALA B 1 333 ? 20.109 -21.812 -20.672 1 92.38 333 ALA B N 1
ATOM 5811 C CA . ALA B 1 333 ? 20.875 -20.75 -20 1 92.38 333 ALA B CA 1
ATOM 5812 C C . ALA B 1 333 ? 20.062 -20.109 -18.875 1 92.38 333 ALA B C 1
ATOM 5814 O O . ALA B 1 333 ? 20.609 -19.812 -17.812 1 92.38 333 ALA B O 1
ATOM 5815 N N . THR B 1 334 ? 18.844 -19.891 -19.141 1 92.31 334 THR B N 1
ATOM 5816 C CA . THR B 1 334 ? 17.938 -19.344 -18.141 1 92.31 334 THR B CA 1
ATOM 5817 C C . THR B 1 334 ? 17.875 -20.25 -16.922 1 92.31 334 THR B C 1
ATOM 5819 O O . THR B 1 334 ? 17.875 -19.781 -15.781 1 92.31 334 THR B O 1
ATOM 5822 N N . LEU B 1 335 ? 17.766 -21.516 -17.172 1 95.38 335 LEU B N 1
ATOM 5823 C CA . LEU B 1 335 ? 17.719 -22.469 -16.078 1 95.38 335 LEU B CA 1
ATOM 5824 C C . LEU B 1 335 ? 18.969 -22.406 -15.219 1 95.38 335 LEU B C 1
ATOM 5826 O O . LEU B 1 335 ? 18.906 -22.5 -13.992 1 95.38 335 LEU B O 1
ATOM 5830 N N . THR B 1 336 ? 20.078 -22.266 -15.875 1 95.31 336 THR B N 1
ATOM 5831 C CA . THR B 1 336 ? 21.344 -22.172 -15.156 1 95.31 336 THR B CA 1
ATOM 5832 C C . THR B 1 336 ? 21.375 -20.922 -14.289 1 95.31 336 THR B C 1
ATOM 5834 O O . THR B 1 336 ? 21.781 -20.969 -13.125 1 95.31 336 THR B O 1
ATOM 5837 N N . LEU B 1 337 ? 20.922 -19.859 -14.828 1 93.25 337 LEU B N 1
ATOM 5838 C CA . LEU B 1 337 ? 20.859 -18.609 -14.078 1 93.25 337 LEU B CA 1
ATOM 5839 C C . LEU B 1 337 ? 19.906 -18.734 -12.891 1 93.25 337 LEU B C 1
ATOM 5841 O O . LEU B 1 337 ? 20.234 -18.281 -11.789 1 93.25 337 LEU B O 1
ATOM 5845 N N . ALA B 1 338 ? 18.75 -19.281 -13.141 1 94.88 338 ALA B N 1
ATOM 5846 C CA . ALA B 1 338 ? 17.766 -19.469 -12.078 1 94.88 338 ALA B CA 1
ATOM 5847 C C . ALA B 1 338 ? 18.328 -20.344 -10.953 1 94.88 338 ALA B C 1
ATOM 5849 O O . ALA B 1 338 ? 18.109 -20.062 -9.773 1 94.88 338 ALA B O 1
ATOM 5850 N N . GLU B 1 339 ? 19.031 -21.359 -11.344 1 97.69 339 GLU B N 1
ATOM 5851 C CA . GLU B 1 339 ? 19.656 -22.234 -10.352 1 97.69 339 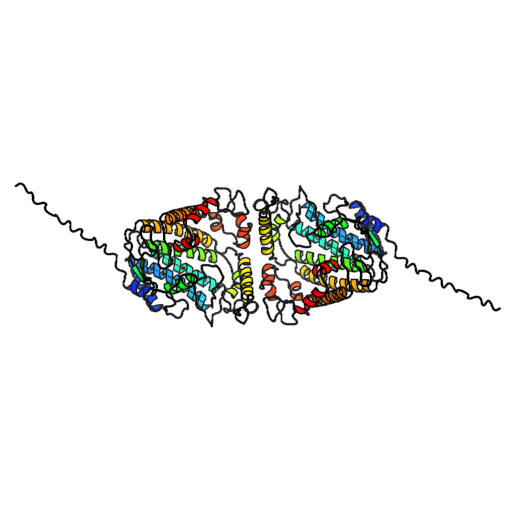GLU B CA 1
ATOM 5852 C C . GLU B 1 339 ? 20.703 -21.469 -9.539 1 97.69 339 GLU B C 1
ATOM 5854 O O . GLU B 1 339 ? 20.766 -21.594 -8.312 1 97.69 339 GLU B O 1
ATOM 5859 N N . ASP B 1 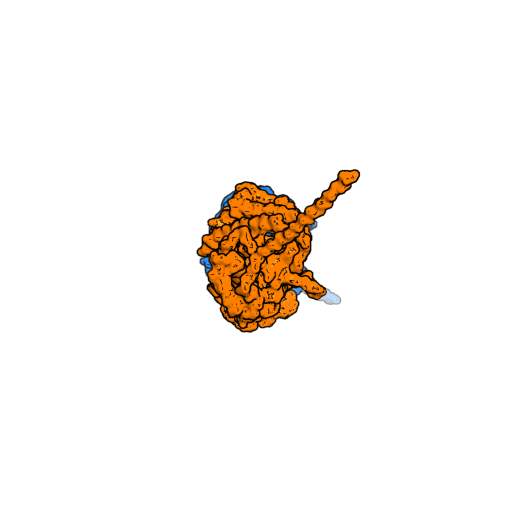340 ? 21.5 -20.688 -10.227 1 97.25 340 ASP B N 1
ATOM 5860 C CA . ASP B 1 340 ? 22.516 -19.875 -9.539 1 97.25 340 ASP B CA 1
ATOM 5861 C C . ASP B 1 340 ? 21.859 -18.922 -8.539 1 97.25 340 ASP B C 1
ATOM 5863 O O . ASP B 1 340 ? 22.375 -18.734 -7.434 1 97.25 340 ASP B O 1
ATOM 5867 N N . LEU B 1 341 ? 20.781 -18.375 -8.906 1 96.88 341 LEU B N 1
ATOM 5868 C CA . LEU B 1 341 ? 20.062 -17.469 -8.023 1 96.88 341 LEU B CA 1
ATOM 5869 C C . LEU B 1 341 ? 19.516 -18.203 -6.801 1 96.88 341 LEU B C 1
ATOM 5871 O O . LEU B 1 341 ? 19.734 -17.781 -5.664 1 96.88 341 LEU B O 1
ATOM 5875 N N . LEU B 1 342 ? 18.891 -19.344 -7.039 1 98.44 342 LEU B N 1
ATOM 5876 C CA . LEU B 1 342 ? 18.219 -20.078 -5.977 1 98.44 342 LEU B CA 1
ATOM 5877 C C . LEU B 1 342 ? 19.234 -20.734 -5.039 1 98.44 342 LEU B C 1
ATOM 5879 O O . LEU B 1 342 ? 18.906 -21.078 -3.904 1 98.44 342 LEU B O 1
ATOM 5883 N N . GLU B 1 343 ? 20.469 -20.906 -5.551 1 98.31 343 GLU B N 1
ATOM 5884 C CA . GLU B 1 343 ? 21.516 -21.5 -4.727 1 98.31 343 GLU B CA 1
ATOM 5885 C C . GLU B 1 343 ? 22.406 -20.438 -4.102 1 98.31 343 GLU B C 1
ATOM 5887 O O . GLU B 1 343 ? 23.344 -20.75 -3.357 1 98.31 343 GLU B O 1
ATOM 5892 N N . GLY B 1 344 ? 22.141 -19.172 -4.422 1 97.56 344 GLY B N 1
ATOM 5893 C CA . GLY B 1 344 ? 22.875 -18.062 -3.809 1 97.56 344 GLY B CA 1
ATOM 5894 C C . GLY B 1 344 ? 24.219 -17.812 -4.465 1 97.56 344 GLY B C 1
ATOM 5895 O O . GLY B 1 344 ? 25.047 -17.078 -3.926 1 97.56 344 GLY B O 1
ATOM 5896 N N . ARG B 1 345 ? 24.516 -18.469 -5.629 1 98.06 345 ARG B N 1
ATOM 5897 C CA . ARG B 1 345 ? 25.766 -18.266 -6.352 1 98.06 345 ARG B CA 1
ATOM 5898 C C . ARG B 1 345 ? 25.75 -16.938 -7.105 1 98.06 345 ARG B C 1
ATOM 5900 O O . ARG B 1 345 ? 26.797 -16.375 -7.426 1 98.06 345 ARG B O 1
ATOM 5907 N N . ALA B 1 346 ? 24.625 -16.453 -7.461 1 96.94 346 ALA B N 1
ATOM 5908 C CA . ALA B 1 346 ? 24.391 -15.141 -8.039 1 96.94 346 ALA B CA 1
ATOM 5909 C C . ALA B 1 346 ? 23.281 -14.398 -7.289 1 96.94 346 ALA B C 1
ATOM 5911 O O . ALA B 1 346 ? 22.469 -15.016 -6.609 1 96.94 346 ALA B O 1
ATOM 5912 N N . LEU B 1 347 ? 23.359 -13.062 -7.363 1 97.56 347 LEU B N 1
ATOM 5913 C CA . LEU B 1 347 ? 22.406 -12.234 -6.641 1 97.56 347 LEU B CA 1
ATOM 5914 C C . LEU B 1 347 ? 21.469 -11.516 -7.605 1 97.56 347 LEU B C 1
ATOM 5916 O O . LEU B 1 347 ? 21.875 -11.156 -8.719 1 97.56 347 LEU B O 1
ATOM 5920 N N . LEU B 1 348 ? 20.266 -11.406 -7.18 1 95.75 348 LEU B N 1
ATOM 5921 C CA . LEU B 1 348 ? 19.266 -10.68 -7.957 1 95.75 348 LEU B CA 1
ATOM 5922 C C . LEU B 1 348 ? 19.438 -9.172 -7.793 1 95.75 348 LEU B C 1
ATOM 5924 O O . LEU B 1 348 ? 19.5 -8.672 -6.668 1 95.75 348 LEU B O 1
ATOM 5928 N N . PRO B 1 349 ? 19.453 -8.453 -8.883 1 93.69 349 PRO B N 1
ATOM 5929 C CA . PRO B 1 349 ? 19.594 -6.996 -8.766 1 93.69 349 PRO B CA 1
ATOM 5930 C C . PRO B 1 349 ? 18.297 -6.32 -8.297 1 93.69 349 PRO B C 1
ATOM 5932 O O . PRO B 1 349 ? 17.219 -6.867 -8.477 1 93.69 349 PRO B O 1
ATOM 5935 N N . HIS B 1 350 ? 18.438 -5.223 -7.641 1 90.44 350 HIS B N 1
ATOM 5936 C CA . HIS B 1 350 ? 17.344 -4.328 -7.273 1 90.44 350 HIS B CA 1
ATOM 5937 C C . HIS B 1 350 ? 17.547 -2.938 -7.871 1 90.44 350 HIS B C 1
ATOM 5939 O O . HIS B 1 350 ? 18.656 -2.422 -7.891 1 90.44 350 HIS B O 1
ATOM 5945 N N . PHE B 1 351 ? 16.547 -2.275 -8.289 1 85.19 351 PHE B N 1
ATOM 5946 C CA . PHE B 1 351 ? 16.672 -1.042 -9.055 1 85.19 351 PHE B CA 1
ATOM 5947 C C . PHE B 1 351 ? 17.172 0.096 -8.172 1 85.19 351 PHE B C 1
ATOM 5949 O O . PHE B 1 351 ? 17.797 1.043 -8.664 1 85.19 351 PHE B O 1
ATOM 5956 N N . ARG B 1 352 ? 16.938 -0.017 -6.875 1 85.38 352 ARG B N 1
ATOM 5957 C CA . ARG B 1 352 ? 17.297 1.076 -5.977 1 85.38 352 ARG B CA 1
ATOM 5958 C C . ARG B 1 352 ? 18.688 0.866 -5.375 1 85.38 352 ARG B C 1
ATOM 5960 O O . ARG B 1 352 ? 19.234 1.772 -4.754 1 85.38 352 ARG B O 1
ATOM 5967 N N . ILE B 1 353 ? 19.125 -0.317 -5.422 1 86.25 353 ILE B N 1
ATOM 5968 C CA . ILE B 1 353 ? 20.328 -0.671 -4.664 1 86.25 353 ILE B CA 1
ATOM 5969 C C . ILE B 1 353 ? 21.484 -0.932 -5.621 1 86.25 353 ILE B C 1
ATOM 5971 O O . ILE B 1 353 ? 21.391 -1.787 -6.508 1 86.25 353 ILE B O 1
ATOM 5975 N N . ALA B 1 354 ? 22.469 -0.182 -5.398 1 82.81 354 ALA B N 1
ATOM 5976 C CA . ALA B 1 354 ? 23.672 -0.368 -6.191 1 82.81 354 ALA B CA 1
ATOM 5977 C C . ALA B 1 354 ? 24.75 -1.106 -5.391 1 82.81 354 ALA B C 1
ATOM 5979 O O . ALA B 1 354 ? 24.906 -0.864 -4.195 1 82.81 354 ALA B O 1
ATOM 5980 N N . GLY B 1 355 ? 25.406 -2.01 -6.023 1 87.75 355 GLY B N 1
ATOM 5981 C CA . GLY B 1 355 ? 26.578 -2.654 -5.434 1 87.75 355 GLY B CA 1
ATOM 5982 C C . GLY B 1 355 ? 26.219 -3.893 -4.629 1 87.75 355 GLY B C 1
ATOM 5983 O O . GLY B 1 355 ? 27.109 -4.656 -4.238 1 87.75 355 GLY B O 1
ATOM 5984 N N . LYS B 1 356 ? 24.984 -4.02 -4.355 1 93.69 356 LYS B N 1
ATOM 5985 C CA . LYS B 1 356 ? 24.531 -5.223 -3.67 1 93.69 356 LYS B CA 1
ATOM 5986 C C . LYS B 1 356 ? 23.328 -5.84 -4.387 1 93.69 356 LYS B C 1
ATOM 5988 O O . LYS B 1 356 ? 22.641 -5.164 -5.16 1 93.69 356 LYS B O 1
ATOM 5993 N N . GLY B 1 357 ? 23.172 -7.16 -4.176 1 96 357 GLY B N 1
ATOM 5994 C CA . GLY B 1 357 ? 22.031 -7.859 -4.738 1 96 357 GLY B CA 1
ATOM 5995 C C . GLY B 1 357 ? 21.297 -8.734 -3.729 1 96 357 GLY B C 1
ATOM 5996 O O . GLY B 1 357 ? 21.766 -8.906 -2.602 1 96 357 GLY B O 1
ATOM 5997 N N . ILE B 1 358 ? 20.156 -9.219 -4.031 1 97.69 358 ILE B N 1
ATOM 5998 C CA . ILE B 1 358 ? 19.297 -10.016 -3.154 1 97.69 358 ILE B CA 1
ATOM 5999 C C . ILE B 1 358 ? 19.719 -11.477 -3.219 1 97.69 358 ILE B C 1
ATOM 6001 O O . ILE B 1 358 ? 19.75 -12.078 -4.297 1 97.69 358 ILE B O 1
ATOM 6005 N N . ASN B 1 359 ? 20.047 -12.023 -2.158 1 98.44 359 ASN B N 1
ATOM 6006 C CA . ASN B 1 359 ? 20.312 -13.453 -2.057 1 98.44 359 ASN B CA 1
ATOM 6007 C C . ASN B 1 359 ? 19.016 -14.258 -1.953 1 98.44 359 ASN B C 1
ATOM 6009 O O . ASN B 1 359 ? 18.438 -14.359 -0.875 1 98.44 359 ASN B O 1
ATOM 6013 N N . MET B 1 360 ? 18.672 -14.898 -3.041 1 97.94 360 MET B N 1
ATOM 6014 C CA . MET B 1 360 ? 17.391 -15.594 -3.111 1 97.94 360 MET B CA 1
ATOM 6015 C C . MET B 1 360 ? 17.406 -16.859 -2.256 1 97.94 360 MET B C 1
ATOM 6017 O O . MET B 1 360 ? 16.359 -17.297 -1.771 1 97.94 360 MET B O 1
ATOM 6021 N N . LYS B 1 361 ? 18.484 -17.5 -2.129 1 98.56 361 LYS B N 1
ATOM 6022 C CA . LYS B 1 361 ? 18.578 -18.656 -1.239 1 98.56 361 LYS B CA 1
ATOM 6023 C C . LYS B 1 361 ? 18.188 -18.281 0.19 1 98.56 361 LYS B C 1
ATOM 6025 O O . LYS B 1 361 ? 17.391 -18.953 0.822 1 98.56 361 LYS B O 1
ATOM 6030 N N . ARG B 1 362 ? 18.766 -17.156 0.663 1 98.25 362 ARG B N 1
ATOM 6031 C CA . ARG B 1 362 ? 18.469 -16.688 2.012 1 98.25 362 ARG B CA 1
ATOM 6032 C C . ARG B 1 362 ? 17.016 -16.234 2.127 1 98.25 362 ARG B C 1
ATOM 6034 O O . ARG B 1 362 ? 16.375 -16.469 3.154 1 98.25 362 ARG B O 1
ATOM 6041 N N . PHE B 1 363 ? 16.562 -15.641 1.083 1 98.06 363 PHE B N 1
ATOM 6042 C CA . PHE B 1 363 ? 15.172 -15.211 1.052 1 98.06 363 PHE B CA 1
ATOM 6043 C C . PHE B 1 363 ? 14.234 -16.375 1.344 1 98.06 363 PHE B C 1
ATOM 6045 O O . PHE B 1 363 ? 13.242 -16.219 2.059 1 98.06 363 PHE B O 1
ATOM 6052 N N . PHE B 1 364 ? 14.516 -17.547 0.84 1 98.56 364 PHE B N 1
ATOM 6053 C CA . PHE B 1 364 ? 13.672 -18.719 1.042 1 98.56 364 PHE B CA 1
ATOM 6054 C C . PHE B 1 364 ? 14.031 -19.422 2.34 1 98.56 364 PHE B C 1
ATOM 6056 O O . PHE B 1 364 ? 13.156 -19.875 3.08 1 98.56 364 PHE B O 1
ATOM 6063 N N . ASP B 1 365 ? 15.273 -19.453 2.715 1 98.25 365 ASP B N 1
ATOM 6064 C CA . ASP B 1 365 ? 15.75 -20.312 3.799 1 98.25 365 ASP B CA 1
ATOM 6065 C C . ASP B 1 365 ? 15.688 -19.594 5.141 1 98.25 365 ASP B C 1
ATOM 6067 O O . ASP B 1 365 ? 15.695 -20.219 6.195 1 98.25 365 ASP B O 1
ATOM 6071 N N . GLU B 1 366 ? 15.742 -18.25 5.09 1 97.88 366 GLU B N 1
ATOM 6072 C CA . GLU B 1 366 ? 15.602 -17.406 6.281 1 97.88 366 GLU B CA 1
ATOM 6073 C C . GLU B 1 366 ? 14.367 -16.516 6.191 1 97.88 366 GLU B C 1
ATOM 6075 O O . GLU B 1 366 ? 14.477 -15.289 6.168 1 97.88 366 GLU B O 1
ATOM 6080 N N . PRO B 1 367 ? 13.258 -17.234 6.254 1 96.44 367 PRO B N 1
ATOM 6081 C CA . PRO B 1 367 ? 12.047 -16.469 5.938 1 96.44 367 PRO B CA 1
ATOM 6082 C C . PRO B 1 367 ? 11.711 -15.422 6.992 1 96.44 367 PRO B C 1
ATOM 6084 O O . PRO B 1 367 ? 11.828 -15.688 8.195 1 96.44 367 PRO B O 1
ATOM 6087 N N . LYS B 1 368 ? 11.461 -14.25 6.57 1 96.31 368 LYS B N 1
ATOM 6088 C CA . LYS B 1 368 ? 10.867 -13.141 7.316 1 96.31 368 LYS B CA 1
ATOM 6089 C C . LYS B 1 368 ? 9.469 -12.82 6.801 1 96.31 368 LYS B C 1
ATOM 6091 O O . LYS B 1 368 ? 9.055 -13.328 5.758 1 96.31 368 LYS B O 1
ATOM 6096 N N . PRO B 1 369 ? 8.758 -12.039 7.625 1 96.75 369 PRO B N 1
ATOM 6097 C CA . PRO B 1 369 ? 7.453 -11.664 7.082 1 96.75 369 PRO B CA 1
ATOM 6098 C C . PRO B 1 369 ? 7.543 -11.125 5.656 1 96.75 369 PRO B C 1
ATOM 6100 O O . PRO B 1 369 ? 8.484 -10.398 5.324 1 96.75 369 PRO B O 1
ATOM 6103 N N . PHE B 1 370 ? 6.691 -11.602 4.863 1 97.5 370 PHE B N 1
ATOM 6104 C CA . PHE B 1 370 ? 6.719 -11.203 3.459 1 97.5 370 PHE B CA 1
ATOM 6105 C C . PHE B 1 370 ? 5.793 -10.023 3.207 1 97.5 370 PHE B C 1
ATOM 6107 O O . PHE B 1 370 ? 4.578 -10.133 3.381 1 97.5 370 PHE B O 1
ATOM 6114 N N . ASP B 1 371 ? 6.316 -8.953 2.791 1 97.5 371 ASP B N 1
ATOM 6115 C CA . ASP B 1 371 ? 5.59 -7.754 2.385 1 97.5 371 ASP B CA 1
ATOM 6116 C C . ASP B 1 371 ? 5.879 -7.406 0.926 1 97.5 371 ASP B C 1
ATOM 6118 O O . ASP B 1 371 ? 7.004 -7.031 0.583 1 97.5 371 ASP B O 1
ATOM 6122 N N . LEU B 1 372 ? 4.863 -7.543 0.122 1 96.44 372 LEU B N 1
ATOM 6123 C CA . LEU B 1 372 ? 5.07 -7.375 -1.312 1 96.44 372 LEU B CA 1
ATOM 6124 C C . LEU B 1 372 ? 5.504 -5.949 -1.638 1 96.44 372 LEU B C 1
ATOM 6126 O O . LEU B 1 372 ? 6.473 -5.746 -2.369 1 96.44 372 LEU B O 1
ATOM 6130 N N . VAL B 1 373 ? 4.824 -4.973 -1.133 1 96.06 373 VAL B N 1
ATOM 6131 C CA . VAL B 1 373 ? 5.105 -3.57 -1.422 1 96.06 373 VAL B CA 1
ATOM 6132 C C . VAL B 1 373 ? 6.508 -3.213 -0.932 1 96.06 373 VAL B C 1
ATOM 6134 O O . VAL B 1 373 ? 7.301 -2.625 -1.673 1 96.06 373 VAL B O 1
ATOM 6137 N N . LEU B 1 374 ? 6.828 -3.59 0.258 1 96.94 374 LEU B N 1
ATOM 6138 C CA . LEU B 1 374 ? 8.133 -3.252 0.823 1 96.94 374 LEU B CA 1
ATOM 6139 C C . LEU B 1 374 ? 9.242 -4.035 0.134 1 96.94 374 LEU B C 1
ATOM 6141 O O . LEU B 1 374 ? 10.398 -3.602 0.12 1 96.94 374 LEU B O 1
ATOM 6145 N N . SER B 1 375 ? 8.906 -5.238 -0.406 1 95.88 375 SER B N 1
ATOM 6146 C CA . SER B 1 375 ? 9.898 -5.973 -1.188 1 95.88 375 SER B CA 1
ATOM 6147 C C . SER B 1 375 ? 10.234 -5.242 -2.482 1 95.88 375 SER B C 1
ATOM 6149 O O . SER B 1 375 ? 11.383 -5.254 -2.926 1 95.88 375 SER B O 1
ATOM 6151 N N . ILE B 1 376 ? 9.273 -4.641 -3.045 1 93.94 376 ILE B N 1
ATOM 6152 C CA . ILE B 1 376 ? 9.453 -3.922 -4.301 1 93.94 376 ILE B CA 1
ATOM 6153 C C . ILE B 1 376 ? 10.18 -2.605 -4.039 1 93.94 376 ILE B C 1
ATOM 6155 O O . ILE B 1 376 ? 11.086 -2.23 -4.785 1 93.94 376 ILE B O 1
ATOM 6159 N N . THR B 1 377 ? 9.867 -2 -2.891 1 93.62 377 THR B N 1
ATOM 6160 C CA . THR B 1 377 ? 10.383 -0.657 -2.652 1 93.62 377 THR B CA 1
ATOM 6161 C C . THR B 1 377 ? 11.719 -0.714 -1.909 1 93.62 377 THR B C 1
ATOM 6163 O O . THR B 1 377 ? 12.406 0.299 -1.788 1 93.62 377 THR B O 1
ATOM 6166 N N . GLY B 1 378 ? 12.047 -1.896 -1.32 1 92.88 378 GLY B N 1
ATOM 6167 C CA . GLY B 1 378 ? 13.398 -2.01 -0.805 1 92.88 378 GLY B CA 1
ATOM 6168 C C . GLY B 1 378 ? 13.453 -2.508 0.627 1 92.88 378 GLY B C 1
ATOM 6169 O O . GLY B 1 378 ? 14.156 -3.475 0.928 1 92.88 378 GLY B O 1
ATOM 6170 N N . PRO B 1 379 ? 12.688 -1.946 1.562 1 94.69 379 PRO B N 1
ATOM 6171 C CA . PRO B 1 379 ? 12.789 -2.299 2.98 1 94.69 379 PRO B CA 1
ATOM 6172 C C . PRO B 1 379 ? 12.617 -3.795 3.232 1 94.69 379 PRO B C 1
ATOM 6174 O O . PRO B 1 379 ? 13.297 -4.363 4.09 1 94.69 379 PRO B O 1
ATOM 6177 N N . GLY B 1 380 ? 11.789 -4.438 2.477 1 95.56 380 GLY B N 1
ATOM 6178 C CA . GLY B 1 380 ? 11.469 -5.836 2.711 1 95.56 380 GLY B CA 1
ATOM 6179 C C . GLY B 1 380 ? 12.562 -6.781 2.27 1 95.56 380 GLY B C 1
ATOM 6180 O O . GLY B 1 380 ? 12.586 -7.949 2.674 1 95.56 380 GLY B O 1
ATOM 6181 N N . ILE B 1 381 ? 13.5 -6.32 1.44 1 95.88 381 ILE B N 1
ATOM 6182 C CA . ILE B 1 381 ? 14.547 -7.199 0.928 1 95.88 381 ILE B CA 1
ATOM 6183 C C . ILE B 1 381 ? 15.891 -6.824 1.55 1 95.88 381 ILE B C 1
ATOM 6185 O O . ILE B 1 381 ? 16.891 -7.512 1.341 1 95.88 381 ILE B O 1
ATOM 6189 N N . ALA B 1 382 ? 15.914 -5.789 2.336 1 94.31 382 ALA B N 1
ATOM 6190 C CA . ALA B 1 382 ? 17.141 -5.262 2.932 1 94.31 382 ALA B CA 1
ATOM 6191 C C . ALA B 1 382 ? 17.906 -6.352 3.682 1 94.31 382 ALA B C 1
ATOM 6193 O O . ALA B 1 382 ? 19.125 -6.445 3.582 1 94.31 382 ALA B O 1
ATOM 6194 N N . PRO B 1 383 ? 17.219 -7.23 4.395 1 95.19 383 PRO B N 1
ATOM 6195 C CA . PRO B 1 383 ? 17.938 -8.242 5.164 1 95.19 383 PRO B CA 1
ATOM 6196 C C . PRO B 1 383 ? 18.672 -9.242 4.273 1 95.19 383 PRO B C 1
ATOM 6198 O O . PRO B 1 383 ? 19.562 -9.969 4.746 1 95.19 383 PRO B O 1
ATOM 6201 N N . TYR B 1 384 ? 18.375 -9.305 3.018 1 97.56 384 TYR B N 1
ATOM 6202 C CA . TYR B 1 384 ? 18.906 -10.336 2.145 1 97.56 384 TYR B CA 1
ATOM 6203 C C . TYR B 1 384 ? 19.938 -9.758 1.183 1 97.56 384 TYR B C 1
ATOM 6205 O O . TYR B 1 384 ? 20.438 -10.461 0.293 1 97.56 384 TYR B O 1
ATOM 6213 N N . LEU B 1 385 ? 20.234 -8.508 1.328 1 96.69 385 LEU B N 1
ATOM 6214 C CA . LEU B 1 385 ? 21.203 -7.855 0.451 1 96.69 385 LEU B CA 1
ATOM 6215 C C . LEU B 1 385 ? 22.625 -8.289 0.79 1 96.69 385 LEU B C 1
ATOM 6217 O O . LEU B 1 385 ? 23.016 -8.289 1.959 1 96.69 385 LEU B O 1
ATOM 6221 N N . GLU B 1 386 ? 23.359 -8.633 -0.212 1 97 386 GLU B N 1
ATOM 6222 C CA . GLU B 1 386 ? 24.734 -9.07 -0.066 1 97 386 GLU B CA 1
ATOM 6223 C C . GLU B 1 386 ? 25.594 -8.602 -1.241 1 97 386 GLU B C 1
ATOM 6225 O O . GLU B 1 386 ? 25.062 -8.242 -2.297 1 97 386 GLU B O 1
ATOM 6230 N N . SER B 1 387 ? 26.891 -8.578 -0.945 1 95.81 387 SER B N 1
ATOM 6231 C CA . SER B 1 387 ? 27.844 -8.352 -2.033 1 95.81 387 SER B CA 1
ATOM 6232 C C . SER B 1 387 ? 28.188 -9.656 -2.74 1 95.81 387 SER B C 1
ATOM 6234 O O . SER B 1 387 ? 28.219 -10.719 -2.113 1 95.81 387 SER B O 1
ATOM 6236 N N . GLY B 1 388 ? 28.375 -9.539 -4.027 1 96 388 GLY B N 1
ATOM 6237 C CA . GLY B 1 388 ? 28.703 -10.703 -4.84 1 96 388 GLY B CA 1
ATOM 6238 C C . GLY B 1 388 ? 28.422 -10.492 -6.316 1 96 388 GLY B C 1
ATOM 6239 O O . GLY B 1 388 ? 28.391 -9.352 -6.793 1 96 388 GLY B O 1
ATOM 6240 N N . ARG B 1 389 ? 28.312 -11.648 -6.969 1 95.69 389 ARG B N 1
ATOM 6241 C CA . ARG B 1 389 ? 27.969 -11.578 -8.391 1 95.69 389 ARG B CA 1
ATOM 6242 C C . ARG B 1 389 ? 26.516 -11.188 -8.586 1 95.69 389 ARG B C 1
ATOM 6244 O O . ARG B 1 389 ? 25.609 -11.984 -8.32 1 95.69 389 ARG B O 1
ATOM 6251 N N . ILE B 1 390 ? 26.328 -10.023 -9.07 1 95 390 ILE B N 1
ATOM 6252 C CA . ILE B 1 390 ? 24.969 -9.531 -9.32 1 95 390 ILE B CA 1
ATOM 6253 C C . ILE B 1 390 ? 24.625 -9.727 -10.797 1 95 390 ILE B C 1
ATOM 6255 O O . ILE B 1 390 ? 25.391 -9.344 -11.68 1 95 390 ILE B O 1
ATOM 6259 N N . LEU B 1 391 ? 23.516 -10.289 -11 1 91.94 391 LEU B N 1
ATOM 6260 C CA . LEU B 1 391 ? 23.078 -10.469 -12.383 1 91.94 391 LEU B CA 1
ATOM 6261 C C . LEU B 1 391 ? 22.844 -9.117 -13.055 1 91.94 391 LEU B C 1
ATOM 6263 O O . LEU B 1 391 ? 22.328 -8.188 -12.422 1 91.94 391 LEU B O 1
ATOM 6267 N N . SER B 1 392 ? 23.219 -9.016 -14.227 1 84.12 392 SER B N 1
ATOM 6268 C CA . SER B 1 392 ? 23.078 -7.762 -14.961 1 84.12 392 SER B CA 1
ATOM 6269 C C . SER B 1 392 ? 21.875 -7.801 -15.891 1 84.12 392 SER B C 1
ATOM 6271 O O . SER B 1 392 ? 21.328 -8.875 -16.172 1 84.12 392 SER B O 1
ATOM 6273 N N . SER B 1 393 ? 21.438 -6.582 -16.234 1 77.56 393 SER B N 1
ATOM 6274 C CA . SER B 1 393 ? 20.375 -6.484 -17.234 1 77.56 393 SER B CA 1
ATOM 6275 C C . SER B 1 393 ? 20.766 -7.156 -18.531 1 77.56 393 SER B C 1
ATOM 6277 O O . SER B 1 393 ? 19.922 -7.703 -19.25 1 77.56 393 SER B O 1
ATOM 6279 N N . ASP B 1 394 ? 21.984 -7.113 -18.766 1 77 394 ASP B N 1
ATOM 6280 C CA . ASP B 1 394 ? 22.484 -7.707 -20 1 77 394 ASP B CA 1
ATOM 6281 C C . ASP B 1 394 ? 22.281 -9.219 -20 1 77 394 ASP B C 1
ATOM 6283 O O . ASP B 1 394 ? 21.969 -9.805 -21.031 1 77 394 ASP B O 1
ATOM 6287 N N . ASP B 1 395 ? 22.438 -9.797 -18.891 1 76.94 395 ASP B N 1
ATOM 6288 C CA . ASP B 1 395 ? 22.219 -11.234 -18.781 1 76.94 395 ASP B CA 1
ATOM 6289 C C . ASP B 1 395 ? 20.781 -11.602 -19.141 1 76.94 395 ASP B C 1
ATOM 6291 O O . ASP B 1 395 ? 20.562 -12.586 -19.859 1 76.94 395 ASP B O 1
ATOM 6295 N N . PHE B 1 396 ? 19.922 -10.766 -18.75 1 76.5 396 PHE B N 1
ATOM 6296 C CA . PHE B 1 396 ? 18.5 -11.039 -18.969 1 76.5 396 PHE B CA 1
ATOM 6297 C C . PHE B 1 396 ? 18.078 -10.641 -20.375 1 76.5 396 PHE B C 1
ATOM 6299 O O . PHE B 1 396 ? 17.281 -11.328 -21.016 1 76.5 396 PHE B O 1
ATOM 6306 N N . ASP B 1 397 ? 18.625 -9.602 -20.797 1 77.06 397 ASP B N 1
ATOM 6307 C CA . ASP B 1 397 ? 18.297 -9.102 -22.141 1 77.06 397 ASP B CA 1
ATOM 6308 C C . ASP B 1 397 ? 18.703 -10.102 -23.219 1 77.06 397 ASP B C 1
ATOM 6310 O O . ASP B 1 397 ? 17.969 -10.312 -24.188 1 77.06 397 ASP B O 1
ATOM 6314 N N . GLN B 1 398 ? 19.766 -10.672 -23.047 1 74.31 398 GLN B N 1
ATOM 6315 C CA . GLN B 1 398 ? 20.25 -11.648 -24.031 1 74.31 398 GLN B CA 1
ATOM 6316 C C . GLN B 1 398 ? 19.312 -12.852 -24.109 1 74.31 398 GLN B C 1
ATOM 6318 O O . GLN B 1 398 ? 19 -13.32 -25.203 1 74.31 398 GLN B O 1
ATOM 6323 N N . ILE B 1 399 ? 18.828 -13.203 -23 1 75.62 399 ILE B N 1
ATOM 6324 C CA . ILE B 1 399 ? 17.938 -14.359 -22.938 1 75.62 399 ILE B CA 1
ATOM 6325 C C . ILE B 1 399 ? 16.594 -13.992 -23.547 1 75.62 399 ILE B C 1
ATOM 6327 O O . ILE B 1 399 ? 16.047 -14.742 -24.359 1 75.62 399 ILE B O 1
ATOM 6331 N N . GLN B 1 400 ? 16.156 -12.875 -23.281 1 78.38 400 GLN B N 1
ATOM 6332 C CA . GLN B 1 400 ? 14.828 -12.445 -23.719 1 78.38 400 GLN B CA 1
ATOM 6333 C C . GLN B 1 400 ? 14.789 -12.258 -25.234 1 78.38 400 GLN B C 1
ATOM 6335 O O . GLN B 1 400 ? 13.773 -12.539 -25.875 1 78.38 400 GLN B O 1
ATOM 6340 N N . ARG B 1 401 ? 15.844 -11.852 -25.812 1 77.38 401 ARG B N 1
ATOM 6341 C CA . ARG B 1 401 ? 15.898 -11.586 -27.25 1 77.38 401 ARG B CA 1
ATOM 6342 C C . ARG B 1 401 ? 15.734 -12.867 -28.047 1 77.38 401 ARG B C 1
ATOM 6344 O O . ARG B 1 401 ? 15.203 -12.844 -29.156 1 77.38 401 ARG B O 1
ATOM 6351 N N . GLU B 1 402 ? 16.125 -13.93 -27.344 1 76.88 402 GLU B N 1
ATOM 6352 C CA . GLU B 1 402 ? 16.094 -15.195 -28.062 1 76.88 402 GLU B CA 1
ATOM 6353 C C . GLU B 1 402 ? 14.672 -15.742 -28.156 1 76.88 402 GLU B C 1
ATOM 6355 O O . GLU B 1 402 ? 14.414 -16.656 -28.938 1 76.88 402 GLU B O 1
ATOM 6360 N N . PHE B 1 403 ? 13.75 -15.242 -27.438 1 78.19 403 PHE B N 1
ATOM 6361 C CA . PHE B 1 403 ? 12.406 -15.797 -27.406 1 78.19 403 PHE B CA 1
ATOM 6362 C C . PHE B 1 403 ? 11.484 -15.039 -28.359 1 78.19 403 PHE B C 1
ATOM 6364 O O . PHE B 1 403 ? 10.312 -15.375 -28.5 1 78.19 403 PHE B O 1
ATOM 6371 N N . GLY B 1 404 ? 12.016 -14.234 -29.094 1 67.94 404 GLY B N 1
ATOM 6372 C CA . GLY B 1 404 ? 11.312 -13.562 -30.172 1 67.94 404 GLY B CA 1
ATOM 6373 C C . GLY B 1 404 ? 10.039 -12.875 -29.719 1 67.94 404 GLY B C 1
ATOM 6374 O O . GLY B 1 404 ? 9.969 -12.328 -28.625 1 67.94 404 GLY B O 1
ATOM 6375 N N . GLY B 1 405 ? 9.047 -12.953 -30.609 1 61.75 405 GLY B N 1
ATOM 6376 C CA . GLY B 1 405 ? 7.809 -12.203 -30.516 1 61.75 405 GLY B CA 1
ATOM 6377 C C . GLY B 1 405 ? 6.891 -12.711 -29.422 1 61.75 405 GLY B C 1
ATOM 6378 O O . GLY B 1 405 ? 6.164 -11.93 -28.797 1 61.75 405 GLY B O 1
ATOM 6379 N N . ALA B 1 406 ? 6.926 -14.047 -29.156 1 68.25 406 ALA B N 1
ATOM 6380 C CA . ALA B 1 406 ? 6.035 -14.586 -28.141 1 68.25 406 ALA B CA 1
ATOM 6381 C C . ALA B 1 406 ? 6.484 -14.164 -26.734 1 68.25 406 ALA B C 1
ATOM 6383 O O . ALA B 1 406 ? 5.676 -14.109 -25.812 1 68.25 406 ALA B O 1
ATOM 6384 N N . GLY B 1 407 ? 7.727 -13.984 -26.734 1 72.56 407 GLY B N 1
ATOM 6385 C CA . GLY B 1 407 ? 8.266 -13.445 -25.5 1 72.56 407 GLY B CA 1
ATOM 6386 C C . GLY B 1 407 ? 8.688 -14.516 -24.516 1 72.56 407 GLY B C 1
ATOM 6387 O O . GLY B 1 407 ? 8.203 -15.648 -24.578 1 72.56 407 GLY B O 1
ATOM 6388 N N . PHE B 1 408 ? 9.445 -14.219 -23.625 1 75.75 408 PHE B N 1
ATOM 6389 C CA . PHE B 1 408 ? 10.07 -15.102 -22.641 1 75.75 408 PHE B CA 1
ATOM 6390 C C . PHE B 1 408 ? 9.023 -15.711 -21.719 1 75.75 408 PHE B C 1
ATOM 6392 O O . PHE B 1 408 ? 9.062 -16.906 -21.438 1 75.75 408 PHE B O 1
ATOM 6399 N N . LEU B 1 409 ? 8.133 -14.945 -21.25 1 72.56 409 LEU B N 1
ATOM 6400 C CA . LEU B 1 409 ? 7.168 -15.391 -20.25 1 72.56 409 LEU B CA 1
ATOM 6401 C C . LEU B 1 409 ? 6.273 -16.5 -20.812 1 72.56 409 LEU B C 1
ATOM 6403 O O . LEU B 1 409 ? 5.941 -17.453 -20.109 1 72.56 409 LEU B O 1
ATOM 6407 N N . THR B 1 410 ? 5.961 -16.344 -22 1 73.31 410 THR B N 1
ATOM 6408 C CA . THR B 1 410 ? 5.129 -17.359 -22.641 1 73.31 410 THR B CA 1
ATOM 6409 C C . THR B 1 410 ? 5.867 -18.688 -22.719 1 73.31 410 THR B C 1
ATOM 6411 O O . THR B 1 410 ? 5.309 -19.734 -22.391 1 73.31 410 THR B O 1
ATOM 6414 N N . PHE B 1 411 ? 7.051 -18.594 -23.078 1 74.56 411 PHE B N 1
ATOM 6415 C CA . PHE B 1 411 ? 7.855 -19.797 -23.172 1 74.56 411 PHE B CA 1
ATOM 6416 C C . PHE B 1 411 ? 8.125 -20.391 -21.797 1 74.56 411 PHE B C 1
ATOM 6418 O O . PHE B 1 411 ? 8.133 -21.625 -21.641 1 74.56 411 PHE B O 1
ATOM 6425 N N . ALA B 1 412 ? 8.289 -19.516 -20.891 1 77.56 412 ALA B N 1
ATOM 6426 C CA . ALA B 1 412 ? 8.555 -19.984 -19.531 1 77.56 412 ALA B CA 1
ATOM 6427 C C . ALA B 1 412 ? 7.355 -20.75 -18.969 1 77.56 412 ALA B C 1
ATOM 6429 O O . ALA B 1 412 ? 7.52 -21.797 -18.344 1 77.56 412 ALA B O 1
ATOM 6430 N N . LEU B 1 413 ? 6.262 -20.312 -19.281 1 75.94 413 LEU B N 1
ATOM 6431 C CA . LEU B 1 413 ? 5.051 -20.984 -18.844 1 75.94 413 LEU B CA 1
ATOM 6432 C C . LEU B 1 413 ? 4.863 -22.312 -19.578 1 75.94 413 LEU B C 1
ATOM 6434 O O . LEU B 1 413 ? 4.41 -23.297 -19 1 75.94 413 LEU B O 1
ATOM 6438 N N . TRP B 1 414 ? 5.293 -22.234 -20.797 1 77.75 414 TRP B N 1
ATOM 6439 C CA . TRP B 1 414 ? 5.133 -23.438 -21.609 1 77.75 414 TRP B CA 1
ATOM 6440 C C . TRP B 1 414 ? 6.191 -24.484 -21.266 1 77.75 414 TRP B C 1
ATOM 6442 O O . TRP B 1 414 ? 5.891 -25.672 -21.141 1 77.75 414 TRP B O 1
ATOM 6452 N N . PHE B 1 415 ? 7.414 -24.078 -21.078 1 78.56 415 PHE B N 1
ATOM 6453 C CA . PHE B 1 415 ? 8.531 -24.984 -20.859 1 78.56 415 PHE B CA 1
ATOM 6454 C C . PHE B 1 415 ? 8.617 -25.391 -19.391 1 78.56 415 PHE B C 1
ATOM 6456 O O . PHE B 1 415 ? 9.195 -26.438 -19.062 1 78.56 415 PHE B O 1
ATOM 6463 N N . ASN B 1 416 ? 7.938 -24.703 -18.641 1 75.06 416 ASN B N 1
ATOM 6464 C CA . ASN B 1 416 ? 7.969 -24.828 -17.188 1 75.06 416 ASN B CA 1
ATOM 6465 C C . ASN B 1 416 ? 9.141 -24.062 -16.578 1 75.06 416 ASN B C 1
ATOM 6467 O O . ASN B 1 416 ? 10.266 -24.562 -16.547 1 75.06 416 ASN B O 1
#